Protein AF-0000000065765798 (afdb_homodimer)

Radius of gyration: 31.81 Å; Cα contacts (8 Å, |Δi|>4): 2733; chains: 2; bounding box: 118×95×83 Å

Foldseek 3Di:
DPPDDPPDPPDVVPPVVPPQDWDADPPPRDIDGPVVCLVVLVQDPPPRDRDDDFQVSLVCLQFDPPFWDWPPQPPADDQPPQFADPHTPVVLQVVLCVVNVGRAQWIWTWGHQVRAIAIEIAGGCSRVHSAAALSSLVRLLVSLVVCLVVLHAYEYEAGGPYHDCSRPVRSVCSQVSNQVSLVVCLQSQRFYEAEQAAEHEASCCVHPNQSGLAYEYEFFHQYYYDDPVVVCVVVVDDDDPSPRGPVVCLQFQRHFYHDHSNCVNVLVVLVSQLLPFDDADFFPDLLFDLAFDPVDPDFLVQLQVQLLQLLFDWPVLLCVQFFASWDWTAGLNPGGGQLQKTWTWGDGRRAIAIEIEGGQHNDPVSNVSNVVSATALGSLSNLLSSLSSCQSSQHEYEYEYRHQYHDDDPVSVVVPVPVSLVVLLVSQLQRLHFYEYEHRGEAHASRNNSNQLGLAYEYEQSHWHFNHQLQVVCCVPVVHSVCSSVSSVVRQTGRSSCSVLLVHRTYRYAPVVGNSVPVNVSSVSVSSNVSNRNSVLVVDGRVVRSVSSCVSVVLPPDPVNVPVPPPD/DPPDDPPDPPDVVPPCVPPQDWDADPPPRDIDGPVVCLVVLVQDPPPRRRDDDFQVSLCCLQFDPPFWDWDPQPPADDQPPQFADPHTPVVLQVVLCVVNVGRAQWIWTWGHQVRAIAIEIAGGCSRVHSAAALSSLVRLLVSLVVCLVVLHAYEYEAGGPYHDCSRPVRSVCSQVSNQVSLVVCLQSQRFYEAEQAAEHEASCCVHPNQSGLAYEYEFFHQYYYDDPVVVCVVVVDDDDPSPRGPVVCLQFQRHFYHDHSNCVNVLVVLVSQLLPFDDADFFPDLLFALAFDPVDPDFLVQLQVQLLQLLFDWPVLLCVQFFASWDWTAGLNPGGGQLQKTWTWGDGRRAIAIEIEGGAHNDPVSNVSNVVSATALGSLSNLLSSLSSCQSSQHEYEYEYRHQYHDDDPVSVVVPVPVSLVVLLVSQLQRLHAYEYEHRGEAHASRNNSNQLGLAYEYEQSHWHFNHQLQVVCCVPVVHSVCSSVSSVVRQTGRSSCSVLLVHRTYRYAPVVGNSVPVNVSSVSVSSNVSNRNSVLVVDGRVVRSVSSCVSVVLPPDPVNVPVPPPD

Solvent-accessible surface area (backbone atoms only — not comparable to full-atom values): 55076 Å² total; per-residue (Å²): 136,86,75,81,79,80,80,78,78,76,63,71,83,64,66,71,63,74,65,85,51,70,46,64,40,88,84,82,57,47,77,39,50,47,70,58,28,56,76,48,72,28,25,40,88,86,76,63,47,66,49,76,67,57,46,67,60,50,51,57,68,47,33,40,91,86,41,70,44,77,51,72,73,82,57,58,71,75,81,84,58,72,22,58,74,92,53,49,48,69,57,54,50,51,50,30,27,68,73,68,72,37,58,52,26,49,51,30,29,35,30,21,36,91,78,43,65,31,24,35,31,34,33,19,40,84,28,74,42,13,26,31,27,25,41,38,27,38,48,48,28,48,37,40,49,49,15,54,77,66,66,29,33,34,41,37,39,38,20,18,64,10,59,23,62,71,46,15,46,46,11,49,43,24,35,51,32,26,17,39,38,52,44,51,25,46,76,68,42,35,56,31,36,10,33,39,29,61,41,22,19,24,44,41,25,31,8,54,48,54,65,27,82,43,29,34,20,28,62,69,15,40,44,38,36,62,56,69,67,60,28,32,67,66,68,71,50,86,76,63,86,61,64,43,16,29,63,46,34,29,61,21,3,66,24,32,40,71,40,52,73,92,47,40,43,59,52,50,37,41,55,52,50,34,74,63,38,50,82,46,75,73,48,91,51,57,46,50,41,75,67,58,66,70,87,58,93,68,54,42,50,55,35,54,53,57,24,64,42,47,63,36,68,40,42,70,52,40,46,70,69,50,32,47,72,60,43,74,48,43,28,35,63,47,63,16,44,33,59,11,40,47,34,30,38,19,18,51,74,49,17,36,32,26,40,36,22,27,20,34,53,74,45,71,69,42,19,60,68,10,49,56,8,23,34,45,30,38,21,37,40,26,46,42,52,48,50,52,50,14,49,46,63,64,20,34,36,38,26,38,28,31,14,73,23,47,45,51,42,70,68,23,54,50,34,27,32,21,41,30,32,16,51,21,32,26,51,49,42,63,40,54,37,44,28,41,14,32,28,66,12,31,23,13,24,64,50,22,42,36,54,48,54,31,68,40,29,35,27,27,51,48,12,33,49,30,46,55,48,32,48,56,47,9,33,72,70,70,72,35,58,84,41,23,53,59,32,28,50,44,41,45,27,38,36,48,46,28,40,72,71,58,73,28,63,26,36,30,74,51,44,87,88,33,40,49,70,37,53,68,62,30,33,52,40,50,44,36,25,48,42,23,50,49,46,61,45,63,75,46,52,39,69,53,43,31,49,52,32,49,52,61,41,52,50,52,41,31,71,84,52,62,73,54,69,80,70,125,133,84,76,81,78,79,78,78,79,76,61,70,81,65,64,68,64,72,63,84,51,70,42,64,41,89,84,81,57,48,77,40,52,45,70,59,28,57,77,46,72,30,26,40,88,87,77,62,49,65,49,77,67,56,47,68,61,51,50,58,68,47,34,40,90,88,40,69,44,75,51,72,73,84,55,60,69,73,79,84,57,72,23,57,73,93,54,48,49,70,56,54,50,50,52,32,27,67,72,67,72,37,59,52,25,49,51,32,30,37,31,22,35,93,78,46,65,32,23,35,32,33,33,19,40,85,28,73,44,13,26,30,26,25,42,39,27,38,47,48,28,49,36,40,50,48,14,54,76,65,66,29,34,34,39,38,38,37,21,18,67,11,57,25,62,70,44,16,47,46,11,48,44,22,34,52,32,27,17,39,38,52,45,51,25,48,77,67,42,34,57,31,36,9,34,39,29,62,42,22,20,24,45,42,25,31,8,54,50,53,65,28,83,44,29,34,21,28,60,69,17,40,44,38,37,62,54,69,67,59,27,33,66,66,68,70,50,86,77,63,87,61,64,41,16,30,63,45,34,28,60,22,3,65,24,32,41,71,40,52,74,93,48,39,42,61,53,52,36,41,56,53,51,34,75,64,40,50,83,44,76,73,48,92,50,57,47,49,41,73,67,60,66,70,87,57,94,70,54,41,51,55,35,54,52,56,24,65,40,49,63,38,68,39,40,69,53,41,46,71,69,50,32,46,72,58,44,74,48,43,28,35,64,47,63,14,44,33,58,10,39,46,35,30,38,19,19,52,72,50,17,38,30,26,40,36,23,27,22,36,53,72,44,71,70,40,20,59,68,11,49,57,8,24,34,44,32,38,20,36,41,26,48,42,52,47,51,51,50,15,49,45,63,63,20,34,36,38,24,38,28,32,14,73,23,48,45,53,42,70,68,24,54,49,35,28,33,19,41,30,31,17,52,21,31,26,51,49,43,63,39,54,38,45,28,40,11,30,28,68,12,32,22,12,24,65,49,24,43,35,54,49,53,31,67,39,28,35,28,26,52,46,11,33,48,32,45,54,48,33,48,55,48,10,33,72,69,68,71,35,57,84,42,23,53,60,33,28,49,46,40,45,27,36,35,50,46,28,40,71,72,58,74,26,65,28,35,30,73,52,46,85,89,32,38,48,69,38,53,67,62,30,32,52,38,50,42,35,24,49,42,22,51,49,47,60,44,62,76,45,54,40,70,52,43,30,51,52,31,48,51,62,40,52,50,51,40,31,72,84,50,63,74,54,68,79,72,126

InterPro domains:
  IPR000438 Acetyl-CoA carboxylase carboxyl transferase, beta subunit [MF_01395] (6-277)
  IPR000438 Acetyl-CoA carboxylase carboxyl transferase, beta subunit [TIGR00515] (10-276)
  IPR001095 Acetyl-CoA carboxylase, alpha subunit [MF_00823] (254-559)
  IPR001095 Acetyl-CoA carboxylase, alpha subunit [NF041504] (303-556)
  IPR001095 Acetyl-CoA carboxylase, alpha subunit [PF03255] (302-557)
  IPR001095 Acetyl-CoA carboxylase, alpha subunit [PR01069] (331-342)
  IPR001095 Acetyl-CoA carboxylase, alpha subunit [PR01069] (356-374)
  IPR001095 Acetyl-CoA carboxylase, alpha subunit [PR01069] (377-393)
  IPR001095 Acetyl-CoA carboxylase, alpha subunit [PR01069] (396-409)
  IPR001095 Acetyl-CoA carboxylase, alpha subunit [PR01069] (412-425)
  IPR001095 Acetyl-CoA carboxylase, alpha subunit [PR01069] (440-449)
  IPR001095 Acetyl-CoA carboxylase, alpha subunit [PTHR42853] (302-560)
  IPR001095 Acetyl-CoA carboxylase, alpha subunit [TIGR00513] (297-558)
  IPR011762 Acetyl-coenzyme A carboxyltransferase, N-terminal [PS50980] (21-290)
  IPR011763 Acetyl-coenzyme A carboxyltransferase, C-terminal [PS50989] (286-536)
  IPR029045 ClpP/crotonase-like domain superfamily [SSF52096] (22-276)
  IPR029045 ClpP/crotonase-like domain superfamily [SSF52096] (295-557)
  IPR041010 Acetyl-coA carboxylase zinc finger domain [PF17848] (22-47)

Nearest PDB structures (foldseek):
  2f9y-assembly1_A-2  TM=9.896E-01  e=1.405E-31  Escherichia coli
  2f9i-assembly1_C  TM=9.879E-01  e=2.441E-30  Staphylococcus aureus
  2f9i-assembly1_A  TM=9.883E-01  e=4.273E-30  Staphylococcus aureus
  5kdr-assembly1_A-2  TM=9.870E-01  e=4.519E-30  Staphylococcus aureus subsp. aureus USA300
  8uz2-assembly1_E  TM=8.682E-01  e=2.064E-30  Escherichia coli

Organism: Saccharopolyspora erythraea (strain ATCC 11635 / DSM 40517 / JCM 4748 / NBRC 13426 / NCIMB 8594 / NRRL 2338) (NCBI:txid405948)

Structure (mmCIF, N/CA/C/O backbone):
data_AF-0000000065765798-model_v1
#
loop_
_entity.id
_entity.type
_entity.pdbx_description
1 polymer 'Acetyl-coenzyme A carboxylase carboxyl transferase subunits beta/alpha'
#
loop_
_atom_site.group_PDB
_atom_site.id
_atom_site.type_symbol
_atom_site.label_atom_id
_atom_site.label_alt_id
_atom_site.label_comp_id
_atom_site.label_asym_id
_atom_site.label_entity_id
_atom_site.label_seq_id
_atom_site.pdbx_PDB_ins_code
_atom_site.Cartn_x
_atom_site.Cartn_y
_atom_site.Cartn_z
_atom_site.occupancy
_atom_site.B_iso_or_equiv
_atom_site.auth_seq_id
_atom_site.auth_comp_id
_atom_site.auth_asym_id
_atom_site.auth_atom_id
_atom_site.pdbx_PDB_model_num
ATOM 1 N N . MET A 1 1 ? -55.875 36.188 50.938 1 22.56 1 MET A N 1
ATOM 2 C CA . MET A 1 1 ? -55.812 36.688 49.562 1 22.56 1 MET A CA 1
ATOM 3 C C . MET A 1 1 ? -54.719 36 48.781 1 22.56 1 MET A C 1
ATOM 5 O O . MET A 1 1 ? -53.562 35.938 49.25 1 22.56 1 MET A O 1
ATOM 9 N N . ALA A 1 2 ? -55.188 35.031 47.812 1 28.73 2 ALA A N 1
ATOM 10 C CA . ALA A 1 2 ? -54.594 34 46.969 1 28.73 2 ALA A CA 1
ATOM 11 C C . ALA A 1 2 ? -53.562 34.625 46.031 1 28.73 2 ALA A C 1
ATOM 13 O O . ALA A 1 2 ? -53.844 35.594 45.312 1 28.73 2 ALA A O 1
ATOM 14 N N . GLU A 1 3 ? -52.25 34.656 46.375 1 27.28 3 GLU A N 1
ATOM 15 C CA . GLU A 1 3 ? -51.188 35.281 45.625 1 27.28 3 GLU A CA 1
ATOM 16 C C . GLU A 1 3 ? -51.219 34.906 44.156 1 27.28 3 GLU A C 1
ATOM 18 O O . GLU A 1 3 ? -51.406 33.719 43.844 1 27.28 3 GLU A O 1
ATOM 23 N N . PRO A 1 4 ? -51.469 35.844 43.188 1 30.03 4 PRO A N 1
ATOM 24 C CA . PRO A 1 4 ? -51.688 35.562 41.75 1 30.03 4 PRO A CA 1
ATOM 25 C C . PRO A 1 4 ? -50.531 34.781 41.125 1 30.03 4 PRO A C 1
ATOM 27 O O . PRO A 1 4 ? -49.406 34.844 41.594 1 30.03 4 PRO A O 1
ATOM 30 N N . ALA A 1 5 ? -50.906 33.625 40.406 1 29.11 5 ALA A N 1
ATOM 31 C CA . ALA A 1 5 ? -50.156 32.625 39.656 1 29.11 5 ALA A CA 1
ATOM 32 C C . ALA A 1 5 ? -49.25 33.25 38.594 1 29.11 5 ALA A C 1
ATOM 34 O O . ALA A 1 5 ? -49.719 33.969 37.719 1 29.11 5 ALA A O 1
ATOM 35 N N . ARG A 1 6 ? -48 33.5 38.938 1 28.91 6 ARG A N 1
ATOM 36 C CA . ARG A 1 6 ? -46.938 34.031 38.094 1 28.91 6 ARG A CA 1
ATOM 37 C C . ARG A 1 6 ? -46.969 33.375 36.688 1 28.91 6 ARG A C 1
ATOM 39 O O . ARG A 1 6 ? -47 32.156 36.594 1 28.91 6 ARG A O 1
ATOM 46 N N . THR A 1 7 ? -47.469 34.062 35.625 1 29.02 7 THR A N 1
ATOM 47 C CA . THR A 1 7 ? -47.531 33.75 34.188 1 29.02 7 THR A CA 1
ATOM 48 C C . THR A 1 7 ? -46.188 33.281 33.656 1 29.02 7 THR A C 1
ATOM 50 O O . THR A 1 7 ? -45.188 33.969 33.812 1 29.02 7 THR A O 1
ATOM 53 N N . LEU A 1 8 ? -46.031 31.969 33.5 1 30.67 8 LEU A N 1
ATOM 54 C CA . LEU A 1 8 ? -44.875 31.25 32.938 1 30.67 8 LEU A CA 1
ATOM 55 C C . LEU A 1 8 ? -44.531 31.812 31.562 1 30.67 8 LEU A C 1
ATOM 57 O O . LEU A 1 8 ? -45.375 31.906 30.688 1 30.67 8 LEU A O 1
ATOM 61 N N . ALA A 1 9 ? -43.562 32.719 31.438 1 34.97 9 ALA A N 1
ATOM 62 C CA . ALA A 1 9 ? -42.938 33.312 30.25 1 34.97 9 ALA A CA 1
ATOM 63 C C . ALA A 1 9 ? -42.781 32.281 29.141 1 34.97 9 ALA A C 1
ATOM 65 O O . ALA A 1 9 ? -42.281 31.172 29.359 1 34.97 9 ALA A O 1
ATOM 66 N N . GLN A 1 10 ? -43.562 32.344 28.062 1 32.31 10 GLN A N 1
ATOM 67 C CA . GLN A 1 10 ? -43.625 31.516 26.875 1 32.31 10 GLN A CA 1
ATOM 68 C C . GLN A 1 10 ? -42.219 31.344 26.25 1 32.31 10 GLN A C 1
ATOM 70 O O . GLN A 1 10 ? -41.438 32.281 26.219 1 32.31 10 GLN A O 1
ATOM 75 N N . ASP A 1 11 ? -41.688 30.203 26.188 1 31.34 11 ASP A N 1
ATOM 76 C CA . ASP A 1 11 ? -40.406 29.75 25.641 1 31.34 11 ASP A CA 1
ATOM 77 C C . ASP A 1 11 ? -40.219 30.281 24.219 1 31.34 11 ASP A C 1
ATOM 79 O O . ASP A 1 11 ? -41.062 30.109 23.359 1 31.34 11 ASP A O 1
ATOM 83 N N . PRO A 1 12 ? -39.375 31.375 23.844 1 32.31 12 PRO A N 1
ATOM 84 C CA . PRO A 1 12 ? -39.219 31.969 22.516 1 32.31 12 PRO A CA 1
ATOM 85 C C . PRO A 1 12 ? -39.031 30.922 21.422 1 32.31 12 PRO A C 1
ATOM 87 O O . PRO A 1 12 ? -38.969 31.266 20.234 1 32.31 12 PRO A O 1
ATOM 90 N N . ARG A 1 13 ? -38.594 29.75 21.75 1 41.41 13 ARG A N 1
ATOM 91 C CA . ARG A 1 13 ? -38.438 28.719 20.734 1 41.41 13 ARG A CA 1
ATOM 92 C C . ARG A 1 13 ? -39.75 28.406 20.047 1 41.41 13 ARG A C 1
ATOM 94 O O . ARG A 1 13 ? -39.781 27.703 19.031 1 41.41 13 ARG A O 1
ATOM 101 N N . LEU A 1 14 ? -40.812 28.531 20.656 1 36.31 14 LEU A N 1
ATOM 102 C CA . LEU A 1 14 ? -42.156 28.25 20.172 1 36.31 14 LEU A CA 1
ATOM 103 C C . LEU A 1 14 ? -42.719 29.422 19.359 1 36.31 14 LEU A C 1
ATOM 105 O O . LEU A 1 14 ? -43.781 29.312 18.766 1 36.31 14 LEU A O 1
ATOM 109 N N . ALA A 1 15 ? -42.406 30.672 19.656 1 39.75 15 ALA A N 1
ATOM 110 C CA . ALA A 1 15 ? -43.125 31.781 19.016 1 39.75 15 ALA A CA 1
ATOM 111 C C . ALA A 1 15 ? -42.75 31.875 17.531 1 39.75 15 ALA A C 1
ATOM 113 O O . ALA A 1 15 ? -43.594 32.281 16.703 1 39.75 15 ALA A O 1
ATOM 114 N N . ASP A 1 16 ? -41.5 31.859 17.109 1 37.22 16 ASP A N 1
ATOM 115 C CA . ASP A 1 16 ? -41.156 32.031 15.695 1 37.22 16 ASP A CA 1
ATOM 116 C C . ASP A 1 16 ? -41.438 30.75 14.906 1 37.22 16 ASP A C 1
ATOM 118 O O . ASP A 1 16 ? -40.875 30.531 13.828 1 37.22 16 ASP A O 1
ATOM 122 N N . ALA A 1 17 ? -42.125 29.859 15.328 1 40.84 17 ALA A N 1
ATOM 123 C CA . ALA A 1 17 ? -42.625 28.625 14.734 1 40.84 17 ALA A CA 1
ATOM 124 C C . ALA A 1 17 ? -43.469 28.906 13.5 1 40.84 17 ALA A C 1
ATOM 126 O O . ALA A 1 17 ? -43.656 28.047 12.641 1 40.84 17 ALA A O 1
ATOM 127 N N . ASP A 1 18 ? -44.281 29.906 13.438 1 41.44 18 ASP A N 1
ATOM 128 C CA . ASP A 1 18 ? -45.312 30.109 12.398 1 41.44 18 ASP A CA 1
ATOM 129 C C . ASP A 1 18 ? -44.688 30.688 11.133 1 41.44 18 ASP A C 1
ATOM 131 O O . ASP A 1 18 ? -45.375 30.922 10.148 1 41.44 18 ASP A O 1
ATOM 135 N N . GLN A 1 19 ? -43.625 31.469 11.188 1 46 19 GLN A N 1
ATOM 136 C CA . GLN A 1 19 ? -43.156 32.062 9.945 1 46 19 GLN A CA 1
ATOM 137 C C . GLN A 1 19 ? -42.531 30.984 9.039 1 46 19 GLN A C 1
ATOM 139 O O . GLN A 1 19 ? -41.594 30.297 9.438 1 46 19 GLN A O 1
ATOM 144 N N . VAL A 1 20 ? -43.312 30.562 8.055 1 54.06 20 VAL A N 1
ATOM 145 C CA . VAL A 1 20 ? -42.906 29.688 6.945 1 54.06 20 VAL A CA 1
ATOM 146 C C . VAL A 1 20 ? -41.562 30.141 6.391 1 54.06 20 VAL A C 1
ATOM 148 O O . VAL A 1 20 ? -41.438 31.219 5.805 1 54.06 20 VAL A O 1
ATOM 151 N N . ARG A 1 21 ? -40.438 29.641 6.852 1 78.31 21 ARG A N 1
ATOM 152 C CA . ARG A 1 21 ? -39.094 29.969 6.34 1 78.31 21 ARG A CA 1
ATOM 153 C C . ARG A 1 21 ? -38.719 29.062 5.172 1 78.31 21 ARG A C 1
ATOM 155 O O . ARG A 1 21 ? -38.969 27.859 5.211 1 78.31 21 ARG A O 1
ATOM 162 N N . TRP A 1 22 ? -38.594 29.688 4.004 1 89.75 22 TRP A N 1
ATOM 163 C CA . TRP A 1 22 ? -38.156 29.047 2.766 1 89.75 22 TRP A CA 1
ATOM 164 C C . TRP A 1 22 ? -36.656 29.172 2.586 1 89.75 22 TRP A C 1
ATOM 166 O O . TRP A 1 22 ? -36.031 30.078 3.158 1 89.75 22 TRP A O 1
ATOM 176 N N . THR A 1 23 ? -36.125 28.125 2.076 1 92 23 THR A N 1
ATOM 177 C CA . THR A 1 23 ? -34.75 28.203 1.605 1 92 23 THR A CA 1
ATOM 178 C C . THR A 1 23 ? -34.656 27.781 0.143 1 92 23 THR A C 1
ATOM 180 O O . THR A 1 23 ? -35.562 27.172 -0.396 1 92 23 THR A O 1
ATOM 183 N N . ARG A 1 24 ? -33.656 28.188 -0.53 1 94 24 ARG A N 1
ATOM 184 C CA . ARG A 1 24 ? -33.438 27.859 -1.933 1 94 24 ARG A CA 1
ATOM 185 C C . ARG A 1 24 ? -32.375 26.766 -2.076 1 94 24 ARG A C 1
ATOM 187 O O . ARG A 1 24 ? -31.297 26.859 -1.483 1 94 24 ARG A O 1
ATOM 194 N N . CYS A 1 25 ? -32.688 25.734 -2.811 1 94.88 25 CYS A N 1
ATOM 195 C CA . CYS A 1 25 ? -31.703 24.688 -3.09 1 94.88 25 CYS A CA 1
ATOM 196 C C . CYS A 1 25 ? -30.562 25.234 -3.939 1 94.88 25 CYS A C 1
ATOM 198 O O . CYS A 1 25 ? -30.781 25.828 -4.988 1 94.88 25 CYS A O 1
ATOM 200 N N . PRO A 1 26 ? -29.406 25.016 -3.551 1 93.12 26 PRO A N 1
ATOM 201 C CA . PRO A 1 26 ? -28.266 25.547 -4.309 1 93.12 26 PRO A CA 1
ATOM 202 C C . PRO A 1 26 ? -28.062 24.812 -5.629 1 93.12 26 PRO A C 1
ATOM 204 O O . PRO A 1 26 ? -27.344 25.297 -6.508 1 93.12 26 PRO A O 1
ATOM 207 N N . ASN A 1 27 ? -28.609 23.672 -5.785 1 93.44 27 ASN A N 1
ATOM 208 C CA . ASN A 1 27 ? -28.406 22.875 -6.984 1 93.44 27 ASN A CA 1
ATOM 209 C C . ASN A 1 27 ? -29.484 23.156 -8.031 1 93.44 27 ASN A C 1
ATOM 211 O O . ASN A 1 27 ? -29.172 23.609 -9.141 1 93.44 27 ASN A O 1
ATOM 215 N N . CYS A 1 28 ? -30.766 23.031 -7.707 1 95.31 28 CYS A N 1
ATOM 216 C CA . CYS A 1 28 ? -31.844 23.219 -8.688 1 95.31 28 CYS A CA 1
ATOM 217 C C . CYS A 1 28 ? -32.531 24.562 -8.5 1 95.31 28 CYS A C 1
ATOM 219 O O . CYS A 1 28 ? -33.375 24.938 -9.297 1 95.31 28 CYS A O 1
ATOM 221 N N . ARG A 1 29 ? -32.312 25.234 -7.414 1 94.06 29 ARG A N 1
ATOM 222 C CA . ARG A 1 29 ? -32.781 26.578 -7.129 1 94.06 29 ARG A CA 1
ATOM 223 C C . ARG A 1 29 ? -34.281 26.578 -6.758 1 94.06 29 ARG A C 1
ATOM 225 O O . ARG A 1 29 ? -34.875 27.641 -6.633 1 94.06 29 ARG A O 1
ATOM 232 N N . SER A 1 30 ? -34.75 25.516 -6.547 1 94.69 30 SER A N 1
ATOM 233 C CA . SER A 1 30 ? -36.125 25.438 -6.094 1 94.69 30 SER A CA 1
ATOM 234 C C . SER A 1 30 ? -36.25 25.953 -4.664 1 94.69 30 SER A C 1
ATOM 236 O O . SER A 1 30 ? -35.312 25.875 -3.875 1 94.69 30 SER A O 1
ATOM 238 N N . LEU A 1 31 ? -37.375 26.516 -4.367 1 94.62 31 LEU A N 1
ATOM 239 C CA . LEU A 1 31 ? -37.688 26.938 -3.008 1 94.62 31 LEU A CA 1
ATOM 240 C C . LEU A 1 31 ? -38.281 25.797 -2.203 1 94.62 31 LEU A C 1
ATOM 242 O O . LEU A 1 31 ? -39.25 25.156 -2.637 1 94.62 31 LEU A O 1
ATOM 246 N N . VAL A 1 32 ? -37.719 25.547 -1.069 1 92.94 32 VAL A N 1
ATOM 247 C CA . VAL A 1 32 ? -38.125 24.422 -0.241 1 92.94 32 VAL A CA 1
ATOM 248 C C . VAL A 1 32 ? -38.5 24.922 1.15 1 92.94 32 VAL A C 1
ATOM 250 O O . VAL A 1 32 ? -37.781 25.734 1.744 1 92.94 32 VAL A O 1
ATOM 253 N N . TYR A 1 33 ? -39.688 24.422 1.617 1 92.81 33 TYR A N 1
ATOM 254 C CA . TYR A 1 33 ? -40.062 24.719 2.988 1 92.81 33 TYR A CA 1
ATOM 255 C C . TYR A 1 33 ? -39.094 24.109 3.984 1 92.81 33 TYR A C 1
ATOM 257 O O . TYR A 1 33 ? -38.781 22.922 3.898 1 92.81 33 TYR A O 1
ATOM 265 N N . LEU A 1 34 ? -38.656 24.922 4.902 1 91.5 34 LEU A N 1
ATOM 266 C CA . LEU A 1 34 ? -37.594 24.484 5.82 1 91.5 34 LEU A CA 1
ATOM 267 C C . LEU A 1 34 ? -38.031 23.281 6.621 1 91.5 34 LEU A C 1
ATOM 269 O O . LEU A 1 34 ? -37.25 22.344 6.84 1 91.5 34 LEU A O 1
ATOM 273 N N . ARG A 1 35 ? -39.25 23.266 7.09 1 91 35 ARG A N 1
ATOM 274 C CA . ARG A 1 35 ? -39.75 22.141 7.871 1 91 35 ARG A CA 1
ATOM 275 C C . ARG A 1 35 ? -39.75 20.859 7.043 1 91 35 ARG A C 1
ATOM 277 O O . ARG A 1 35 ? -39.438 19.781 7.551 1 91 35 ARG A O 1
ATOM 284 N N . ARG A 1 36 ? -40.156 20.984 5.828 1 91.69 36 ARG A N 1
ATOM 285 C CA . ARG A 1 36 ? -40.156 19.844 4.922 1 91.69 36 ARG A CA 1
ATOM 286 C C . ARG A 1 36 ? -38.75 19.344 4.656 1 91.69 36 ARG A C 1
ATOM 288 O O . ARG A 1 36 ? -38.5 18.141 4.59 1 91.69 36 ARG A O 1
ATOM 295 N N . LEU A 1 37 ? -37.906 20.266 4.461 1 93.44 37 LEU A N 1
ATOM 296 C CA . LEU A 1 37 ? -36.5 19.922 4.238 1 93.44 37 LEU A CA 1
ATOM 297 C C . LEU A 1 37 ? -35.938 19.141 5.418 1 93.44 37 LEU A C 1
ATOM 299 O O . LEU A 1 37 ? -35.25 18.141 5.227 1 93.44 37 LEU A O 1
ATOM 303 N N . ARG A 1 38 ? -36.188 19.562 6.586 1 92.44 38 ARG A N 1
ATOM 304 C CA . ARG A 1 38 ? -35.719 18.891 7.789 1 92.44 38 ARG A CA 1
ATOM 305 C C . ARG A 1 38 ? -36.281 17.484 7.891 1 92.44 38 ARG A C 1
ATOM 307 O O . ARG A 1 38 ? -35.562 16.547 8.242 1 92.44 38 ARG A O 1
ATOM 314 N N . ARG A 1 39 ? -37.531 17.312 7.57 1 91.94 39 ARG A N 1
ATOM 315 C CA . ARG A 1 39 ? -38.188 16.016 7.621 1 91.94 39 ARG A CA 1
ATOM 316 C C . ARG A 1 39 ? -37.594 15.07 6.578 1 91.94 39 ARG A C 1
ATOM 318 O O . ARG A 1 39 ? -37.594 13.852 6.77 1 91.94 39 ARG A O 1
ATOM 325 N N . ASN A 1 40 ? -37.125 15.75 5.566 1 94.56 40 ASN A N 1
ATOM 326 C CA . ASN A 1 40 ? -36.562 14.953 4.484 1 94.56 40 ASN A CA 1
ATOM 327 C C . ASN A 1 40 ? -35.031 14.797 4.652 1 94.56 40 ASN A C 1
ATOM 329 O O . ASN A 1 40 ? -34.312 14.625 3.666 1 94.56 40 ASN A O 1
ATOM 333 N N . GLY A 1 41 ? -34.562 15.008 5.883 1 95.19 41 GLY A N 1
ATOM 334 C CA . GLY A 1 41 ? -33.156 14.805 6.18 1 95.19 41 GLY A CA 1
ATOM 335 C C . GLY A 1 41 ? -32.25 15.836 5.527 1 95.19 41 GLY A C 1
ATOM 336 O O . GLY A 1 41 ? -31.109 15.539 5.191 1 95.19 41 GLY A O 1
ATOM 337 N N . HIS A 1 42 ? -32.812 17.031 5.203 1 96.62 42 HIS A N 1
ATOM 338 C CA . HIS A 1 42 ? -32.094 18.109 4.551 1 96.62 42 HIS A CA 1
ATOM 339 C C . HIS A 1 42 ? -31.656 17.719 3.146 1 96.62 42 HIS A C 1
ATOM 341 O O . HIS A 1 42 ? -30.562 18.078 2.705 1 96.62 42 HIS A O 1
ATOM 347 N N . VAL A 1 43 ? -32.375 16.844 2.498 1 97.38 43 VAL A N 1
ATOM 348 C CA . VAL A 1 43 ? -32.219 16.469 1.095 1 97.38 43 VAL A CA 1
ATOM 349 C C . VAL A 1 43 ? -33.312 17.125 0.257 1 97.38 43 VAL A C 1
ATOM 351 O O . VAL A 1 43 ? -34.5 17.016 0.586 1 97.38 43 VAL A O 1
ATOM 354 N N . CYS A 1 44 ? -32.906 17.844 -0.755 1 96.44 44 CYS A N 1
ATOM 355 C CA . CYS A 1 44 ? -33.875 18.516 -1.596 1 96.44 44 CYS A CA 1
ATOM 356 C C . CYS A 1 44 ? -34.906 17.547 -2.17 1 96.44 44 CYS A C 1
ATOM 358 O O . CYS A 1 44 ? -34.531 16.562 -2.824 1 96.44 44 CYS A O 1
ATOM 360 N N . PRO A 1 45 ? -36.125 17.734 -1.926 1 95.06 45 PRO A N 1
ATOM 361 C CA . PRO A 1 45 ? -37.125 16.812 -2.432 1 95.06 45 PRO A CA 1
ATOM 362 C C . PRO A 1 45 ? -37.25 16.828 -3.955 1 95.06 45 PRO A C 1
ATOM 364 O O . PRO A 1 45 ? -37.75 15.883 -4.555 1 95.06 45 PRO A O 1
ATOM 367 N N . ASP A 1 46 ? -36.781 17.922 -4.566 1 95.19 46 ASP A N 1
ATOM 368 C CA . ASP A 1 46 ? -36.969 18.078 -6.004 1 95.19 46 ASP A CA 1
ATOM 369 C C . ASP A 1 46 ? -35.812 17.453 -6.781 1 95.19 46 ASP A C 1
ATOM 371 O O . ASP A 1 46 ? -36 16.875 -7.844 1 95.19 46 ASP A O 1
ATOM 375 N N . CYS A 1 47 ? -34.594 17.625 -6.27 1 96.19 47 CYS A N 1
ATOM 376 C CA . CYS A 1 47 ? -33.469 17.141 -7.07 1 96.19 47 CYS A CA 1
ATOM 377 C C . CYS A 1 47 ? -32.594 16.188 -6.27 1 96.19 47 CYS A C 1
ATOM 379 O O . CYS A 1 47 ? -31.562 15.75 -6.746 1 96.19 47 CYS A O 1
ATOM 381 N N . ALA A 1 48 ? -32.844 15.914 -5.047 1 95.69 48 ALA A N 1
ATOM 382 C CA . ALA A 1 48 ? -32.188 14.945 -4.18 1 95.69 48 ALA A CA 1
ATOM 383 C C . ALA A 1 48 ? -30.797 15.438 -3.766 1 95.69 48 ALA A C 1
ATOM 385 O O . ALA A 1 48 ? -29.969 14.656 -3.271 1 95.69 48 ALA A O 1
ATOM 386 N N . HIS A 1 49 ? -30.578 16.75 -3.947 1 96.5 49 HIS A N 1
ATOM 387 C CA . HIS A 1 49 ? -29.328 17.328 -3.494 1 96.5 49 HIS A CA 1
ATOM 388 C C . HIS A 1 49 ? -29.203 17.281 -1.975 1 96.5 49 HIS A C 1
ATOM 390 O O . HIS A 1 49 ? -30.141 17.656 -1.262 1 96.5 49 HIS A O 1
ATOM 396 N N . HIS A 1 50 ? -28.125 16.75 -1.517 1 97.25 50 HIS A N 1
ATOM 397 C CA . HIS A 1 50 ? -27.859 16.703 -0.084 1 97.25 50 HIS A CA 1
ATOM 398 C C . HIS A 1 50 ? -27.359 18.047 0.43 1 97.25 50 HIS A C 1
ATOM 400 O O . HIS A 1 50 ? -26.188 18.406 0.248 1 97.25 50 HIS A O 1
ATOM 406 N N . MET A 1 51 ? -28.172 18.734 1.104 1 95.38 51 MET A N 1
ATOM 407 C CA . MET A 1 51 ? -27.797 20.031 1.662 1 95.38 51 MET A CA 1
ATOM 408 C C . MET A 1 51 ? -27.078 19.859 2.996 1 95.38 51 MET A C 1
ATOM 410 O O . MET A 1 51 ? -27.141 18.781 3.607 1 95.38 51 MET A O 1
ATOM 414 N N . ARG A 1 52 ? -26.453 20.938 3.395 1 93.06 52 ARG A N 1
ATOM 415 C CA . ARG A 1 52 ? -25.734 20.891 4.664 1 93.06 52 ARG A CA 1
ATOM 416 C C . ARG A 1 52 ? -26.703 20.703 5.828 1 93.06 52 ARG A C 1
ATOM 418 O O . ARG A 1 52 ? -27.812 21.219 5.816 1 93.06 52 ARG A O 1
ATOM 425 N N . MET A 1 53 ? -26.25 19.953 6.707 1 93.06 53 MET A N 1
ATOM 426 C CA . MET A 1 53 ? -27.031 19.594 7.891 1 93.06 53 MET A CA 1
ATOM 427 C C . MET A 1 53 ? -26.281 19.984 9.164 1 93.06 53 MET A C 1
ATOM 429 O O . MET A 1 53 ? -25.062 19.812 9.25 1 93.06 53 MET A O 1
ATOM 433 N N . GLY A 1 54 ? -27 20.562 10.109 1 93.75 54 GLY A N 1
ATOM 434 C CA . GLY A 1 54 ? -26.391 20.844 11.391 1 93.75 54 GLY A CA 1
ATOM 435 C C . GLY A 1 54 ? -26 19.609 12.156 1 93.75 54 GLY A C 1
ATOM 436 O O . GLY A 1 54 ? -26.547 18.516 11.93 1 93.75 54 GLY A O 1
ATOM 437 N N . VAL A 1 55 ? -25.141 19.766 13.094 1 96.69 55 VAL A N 1
ATOM 438 C CA . VAL A 1 55 ? -24.531 18.641 13.781 1 96.69 55 VAL A CA 1
ATOM 439 C C . VAL A 1 55 ? -25.562 17.922 14.648 1 96.69 55 VAL A C 1
ATOM 441 O O . VAL A 1 55 ? -25.531 16.703 14.789 1 96.69 55 VAL A O 1
ATOM 444 N N . HIS A 1 56 ? -26.469 18.656 15.289 1 95.38 56 HIS A N 1
ATOM 445 C CA . HIS A 1 56 ? -27.484 18.031 16.125 1 95.38 56 HIS A CA 1
ATOM 446 C C . HIS A 1 56 ? -28.438 17.172 15.297 1 95.38 56 HIS A C 1
ATOM 448 O O . HIS A 1 56 ? -28.766 16.047 15.672 1 95.38 56 HIS A O 1
ATOM 454 N N . ASP A 1 57 ? -28.859 17.766 14.125 1 95.88 57 ASP A N 1
ATOM 455 C CA . ASP A 1 57 ? -29.703 17 13.211 1 95.88 57 ASP A CA 1
ATOM 456 C C . ASP A 1 57 ? -28.984 15.742 12.719 1 95.88 57 ASP A C 1
ATOM 458 O O . ASP A 1 57 ? -29.609 14.688 12.547 1 95.88 57 ASP A O 1
ATOM 462 N N . ARG A 1 58 ? -27.688 15.891 12.461 1 97.38 58 ARG A N 1
ATOM 463 C CA . ARG A 1 58 ? -26.875 14.773 12.008 1 97.38 58 ARG A CA 1
ATOM 464 C C . ARG A 1 58 ? -26.875 13.641 13.031 1 97.38 58 ARG A C 1
ATOM 466 O O . ARG A 1 58 ? -27.125 12.484 12.688 1 97.38 58 ARG A O 1
ATOM 473 N N . ILE A 1 59 ? -26.609 13.891 14.258 1 97.56 59 ILE A N 1
ATOM 474 C CA . ILE A 1 59 ? -26.531 12.898 15.328 1 97.56 59 ILE A CA 1
ATOM 475 C C . ILE A 1 59 ? -27.906 12.25 15.531 1 97.56 59 ILE A C 1
ATOM 477 O O . ILE A 1 59 ? -28.016 11.023 15.633 1 97.56 59 ILE A O 1
ATOM 481 N N . GLU A 1 60 ? -28.922 13.086 15.492 1 96.19 60 GLU A N 1
ATOM 482 C CA . GLU A 1 60 ? -30.281 12.578 15.68 1 96.19 60 GLU A CA 1
ATOM 483 C C . GLU A 1 60 ? -30.688 11.656 14.531 1 96.19 60 GLU A C 1
ATOM 485 O O . GLU A 1 60 ? -31.422 10.695 14.742 1 96.19 60 GLU A O 1
ATOM 490 N N . SER A 1 61 ? -30.281 11.992 13.383 1 96.56 61 SER A N 1
ATOM 491 C CA . SER A 1 61 ? -30.641 11.203 12.211 1 96.56 61 SER A CA 1
ATOM 492 C C . SER A 1 61 ? -29.969 9.828 12.242 1 96.56 61 SER A C 1
ATOM 494 O O . SER A 1 61 ? -30.469 8.883 11.625 1 96.56 61 SER A O 1
ATOM 496 N N . LEU A 1 62 ? -28.875 9.641 12.953 1 97.75 62 LEU A N 1
ATOM 497 C CA . LEU A 1 62 ? -28.094 8.414 12.914 1 97.75 62 LEU A CA 1
ATOM 498 C C . LEU A 1 62 ? -28.422 7.527 14.117 1 97.75 62 LEU A C 1
ATOM 500 O O . LEU A 1 62 ? -28.578 6.312 13.969 1 97.75 62 LEU A O 1
ATOM 504 N N . LEU A 1 63 ? -28.594 8.141 15.297 1 98.38 63 LEU A N 1
ATOM 505 C CA . LEU A 1 63 ? -28.641 7.371 16.531 1 98.38 63 LEU A CA 1
ATOM 506 C C . LEU A 1 63 ? -30.094 7.074 16.922 1 98.38 63 LEU A C 1
ATOM 508 O O . LEU A 1 63 ? -31.016 7.762 16.484 1 98.38 63 LEU A O 1
ATOM 512 N N . ASP A 1 64 ? -30.234 6.055 17.734 1 98.5 64 ASP A N 1
ATOM 513 C CA . ASP A 1 64 ? -31.531 5.789 18.344 1 98.5 64 ASP A CA 1
ATOM 514 C C . ASP A 1 64 ? -31.984 6.969 19.188 1 98.5 64 ASP A C 1
ATOM 516 O O . ASP A 1 64 ? -31.188 7.59 19.891 1 98.5 64 ASP A O 1
ATOM 520 N N . ALA A 1 65 ? -33.344 7.227 19.125 1 97.62 65 ALA A N 1
ATOM 521 C CA . ALA A 1 65 ? -33.906 8.352 19.859 1 97.62 65 ALA A CA 1
ATOM 522 C C . ALA A 1 65 ? -33.562 8.273 21.344 1 97.62 65 ALA A C 1
ATOM 524 O O . ALA A 1 65 ? -33.75 7.227 21.984 1 97.62 65 ALA A O 1
ATOM 525 N N . GLY A 1 66 ? -32.875 9.359 21.844 1 97.12 66 GLY A N 1
ATOM 526 C CA . GLY A 1 66 ? -32.625 9.484 23.266 1 97.12 66 GLY A CA 1
ATOM 527 C C . GLY A 1 66 ? -31.359 8.766 23.703 1 97.12 66 GLY A C 1
ATOM 528 O O . GLY A 1 66 ? -31.031 8.742 24.891 1 97.12 66 GLY A O 1
ATOM 529 N N . SER A 1 67 ? -30.609 8.18 22.828 1 98.31 67 SER A N 1
ATOM 530 C CA . SER A 1 67 ? -29.484 7.344 23.219 1 98.31 67 SER A CA 1
ATOM 531 C C . SER A 1 67 ? -28.203 8.156 23.312 1 98.31 67 SER A C 1
ATOM 533 O O . SER A 1 67 ? -27.219 7.707 23.906 1 98.31 67 SER A O 1
ATOM 535 N N . PHE A 1 68 ? -28.203 9.305 22.812 1 98.31 68 PHE A N 1
ATOM 536 C CA . PHE A 1 68 ? -26.984 10.086 22.734 1 98.31 68 PHE A CA 1
ATOM 537 C C . PHE A 1 68 ? -26.594 10.633 24.109 1 98.31 68 PHE A C 1
ATOM 539 O O . PHE A 1 68 ? -27.391 11.336 24.75 1 98.31 68 PHE A O 1
ATOM 546 N N . GLU A 1 69 ? -25.375 10.305 24.5 1 98.5 69 GLU A N 1
ATOM 547 C CA . GLU A 1 69 ? -24.766 10.852 25.719 1 98.5 69 GLU A CA 1
ATOM 548 C C . GLU A 1 69 ? -23.484 11.625 25.391 1 98.5 69 GLU A C 1
ATOM 550 O O . GLU A 1 69 ? -22.438 11.023 25.188 1 98.5 69 GLU A O 1
ATOM 555 N N . ARG A 1 70 ? -23.672 12.906 25.516 1 97.56 70 ARG A N 1
ATOM 556 C CA . ARG A 1 70 ? -22.578 13.789 25.109 1 97.56 70 ARG A CA 1
ATOM 557 C C . ARG A 1 70 ? -21.469 13.812 26.172 1 97.56 70 ARG A C 1
ATOM 559 O O . ARG A 1 70 ? -21.75 13.789 27.359 1 97.56 70 ARG A O 1
ATOM 566 N N . PHE A 1 71 ? -20.203 13.82 25.75 1 96.5 71 PHE A N 1
ATOM 567 C CA . PHE A 1 71 ? -19.078 14.094 26.641 1 96.5 71 PHE A CA 1
ATOM 568 C C . PHE A 1 71 ? -18.172 15.156 26.047 1 96.5 71 PHE A C 1
ATOM 570 O O . PHE A 1 71 ? -18.25 15.469 24.859 1 96.5 71 PHE A O 1
ATOM 577 N N . GLY A 1 72 ? -17.375 15.859 26.859 1 94.19 72 GLY A N 1
ATOM 578 C CA . GLY A 1 72 ? -16.422 16.875 26.438 1 94.19 72 GLY A CA 1
ATOM 579 C C . GLY A 1 72 ? -17.047 18.219 26.172 1 94.19 72 GLY A C 1
ATOM 580 O O . GLY A 1 72 ? -16.438 19.078 25.531 1 94.19 72 GLY A O 1
ATOM 581 N N . ALA A 1 73 ? -18.281 18.438 26.594 1 92.44 73 ALA A N 1
ATOM 582 C CA . ALA A 1 73 ? -19.031 19.656 26.297 1 92.44 73 ALA A CA 1
ATOM 583 C C . ALA A 1 73 ? -18.391 20.859 26.984 1 92.44 73 ALA A C 1
ATOM 585 O O . ALA A 1 73 ? -18.531 22 26.516 1 92.44 73 ALA A O 1
ATOM 586 N N . ASP A 1 74 ? -17.641 20.641 28 1 92.25 74 ASP A N 1
ATOM 587 C CA . ASP A 1 74 ? -17.109 21.734 28.812 1 92.25 74 ASP A CA 1
ATOM 588 C C . ASP A 1 74 ? -15.711 22.125 28.344 1 92.25 74 ASP A C 1
ATOM 590 O O . ASP A 1 74 ? -15.156 23.125 28.812 1 92.25 74 ASP A O 1
ATOM 594 N N . VAL A 1 75 ? -15.148 21.406 27.453 1 93.19 75 VAL A N 1
ATOM 595 C CA . VAL A 1 75 ? -13.812 21.719 26.969 1 93.19 75 VAL A CA 1
ATOM 596 C C . VAL A 1 75 ? -13.875 22.906 26 1 93.19 75 VAL A C 1
ATOM 598 O O . VAL A 1 75 ? -14.664 22.891 25.047 1 93.19 75 VAL A O 1
ATOM 601 N N . ALA A 1 76 ? -13.125 23.875 26.234 1 91.19 76 ALA A N 1
ATOM 602 C CA . ALA A 1 76 ? -13.164 25.094 25.438 1 91.19 76 ALA A CA 1
ATOM 603 C C . ALA A 1 76 ? -11.781 25.422 24.859 1 91.19 76 ALA A C 1
ATOM 605 O O . ALA A 1 76 ? -10.758 25.141 25.484 1 91.19 76 ALA A O 1
ATOM 606 N N . PRO A 1 77 ? -11.859 26 23.656 1 91.25 77 PRO A N 1
ATOM 607 C CA . PRO A 1 77 ? -10.578 26.344 23.031 1 91.25 77 PRO A CA 1
ATOM 608 C C . PRO A 1 77 ? -9.883 27.516 23.703 1 91.25 77 PRO A C 1
ATOM 610 O O . PRO A 1 77 ? -10.539 28.344 24.344 1 91.25 77 PRO A O 1
ATOM 613 N N . VAL A 1 78 ? -8.555 27.484 23.562 1 86.12 78 VAL A N 1
ATOM 614 C CA . VAL A 1 78 ? -7.73 28.578 24.062 1 86.12 78 VAL A CA 1
ATOM 615 C C . VAL A 1 78 ? -6.996 29.234 22.891 1 86.12 78 VAL A C 1
ATOM 617 O O . VAL A 1 78 ? -6.59 28.562 21.938 1 86.12 78 VAL A O 1
ATOM 620 N N . ASP A 1 79 ? -6.906 30.547 22.953 1 92.44 79 ASP A N 1
ATOM 621 C CA . ASP A 1 79 ? -6.141 31.281 21.953 1 92.44 79 ASP A CA 1
ATOM 622 C C . ASP A 1 79 ? -4.645 31.234 22.25 1 92.44 79 ASP A C 1
ATOM 624 O O . ASP A 1 79 ? -4.086 32.156 22.844 1 92.44 79 ASP A O 1
ATOM 628 N N . VAL A 1 80 ? -4.02 30.312 21.703 1 89.94 80 VAL A N 1
ATOM 629 C CA . VAL A 1 80 ? -2.639 30.016 22.062 1 89.94 80 VAL A CA 1
ATOM 630 C C . VAL A 1 80 ? -1.691 30.969 21.359 1 89.94 80 VAL A C 1
ATOM 632 O O . VAL A 1 80 ? -0.587 31.234 21.844 1 89.94 80 VAL A O 1
ATOM 635 N N . LEU A 1 81 ? -2.141 31.609 20.25 1 94.81 81 LEU A N 1
ATOM 636 C CA . LEU A 1 81 ? -1.214 32.406 19.438 1 94.81 81 LEU A CA 1
ATOM 637 C C . LEU A 1 81 ? -1.478 33.875 19.594 1 94.81 81 LEU A C 1
ATOM 639 O O . LEU A 1 81 ? -0.663 34.719 19.172 1 94.81 81 LEU A O 1
ATOM 643 N N . GLY A 1 82 ? -2.615 34.25 20.219 1 95.25 82 GLY A N 1
ATOM 644 C CA . GLY A 1 82 ? -3.029 35.656 20.156 1 95.25 82 GLY A CA 1
ATOM 645 C C . GLY A 1 82 ? -3.279 36.125 18.734 1 95.25 82 GLY A C 1
ATOM 646 O O . GLY A 1 82 ? -2.896 37.25 18.375 1 95.25 82 GLY A O 1
ATOM 647 N N . PHE A 1 83 ? -3.902 35.312 17.938 1 96.44 83 PHE A N 1
ATOM 648 C CA . PHE A 1 83 ? -4.051 35.531 16.516 1 96.44 83 PHE A CA 1
ATOM 649 C C . PHE A 1 83 ? -5.086 36.625 16.234 1 96.44 83 PHE A C 1
ATOM 651 O O . PHE A 1 83 ? -6.164 36.625 16.844 1 96.44 83 PHE A O 1
ATOM 658 N N . THR A 1 84 ? -4.754 37.562 15.391 1 95.56 84 THR A N 1
ATOM 659 C CA . THR A 1 84 ? -5.676 38.594 14.961 1 95.56 84 THR A CA 1
ATOM 660 C C . THR A 1 84 ? -5.555 38.844 13.453 1 95.56 84 THR A C 1
ATOM 662 O O . THR A 1 84 ? -4.465 39.125 12.953 1 95.56 84 THR A O 1
ATOM 665 N N . ASP A 1 85 ? -6.574 38.594 12.797 1 92.62 85 ASP A N 1
ATOM 666 C CA . ASP A 1 85 ? -6.656 39.094 11.422 1 92.62 85 ASP A CA 1
ATOM 667 C C . ASP A 1 85 ? -7.414 40.406 11.352 1 92.62 85 ASP A C 1
ATOM 669 O O . ASP A 1 85 ? -6.996 41.406 11.961 1 92.62 85 ASP A O 1
ATOM 673 N N . SER A 1 86 ? -8.633 40.406 10.75 1 90.44 86 SER A N 1
ATOM 674 C CA . SER A 1 86 ? -9.445 41.625 10.797 1 90.44 86 SER A CA 1
ATOM 675 C C . SER A 1 86 ? -10.102 41.812 12.156 1 90.44 86 SER A C 1
ATOM 677 O O . SER A 1 86 ? -10.453 42.906 12.539 1 90.44 86 SER A O 1
ATOM 679 N N . ARG A 1 87 ? -10.227 40.719 12.859 1 94.19 87 ARG A N 1
ATOM 680 C CA . ARG A 1 87 ? -10.727 40.688 14.234 1 94.19 87 ARG A CA 1
ATOM 681 C C . ARG A 1 87 ? -9.953 39.656 15.062 1 94.19 87 ARG A C 1
ATOM 683 O O . ARG A 1 87 ? -9.398 38.719 14.523 1 94.19 87 ARG A O 1
ATOM 690 N N . PRO A 1 88 ? -9.977 39.906 16.406 1 96.38 88 PRO A N 1
ATOM 691 C CA . PRO A 1 88 ? -9.297 38.906 17.266 1 96.38 88 PRO A CA 1
ATOM 692 C C . PRO A 1 88 ? -9.938 37.531 17.188 1 96.38 88 PRO A C 1
ATOM 694 O O . PRO A 1 88 ? -11.164 37.406 17.094 1 96.38 88 PRO A O 1
ATOM 697 N N . TYR A 1 89 ? -9.078 36.562 17.234 1 96.69 89 TYR A N 1
ATOM 698 C CA . TYR A 1 89 ? -9.531 35.156 17.203 1 96.69 89 TYR A CA 1
ATOM 699 C C . TYR A 1 89 ? -10.547 34.906 18.312 1 96.69 89 TYR A C 1
ATOM 701 O O . TYR A 1 89 ? -11.531 34.188 18.094 1 96.69 89 TYR A O 1
ATOM 709 N N . THR A 1 90 ? -10.422 35.438 19.484 1 96.56 90 THR A N 1
ATOM 710 C CA . THR A 1 90 ? -11.312 35.219 20.609 1 96.56 90 THR A CA 1
ATOM 711 C C . THR A 1 90 ? -12.719 35.719 20.297 1 96.56 90 THR A C 1
ATOM 713 O O . THR A 1 90 ? -13.711 35.156 20.75 1 96.56 90 THR A O 1
ATOM 716 N N . GLU A 1 91 ? -12.773 36.781 19.5 1 96.88 91 GLU A N 1
ATOM 717 C CA . GLU A 1 91 ? -14.078 37.312 19.109 1 96.88 91 GLU A CA 1
ATOM 718 C C . GLU A 1 91 ? -14.766 36.375 18.125 1 96.88 91 GLU A C 1
ATOM 720 O O . GLU A 1 91 ? -15.977 36.125 18.203 1 96.88 91 GLU A O 1
ATOM 725 N N . ARG A 1 92 ? -14.008 35.844 17.219 1 95 92 ARG A N 1
ATOM 726 C CA . ARG A 1 92 ? -14.555 34.906 16.266 1 95 92 ARG A CA 1
ATOM 727 C C . ARG A 1 92 ? -15.062 33.656 16.984 1 95 92 ARG A C 1
ATOM 729 O O . ARG A 1 92 ? -16.125 33.125 16.641 1 95 92 ARG A O 1
ATOM 736 N N . LEU A 1 93 ? -14.266 33.219 17.906 1 96.12 93 LEU A N 1
ATOM 737 C CA . LEU A 1 93 ? -14.656 32.062 18.688 1 96.12 93 LEU A CA 1
ATOM 738 C C . LEU A 1 93 ? -15.953 32.312 19.453 1 96.12 93 LEU A C 1
ATOM 740 O O . LEU A 1 93 ? -16.859 31.484 19.438 1 96.12 93 LEU A O 1
ATOM 744 N N . ALA A 1 94 ? -16.031 33.438 20.078 1 96.44 94 ALA A N 1
ATOM 745 C CA . ALA A 1 94 ? -17.219 33.781 20.859 1 96.44 94 ALA A CA 1
ATOM 746 C C . ALA A 1 94 ? -18.453 33.812 19.969 1 96.44 94 ALA A C 1
ATOM 748 O O . ALA A 1 94 ? -19.531 33.375 20.375 1 96.44 94 ALA A O 1
ATOM 749 N N . GLN A 1 95 ? -18.312 34.375 18.844 1 96.38 95 GLN A N 1
ATOM 750 C CA . GLN A 1 95 ? -19.422 34.438 17.906 1 96.38 95 GLN A CA 1
ATOM 751 C C . GLN A 1 95 ? -19.875 33.062 17.453 1 96.38 95 GLN A C 1
ATOM 753 O O . GLN A 1 95 ? -21.078 32.781 17.391 1 96.38 95 GLN A O 1
ATOM 758 N N . ALA A 1 96 ? -18.938 32.25 17.125 1 95.75 96 ALA A N 1
ATOM 759 C CA . ALA A 1 96 ? -19.25 30.875 16.703 1 95.75 96 ALA A CA 1
ATOM 760 C C . ALA A 1 96 ? -19.953 30.109 17.828 1 95.75 96 ALA A C 1
ATOM 762 O O . ALA A 1 96 ? -20.891 29.359 17.594 1 95.75 96 ALA A O 1
ATOM 763 N N . GLN A 1 97 ? -19.484 30.266 19.047 1 96.06 97 GLN A N 1
ATOM 764 C CA . GLN A 1 97 ? -20.062 29.609 20.219 1 96.06 97 GLN A CA 1
ATOM 765 C C . GLN A 1 97 ? -21.484 30.062 20.453 1 96.06 97 GLN A C 1
ATOM 767 O O . GLN A 1 97 ? -22.375 29.25 20.734 1 96.06 97 GLN A O 1
ATOM 772 N N . ARG A 1 98 ? -21.734 31.344 20.281 1 95.19 98 ARG A N 1
ATOM 773 C CA . ARG A 1 98 ? -23.078 31.891 20.469 1 95.19 98 ARG A CA 1
ATOM 774 C C . ARG A 1 98 ? -24.031 31.344 19.422 1 95.19 98 ARG A C 1
ATOM 776 O O . ARG A 1 98 ? -25.172 30.969 19.734 1 95.19 98 ARG A O 1
ATOM 783 N N . ARG A 1 99 ? -23.562 31.25 18.312 1 93.25 99 ARG A N 1
ATOM 784 C CA . ARG A 1 99 ? -24.406 30.844 17.188 1 93.25 99 ARG A CA 1
ATOM 785 C C . ARG A 1 99 ? -24.703 29.344 17.25 1 93.25 99 ARG A C 1
ATOM 787 O O . ARG A 1 99 ? -25.828 28.922 16.969 1 93.25 99 ARG A O 1
ATOM 794 N N . SER A 1 100 ? -23.734 28.562 17.594 1 92.12 100 SER A N 1
ATOM 795 C CA . SER A 1 100 ? -23.859 27.109 17.531 1 92.12 100 SER A CA 1
ATOM 796 C C . SER A 1 100 ? -24.359 26.531 18.859 1 92.12 100 SER A C 1
ATOM 798 O O . SER A 1 100 ? -24.906 25.438 18.891 1 92.12 100 SER A O 1
ATOM 800 N N . GLY A 1 101 ? -24.094 27.203 19.891 1 91.44 101 GLY A N 1
ATOM 801 C CA . GLY A 1 101 ? -24.391 26.688 21.219 1 91.44 101 GLY A CA 1
ATOM 802 C C . GLY A 1 101 ? -23.375 25.688 21.719 1 91.44 101 GLY A C 1
ATOM 803 O O . GLY A 1 101 ? -23.594 25.016 22.734 1 91.44 101 GLY A O 1
ATOM 804 N N . SER A 1 102 ? -22.344 25.5 21 1 94 102 SER A N 1
ATOM 805 C CA . SER A 1 102 ? -21.266 24.594 21.359 1 94 102 SER A CA 1
ATOM 806 C C . SER A 1 102 ? -19.953 25.328 21.562 1 94 102 SER A C 1
ATOM 808 O O . SER A 1 102 ? -19.766 26.422 21.031 1 94 102 SER A O 1
ATOM 810 N N . ASN A 1 103 ? -19.109 24.75 22.312 1 94.75 103 ASN A N 1
ATOM 811 C CA . ASN A 1 103 ? -17.812 25.375 22.578 1 94.75 103 ASN A CA 1
ATOM 812 C C . ASN A 1 103 ? -16.844 25.172 21.422 1 94.75 103 ASN A C 1
ATOM 814 O O . ASN A 1 103 ? -15.844 25.891 21.297 1 94.75 103 ASN A O 1
ATOM 818 N N . GLU A 1 104 ? -17.109 24.234 20.672 1 95.25 104 GLU A N 1
ATOM 819 C CA . GLU A 1 104 ? -16.156 23.844 19.625 1 95.25 104 GLU A CA 1
ATOM 820 C C . GLU A 1 104 ? -16.875 23.219 18.422 1 95.25 104 GLU A C 1
ATOM 822 O O . GLU A 1 104 ? -18.078 22.953 18.484 1 95.25 104 GLU A O 1
ATOM 827 N N . ALA A 1 105 ? -16.078 22.969 17.375 1 97.38 105 ALA A N 1
ATOM 828 C CA . ALA A 1 105 ? -16.609 22.562 16.078 1 97.38 105 ALA A CA 1
ATOM 829 C C . ALA A 1 105 ? -16.844 21.062 16.031 1 97.38 105 ALA A C 1
ATOM 831 O O . ALA A 1 105 ? -16.734 20.438 14.969 1 97.38 105 ALA A O 1
ATOM 832 N N . VAL A 1 106 ? -17.109 20.391 17.172 1 98.06 106 VAL A N 1
ATOM 833 C CA . VAL A 1 106 ? -17.328 18.938 17.172 1 98.06 106 VAL A CA 1
ATOM 834 C C . VAL A 1 106 ? -18.203 18.562 18.359 1 98.06 106 VAL A C 1
ATOM 836 O O . VAL A 1 106 ? -18.125 19.172 19.422 1 98.06 106 VAL A O 1
ATOM 839 N N . LEU A 1 107 ? -19.078 17.656 18.172 1 98 107 LEU A N 1
ATOM 840 C CA . LEU A 1 107 ? -19.812 17 19.25 1 98 107 LEU A CA 1
ATOM 841 C C . LEU A 1 107 ? -19.422 15.539 19.359 1 98 107 LEU A C 1
ATOM 843 O O . LEU A 1 107 ? -19.359 14.828 18.359 1 98 107 LEU A O 1
ATOM 847 N N . CYS A 1 108 ? -19.094 15.109 20.531 1 98.38 108 CYS A N 1
ATOM 848 C CA . CYS A 1 108 ? -18.719 13.727 20.797 1 98.38 108 CYS A CA 1
ATOM 849 C C . CYS A 1 108 ? -19.625 13.102 21.844 1 98.38 108 CYS A C 1
ATOM 851 O O . CYS A 1 108 ? -20.141 13.797 22.734 1 98.38 108 CYS A O 1
ATOM 853 N N . GLY A 1 109 ? -19.812 11.852 21.703 1 98.69 109 GLY A N 1
ATOM 854 C CA . GLY A 1 109 ? -20.625 11.141 22.672 1 98.69 109 GLY A CA 1
ATOM 855 C C . GLY A 1 109 ? -20.797 9.672 22.359 1 98.69 109 GLY A C 1
ATOM 856 O O . GLY A 1 109 ? -20.188 9.164 21.422 1 98.69 109 GLY A O 1
ATOM 857 N N . THR A 1 110 ? -21.531 8.992 23.188 1 98.69 110 THR A N 1
ATOM 858 C CA . THR A 1 110 ? -21.922 7.602 22.969 1 98.69 110 THR A CA 1
ATOM 859 C C . THR A 1 110 ? -23.391 7.5 22.562 1 98.69 110 THR A C 1
ATOM 861 O O . THR A 1 110 ? -24.172 8.43 22.797 1 98.69 110 THR A O 1
ATOM 864 N N . GLY A 1 111 ? -23.688 6.496 21.906 1 98.56 111 GLY A N 1
ATOM 865 C CA . GLY A 1 111 ? -25.047 6.207 21.516 1 98.56 111 GLY A CA 1
ATOM 866 C C . GLY A 1 111 ? -25.219 4.809 20.953 1 98.56 111 GLY A C 1
ATOM 867 O O . GLY A 1 111 ? -24.359 3.955 21.109 1 98.56 111 GLY A O 1
ATOM 868 N N . THR A 1 112 ? -26.438 4.582 20.391 1 98.69 112 THR A N 1
ATOM 869 C CA . THR A 1 112 ? -26.719 3.283 19.781 1 98.69 112 THR A CA 1
ATOM 870 C C . THR A 1 112 ? -27.359 3.453 18.422 1 98.69 112 THR A C 1
ATOM 872 O O . THR A 1 112 ? -28 4.477 18.156 1 98.69 112 THR A O 1
ATOM 875 N N . ILE A 1 113 ? -27.141 2.588 17.562 1 98.44 113 ILE A N 1
ATOM 876 C CA . ILE A 1 113 ? -27.875 2.391 16.312 1 98.44 113 ILE A CA 1
ATOM 877 C C . ILE A 1 113 ? -28.5 1 16.312 1 98.44 113 ILE A C 1
ATOM 879 O O . ILE A 1 113 ? -27.797 -0.009 16.359 1 98.44 113 ILE A O 1
ATOM 883 N N . ASP A 1 114 ? -29.797 0.894 16.234 1 97.06 114 ASP A N 1
ATOM 884 C CA . ASP A 1 114 ? -30.516 -0.369 16.344 1 97.06 114 ASP A CA 1
ATOM 885 C C . ASP A 1 114 ? -30.062 -1.156 17.578 1 97.06 114 ASP A C 1
ATOM 887 O O . ASP A 1 114 ? -29.797 -2.357 17.484 1 97.06 114 ASP A O 1
ATOM 891 N N . GLY A 1 115 ? -29.828 -0.48 18.562 1 97.62 115 GLY A N 1
ATOM 892 C CA . GLY A 1 115 ? -29.469 -1.096 19.828 1 97.62 115 GLY A CA 1
ATOM 893 C C . GLY A 1 115 ? -27.969 -1.357 19.969 1 97.62 115 GLY A C 1
ATOM 894 O O . GLY A 1 115 ? -27.484 -1.616 21.062 1 97.62 115 GLY A O 1
ATOM 895 N N . ALA A 1 116 ? -27.219 -1.34 18.969 1 97.62 116 ALA A N 1
ATOM 896 C CA . ALA A 1 116 ? -25.781 -1.592 19.016 1 97.62 116 ALA A CA 1
ATOM 897 C C . ALA A 1 116 ? -25.016 -0.354 19.484 1 97.62 116 ALA A C 1
ATOM 899 O O . ALA A 1 116 ? -25.188 0.733 18.922 1 97.62 116 ALA A O 1
ATOM 900 N N . PRO A 1 117 ? -24.203 -0.43 20.438 1 98.19 117 PRO A N 1
ATOM 901 C CA . PRO A 1 117 ? -23.484 0.723 20.984 1 98.19 117 PRO A CA 1
ATOM 902 C C . PRO A 1 117 ? -22.391 1.226 20.062 1 98.19 117 PRO A C 1
ATOM 904 O O . PRO A 1 117 ? -21.781 0.435 19.328 1 98.19 117 PRO A O 1
ATOM 907 N N . LEU A 1 118 ? -22.125 2.508 20.094 1 98.62 118 LEU A N 1
ATOM 908 C CA . LEU A 1 118 ? -21.016 3.119 19.375 1 98.62 118 LEU A CA 1
ATOM 909 C C . LEU A 1 118 ? -20.625 4.449 20.016 1 98.62 118 LEU A C 1
ATOM 911 O O . LEU A 1 118 ? -21.344 4.973 20.875 1 98.62 118 LEU A O 1
ATOM 915 N N . VAL A 1 119 ? -19.438 4.887 19.719 1 98.88 119 VAL A N 1
ATOM 916 C CA . VAL A 1 119 ? -18.969 6.238 19.984 1 98.88 119 VAL A CA 1
ATOM 917 C C . VAL A 1 119 ? -19.031 7.078 18.719 1 98.88 119 VAL A C 1
ATOM 919 O O . VAL A 1 119 ? -18.766 6.578 17.625 1 98.88 119 VAL A O 1
ATOM 922 N N . VAL A 1 120 ? -19.438 8.336 18.859 1 98.88 120 VAL A N 1
ATOM 923 C CA . VAL A 1 120 ? -19.547 9.188 17.672 1 98.88 120 VAL A CA 1
ATOM 924 C C . VAL A 1 120 ? -18.781 10.492 17.906 1 98.88 120 VAL A C 1
ATOM 926 O O . VAL A 1 120 ? -18.812 11.031 19.016 1 98.88 120 VAL A O 1
ATOM 929 N N . ALA A 1 121 ? -18.078 10.961 16.984 1 98.88 121 ALA A N 1
ATOM 930 C CA . ALA A 1 121 ? -17.562 12.32 16.844 1 98.88 121 ALA A CA 1
ATOM 931 C C . ALA A 1 121 ? -18.031 12.961 15.547 1 98.88 121 ALA A C 1
ATOM 933 O O . ALA A 1 121 ? -17.688 12.492 14.461 1 98.88 121 ALA A O 1
ATOM 934 N N . ALA A 1 122 ? -18.797 13.984 15.641 1 98.75 122 ALA A N 1
ATOM 935 C CA . ALA A 1 122 ? -19.375 14.648 14.469 1 98.75 122 ALA A CA 1
ATOM 936 C C . ALA A 1 122 ? -18.938 16.109 14.398 1 98.75 122 ALA A C 1
ATOM 938 O O . ALA A 1 122 ? -19.188 16.891 15.32 1 98.75 122 ALA A O 1
ATOM 939 N N . LEU A 1 123 ? -18.297 16.453 13.336 1 98.69 123 LEU A N 1
ATOM 940 C CA . LEU A 1 123 ? -17.844 17.828 13.148 1 98.69 123 LEU A CA 1
ATOM 941 C C . LEU A 1 123 ? -19.016 18.719 12.742 1 98.69 123 LEU A C 1
ATOM 943 O O . LEU A 1 123 ? -19.969 18.266 12.109 1 98.69 123 LEU A O 1
ATOM 947 N N . ASP A 1 124 ? -18.922 19.984 13.117 1 97.75 124 ASP A N 1
ATOM 948 C CA . ASP A 1 124 ? -19.953 20.984 12.82 1 97.75 124 ASP A CA 1
ATOM 949 C C . ASP A 1 124 ? -19.406 22.062 11.883 1 97.75 124 ASP A C 1
ATOM 951 O O . ASP A 1 124 ? -18.781 23.031 12.336 1 97.75 124 ASP A O 1
ATOM 955 N N . PHE A 1 125 ? -19.797 21.984 10.664 1 97.31 125 PHE A N 1
ATOM 956 C CA . PHE A 1 125 ? -19.312 22.938 9.68 1 97.31 125 PHE A CA 1
ATOM 957 C C . PHE A 1 125 ? -19.766 24.359 10.039 1 97.31 125 PHE A C 1
ATOM 959 O O . PHE A 1 125 ? -19.109 25.328 9.695 1 97.31 125 PHE A O 1
ATOM 966 N N . GLY A 1 126 ? -20.844 24.516 10.75 1 95.75 126 GLY A N 1
ATOM 967 C CA . GLY A 1 126 ? -21.375 25.812 11.133 1 95.75 126 GLY A CA 1
ATOM 968 C C . GLY A 1 126 ? -20.5 26.547 12.125 1 95.75 126 GLY A C 1
ATOM 969 O O . GLY A 1 126 ? -20.656 27.766 12.32 1 95.75 126 GLY A O 1
ATOM 970 N N . PHE A 1 127 ? -19.672 25.828 12.75 1 97.06 127 PHE A N 1
ATOM 971 C CA . PHE A 1 127 ? -18.719 26.422 13.688 1 97.06 127 PHE A CA 1
ATOM 972 C C . PHE A 1 127 ? -17.391 26.703 13 1 97.06 127 PHE A C 1
ATOM 974 O O . PHE A 1 127 ? -16.516 25.828 12.945 1 97.06 127 PHE A O 1
ATOM 981 N N . LEU A 1 128 ? -17.156 27.922 12.531 1 96.06 128 LEU A N 1
ATOM 982 C CA . LEU A 1 128 ? -15.945 28.375 11.875 1 96.06 128 LEU A CA 1
ATOM 983 C C . LEU A 1 128 ? -15.555 27.438 10.734 1 96.06 128 LEU A C 1
ATOM 985 O O . LEU A 1 128 ? -14.398 27 10.656 1 96.06 128 LEU A O 1
ATOM 989 N N . GLY A 1 129 ? -16.531 26.969 10.008 1 95.88 129 GLY A N 1
ATOM 990 C CA . GLY A 1 129 ? -16.281 26.109 8.859 1 95.88 129 GLY A CA 1
ATOM 991 C C . GLY A 1 129 ? -15.898 24.688 9.242 1 95.88 129 GLY A C 1
ATOM 992 O O . GLY A 1 129 ? -15.258 23.984 8.469 1 95.88 129 GLY A O 1
ATOM 993 N N . GLY A 1 130 ? -16.172 24.281 10.438 1 97.69 130 GLY A N 1
ATOM 994 C CA . GLY A 1 130 ? -15.789 22.953 10.898 1 97.69 130 GLY A CA 1
ATOM 995 C C . GLY A 1 130 ? -14.289 22.766 11.008 1 97.69 130 GLY A C 1
ATOM 996 O O . GLY A 1 130 ? -13.797 21.641 10.961 1 97.69 130 GLY A O 1
ATOM 997 N N . SER A 1 131 ? -13.539 23.906 11.039 1 97.31 131 SER A N 1
ATOM 998 C CA . SER A 1 131 ? -12.086 23.828 11.078 1 97.31 131 SER A CA 1
ATOM 999 C C . SER A 1 131 ? -11.594 23.094 12.328 1 97.31 131 SER A C 1
ATOM 1001 O O . SER A 1 131 ? -12.211 23.203 13.391 1 97.31 131 SER A O 1
ATOM 1003 N N . VAL A 1 132 ? -10.531 22.391 12.203 1 97.94 132 VAL A N 1
ATOM 1004 C CA . VAL A 1 132 ? -10.016 21.562 13.289 1 97.94 132 VAL A CA 1
ATOM 1005 C C . VAL A 1 132 ? -8.938 22.328 14.055 1 97.94 132 VAL A C 1
ATOM 1007 O O . VAL A 1 132 ? -7.859 22.594 13.516 1 97.94 132 VAL A O 1
ATOM 1010 N N . GLY A 1 133 ? -9.25 22.734 15.258 1 97 133 GLY A N 1
ATOM 1011 C CA . GLY A 1 133 ? -8.297 23.312 16.203 1 97 133 GLY A CA 1
ATOM 1012 C C . GLY A 1 133 ? -7.875 22.344 17.281 1 97 133 GLY A C 1
ATOM 1013 O O . GLY A 1 133 ? -8.109 21.141 17.188 1 97 133 GLY A O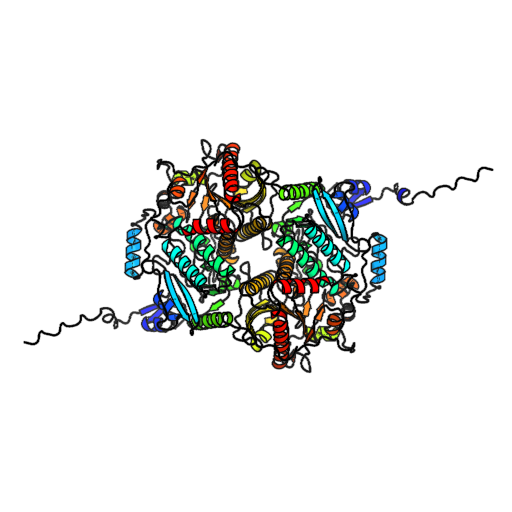 1
ATOM 1014 N N . GLY A 1 134 ? -7.195 22.844 18.266 1 96.81 134 GLY A N 1
ATOM 1015 C CA . GLY A 1 134 ? -6.68 22.016 19.359 1 96.81 134 GLY A CA 1
ATOM 1016 C C . GLY A 1 134 ? -7.762 21.234 20.078 1 96.81 134 GLY A C 1
ATOM 1017 O O . GLY A 1 134 ? -7.633 20.016 20.266 1 96.81 134 GLY A O 1
ATOM 1018 N N . VAL A 1 135 ? -8.836 21.875 20.422 1 96.62 135 VAL A N 1
ATOM 1019 C CA . VAL A 1 135 ? -9.891 21.234 21.188 1 96.62 135 VAL A CA 1
ATOM 1020 C C . VAL A 1 135 ? -10.672 20.266 20.312 1 96.62 135 VAL A C 1
ATOM 1022 O O . VAL A 1 135 ? -11.094 19.203 20.766 1 96.62 135 VAL A O 1
ATOM 1025 N N . THR A 1 136 ? -10.914 20.641 19 1 97.5 136 THR A N 1
ATOM 1026 C CA . THR A 1 136 ? -11.547 19.688 18.078 1 97.5 136 THR A CA 1
ATOM 1027 C C . THR A 1 136 ? -10.766 18.375 18.047 1 97.5 136 THR A C 1
ATOM 1029 O O . THR A 1 136 ? -11.344 17.297 18.203 1 97.5 136 THR A O 1
ATOM 1032 N N . GLY A 1 137 ? -9.414 18.516 17.812 1 97.75 137 GLY A N 1
ATOM 1033 C CA . GLY A 1 137 ? -8.57 17.328 17.781 1 97.75 137 GLY A CA 1
ATOM 1034 C C . GLY A 1 137 ? -8.602 16.547 19.078 1 97.75 137 GLY A C 1
ATOM 1035 O O . GLY A 1 137 ? -8.648 15.312 19.047 1 97.75 137 GLY A O 1
ATOM 1036 N N . GLU A 1 138 ? -8.586 17.219 20.188 1 97.38 138 GLU A N 1
ATOM 1037 C CA . GLU A 1 138 ? -8.625 16.562 21.484 1 97.38 138 GLU A CA 1
ATOM 1038 C C . GLU A 1 138 ? -9.906 15.773 21.672 1 97.38 138 GLU A C 1
ATOM 1040 O O . GLU A 1 138 ? -9.883 14.641 22.172 1 97.38 138 GLU A O 1
ATOM 1045 N N . LEU A 1 139 ? -10.984 16.375 21.312 1 97.81 139 LEU A N 1
ATOM 1046 C CA . LEU A 1 139 ? -12.266 15.711 21.5 1 97.81 139 LEU A CA 1
ATOM 1047 C C . LEU A 1 139 ? -12.398 14.508 20.562 1 97.81 139 LEU A C 1
ATOM 1049 O O . LEU A 1 139 ? -12.93 13.469 20.969 1 97.81 139 LEU A O 1
ATOM 1053 N N . VAL A 1 140 ? -11.969 14.594 19.312 1 98.62 140 VAL A N 1
ATOM 1054 C CA . VAL A 1 140 ? -11.938 13.438 18.422 1 98.62 140 VAL A CA 1
ATOM 1055 C C . VAL A 1 140 ? -11.055 12.352 19.016 1 98.62 140 VAL A C 1
ATOM 1057 O O . VAL A 1 140 ? -11.422 11.172 19 1 98.62 140 VAL A O 1
ATOM 1060 N N . ALA A 1 141 ? -9.867 12.742 19.562 1 98.5 141 ALA A N 1
ATOM 1061 C CA . ALA A 1 141 ? -8.969 11.789 20.203 1 98.5 141 ALA A CA 1
ATOM 1062 C C . ALA A 1 141 ? -9.641 11.133 21.406 1 98.5 141 ALA A C 1
ATOM 1064 O O . ALA A 1 141 ? -9.516 9.922 21.609 1 98.5 141 ALA A O 1
ATOM 1065 N N . ARG A 1 142 ? -10.367 11.93 22.188 1 97.88 142 ARG A N 1
ATOM 1066 C CA . ARG A 1 142 ? -11.094 11.391 23.344 1 97.88 142 ARG A CA 1
ATOM 1067 C C . ARG A 1 142 ? -12.148 10.383 22.891 1 97.88 142 ARG A C 1
ATOM 1069 O O . ARG A 1 142 ? -12.359 9.367 23.562 1 97.88 142 ARG A O 1
ATOM 1076 N N . ALA A 1 143 ? -12.82 10.742 21.844 1 98.81 143 ALA A N 1
ATOM 1077 C CA . ALA A 1 143 ? -13.797 9.805 21.297 1 98.81 143 ALA A CA 1
ATOM 1078 C C . ALA A 1 143 ? -13.141 8.477 20.922 1 98.81 143 ALA A C 1
ATOM 1080 O O . ALA A 1 143 ? -13.664 7.406 21.25 1 98.81 143 ALA A O 1
ATOM 1081 N N . ALA A 1 144 ? -12.039 8.539 20.281 1 98.88 144 ALA A N 1
ATOM 1082 C CA . ALA A 1 144 ? -11.312 7.332 19.891 1 98.88 144 ALA A CA 1
ATOM 1083 C C . ALA A 1 144 ? -10.867 6.551 21.125 1 98.88 144 ALA A C 1
ATOM 1085 O O . ALA A 1 144 ? -10.984 5.324 21.172 1 98.88 144 ALA A O 1
ATOM 1086 N N . ARG A 1 145 ? -10.305 7.27 22.141 1 98.44 145 ARG A N 1
ATOM 1087 C CA . ARG A 1 145 ? -9.883 6.609 23.375 1 98.44 145 ARG A CA 1
ATOM 1088 C C . ARG A 1 145 ? -11.055 5.934 24.078 1 98.44 145 ARG A C 1
ATOM 1090 O O . ARG A 1 145 ? -10.914 4.832 24.609 1 98.44 145 ARG A O 1
ATOM 1097 N N . THR A 1 146 ? -12.164 6.613 24.047 1 98.81 146 THR A N 1
ATOM 1098 C CA . THR A 1 146 ? -13.367 6.039 24.641 1 98.81 146 THR A CA 1
ATOM 1099 C C . THR A 1 146 ? -13.773 4.762 23.906 1 98.81 146 THR A C 1
ATOM 1101 O O . THR A 1 146 ? -14.086 3.752 24.547 1 98.81 146 THR A O 1
ATOM 1104 N N . ALA A 1 147 ? -13.766 4.809 22.609 1 98.94 147 ALA A N 1
ATOM 1105 C CA . ALA A 1 147 ? -14.078 3.635 21.797 1 98.94 147 ALA A CA 1
ATOM 1106 C C . ALA A 1 147 ? -13.125 2.482 22.109 1 98.94 147 ALA A C 1
ATOM 1108 O O . ALA A 1 147 ? -13.547 1.329 22.203 1 98.94 147 ALA A O 1
ATOM 1109 N N . LEU A 1 148 ? -11.852 2.801 22.203 1 98.81 148 LEU A N 1
ATOM 1110 C CA . LEU A 1 148 ? -10.844 1.788 22.5 1 98.81 148 LEU A CA 1
ATOM 1111 C C . LEU A 1 148 ? -11.094 1.158 23.859 1 98.81 148 LEU A C 1
ATOM 1113 O O . LEU A 1 148 ? -11.086 -0.067 24 1 98.81 148 LEU A O 1
ATOM 1117 N N . ASP A 1 149 ? -11.305 2.02 24.891 1 98.56 149 ASP A N 1
ATOM 1118 C CA . ASP A 1 149 ? -11.5 1.563 26.266 1 98.56 149 ASP A CA 1
ATOM 1119 C C . ASP A 1 149 ? -12.727 0.655 26.375 1 98.56 149 ASP A C 1
ATOM 1121 O O . ASP A 1 149 ? -12.695 -0.348 27.094 1 98.56 149 ASP A O 1
ATOM 1125 N N . ARG A 1 150 ? -13.711 1.015 25.609 1 97.94 150 ARG A N 1
ATOM 1126 C CA . ARG A 1 150 ? -14.969 0.278 25.703 1 97.94 150 ARG A CA 1
ATOM 1127 C C . ARG A 1 150 ? -15.031 -0.833 24.656 1 97.94 150 ARG A C 1
ATOM 1129 O O . ARG A 1 150 ? -15.977 -1.624 24.641 1 97.94 150 ARG A O 1
ATOM 1136 N N . ARG A 1 151 ? -14.078 -0.847 23.734 1 97.75 151 ARG A N 1
ATOM 1137 C CA . ARG A 1 151 ? -14.055 -1.784 22.625 1 97.75 151 ARG A CA 1
ATOM 1138 C C . ARG A 1 151 ? -15.344 -1.695 21.812 1 97.75 151 ARG A C 1
ATOM 1140 O O . ARG A 1 151 ? -16 -2.711 21.562 1 97.75 151 ARG A O 1
ATOM 1147 N N . THR A 1 152 ? -15.758 -0.47 21.578 1 97.94 152 THR A N 1
ATOM 1148 C CA . THR A 1 152 ? -16.953 -0.152 20.812 1 97.94 152 THR A CA 1
ATOM 1149 C C . THR A 1 152 ? -16.594 0.633 19.547 1 97.94 152 THR A C 1
ATOM 1151 O O . THR A 1 152 ? -15.695 1.47 19.578 1 97.94 152 THR A O 1
ATOM 1154 N N . PRO A 1 153 ? -17.359 0.366 18.453 1 98.75 153 PRO A N 1
ATOM 1155 C CA . PRO A 1 153 ? -17.031 1.037 17.188 1 98.75 153 PRO A CA 1
ATOM 1156 C C . PRO A 1 153 ? -17.047 2.559 17.312 1 98.75 153 PRO A C 1
ATOM 1158 O O . PRO A 1 153 ? -17.781 3.109 18.141 1 98.75 153 PRO A O 1
ATOM 1161 N N . LEU A 1 154 ? -16.234 3.229 16.5 1 98.94 154 LEU A N 1
ATOM 1162 C CA . LEU A 1 154 ? -16.188 4.684 16.391 1 98.94 154 LEU A CA 1
ATOM 1163 C C . LEU A 1 154 ? -16.703 5.148 15.039 1 98.94 154 LEU A C 1
ATOM 1165 O O . LEU A 1 154 ? -16.281 4.645 14 1 98.94 154 LEU A O 1
ATOM 1169 N N . VAL A 1 155 ? -17.641 6.023 15.062 1 98.94 155 VAL A N 1
ATOM 1170 C CA . VAL A 1 155 ? -18.141 6.664 13.844 1 98.94 155 VAL A CA 1
ATOM 1171 C C . VAL A 1 155 ? -17.672 8.125 13.812 1 98.94 155 VAL A C 1
ATOM 1173 O O . VAL A 1 155 ? -17.953 8.891 14.734 1 98.94 155 VAL A O 1
ATOM 1176 N N . LEU A 1 156 ? -16.969 8.492 12.812 1 98.94 156 LEU A N 1
ATOM 1177 C CA . LEU A 1 156 ? -16.5 9.852 12.586 1 98.94 156 LEU A CA 1
ATOM 1178 C C . LEU A 1 156 ? -17.281 10.523 11.461 1 98.94 156 LEU A C 1
ATOM 1180 O O . LEU A 1 156 ? -17.203 10.094 10.305 1 98.94 156 LEU A O 1
ATOM 1184 N N . VAL A 1 157 ? -18.047 11.516 11.75 1 98.88 157 VAL A N 1
ATOM 1185 C CA . VAL A 1 157 ? -18.75 12.289 10.727 1 98.88 157 VAL A CA 1
ATOM 1186 C C . VAL A 1 157 ? -17.953 13.555 10.406 1 98.88 157 VAL A C 1
ATOM 1188 O O . VAL A 1 157 ? -17.844 14.453 11.242 1 98.88 157 VAL A O 1
ATOM 1191 N N . CYS A 1 158 ? -17.516 13.656 9.18 1 98.75 158 CYS A N 1
ATOM 1192 C CA . CYS A 1 158 ? -16.594 14.727 8.805 1 98.75 158 CYS A CA 1
ATOM 1193 C C . CYS A 1 158 ? -17.312 15.82 8.031 1 98.75 158 CYS A C 1
ATOM 1195 O O . CYS A 1 158 ? -18 15.539 7.043 1 98.75 158 CYS A O 1
ATOM 1197 N N . ALA A 1 159 ? -17.203 16.984 8.43 1 98.38 159 ALA A N 1
ATOM 1198 C CA . ALA A 1 159 ? -17.641 18.219 7.805 1 98.38 159 ALA A CA 1
ATOM 1199 C C . ALA A 1 159 ? -16.703 19.375 8.133 1 98.38 159 ALA A C 1
ATOM 1201 O O . ALA A 1 159 ? -16.797 19.984 9.203 1 98.38 159 ALA A O 1
ATOM 1202 N N . SER A 1 160 ? -15.828 19.625 7.207 1 98.25 160 SER A N 1
ATOM 1203 C CA . SER A 1 160 ? -14.75 20.531 7.59 1 98.25 160 SER A CA 1
ATOM 1204 C C . SER A 1 160 ? -14.094 21.172 6.367 1 98.25 160 SER A C 1
ATOM 1206 O O . SER A 1 160 ? -13.961 20.516 5.324 1 98.25 160 SER A O 1
ATOM 1208 N N . GLY A 1 161 ? -13.727 22.375 6.637 1 96.25 161 GLY A N 1
ATOM 1209 C CA . GLY A 1 161 ? -12.922 23.062 5.633 1 96.25 161 GLY A CA 1
ATOM 1210 C C . GLY A 1 161 ? -11.43 22.828 5.812 1 96.25 161 GLY A C 1
ATOM 1211 O O . GLY A 1 161 ? -10.633 23.266 4.984 1 96.25 161 GLY A O 1
ATOM 1212 N N . GLY A 1 162 ? -11.102 22.234 6.898 1 95.94 162 GLY A N 1
ATOM 1213 C CA . GLY A 1 162 ? -9.695 21.953 7.109 1 95.94 162 GLY A CA 1
ATOM 1214 C C . GLY A 1 162 ? -9.195 22.391 8.469 1 95.94 162 GLY A C 1
ATOM 1215 O O . GLY A 1 162 ? -9.914 22.297 9.469 1 95.94 162 GLY A O 1
ATOM 1216 N N . ALA A 1 163 ? -7.914 22.828 8.523 1 95.44 163 ALA A N 1
ATOM 1217 C CA . ALA A 1 163 ? -7.266 23.203 9.773 1 95.44 163 ALA A CA 1
ATOM 1218 C C . ALA A 1 163 ? -7.676 24.594 10.211 1 95.44 163 ALA A C 1
ATOM 1220 O O . ALA A 1 163 ? -7.977 25.453 9.375 1 95.44 163 ALA A O 1
ATOM 1221 N N . ARG A 1 164 ? -7.734 24.812 11.469 1 96.56 164 ARG A N 1
ATOM 1222 C CA . ARG A 1 164 ? -7.98 26.141 12.039 1 96.56 164 ARG A CA 1
ATOM 1223 C C . ARG A 1 164 ? -6.711 26.984 12.031 1 96.56 164 ARG A C 1
ATOM 1225 O O . ARG A 1 164 ? -5.973 27 13.023 1 96.56 164 ARG A O 1
ATOM 1232 N N . MET A 1 165 ? -6.555 27.781 11.047 1 95.25 165 MET A N 1
ATOM 1233 C CA . MET A 1 165 ? -5.309 28.5 10.82 1 95.25 165 MET A CA 1
ATOM 1234 C C . MET A 1 165 ? -5.008 29.438 11.992 1 95.25 165 MET A C 1
ATOM 1236 O O . MET A 1 165 ? -3.842 29.688 12.312 1 95.25 165 MET A O 1
ATOM 1240 N N . GLN A 1 166 ? -6.059 29.953 12.688 1 96.19 166 GLN A N 1
ATOM 1241 C CA . GLN A 1 166 ? -5.891 30.891 13.797 1 96.19 166 GLN A CA 1
ATOM 1242 C C . GLN A 1 166 ? -5.145 30.234 14.961 1 96.19 166 GLN A C 1
ATOM 1244 O O . GLN A 1 166 ? -4.695 30.922 15.875 1 96.19 166 GLN A O 1
ATOM 1249 N N . GLU A 1 167 ? -5.059 28.891 14.898 1 96.62 167 GLU A N 1
ATOM 1250 C CA . GLU A 1 167 ? -4.336 28.188 15.953 1 96.62 167 GLU A CA 1
ATOM 1251 C C . GLU A 1 167 ? -3.014 27.625 15.438 1 96.62 167 GLU A C 1
ATOM 1253 O O . GLU A 1 167 ? -2.338 26.875 16.125 1 96.62 167 GLU A O 1
ATOM 1258 N N . GLY A 1 168 ? -2.672 27.922 14.211 1 97 168 GLY A N 1
ATOM 1259 C CA . GLY A 1 168 ? -1.367 27.672 13.625 1 97 168 GLY A CA 1
ATOM 1260 C C . GLY A 1 168 ? -0.959 26.219 13.672 1 97 168 GLY A C 1
ATOM 1261 O O . GLY A 1 168 ? -1.752 25.328 13.336 1 97 168 GLY A O 1
ATOM 1262 N N . THR A 1 169 ? 0.26 25.984 14.094 1 97.88 169 THR A N 1
ATOM 1263 C CA . THR A 1 169 ? 0.852 24.656 14.062 1 97.88 169 THR A CA 1
ATOM 1264 C C . THR A 1 169 ? 0.193 23.75 15.102 1 97.88 169 THR A C 1
ATOM 1266 O O . THR A 1 169 ? 0.234 22.531 14.977 1 97.88 169 THR A O 1
ATOM 1269 N N . ILE A 1 170 ? -0.384 24.312 16.125 1 97.44 170 ILE A N 1
ATOM 1270 C CA . ILE A 1 170 ? -1.118 23.5 17.094 1 97.44 170 ILE A CA 1
ATOM 1271 C C . ILE A 1 170 ? -2.277 22.797 16.406 1 97.44 170 ILE A C 1
ATOM 1273 O O . ILE A 1 170 ? -2.543 21.625 16.672 1 97.44 170 ILE A O 1
ATOM 1277 N N . SER A 1 171 ? -2.928 23.562 15.508 1 97.75 171 SER A N 1
ATOM 1278 C CA . SER A 1 171 ? -3.963 22.953 14.68 1 97.75 171 SER A CA 1
ATOM 1279 C C . SER A 1 171 ? -3.395 21.844 13.812 1 97.75 171 SER A C 1
ATOM 1281 O O . SER A 1 171 ? -3.984 20.766 13.719 1 97.75 171 SER A O 1
ATOM 1283 N N . LEU A 1 172 ? -2.281 22.047 13.219 1 98.38 172 LEU A N 1
ATOM 1284 C CA . LEU A 1 172 ? -1.636 21.062 12.352 1 98.38 172 LEU A CA 1
ATOM 1285 C C . LEU A 1 172 ? -1.345 19.781 13.109 1 98.38 172 LEU A C 1
ATOM 1287 O O . LEU A 1 172 ? -1.55 18.672 12.578 1 98.38 172 LEU A O 1
ATOM 1291 N N . MET A 1 173 ? -0.912 19.844 14.359 1 98.56 173 MET A N 1
ATOM 1292 C CA . MET A 1 173 ? -0.524 18.703 15.172 1 98.56 173 MET A CA 1
ATOM 1293 C C . MET A 1 173 ? -1.729 17.812 15.469 1 98.56 173 MET A C 1
ATOM 1295 O O . MET A 1 173 ? -1.57 16.641 15.836 1 98.56 173 MET A O 1
ATOM 1299 N N . GLN A 1 174 ? -2.934 18.344 15.32 1 98.38 174 GLN A N 1
ATOM 1300 C CA . GLN A 1 174 ? -4.117 17.531 15.594 1 98.38 174 GLN A CA 1
ATOM 1301 C C . GLN A 1 174 ? -4.238 16.391 14.586 1 98.38 174 GLN A C 1
ATOM 1303 O O . GLN A 1 174 ? -4.82 15.344 14.891 1 98.38 174 GLN A O 1
ATOM 1308 N N . MET A 1 175 ? -3.725 16.609 13.375 1 98.69 175 MET A N 1
ATOM 1309 C CA . MET A 1 175 ? -3.703 15.523 12.398 1 98.69 175 MET A CA 1
ATOM 1310 C C . MET A 1 175 ? -2.941 14.312 12.938 1 98.69 175 MET A C 1
ATOM 1312 O O . MET A 1 175 ? -3.406 13.18 12.82 1 98.69 175 MET A O 1
ATOM 1316 N N . ALA A 1 176 ? -1.774 14.539 13.539 1 98.75 176 ALA A N 1
ATOM 1317 C CA . ALA A 1 176 ? -0.982 13.469 14.125 1 98.75 176 ALA A CA 1
ATOM 1318 C C . ALA A 1 176 ? -1.703 12.852 15.32 1 98.75 176 ALA A C 1
ATOM 1320 O O . ALA A 1 176 ? -1.782 11.625 15.438 1 98.75 176 ALA A O 1
ATOM 1321 N N . LYS A 1 177 ? -2.246 13.719 16.219 1 98.44 177 LYS A N 1
ATOM 1322 C CA . LYS A 1 177 ? -2.926 13.281 17.438 1 98.44 177 LYS A CA 1
ATOM 1323 C C . LYS A 1 177 ? -4.094 12.352 17.109 1 98.44 177 LYS A C 1
ATOM 1325 O O . LYS A 1 177 ? -4.223 11.273 17.688 1 98.44 177 LYS A O 1
ATOM 1330 N N . THR A 1 178 ? -4.895 12.734 16.188 1 98.75 178 THR A N 1
ATOM 1331 C CA . THR A 1 178 ? -6.09 11.953 15.867 1 98.75 178 THR A CA 1
ATOM 1332 C C . THR A 1 178 ? -5.723 10.695 15.078 1 98.75 178 THR A C 1
ATOM 1334 O O . THR A 1 178 ? -6.309 9.633 15.289 1 98.75 178 THR A O 1
ATOM 1337 N N . SER A 1 179 ? -4.746 10.781 14.195 1 98.88 179 SER A N 1
ATOM 1338 C CA . SER A 1 179 ? -4.328 9.633 13.398 1 98.88 179 SER A CA 1
ATOM 1339 C C . SER A 1 179 ? -3.766 8.523 14.281 1 98.88 179 SER A C 1
ATOM 1341 O O . SER A 1 179 ? -4.031 7.34 14.055 1 98.88 179 SER A O 1
ATOM 1343 N N . GLN A 1 180 ? -2.916 8.891 15.312 1 98.75 180 GLN A N 1
ATOM 1344 C CA . GLN A 1 180 ? -2.354 7.871 16.188 1 98.75 180 GLN A CA 1
ATOM 1345 C C . GLN A 1 180 ? -3.451 7.152 16.969 1 98.75 180 GLN A C 1
ATOM 1347 O O . GLN A 1 180 ? -3.355 5.949 17.219 1 98.75 180 GLN A O 1
ATOM 1352 N N . GLU A 1 181 ? -4.484 7.863 17.344 1 98.81 181 GLU A N 1
ATOM 1353 C CA . GLU A 1 181 ? -5.574 7.242 18.094 1 98.81 181 GLU A CA 1
ATOM 1354 C C . GLU A 1 181 ? -6.395 6.312 17.203 1 98.81 181 GLU A C 1
ATOM 1356 O O . GLU A 1 181 ? -6.809 5.238 17.641 1 98.81 181 GLU A O 1
ATOM 1361 N N . VAL A 1 182 ? -6.656 6.738 15.977 1 98.88 182 VAL A N 1
ATOM 1362 C CA . VAL A 1 182 ? -7.34 5.852 15.039 1 98.88 182 VAL A CA 1
ATOM 1363 C C . VAL A 1 182 ? -6.488 4.609 14.789 1 98.88 182 VAL A C 1
ATOM 1365 O O . VAL A 1 182 ? -7.012 3.492 14.727 1 98.88 182 VAL A O 1
ATOM 1368 N N . ALA A 1 183 ? -5.211 4.781 14.641 1 98.81 183 ALA A N 1
ATOM 1369 C CA . ALA A 1 183 ? -4.305 3.654 14.43 1 98.81 183 ALA A CA 1
ATOM 1370 C C . ALA A 1 183 ? -4.395 2.66 15.586 1 98.81 183 ALA A C 1
ATOM 1372 O O . ALA A 1 183 ? -4.352 1.446 15.375 1 98.81 183 ALA A O 1
ATOM 1373 N N . ARG A 1 184 ? -4.473 3.15 16.797 1 98.69 184 ARG A N 1
ATOM 1374 C CA . ARG A 1 184 ? -4.594 2.283 17.969 1 98.69 184 ARG A CA 1
ATOM 1375 C C . ARG A 1 184 ? -5.883 1.47 17.922 1 98.69 184 ARG A C 1
ATOM 1377 O O . ARG A 1 184 ? -5.91 0.315 18.344 1 98.69 184 ARG A O 1
ATOM 1384 N N . LEU A 1 185 ? -6.906 2.09 17.438 1 98.88 185 LEU A N 1
ATOM 1385 C CA . LEU A 1 185 ? -8.148 1.347 17.266 1 98.88 185 LEU A CA 1
ATOM 1386 C C . LEU A 1 185 ? -7.977 0.238 16.234 1 98.88 185 LEU A C 1
ATOM 1388 O O . LEU A 1 185 ? -8.461 -0.878 16.422 1 98.88 185 LEU A O 1
ATOM 1392 N N . HIS A 1 186 ? -7.312 0.516 15.148 1 98.69 186 HIS A N 1
ATOM 1393 C CA . HIS A 1 186 ? -7.012 -0.506 14.148 1 98.69 186 HIS A CA 1
ATOM 1394 C C . HIS A 1 186 ? -6.266 -1.682 14.773 1 98.69 186 HIS A C 1
ATOM 1396 O O . HIS A 1 186 ? -6.621 -2.84 14.547 1 98.69 186 HIS A O 1
ATOM 1402 N N . GLU A 1 187 ? -5.23 -1.365 15.547 1 98 187 GLU A N 1
ATOM 1403 C CA . GLU A 1 187 ? -4.406 -2.393 16.172 1 98 187 GLU A CA 1
ATOM 1404 C C . GLU A 1 187 ? -5.223 -3.244 17.141 1 98 187 GLU A C 1
ATOM 1406 O O . GLU A 1 187 ? -4.949 -4.434 17.312 1 98 187 GLU A O 1
ATOM 1411 N N . ALA A 1 188 ? -6.25 -2.611 17.703 1 98.31 188 ALA A N 1
ATOM 1412 C CA . ALA A 1 188 ? -7.07 -3.293 18.703 1 98.31 188 ALA A CA 1
ATOM 1413 C C . ALA A 1 188 ? -8.227 -4.035 18.047 1 98.31 188 ALA A C 1
ATOM 1415 O O . ALA A 1 188 ? -8.977 -4.746 18.719 1 98.31 188 ALA A O 1
ATOM 1416 N N . GLY A 1 189 ? -8.422 -3.893 16.766 1 98.12 189 GLY A N 1
ATOM 1417 C CA . GLY A 1 189 ? -9.531 -4.523 16.078 1 98.12 189 GLY A CA 1
ATOM 1418 C C . GLY A 1 189 ? -10.875 -3.9 16.406 1 98.12 189 GLY A C 1
ATOM 1419 O O . GLY A 1 189 ? -11.883 -4.605 16.5 1 98.12 189 GLY A O 1
ATOM 1420 N N . VAL A 1 190 ? -10.875 -2.594 16.656 1 98.69 190 VAL A N 1
ATOM 1421 C CA . VAL A 1 190 ? -12.102 -1.85 16.906 1 98.69 190 VAL A CA 1
ATOM 1422 C C . VAL A 1 190 ? -12.516 -1.104 15.633 1 98.69 190 VAL A C 1
ATOM 1424 O O . VAL A 1 190 ? -11.734 -0.343 15.062 1 98.69 190 VAL A O 1
ATOM 1427 N N . LEU A 1 191 ? -13.727 -1.288 15.18 1 98.81 191 LEU A N 1
ATOM 1428 C CA . LEU A 1 191 ? -14.211 -0.767 13.906 1 98.81 191 LEU A CA 1
ATOM 1429 C C . LEU A 1 191 ? -14.258 0.757 13.922 1 98.81 191 LEU A C 1
ATOM 1431 O O . LEU A 1 191 ? -14.773 1.358 14.867 1 98.81 191 LEU A O 1
ATOM 1435 N N . VAL A 1 192 ? -13.734 1.379 12.953 1 98.94 192 VAL A N 1
ATOM 1436 C CA . VAL A 1 192 ? -13.828 2.816 12.727 1 98.94 192 VAL A CA 1
ATOM 1437 C C . VAL A 1 192 ? -14.5 3.084 11.383 1 98.94 192 VAL A C 1
ATOM 1439 O O . VAL A 1 192 ? -14.055 2.584 10.344 1 98.94 192 VAL A O 1
ATOM 1442 N N . VAL A 1 193 ? -15.539 3.83 11.375 1 98.94 193 VAL A N 1
ATOM 1443 C CA . VAL A 1 193 ? -16.219 4.246 10.156 1 98.94 193 VAL A CA 1
ATOM 1444 C C . VAL A 1 193 ? -16.109 5.758 9.992 1 98.94 193 VAL A C 1
ATOM 1446 O O . VAL A 1 193 ? -16.484 6.516 10.891 1 98.94 193 VAL A O 1
ATOM 1449 N N . SER A 1 194 ? -15.57 6.23 8.93 1 98.81 194 SER A N 1
ATOM 1450 C CA . SER A 1 194 ? -15.516 7.648 8.602 1 98.81 194 SER A CA 1
ATOM 1451 C C . SER A 1 194 ? -16.578 8.008 7.562 1 98.81 194 SER A C 1
ATOM 1453 O O . SER A 1 194 ? -16.719 7.324 6.547 1 98.81 194 SER A O 1
ATOM 1455 N N . ILE A 1 195 ? -17.281 9.055 7.773 1 98.81 195 ILE A N 1
ATOM 1456 C CA . ILE A 1 195 ? -18.328 9.523 6.867 1 98.81 195 ILE A CA 1
ATOM 1457 C C . ILE A 1 195 ? -17.969 10.914 6.355 1 98.81 195 ILE A C 1
ATOM 1459 O O . ILE A 1 195 ? -17.938 11.875 7.133 1 98.81 195 ILE A O 1
ATOM 1463 N N . GLY A 1 196 ? -17.719 10.992 5.07 1 98.69 196 GLY A N 1
ATOM 1464 C CA . GLY A 1 196 ? -17.5 12.289 4.449 1 98.69 196 GLY A CA 1
ATOM 1465 C C . GLY A 1 196 ? -18.781 12.977 4.02 1 98.69 196 GLY A C 1
ATOM 1466 O O . GLY A 1 196 ? -19.578 12.406 3.279 1 98.69 196 GLY A O 1
ATOM 1467 N N . THR A 1 197 ? -18.953 14.195 4.477 1 98.31 197 THR A N 1
ATOM 1468 C CA . THR A 1 197 ? -20.094 15 4.086 1 98.31 197 THR A CA 1
ATOM 1469 C C . THR A 1 197 ? -19.641 16.281 3.395 1 98.31 197 THR A C 1
ATOM 1471 O O . THR A 1 197 ? -18.438 16.516 3.225 1 98.31 197 THR A O 1
ATOM 1474 N N . ASP A 1 198 ? -20.594 17.094 2.936 1 96.94 198 ASP A N 1
ATOM 1475 C CA . ASP A 1 198 ? -20.266 18.25 2.121 1 96.94 198 ASP A CA 1
ATOM 1476 C C . ASP A 1 198 ? -20.078 19.5 2.988 1 96.94 198 ASP A C 1
ATOM 1478 O O . ASP A 1 198 ? -21.031 19.984 3.596 1 96.94 198 ASP A O 1
ATOM 1482 N N . PRO A 1 199 ? -18.922 20.016 3.023 1 97.12 199 PRO A N 1
ATOM 1483 C CA . PRO A 1 199 ? -17.656 19.562 2.434 1 97.12 199 PRO A CA 1
ATOM 1484 C C . PRO A 1 199 ? -16.734 18.922 3.457 1 97.12 199 PRO A C 1
ATOM 1486 O O . PRO A 1 199 ? -16.938 19.078 4.664 1 97.12 199 PRO A O 1
ATOM 1489 N N . THR A 1 200 ? -15.789 18.172 3.08 1 98.19 200 THR A N 1
ATOM 1490 C CA . THR A 1 200 ? -14.695 17.656 3.891 1 98.19 200 THR A CA 1
ATOM 1491 C C . THR A 1 200 ? -13.352 17.875 3.201 1 98.19 200 THR A C 1
ATOM 1493 O O . THR A 1 200 ? -13.047 17.234 2.195 1 98.19 200 THR A O 1
ATOM 1496 N N . TYR A 1 201 ? -12.5 18.766 3.717 1 97.62 201 TYR A N 1
ATOM 1497 C CA . TYR A 1 201 ? -11.273 19.141 3.025 1 97.62 201 TYR A CA 1
ATOM 1498 C C . TYR A 1 201 ? -10.094 19.188 3.99 1 97.62 201 TYR A C 1
ATOM 1500 O O . TYR A 1 201 ? -10.273 19.094 5.207 1 97.62 201 TYR A O 1
ATOM 1508 N N . GLY A 1 202 ? -8.914 19.234 3.449 1 96.75 202 GLY A N 1
ATOM 1509 C CA . GLY A 1 202 ? -7.695 19.625 4.141 1 96.75 202 GLY A CA 1
ATOM 1510 C C . GLY A 1 202 ? -7.203 18.562 5.117 1 96.75 202 GLY A C 1
ATOM 1511 O O . GLY A 1 202 ? -7.094 17.391 4.762 1 96.75 202 GLY A O 1
ATOM 1512 N N . GLY A 1 203 ? -6.934 19.094 6.277 1 97.06 203 GLY A N 1
ATOM 1513 C CA . GLY A 1 203 ? -6.336 18.266 7.312 1 97.06 203 GLY A CA 1
ATOM 1514 C C . GLY A 1 203 ? -7.219 17.109 7.734 1 97.06 203 GLY A C 1
ATOM 1515 O O . GLY A 1 203 ? -6.723 16.078 8.203 1 97.06 203 GLY A O 1
ATOM 1516 N N . VAL A 1 204 ? -8.469 17.234 7.59 1 98.56 204 VAL A N 1
ATOM 1517 C CA . VAL A 1 204 ? -9.375 16.172 7.98 1 98.56 204 VAL A CA 1
ATOM 1518 C C . VAL A 1 204 ? -9.219 14.984 7.027 1 98.56 204 VAL A C 1
ATOM 1520 O O . VAL A 1 204 ? -9.133 13.836 7.465 1 98.56 204 VAL A O 1
ATOM 1523 N N . THR A 1 205 ? -9.141 15.273 5.719 1 98.44 205 THR A N 1
ATOM 1524 C CA . THR A 1 205 ? -8.938 14.203 4.75 1 98.44 205 THR A CA 1
ATOM 1525 C C . THR A 1 205 ? -7.531 13.617 4.871 1 98.44 205 THR A C 1
ATOM 1527 O O . THR A 1 205 ? -7.316 12.445 4.582 1 98.44 205 THR A O 1
ATOM 1530 N N . ALA A 1 206 ? -6.574 14.398 5.297 1 98.62 206 ALA A N 1
ATOM 1531 C CA . ALA A 1 206 ? -5.188 13.953 5.441 1 98.62 206 ALA A CA 1
ATOM 1532 C C . ALA A 1 206 ? -4.941 13.367 6.832 1 98.62 206 ALA A C 1
ATOM 1534 O O . ALA A 1 206 ? -3.82 13.414 7.34 1 98.62 206 ALA A O 1
ATOM 1535 N N . SER A 1 207 ? -5.945 12.969 7.504 1 98.69 207 SER A N 1
ATOM 1536 C CA . SER A 1 207 ? -5.871 12.32 8.812 1 98.69 207 SER A CA 1
ATOM 1537 C C . SER A 1 207 ? -7.074 11.414 9.047 1 98.69 207 SER A C 1
ATOM 1539 O O . SER A 1 207 ? -7.316 10.484 8.273 1 98.69 207 SER A O 1
ATOM 1541 N N . PHE A 1 208 ? -7.852 11.648 10.148 1 98.69 208 PHE A N 1
ATOM 1542 C CA . PHE A 1 208 ? -8.852 10.695 10.625 1 98.69 208 PHE A CA 1
ATOM 1543 C C . PHE A 1 208 ? -9.992 10.562 9.625 1 98.69 208 PHE A C 1
ATOM 1545 O O . PHE A 1 208 ? -10.68 9.547 9.594 1 98.69 208 PHE A O 1
ATOM 1552 N N . GLY A 1 209 ? -10.195 11.492 8.742 1 98.69 209 GLY A N 1
ATOM 1553 C CA . GLY A 1 209 ? -11.305 11.445 7.805 1 98.69 209 GLY A CA 1
ATOM 1554 C C . GLY A 1 209 ? -11.18 10.344 6.777 1 98.69 209 GLY A C 1
ATOM 1555 O O . GLY A 1 209 ? -12.172 9.906 6.199 1 98.69 209 GLY A O 1
ATOM 1556 N N . MET A 1 210 ? -9.945 9.93 6.523 1 98.62 210 MET A N 1
ATOM 1557 C CA . MET A 1 210 ? -9.742 8.922 5.488 1 98.62 210 MET A CA 1
ATOM 1558 C C . MET A 1 210 ? -9.094 7.668 6.074 1 98.62 210 MET A C 1
ATOM 1560 O O . MET A 1 210 ? -8.633 6.801 5.332 1 98.62 210 MET A O 1
ATOM 1564 N N . LEU A 1 211 ? -9.047 7.543 7.355 1 98.75 211 LEU A N 1
ATOM 1565 C CA . LEU A 1 211 ? -8.367 6.422 7.996 1 98.75 211 LEU A CA 1
ATOM 1566 C C . LEU A 1 211 ? -9.375 5.402 8.516 1 98.75 211 LEU A C 1
ATOM 1568 O O . LEU A 1 211 ? -9 4.453 9.211 1 98.75 211 LEU A O 1
ATOM 1572 N N . GLY A 1 212 ? -10.641 5.555 8.219 1 98.75 212 GLY A N 1
ATOM 1573 C CA . GLY A 1 212 ? -11.617 4.566 8.641 1 98.75 212 GLY A CA 1
ATOM 1574 C C . GLY A 1 212 ? -11.383 3.197 8.031 1 98.75 212 GLY A C 1
ATOM 1575 O O . GLY A 1 212 ? -10.867 3.09 6.914 1 98.75 212 GLY A O 1
ATOM 1576 N N . ASP A 1 213 ? -11.789 2.156 8.789 1 98.75 213 ASP A N 1
ATOM 1577 C CA . ASP A 1 213 ? -11.828 0.826 8.188 1 98.75 213 ASP A CA 1
ATOM 1578 C C . ASP A 1 213 ? -12.789 0.786 7 1 98.75 213 ASP A C 1
ATOM 1580 O O . ASP A 1 213 ? -12.547 0.073 6.023 1 98.75 213 ASP A O 1
ATOM 1584 N N . VAL A 1 214 ? -13.844 1.483 7.199 1 98.88 214 VAL A N 1
ATOM 1585 C CA . VAL A 1 214 ? -14.82 1.733 6.141 1 98.88 214 VAL A CA 1
ATOM 1586 C C . VAL A 1 214 ? -15 3.238 5.953 1 98.88 214 VAL A C 1
ATOM 1588 O O . VAL A 1 214 ? -15.266 3.963 6.914 1 98.88 214 VAL A O 1
ATOM 1591 N N . VAL A 1 215 ? -14.812 3.703 4.781 1 98.88 215 VAL A N 1
ATOM 1592 C CA . VAL A 1 215 ? -14.977 5.113 4.445 1 98.88 215 VAL A CA 1
ATOM 1593 C C . VAL A 1 215 ? -16.25 5.305 3.629 1 98.88 215 VAL A C 1
ATOM 1595 O O . VAL A 1 215 ? -16.375 4.77 2.525 1 98.88 215 VAL A O 1
ATOM 1598 N N . VAL A 1 216 ? -17.172 6.027 4.148 1 98.88 216 VAL A N 1
ATOM 1599 C CA . VAL A 1 216 ? -18.469 6.289 3.543 1 98.88 216 VAL A CA 1
ATOM 1600 C C . VAL A 1 216 ? -18.578 7.762 3.156 1 98.88 216 VAL A C 1
ATOM 1602 O O . VAL A 1 216 ? -17.922 8.617 3.756 1 98.88 216 VAL A O 1
ATOM 1605 N N . ALA A 1 217 ? -19.297 8.07 2.123 1 98.81 217 ALA A N 1
ATOM 1606 C CA . ALA A 1 217 ? -19.578 9.453 1.747 1 98.81 217 ALA A CA 1
ATOM 1607 C C . ALA A 1 217 ? -21.031 9.617 1.325 1 98.81 217 ALA A C 1
ATOM 1609 O O . ALA A 1 217 ? -21.656 8.664 0.854 1 98.81 217 ALA A O 1
ATOM 1610 N N . GLU A 1 218 ? -21.562 10.773 1.521 1 98.56 218 GLU A N 1
ATOM 1611 C CA . GLU A 1 218 ? -22.875 11.102 0.976 1 98.56 218 GLU A CA 1
ATOM 1612 C C . GLU A 1 218 ? -22.797 11.461 -0.504 1 98.56 218 GLU A C 1
ATOM 1614 O O . GLU A 1 218 ? -21.781 12 -0.957 1 98.56 218 GLU A O 1
ATOM 1619 N N . PRO A 1 219 ? -23.891 11.234 -1.22 1 98.06 219 PRO A N 1
ATOM 1620 C CA . PRO A 1 219 ? -23.875 11.547 -2.65 1 98.06 219 PRO A CA 1
ATOM 1621 C C . PRO A 1 219 ? -23.547 13.016 -2.926 1 98.06 219 PRO A C 1
ATOM 1623 O O . PRO A 1 219 ? -24.094 13.906 -2.273 1 98.06 219 PRO A O 1
ATOM 1626 N N . GLY A 1 220 ? -22.594 13.188 -3.83 1 97.31 220 GLY A N 1
ATOM 1627 C CA . GLY A 1 220 ? -22.266 14.523 -4.301 1 97.31 220 GLY A CA 1
ATOM 1628 C C . GLY A 1 220 ? -21.391 15.305 -3.336 1 97.31 220 GLY A C 1
ATOM 1629 O O . GLY A 1 220 ? -20.953 16.406 -3.643 1 97.31 220 GLY A O 1
ATOM 1630 N N . ALA A 1 221 ? -21.141 14.758 -2.174 1 98.12 221 ALA A N 1
ATOM 1631 C CA . ALA A 1 221 ? -20.312 15.469 -1.194 1 98.12 221 ALA A CA 1
ATOM 1632 C C . ALA A 1 221 ? -18.953 15.828 -1.776 1 98.12 221 ALA A C 1
ATOM 1634 O O . ALA A 1 221 ? -18.312 15.008 -2.439 1 98.12 221 ALA A O 1
ATOM 1635 N N . ARG A 1 222 ? -18.562 17.141 -1.595 1 97.06 222 ARG A N 1
ATOM 1636 C CA . ARG A 1 222 ? -17.234 17.594 -2.004 1 97.06 222 ARG A CA 1
ATOM 1637 C C . ARG A 1 222 ? -16.188 17.234 -0.954 1 97.06 222 ARG A C 1
ATOM 1639 O O . ARG A 1 222 ? -16.25 17.703 0.184 1 97.06 222 ARG A O 1
ATOM 1646 N N . ILE A 1 223 ? -15.211 16.359 -1.283 1 98.44 223 ILE A N 1
ATOM 1647 C CA . ILE A 1 223 ? -14.188 15.82 -0.396 1 98.44 223 ILE A CA 1
ATOM 1648 C C . ILE A 1 223 ? -12.828 15.867 -1.093 1 98.44 223 ILE A C 1
ATOM 1650 O O . ILE A 1 223 ? -12.688 15.398 -2.227 1 98.44 223 ILE A O 1
ATOM 1654 N N . GLY A 1 224 ? -11.844 16.484 -0.445 1 97.81 224 GLY A N 1
ATOM 1655 C CA . GLY A 1 224 ? -10.523 16.562 -1.048 1 97.81 224 GLY A CA 1
ATOM 1656 C C . GLY A 1 224 ? -9.477 17.141 -0.112 1 97.81 224 GLY A C 1
ATOM 1657 O O . GLY A 1 224 ? -9.805 17.641 0.967 1 97.81 224 GLY A O 1
ATOM 1658 N N . PHE A 1 225 ? -8.305 17.047 -0.537 1 97.44 225 PHE A N 1
ATOM 1659 C CA . PHE A 1 225 ? -7.207 17.562 0.273 1 97.44 225 PHE A CA 1
ATOM 1660 C C . PHE A 1 225 ? -7.051 19.062 0.083 1 97.44 225 PHE A C 1
ATOM 1662 O O . PHE A 1 225 ? -7.184 19.828 1.038 1 97.44 225 PHE A O 1
ATOM 1669 N N . ALA A 1 226 ? -6.754 19.438 -1.145 1 94.19 226 ALA A N 1
ATOM 1670 C CA . ALA A 1 226 ? -6.707 20.859 -1.465 1 94.19 226 ALA A CA 1
ATOM 1671 C C . ALA A 1 226 ? -8.047 21.344 -2.01 1 94.19 226 ALA A C 1
ATOM 1673 O O . ALA A 1 226 ? -8.727 20.609 -2.74 1 94.19 226 ALA A O 1
ATOM 1674 N N . GLY A 1 227 ? -8.375 22.562 -1.721 1 93.06 227 GLY A N 1
ATOM 1675 C CA . GLY A 1 227 ? -9.594 23.141 -2.281 1 93.06 227 GLY A CA 1
ATOM 1676 C C . GLY A 1 227 ? -9.523 23.328 -3.785 1 93.06 227 GLY A C 1
ATOM 1677 O O . GLY A 1 227 ? -8.453 23.562 -4.34 1 93.06 227 GLY A O 1
ATOM 1678 N N . PRO A 1 228 ? -10.672 23.234 -4.434 1 91.44 228 PRO A N 1
ATOM 1679 C CA . PRO A 1 228 ? -10.688 23.359 -5.891 1 91.44 228 PRO A CA 1
ATOM 1680 C C . PRO A 1 228 ? -10.078 24.672 -6.375 1 91.44 228 PRO A C 1
ATOM 1682 O O . PRO A 1 228 ? -9.422 24.719 -7.418 1 91.44 228 PRO A O 1
ATOM 1685 N N . GLN A 1 229 ? -10.297 25.734 -5.637 1 86.19 229 GLN A N 1
ATOM 1686 C CA . GLN A 1 229 ? -9.766 27.031 -6.035 1 86.19 229 GLN A CA 1
ATOM 1687 C C . GLN A 1 229 ? -8.242 27.031 -6.016 1 86.19 229 GLN A C 1
ATOM 1689 O O . GLN A 1 229 ? -7.605 27.562 -6.926 1 86.19 229 GLN A O 1
ATOM 1694 N N . VAL A 1 230 ? -7.734 26.5 -5.012 1 86.12 230 VAL A N 1
ATOM 1695 C CA . VAL A 1 230 ? -6.281 26.406 -4.902 1 86.12 230 VAL A CA 1
ATOM 1696 C C . VAL A 1 230 ? -5.727 25.594 -6.066 1 86.12 230 VAL A C 1
ATOM 1698 O O . VAL A 1 230 ? -4.715 25.969 -6.664 1 86.12 230 VAL A O 1
ATOM 1701 N N . ILE A 1 231 ? -6.344 24.5 -6.387 1 92.25 231 ILE A N 1
ATOM 1702 C CA . ILE A 1 231 ? -5.891 23.609 -7.449 1 92.25 231 ILE A CA 1
ATOM 1703 C C . ILE A 1 231 ? -5.973 24.344 -8.797 1 92.25 231 ILE A C 1
ATOM 1705 O O . ILE A 1 231 ? -5.031 24.297 -9.586 1 92.25 231 ILE A O 1
ATOM 1709 N N . ARG A 1 232 ? -7.062 25.031 -9.031 1 89.88 232 ARG A N 1
ATOM 1710 C CA . ARG A 1 232 ? -7.215 25.781 -10.266 1 89.88 232 ARG A CA 1
ATOM 1711 C C . ARG A 1 232 ? -6.078 26.781 -10.445 1 89.88 232 ARG A C 1
ATOM 1713 O O . ARG A 1 232 ? -5.551 26.938 -11.547 1 89.88 232 ARG A O 1
ATOM 1720 N N . GLN A 1 233 ? -5.777 27.391 -9.398 1 82.31 233 GLN A N 1
ATOM 1721 C CA . GLN A 1 233 ? -4.719 28.406 -9.445 1 82.31 233 GLN A CA 1
ATOM 1722 C C . GLN A 1 233 ? -3.359 27.75 -9.695 1 82.31 233 GLN A C 1
ATOM 1724 O O . GLN A 1 233 ? -2.512 28.328 -10.383 1 82.31 233 GLN A O 1
ATOM 1729 N N . THR A 1 234 ? -3.16 26.656 -9.172 1 81.44 234 THR A N 1
ATOM 1730 C CA . THR A 1 234 ? -1.881 25.953 -9.289 1 81.44 234 THR A CA 1
ATOM 1731 C C . THR A 1 234 ? -1.686 25.422 -10.703 1 81.44 234 THR A C 1
ATOM 1733 O O . THR A 1 234 ? -0.623 25.594 -11.297 1 81.44 234 THR A O 1
ATOM 1736 N N . ILE A 1 235 ? -2.686 24.734 -11.195 1 83.94 235 ILE A N 1
ATOM 1737 C CA . ILE A 1 235 ? -2.508 24.031 -12.461 1 83.94 235 ILE A CA 1
ATOM 1738 C C . ILE A 1 235 ? -2.928 24.938 -13.617 1 83.94 235 ILE A C 1
ATOM 1740 O O . ILE A 1 235 ? -2.631 24.641 -14.781 1 83.94 235 ILE A O 1
ATOM 1744 N N . ARG A 1 236 ? -3.709 25.984 -13.383 1 86.75 236 ARG A N 1
ATOM 1745 C CA . ARG A 1 236 ? -4.176 26.953 -14.367 1 86.75 236 ARG A CA 1
ATOM 1746 C C . ARG A 1 236 ? -5.008 26.281 -15.445 1 86.75 236 ARG A C 1
ATOM 1748 O O . ARG A 1 236 ? -4.816 26.531 -16.641 1 86.75 236 ARG A O 1
ATOM 1755 N N . GLN A 1 237 ? -5.777 25.234 -15.086 1 85.75 237 GLN A N 1
ATOM 1756 C CA . GLN A 1 237 ? -6.695 24.531 -15.969 1 85.75 237 GLN A CA 1
ATOM 1757 C C . GLN A 1 237 ? -8.047 24.297 -15.289 1 85.75 237 GLN A C 1
ATOM 1759 O O . GLN A 1 237 ? -8.164 24.422 -14.07 1 85.75 237 GLN A O 1
ATOM 1764 N N . GLU A 1 238 ? -8.938 24.031 -16.203 1 90.12 238 GLU A N 1
ATOM 1765 C CA . GLU A 1 238 ? -10.25 23.688 -15.672 1 90.12 238 GLU A CA 1
ATOM 1766 C C . GLU A 1 238 ? -10.234 22.312 -15 1 90.12 238 GLU A C 1
ATOM 1768 O O . GLU A 1 238 ? -9.492 21.422 -15.422 1 90.12 238 GLU A O 1
ATOM 1773 N N . LEU A 1 239 ? -11.031 22.203 -13.984 1 93.06 239 LEU A N 1
ATOM 1774 C CA . LEU A 1 239 ? -11.117 20.953 -13.258 1 93.06 239 LEU A CA 1
ATOM 1775 C C . LEU A 1 239 ? -12.086 19.984 -13.938 1 93.06 239 LEU A C 1
ATOM 1777 O O . LEU A 1 239 ? -13.055 20.422 -14.555 1 93.06 239 LEU A O 1
ATOM 1781 N N . PRO A 1 240 ? -11.875 18.719 -13.93 1 91.19 240 PRO A N 1
ATOM 1782 C CA . PRO A 1 240 ? -12.789 17.75 -14.539 1 91.19 240 PRO A CA 1
ATOM 1783 C C . PRO A 1 240 ? -14.18 17.766 -13.906 1 91.19 240 PRO A C 1
ATOM 1785 O O . PRO A 1 240 ? -14.336 18.219 -12.766 1 91.19 240 PRO A O 1
ATOM 1788 N N . ALA A 1 241 ? -15.141 17.25 -14.656 1 90.25 241 ALA A N 1
ATOM 1789 C CA . ALA A 1 241 ? -16.516 17.125 -14.148 1 90.25 241 ALA A CA 1
ATOM 1790 C C . ALA A 1 241 ? -16.562 16.219 -12.93 1 90.25 241 ALA A C 1
ATOM 1792 O O . ALA A 1 241 ? -15.961 15.141 -12.922 1 90.25 241 ALA A O 1
ATOM 1793 N N . GLY A 1 242 ? -17.328 16.656 -11.922 1 93.12 242 GLY A N 1
ATOM 1794 C CA . GLY A 1 242 ? -17.5 15.836 -10.727 1 93.12 242 GLY A CA 1
ATOM 1795 C C . GLY A 1 242 ? -16.234 15.75 -9.883 1 93.12 242 GLY A C 1
ATOM 1796 O O . GLY A 1 242 ? -16.125 14.891 -9.016 1 93.12 242 GLY A O 1
ATOM 1797 N N . PHE A 1 243 ? -15.336 16.625 -10.188 1 94.69 243 PHE A N 1
ATOM 1798 C CA . PHE A 1 243 ? -14.055 16.625 -9.484 1 94.69 243 PHE A CA 1
ATOM 1799 C C . PHE A 1 243 ? -14.258 16.734 -7.98 1 94.69 243 PHE A C 1
ATOM 1801 O O . PHE A 1 243 ? -15.078 17.531 -7.516 1 94.69 243 PHE A O 1
ATOM 1808 N N . GLN A 1 244 ? -13.633 15.805 -7.223 1 96.69 244 GLN A N 1
ATOM 1809 C CA . GLN A 1 244 ? -13.578 15.75 -5.766 1 96.69 244 GLN A CA 1
ATOM 1810 C C . GLN A 1 244 ? -14.961 15.469 -5.18 1 96.69 244 GLN A C 1
ATOM 1812 O O . GLN A 1 244 ? -15.242 15.828 -4.035 1 96.69 244 GLN A O 1
ATOM 1817 N N . THR A 1 245 ? -15.891 14.945 -5.957 1 97.75 245 THR A N 1
ATOM 1818 C CA . THR A 1 245 ? -17.156 14.469 -5.395 1 97.75 245 THR A CA 1
ATOM 1819 C C . THR A 1 245 ? -16.969 13.078 -4.789 1 97.75 245 THR A C 1
ATOM 1821 O O . THR A 1 245 ? -15.977 12.398 -5.059 1 97.75 245 THR A O 1
ATOM 1824 N N . ALA A 1 246 ? -18 12.68 -3.99 1 98.31 246 ALA A N 1
ATOM 1825 C CA . ALA A 1 246 ? -18.016 11.344 -3.4 1 98.31 246 ALA A CA 1
ATOM 1826 C C . ALA A 1 246 ? -17.875 10.266 -4.477 1 98.31 246 ALA A C 1
ATOM 1828 O O . ALA A 1 246 ? -17.094 9.328 -4.32 1 98.31 246 ALA A O 1
ATOM 1829 N N . GLU A 1 247 ? -18.594 10.414 -5.559 1 98 247 GLU A N 1
ATOM 1830 C CA . GLU A 1 247 ? -18.562 9.453 -6.656 1 98 247 GLU A CA 1
ATOM 1831 C C . GLU A 1 247 ? -17.188 9.414 -7.328 1 98 247 GLU A C 1
ATOM 1833 O O . GLU A 1 247 ? -16.703 8.336 -7.672 1 98 247 GLU A O 1
ATOM 1838 N N . TYR A 1 248 ? -16.625 10.602 -7.492 1 97.06 248 TYR A N 1
ATOM 1839 C CA . TYR A 1 248 ? -15.281 10.719 -8.047 1 97.06 248 TYR A CA 1
ATOM 1840 C C . TYR A 1 248 ? -14.273 9.961 -7.195 1 97.06 248 TYR A C 1
ATOM 1842 O O . TYR A 1 248 ? -13.453 9.203 -7.719 1 97.06 248 TYR A O 1
ATOM 1850 N N . LEU A 1 249 ? -14.359 10.141 -5.914 1 98 249 LEU A N 1
ATOM 1851 C CA . LEU A 1 249 ? -13.43 9.5 -4.988 1 98 249 LEU A CA 1
ATOM 1852 C C . LEU A 1 249 ? -13.648 7.996 -4.945 1 98 249 LEU A C 1
ATOM 1854 O O . LEU A 1 249 ? -12.695 7.227 -4.812 1 98 249 LEU A O 1
ATOM 1858 N N . ARG A 1 250 ? -14.875 7.539 -4.965 1 97.94 250 ARG A N 1
ATOM 1859 C CA . ARG A 1 250 ? -15.164 6.109 -5.008 1 97.94 250 ARG A CA 1
ATOM 1860 C C . ARG A 1 250 ? -14.531 5.461 -6.23 1 97.94 250 ARG A C 1
ATOM 1862 O O . ARG A 1 250 ? -13.898 4.41 -6.125 1 97.94 250 ARG A O 1
ATOM 1869 N N . ASP A 1 251 ? -14.688 6.113 -7.383 1 96.75 251 ASP A N 1
ATOM 1870 C CA . ASP A 1 251 ? -14.125 5.586 -8.625 1 96.75 251 ASP A CA 1
ATOM 1871 C C . ASP A 1 251 ? -12.594 5.59 -8.578 1 96.75 251 ASP A C 1
ATOM 1873 O O . ASP A 1 251 ? -11.953 4.727 -9.18 1 96.75 251 ASP A O 1
ATOM 1877 N N . ALA A 1 252 ? -12.07 6.531 -7.812 1 97.25 252 ALA A N 1
ATOM 1878 C CA . ALA A 1 252 ? -10.625 6.629 -7.656 1 97.25 252 ALA A CA 1
ATOM 1879 C C . ALA A 1 252 ? -10.117 5.668 -6.586 1 97.25 252 ALA A C 1
ATOM 1881 O O . ALA A 1 252 ? -8.914 5.559 -6.359 1 97.25 252 ALA A O 1
ATOM 1882 N N . GLY A 1 253 ? -11.031 4.949 -5.934 1 98.25 253 GLY A N 1
ATOM 1883 C CA . GLY A 1 253 ? -10.664 3.898 -4.996 1 98.25 253 GLY A CA 1
ATOM 1884 C C . GLY A 1 253 ? -10.469 4.402 -3.58 1 98.25 253 GLY A C 1
ATOM 1885 O O . GLY A 1 253 ? -9.891 3.709 -2.742 1 98.25 253 GLY A O 1
ATOM 1886 N N . MET A 1 254 ? -10.953 5.645 -3.199 1 98.44 254 MET A N 1
ATOM 1887 C CA . MET A 1 254 ? -10.656 6.254 -1.908 1 98.44 254 MET A CA 1
ATOM 1888 C C . MET A 1 254 ? -11.828 6.094 -0.944 1 98.44 254 MET A C 1
ATOM 1890 O O . MET A 1 254 ? -11.672 6.285 0.263 1 98.44 254 MET A O 1
ATOM 1894 N N . VAL A 1 255 ? -12.969 5.738 -1.516 1 98.56 255 VAL A N 1
ATOM 1895 C CA . VAL A 1 255 ? -14.195 5.641 -0.727 1 98.56 255 VAL A CA 1
ATOM 1896 C C . VAL A 1 255 ? -14.836 4.273 -0.94 1 98.56 255 VAL A C 1
ATOM 1898 O O . VAL A 1 255 ? -14.906 3.781 -2.07 1 98.56 255 VAL A O 1
ATOM 1901 N N . ASP A 1 256 ? -15.312 3.684 0.13 1 98.75 256 ASP A N 1
ATOM 1902 C CA . ASP A 1 256 ? -15.93 2.363 0.041 1 98.75 256 ASP A CA 1
ATOM 1903 C C . ASP A 1 256 ? -17.359 2.457 -0.498 1 98.75 256 ASP A C 1
ATOM 1905 O O . ASP A 1 25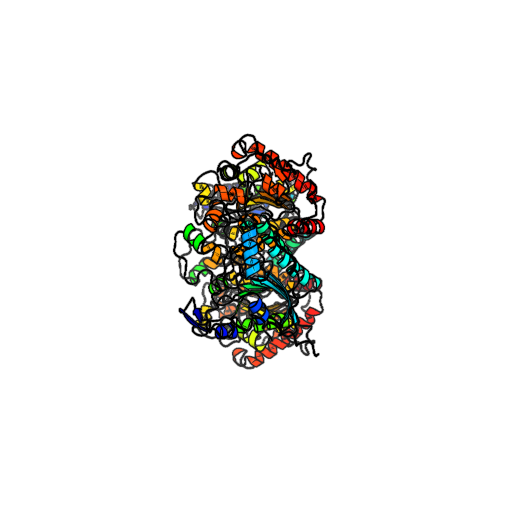6 ? -17.75 1.685 -1.376 1 98.75 256 ASP A O 1
ATOM 1909 N N . LEU A 1 257 ? -18.094 3.436 0.115 1 98.62 257 LEU A N 1
ATOM 1910 C CA . LEU A 1 257 ? -19.531 3.5 -0.138 1 98.62 257 LEU A CA 1
ATOM 1911 C C . LEU A 1 257 ? -19.984 4.945 -0.313 1 98.62 257 LEU A C 1
ATOM 1913 O O . LEU A 1 257 ? -19.531 5.836 0.41 1 98.62 257 LEU A O 1
ATOM 1917 N N . VAL A 1 258 ? -20.766 5.164 -1.292 1 98.75 258 VAL A N 1
ATOM 1918 C CA . VAL A 1 258 ? -21.562 6.383 -1.394 1 98.75 258 VAL A CA 1
ATOM 1919 C C . VAL A 1 258 ? -23.016 6.074 -1.062 1 98.75 258 VAL A C 1
ATOM 1921 O O . VAL A 1 258 ? -23.688 5.367 -1.811 1 98.75 258 VAL A O 1
ATOM 1924 N N . VAL A 1 259 ? -23.484 6.602 0.065 1 98.62 259 VAL A N 1
ATOM 1925 C CA . VAL A 1 259 ? -24.781 6.18 0.612 1 98.62 259 VAL A CA 1
ATOM 1926 C C . VAL A 1 259 ? -25.688 7.395 0.801 1 98.62 259 VAL A C 1
ATOM 1928 O O . VAL A 1 259 ? -25.312 8.344 1.495 1 98.62 259 VAL A O 1
ATOM 1931 N N . PRO A 1 260 ? -26.891 7.344 0.201 1 98.12 260 PRO A N 1
ATOM 1932 C CA . PRO A 1 260 ? -27.844 8.414 0.495 1 98.12 260 PRO A CA 1
ATOM 1933 C C . PRO A 1 260 ? -28.156 8.539 1.985 1 98.12 260 PRO A C 1
ATOM 1935 O O . PRO A 1 260 ? -28.25 7.523 2.684 1 98.12 260 PRO A O 1
ATOM 1938 N N . ARG A 1 261 ? -28.344 9.75 2.373 1 97.25 261 ARG A N 1
ATOM 1939 C CA . ARG A 1 261 ? -28.5 10.078 3.787 1 97.25 261 ARG A CA 1
ATOM 1940 C C . ARG A 1 261 ? -29.609 9.25 4.426 1 97.25 261 ARG A C 1
ATOM 1942 O O . ARG A 1 261 ? -29.453 8.758 5.547 1 97.25 261 ARG A O 1
ATOM 1949 N N . HIS A 1 262 ? -30.75 9.016 3.729 1 95.81 262 HIS A N 1
ATOM 1950 C CA . HIS A 1 262 ? -31.891 8.297 4.285 1 95.81 262 HIS A CA 1
ATOM 1951 C C . HIS A 1 262 ? -31.562 6.824 4.512 1 95.81 262 HIS A C 1
ATOM 1953 O O . HIS A 1 262 ? -32.25 6.137 5.266 1 95.81 262 HIS A O 1
ATOM 1959 N N . GLU A 1 263 ? -30.484 6.34 3.881 1 97.81 263 GLU A N 1
ATOM 1960 C CA . GLU A 1 263 ? -30.094 4.941 4 1 97.81 263 GLU A CA 1
ATOM 1961 C C . GLU A 1 263 ? -28.891 4.781 4.922 1 97.81 263 GLU A C 1
ATOM 1963 O O . GLU A 1 263 ? -28.5 3.658 5.254 1 97.81 263 GLU A O 1
ATOM 1968 N N . LEU A 1 264 ? -28.312 5.84 5.328 1 98.06 264 LEU A N 1
ATOM 1969 C CA . LEU A 1 264 ? -27.031 5.82 6.035 1 98.06 264 LEU A CA 1
ATOM 1970 C C . LEU A 1 264 ? -27.156 5.055 7.348 1 98.06 264 LEU A C 1
ATOM 1972 O O . LEU A 1 264 ? -26.297 4.223 7.668 1 98.06 264 LEU A O 1
ATOM 1976 N N . ARG A 1 265 ? -28.219 5.348 8.117 1 97.94 265 ARG A N 1
ATOM 1977 C CA . ARG A 1 265 ? -28.422 4.676 9.391 1 97.94 265 ARG A CA 1
ATOM 1978 C C . ARG A 1 265 ? -28.5 3.164 9.211 1 97.94 265 ARG A C 1
ATOM 1980 O O . ARG A 1 265 ? -27.875 2.412 9.969 1 97.94 265 ARG A O 1
ATOM 1987 N N . ALA A 1 266 ? -29.219 2.734 8.219 1 97.94 266 ALA A N 1
ATOM 1988 C CA . ALA A 1 266 ? -29.391 1.308 7.965 1 97.94 266 ALA A CA 1
ATOM 1989 C C . ALA A 1 266 ? -28.062 0.657 7.57 1 97.94 266 ALA A C 1
ATOM 1991 O O . ALA A 1 266 ? -27.781 -0.478 7.961 1 97.94 266 ALA A O 1
ATOM 1992 N N . HIS A 1 267 ? -27.328 1.334 6.758 1 98.06 267 HIS A N 1
ATOM 1993 C CA . HIS A 1 267 ? -26.031 0.818 6.344 1 98.06 267 HIS A CA 1
ATOM 1994 C C . HIS A 1 267 ? -25.094 0.687 7.531 1 98.06 267 HIS A C 1
ATOM 1996 O O . HIS A 1 267 ? -24.375 -0.316 7.66 1 98.06 267 HIS A O 1
ATOM 2002 N N . LEU A 1 268 ? -25.031 1.685 8.375 1 98.56 268 LEU A N 1
ATOM 2003 C CA . LEU A 1 268 ? -24.203 1.628 9.57 1 98.56 268 LEU A CA 1
ATOM 2004 C C . LEU A 1 268 ? -24.641 0.485 10.477 1 98.56 268 LEU A C 1
ATOM 2006 O O . LEU A 1 268 ? -23.797 -0.232 11.031 1 98.56 268 LEU A O 1
ATOM 2010 N N . ALA A 1 269 ? -25.953 0.328 10.625 1 98.25 269 ALA A N 1
ATOM 2011 C CA . ALA A 1 269 ? -26.484 -0.764 11.438 1 98.25 269 ALA A CA 1
ATOM 2012 C C . ALA A 1 269 ? -26 -2.117 10.922 1 98.25 269 ALA A C 1
ATOM 2014 O O . ALA A 1 269 ? -25.656 -3.006 11.703 1 98.25 269 ALA A O 1
ATOM 2015 N N . ARG A 1 270 ? -26.031 -2.244 9.664 1 97.62 270 ARG A N 1
ATOM 2016 C CA . ARG A 1 270 ? -25.594 -3.488 9.039 1 97.62 270 ARG A CA 1
ATOM 2017 C C . ARG A 1 270 ? -24.109 -3.758 9.328 1 97.62 270 ARG A C 1
ATOM 2019 O O . ARG A 1 270 ? -23.734 -4.887 9.648 1 97.62 270 ARG A O 1
ATOM 2026 N N . LEU A 1 271 ? -23.234 -2.729 9.18 1 98.25 271 LEU A N 1
ATOM 2027 C CA . LEU A 1 271 ? -21.812 -2.861 9.5 1 98.25 271 LEU A CA 1
ATOM 2028 C C . LEU A 1 271 ? -21.625 -3.289 10.945 1 98.25 271 LEU A C 1
ATOM 2030 O O . LEU A 1 271 ? -20.828 -4.184 11.234 1 98.25 271 LEU A O 1
ATOM 2034 N N . LEU A 1 272 ? -22.391 -2.65 11.844 1 97.88 272 LEU A N 1
ATOM 2035 C CA . LEU A 1 272 ? -22.281 -2.961 13.266 1 97.88 272 LEU A CA 1
ATOM 2036 C C . LEU A 1 272 ? -22.75 -4.387 13.539 1 97.88 272 LEU A C 1
ATOM 2038 O O . LEU A 1 272 ? -22.141 -5.094 14.344 1 97.88 272 LEU A O 1
ATOM 2042 N N . ARG A 1 273 ? -23.797 -4.82 12.852 1 96.19 273 ARG A N 1
ATOM 2043 C CA . ARG A 1 273 ? -24.312 -6.172 13.031 1 96.19 273 ARG A CA 1
ATOM 2044 C C . ARG A 1 273 ? -23.297 -7.219 12.602 1 96.19 273 ARG A C 1
ATOM 2046 O O . ARG A 1 273 ? -23.078 -8.211 13.305 1 96.19 273 ARG A O 1
ATOM 2053 N N . VAL A 1 274 ? -22.672 -7.004 11.461 1 97.5 274 VAL A N 1
ATOM 2054 C CA . VAL A 1 274 ? -21.672 -7.949 10.977 1 97.5 274 VAL A CA 1
ATOM 2055 C C . VAL A 1 274 ? -20.516 -8.055 11.977 1 97.5 274 VAL A C 1
ATOM 2057 O O . VAL A 1 274 ? -20.062 -9.156 12.289 1 97.5 274 VAL A O 1
ATOM 2060 N N . HIS A 1 275 ? -20.047 -6.918 12.547 1 97.12 275 HIS A N 1
ATOM 2061 C CA . HIS A 1 275 ? -18.891 -6.895 13.43 1 97.12 275 HIS A CA 1
ATOM 2062 C C . HIS A 1 275 ? -19.25 -7.445 14.805 1 97.12 275 HIS A C 1
ATOM 2064 O O . HIS A 1 275 ? -18.359 -7.734 15.609 1 97.12 275 HIS A O 1
ATOM 2070 N N . SER A 1 276 ? -20.531 -7.566 15.07 1 91.81 276 SER A N 1
ATOM 2071 C CA . SER A 1 276 ? -20.969 -8.125 16.344 1 91.81 276 SER A CA 1
ATOM 2072 C C . SER A 1 276 ? -21.266 -9.609 16.234 1 91.81 276 SER A C 1
ATOM 2074 O O . SER A 1 276 ? -21.75 -10.227 17.188 1 91.81 276 SER A O 1
ATOM 2076 N N . GLY A 1 277 ? -21.016 -10.117 15.062 1 83.12 277 GLY A N 1
ATOM 2077 C CA . GLY A 1 277 ? -21.312 -11.523 14.859 1 83.12 277 GLY A CA 1
ATOM 2078 C C . GLY A 1 277 ? -20.516 -12.445 15.758 1 83.12 277 GLY A C 1
ATOM 2079 O O . GLY A 1 277 ? -19.547 -12.008 16.406 1 83.12 277 GLY A O 1
ATOM 2080 N N . GLY A 1 278 ? -21.047 -13.688 15.883 1 80.19 278 GLY A N 1
ATOM 2081 C CA . GLY A 1 278 ? -20.453 -14.641 16.797 1 80.19 278 GLY A CA 1
ATOM 2082 C C . GLY A 1 278 ? -19.953 -15.898 16.109 1 80.19 278 GLY A C 1
ATOM 2083 O O . GLY A 1 278 ? -19.578 -15.859 14.93 1 80.19 278 GLY A O 1
ATOM 2084 N N . THR A 1 279 ? -19.781 -16.844 16.891 1 75.44 279 THR A N 1
ATOM 2085 C CA . THR A 1 279 ? -19.312 -18.125 16.391 1 75.44 279 THR A CA 1
ATOM 2086 C C . THR A 1 279 ? -20.469 -18.938 15.797 1 75.44 279 THR A C 1
ATOM 2088 O O . THR A 1 279 ? -21.609 -18.828 16.266 1 75.44 279 THR A O 1
ATOM 2091 N N . ALA A 1 280 ? -20.141 -19.406 14.625 1 74.06 280 ALA A N 1
ATOM 2092 C CA . ALA A 1 280 ? -21.156 -20.219 13.953 1 74.06 280 ALA A CA 1
ATOM 2093 C C . ALA A 1 280 ? -21.125 -21.656 14.469 1 74.06 280 ALA A C 1
ATOM 2095 O O . ALA A 1 280 ? -20.109 -22.141 14.961 1 74.06 280 ALA A O 1
ATOM 2096 N N . ALA A 1 281 ? -22.266 -22.266 14.344 1 72.31 281 ALA A N 1
ATOM 2097 C CA . ALA A 1 281 ? -22.375 -23.688 14.688 1 72.31 281 ALA A CA 1
ATOM 2098 C C . ALA A 1 281 ? -21.562 -24.547 13.719 1 72.31 281 ALA A C 1
ATOM 2100 O O . ALA A 1 281 ? -21.406 -24.188 12.555 1 72.31 281 ALA A O 1
ATOM 2101 N N . PRO A 1 282 ? -21 -25.578 14.273 1 71.5 282 PRO A N 1
ATOM 2102 C CA . PRO A 1 282 ? -20.25 -26.484 13.391 1 71.5 282 PRO A CA 1
ATOM 2103 C C . PRO A 1 282 ? -21.094 -27.016 12.234 1 71.5 282 PRO A C 1
ATOM 2105 O O . PRO A 1 282 ? -22.312 -27.188 12.383 1 71.5 282 PRO A O 1
ATOM 2108 N N . ALA A 1 283 ? -20.438 -27.172 11.195 1 73.31 283 ALA A N 1
ATOM 2109 C CA . ALA A 1 283 ? -21.109 -27.703 10.016 1 73.31 283 ALA A CA 1
ATOM 2110 C C . ALA A 1 283 ? -21.406 -29.188 10.172 1 73.31 283 ALA A C 1
ATOM 2112 O O . ALA A 1 283 ? -20.609 -29.922 10.75 1 73.31 283 ALA A O 1
ATOM 2113 N N . ALA A 1 284 ? -22.547 -29.625 9.719 1 71.25 284 ALA A N 1
ATOM 2114 C CA . ALA A 1 284 ? -22.984 -31 9.836 1 71.25 284 ALA A CA 1
ATOM 2115 C C . ALA A 1 284 ? -22.234 -31.906 8.867 1 71.25 284 ALA A C 1
ATOM 2117 O O . ALA A 1 284 ? -21.984 -33.062 9.164 1 71.25 284 ALA A O 1
ATOM 2118 N N . GLU A 1 285 ? -21.922 -31.438 7.676 1 82.56 285 GLU A N 1
ATOM 2119 C CA . GLU A 1 285 ? -21.25 -32.219 6.637 1 82.56 285 GLU A CA 1
ATOM 2120 C C . GLU A 1 285 ? -20.125 -31.406 5.988 1 82.56 285 GLU A C 1
ATOM 2122 O O . GLU A 1 285 ? -20.156 -30.172 6.004 1 82.56 285 GLU A O 1
ATOM 2127 N N . ARG A 1 286 ? -19.141 -32.094 5.5 1 85.19 286 ARG A N 1
ATOM 2128 C CA . ARG A 1 286 ? -17.969 -31.438 4.91 1 85.19 286 ARG A CA 1
ATOM 2129 C C . ARG A 1 286 ? -18.344 -30.656 3.65 1 85.19 286 ARG A C 1
ATOM 2131 O O . ARG A 1 286 ? -17.875 -29.547 3.436 1 85.19 286 ARG A O 1
ATOM 2138 N N . GLY A 1 287 ? -19.281 -31.188 2.904 1 90.38 287 GLY A N 1
ATOM 2139 C CA . GLY A 1 287 ? -19.797 -30.484 1.744 1 90.38 287 GLY A CA 1
ATOM 2140 C C . GLY A 1 287 ? -18.922 -30.609 0.518 1 90.38 287 GLY A C 1
ATOM 2141 O O . GLY A 1 287 ? -19.141 -29.953 -0.49 1 90.38 287 GLY A O 1
ATOM 2142 N N . TYR A 1 288 ? -17.75 -31.297 0.558 1 95.44 288 TYR A N 1
ATOM 2143 C CA . TYR A 1 288 ? -16.875 -31.516 -0.59 1 95.44 288 TYR A CA 1
ATOM 2144 C C . TYR A 1 288 ? -16.172 -32.875 -0.502 1 95.44 288 TYR A C 1
ATOM 2146 O O . TYR A 1 288 ? -16.047 -33.438 0.583 1 95.44 288 TYR A O 1
ATOM 2154 N N . ARG A 1 289 ? -15.742 -33.375 -1.638 1 95.56 289 ARG A N 1
ATOM 2155 C CA . ARG A 1 289 ? -15.055 -34.656 -1.718 1 95.56 289 ARG A CA 1
ATOM 2156 C C . ARG A 1 289 ? -13.547 -34.469 -1.562 1 95.56 289 ARG A C 1
ATOM 2158 O O . ARG A 1 289 ? -12.969 -33.531 -2.092 1 95.56 289 ARG A O 1
ATOM 2165 N N . THR A 1 290 ? -12.953 -35.438 -0.844 1 96.19 290 THR A N 1
ATOM 2166 C CA . THR A 1 290 ? -11.508 -35.406 -0.646 1 96.19 290 THR A CA 1
ATOM 2167 C C . THR A 1 290 ? -10.82 -36.531 -1.409 1 96.19 290 THR A C 1
ATOM 2169 O O . THR A 1 290 ? -9.594 -36.625 -1.376 1 96.19 290 THR A O 1
ATOM 2172 N N . ARG A 1 291 ? -11.539 -37.312 -2.107 1 94.06 291 ARG A N 1
ATOM 2173 C CA . ARG A 1 291 ? -11.008 -38.375 -2.959 1 94.06 291 ARG A CA 1
ATOM 2174 C C . ARG A 1 291 ? -11.43 -38.188 -4.41 1 94.06 291 ARG A C 1
ATOM 2176 O O . ARG A 1 291 ? -12.602 -37.906 -4.695 1 94.06 291 ARG A O 1
ATOM 2183 N N . PRO A 1 292 ? -10.461 -38.281 -5.23 1 92.81 292 PRO A N 1
ATOM 2184 C CA . PRO A 1 292 ? -10.805 -38.094 -6.637 1 92.81 292 PRO A CA 1
ATOM 2185 C C . PRO A 1 292 ? -11.672 -39.219 -7.203 1 92.81 292 PRO A C 1
ATOM 2187 O O . PRO A 1 292 ? -11.523 -40.375 -6.793 1 92.81 292 PRO A O 1
ATOM 2190 N N . ARG A 1 293 ? -12.5 -38.938 -8.07 1 89.25 293 ARG A N 1
ATOM 2191 C CA . ARG A 1 293 ? -13.234 -39.938 -8.836 1 89.25 293 ARG A CA 1
ATOM 2192 C C . ARG A 1 293 ? -12.312 -40.656 -9.82 1 89.25 293 ARG A C 1
ATOM 2194 O O . ARG A 1 293 ? -11.281 -40.094 -10.219 1 89.25 293 ARG A O 1
ATOM 2201 N N . PRO A 1 294 ? -12.633 -41.969 -9.906 1 77.56 294 PRO A N 1
ATOM 2202 C CA . PRO A 1 294 ? -11.812 -42.656 -10.898 1 77.56 294 PRO A CA 1
ATOM 2203 C C . PRO A 1 294 ? -11.758 -41.938 -12.242 1 77.56 294 PRO A C 1
ATOM 2205 O O . PRO A 1 294 ? -12.68 -41.188 -12.578 1 77.56 294 PRO A O 1
ATOM 2208 N N . ALA A 1 295 ? -10.578 -41.969 -12.688 1 60.47 295 ALA A N 1
ATOM 2209 C CA . ALA A 1 295 ? -10.305 -41.25 -13.922 1 60.47 295 ALA A CA 1
ATOM 2210 C C . ALA A 1 295 ? -11.484 -41.344 -14.891 1 60.47 295 ALA A C 1
ATOM 2212 O O . ALA A 1 295 ? -11.727 -42.406 -15.469 1 60.47 295 ALA A O 1
ATOM 2213 N N . ALA A 1 296 ? -12.523 -41.031 -14.391 1 56.03 296 ALA A N 1
ATOM 2214 C CA . ALA A 1 296 ? -13.617 -41.031 -15.359 1 56.03 296 ALA A CA 1
ATOM 2215 C C . ALA A 1 296 ? -13.289 -40.094 -16.531 1 56.03 296 ALA A C 1
ATOM 2217 O O . ALA A 1 296 ? -12.516 -39.156 -16.391 1 56.03 296 ALA A O 1
ATOM 2218 N N . ASP A 1 297 ? -13.516 -40.562 -17.812 1 59.09 297 ASP A N 1
ATOM 2219 C CA . ASP A 1 297 ? -13.25 -40.062 -19.156 1 59.09 297 ASP A CA 1
ATOM 2220 C C . ASP A 1 297 ? -13.734 -38.594 -19.297 1 59.09 297 ASP A C 1
ATOM 2222 O O . ASP A 1 297 ? -14.773 -38.344 -19.922 1 59.09 297 ASP A O 1
ATOM 2226 N N . ARG A 1 298 ? -13.57 -37.719 -18.172 1 72.19 298 ARG A N 1
ATOM 2227 C CA . ARG A 1 298 ? -13.938 -36.375 -18.625 1 72.19 298 ARG A CA 1
ATOM 2228 C C . ARG A 1 298 ? -12.781 -35.719 -19.359 1 72.19 298 ARG A C 1
ATOM 2230 O O . ARG A 1 298 ? -11.672 -35.625 -18.828 1 72.19 298 ARG A O 1
ATOM 2237 N N . ASP A 1 299 ? -13.133 -35.25 -20.5 1 86.25 299 ASP A N 1
ATOM 2238 C CA . ASP A 1 299 ? -12.211 -34.562 -21.422 1 86.25 299 ASP A CA 1
ATOM 2239 C C . ASP A 1 299 ? -11.859 -33.188 -20.891 1 86.25 299 ASP A C 1
ATOM 2241 O O . ASP A 1 299 ? -12.742 -32.406 -20.547 1 86.25 299 ASP A O 1
ATOM 2245 N N . ALA A 1 300 ? -10.586 -32.969 -20.656 1 92.38 300 ALA A N 1
ATOM 2246 C CA . ALA A 1 300 ? -10.109 -31.656 -20.203 1 92.38 300 ALA A CA 1
ATOM 2247 C C . ALA A 1 300 ? -10.719 -30.531 -21.031 1 92.38 300 ALA A C 1
ATOM 2249 O O . ALA A 1 300 ? -10.984 -29.438 -20.516 1 92.38 300 ALA A O 1
ATOM 2250 N N . SER A 1 301 ? -10.969 -30.734 -22.25 1 92.12 301 SER A N 1
ATOM 2251 C CA . SER A 1 301 ? -11.555 -29.734 -23.141 1 92.12 301 SER A CA 1
ATOM 2252 C C . SER A 1 301 ? -12.984 -29.406 -22.734 1 92.12 301 SER A C 1
ATOM 2254 O O . SER A 1 301 ? -13.414 -28.266 -22.844 1 92.12 301 SER A O 1
ATOM 2256 N N . GLU A 1 302 ? -13.672 -30.391 -22.328 1 93.06 302 GLU A N 1
ATOM 2257 C CA . GLU A 1 302 ? -15.039 -30.172 -21.859 1 93.06 302 GLU A CA 1
ATOM 2258 C C . GLU A 1 302 ? -15.055 -29.328 -20.594 1 93.06 302 GLU A C 1
ATOM 2260 O O . GLU A 1 302 ? -15.914 -28.453 -20.438 1 93.06 302 GLU A O 1
ATOM 2265 N N . VAL A 1 303 ? -14.148 -29.656 -19.734 1 94.38 303 VAL A N 1
ATOM 2266 C CA . VAL A 1 303 ? -14.031 -28.891 -18.484 1 94.38 303 VAL A CA 1
ATOM 2267 C C . VAL A 1 303 ? -13.68 -27.438 -18.812 1 94.38 303 VAL A C 1
ATOM 2269 O O . VAL A 1 303 ? -14.227 -26.516 -18.203 1 94.38 303 VAL A O 1
ATOM 2272 N N . LEU A 1 304 ? -12.773 -27.266 -19.75 1 95 304 LEU A N 1
ATOM 2273 C CA . LEU A 1 304 ? -12.375 -25.938 -20.172 1 95 304 LEU A CA 1
ATOM 2274 C C . LEU A 1 304 ? -13.578 -25.125 -20.656 1 95 304 LEU A C 1
ATOM 2276 O O . LEU A 1 304 ? -13.766 -23.984 -20.25 1 95 304 LEU A O 1
ATOM 2280 N N . HIS A 1 305 ? -14.398 -25.734 -21.422 1 94.81 305 HIS A N 1
ATOM 2281 C CA . HIS A 1 305 ? -15.586 -25.062 -21.938 1 94.81 305 HIS A CA 1
ATOM 2282 C C . HIS A 1 305 ? -16.609 -24.812 -20.828 1 94.81 305 HIS A C 1
ATOM 2284 O O . HIS A 1 305 ? -17.219 -23.734 -20.781 1 94.81 305 HIS A O 1
ATOM 2290 N N . ALA A 1 306 ? -16.828 -25.781 -20 1 96 306 ALA A N 1
ATOM 2291 C CA . ALA A 1 306 ? -17.797 -25.656 -18.906 1 96 306 ALA A CA 1
ATOM 2292 C C . ALA A 1 306 ? -17.391 -24.547 -17.938 1 96 306 ALA A C 1
ATOM 2294 O O . ALA A 1 306 ? -18.25 -23.781 -17.484 1 96 306 ALA A O 1
ATOM 2295 N N . ALA A 1 307 ? -16.125 -24.469 -17.625 1 97.69 307 ALA A N 1
ATOM 2296 C CA . ALA A 1 307 ? -15.617 -23.469 -16.688 1 97.69 307 ALA A CA 1
ATOM 2297 C C . ALA A 1 307 ? -15.812 -22.062 -17.219 1 97.69 307 ALA A C 1
ATOM 2299 O O . ALA A 1 307 ? -15.898 -21.109 -16.453 1 97.69 307 ALA A O 1
ATOM 2300 N N . ARG A 1 308 ? -15.883 -21.922 -18.547 1 96.88 308 ARG A N 1
ATOM 2301 C CA . ARG A 1 308 ? -15.938 -20.625 -19.203 1 96.88 308 ARG A CA 1
ATOM 2302 C C . ARG A 1 308 ? -17.375 -20.219 -19.516 1 96.88 308 ARG A C 1
ATOM 2304 O O . ARG A 1 308 ? -17.625 -19.172 -20.109 1 96.88 308 ARG A O 1
ATOM 2311 N N . ASP A 1 309 ? -18.312 -21.062 -19.109 1 97.19 309 ASP A N 1
ATOM 2312 C CA . ASP A 1 309 ? -19.719 -20.75 -19.344 1 97.19 309 ASP A CA 1
ATOM 2313 C C . ASP A 1 309 ? -20.125 -19.484 -18.594 1 97.19 309 ASP A C 1
ATOM 2315 O O . ASP A 1 309 ? -20.016 -19.406 -17.375 1 97.19 309 ASP A O 1
ATOM 2319 N N . ILE A 1 310 ? -20.656 -18.516 -19.266 1 95.69 310 ILE A N 1
ATOM 2320 C CA . ILE A 1 310 ? -20.969 -17.203 -18.703 1 95.69 310 ILE A CA 1
ATOM 2321 C C . ILE A 1 310 ? -22.172 -17.312 -17.766 1 95.69 310 ILE A C 1
ATOM 2323 O O . ILE A 1 310 ? -22.453 -16.391 -17 1 95.69 310 ILE A O 1
ATOM 2327 N N . GLY A 1 311 ? -22.922 -18.406 -17.906 1 97.06 311 GLY A N 1
ATOM 2328 C CA . GLY A 1 311 ? -24.078 -18.625 -17.031 1 97.06 311 GLY A CA 1
ATOM 2329 C C . GLY A 1 311 ? -23.703 -19.094 -15.641 1 97.06 311 GLY A C 1
ATOM 2330 O O . GLY A 1 311 ? -24.531 -19.109 -14.742 1 97.06 311 GLY A O 1
ATOM 2331 N N . ARG A 1 312 ? -22.469 -19.531 -15.422 1 97.94 312 ARG A N 1
ATOM 2332 C CA . ARG A 1 312 ? -22.047 -19.953 -14.094 1 97.94 312 ARG A CA 1
ATOM 2333 C C . ARG A 1 312 ? -22.219 -18.828 -13.086 1 97.94 312 ARG A C 1
ATOM 2335 O O . ARG A 1 312 ? -22.062 -17.656 -13.422 1 97.94 312 ARG A O 1
ATOM 2342 N N . PRO A 1 313 ? -22.547 -19.156 -11.797 1 98.25 313 PRO A N 1
ATOM 2343 C CA . PRO A 1 313 ? -22.656 -18.094 -10.805 1 98.25 313 PRO A CA 1
ATOM 2344 C C . PRO A 1 313 ? -21.359 -17.312 -10.617 1 98.25 313 PRO A C 1
ATOM 2346 O O . PRO A 1 313 ? -20.281 -17.922 -10.586 1 98.25 313 PRO A O 1
ATOM 2349 N N . SER A 1 314 ? -21.484 -16.016 -10.633 1 97.81 314 SER A N 1
ATOM 2350 C CA . SER A 1 314 ? -20.344 -15.141 -10.367 1 97.81 314 SER A CA 1
ATOM 2351 C C . SER A 1 314 ? -20.172 -14.906 -8.867 1 97.81 314 SER A C 1
ATOM 2353 O O . SER A 1 314 ? -20.984 -15.359 -8.062 1 97.81 314 SER A O 1
ATOM 2355 N N . THR A 1 315 ? -19.062 -14.227 -8.508 1 98.62 315 THR A N 1
ATOM 2356 C CA . THR A 1 315 ? -18.828 -13.867 -7.117 1 98.62 315 THR A CA 1
ATOM 2357 C C . THR A 1 315 ? -20.016 -13.117 -6.531 1 98.62 315 THR A C 1
ATOM 2359 O O . THR A 1 315 ? -20.453 -13.406 -5.418 1 98.62 315 THR A O 1
ATOM 2362 N N . SER A 1 316 ? -20.516 -12.133 -7.27 1 98.31 316 SER A N 1
ATOM 2363 C CA . SER A 1 316 ? -21.656 -11.367 -6.785 1 98.31 316 SER A CA 1
ATOM 2364 C C . SER A 1 316 ? -22.875 -12.258 -6.551 1 98.31 316 SER A C 1
ATOM 2366 O O . SER A 1 316 ? -23.641 -12.039 -5.617 1 98.31 316 SER A O 1
ATOM 2368 N N . ASP A 1 317 ? -23.078 -13.273 -7.43 1 98.56 317 ASP A N 1
ATOM 2369 C CA . ASP A 1 317 ? -24.156 -14.234 -7.246 1 98.56 317 ASP A CA 1
ATOM 2370 C C . ASP A 1 317 ? -23.984 -15.016 -5.949 1 98.56 317 ASP A C 1
ATOM 2372 O O . ASP A 1 317 ? -24.938 -15.195 -5.188 1 98.56 317 ASP A O 1
ATOM 2376 N N . TYR A 1 318 ? -22.797 -15.508 -5.734 1 98.75 318 TYR A N 1
ATOM 2377 C CA . TYR A 1 318 ? -22.531 -16.25 -4.516 1 98.75 318 TYR A CA 1
ATOM 2378 C C . TYR A 1 318 ? -22.703 -15.375 -3.283 1 98.75 318 TYR A C 1
ATOM 2380 O O . TYR A 1 318 ? -23.266 -15.812 -2.275 1 98.75 318 TYR A O 1
ATOM 2388 N N . CYS A 1 319 ? -22.188 -14.125 -3.326 1 98.62 319 CYS A N 1
ATOM 2389 C CA . CYS A 1 319 ? -22.328 -13.227 -2.189 1 98.62 319 CYS A CA 1
ATOM 2390 C C . CYS A 1 319 ? -23.781 -13.031 -1.821 1 98.62 319 CYS A C 1
ATOM 2392 O O . CYS A 1 319 ? -24.141 -13.023 -0.641 1 98.62 319 CYS A O 1
ATOM 2394 N N . ALA A 1 320 ? -24.656 -12.891 -2.795 1 98.06 320 ALA A N 1
ATOM 2395 C CA . ALA A 1 320 ? -26.078 -12.641 -2.584 1 98.06 320 ALA A CA 1
ATOM 2396 C C . ALA A 1 320 ? -26.781 -13.859 -1.977 1 98.06 320 ALA A C 1
ATOM 2398 O O . ALA A 1 320 ? -27.75 -13.719 -1.236 1 98.06 320 ALA A O 1
ATOM 2399 N N . ARG A 1 321 ? -26.312 -15.062 -2.223 1 98.25 321 ARG A N 1
ATOM 2400 C CA . ARG A 1 321 ? -27.047 -16.266 -1.875 1 98.25 321 ARG A CA 1
ATOM 2401 C C . ARG A 1 321 ? -26.453 -16.938 -0.634 1 98.25 321 ARG A C 1
ATOM 2403 O O . ARG A 1 321 ? -27.156 -17.625 0.105 1 98.25 321 ARG A O 1
ATOM 2410 N N . ILE A 1 322 ? -25.172 -16.703 -0.37 1 98.19 322 ILE A N 1
ATOM 2411 C CA . ILE A 1 322 ? -24.484 -17.469 0.663 1 98.19 322 ILE A CA 1
ATOM 2412 C C . ILE A 1 322 ? -24.375 -16.625 1.938 1 98.19 322 ILE A C 1
ATOM 2414 O O . ILE A 1 322 ? -24.562 -17.156 3.043 1 98.19 322 ILE A O 1
ATOM 2418 N N . PHE A 1 323 ? -24.078 -15.359 1.814 1 98 323 PHE A N 1
ATOM 2419 C CA . PHE A 1 323 ? -23.734 -14.555 2.98 1 98 323 PHE A CA 1
ATOM 2420 C C . PHE A 1 323 ? -24.891 -13.641 3.373 1 98 323 PHE A C 1
ATOM 2422 O O . PHE A 1 323 ? -25.578 -13.086 2.508 1 98 323 PHE A O 1
ATOM 2429 N N . GLU A 1 324 ? -25.078 -13.539 4.621 1 96.25 324 GLU A N 1
ATOM 2430 C CA . GLU A 1 324 ? -26.078 -12.625 5.164 1 96.25 324 GLU A CA 1
ATOM 2431 C C . GLU A 1 324 ? -25.453 -11.266 5.488 1 96.25 324 GLU A C 1
ATOM 2433 O O . GLU A 1 324 ? -24.281 -11.18 5.82 1 96.25 324 GLU A O 1
ATOM 2438 N N . ASP A 1 325 ? -26.219 -10.172 5.309 1 96.44 325 ASP A N 1
ATOM 2439 C CA . ASP A 1 325 ? -25.828 -8.805 5.633 1 96.44 325 ASP A CA 1
ATOM 2440 C C . ASP A 1 325 ? -24.578 -8.398 4.859 1 96.44 325 ASP A C 1
ATOM 2442 O O . ASP A 1 325 ? -23.703 -7.719 5.398 1 96.44 325 ASP A O 1
ATOM 2446 N N . PHE A 1 326 ? -24.453 -8.906 3.656 1 98 326 PHE A N 1
ATOM 2447 C CA . PHE A 1 326 ? -23.234 -8.633 2.879 1 98 326 PHE A CA 1
ATOM 2448 C C . PHE A 1 326 ? -23.141 -7.148 2.539 1 98 326 PHE A C 1
ATOM 2450 O O . PHE A 1 326 ? -24.109 -6.547 2.062 1 98 326 PHE A O 1
ATOM 2457 N N . VAL A 1 327 ? -22.031 -6.535 2.801 1 98.44 327 VAL A N 1
ATOM 2458 C CA . VAL A 1 327 ? -21.703 -5.164 2.439 1 98.44 327 VAL A CA 1
ATOM 2459 C C . VAL A 1 327 ? -20.484 -5.148 1.513 1 98.44 327 VAL A C 1
ATOM 2461 O O . VAL A 1 327 ? -19.375 -5.48 1.933 1 98.44 327 VAL A O 1
ATOM 2464 N N . GLU A 1 328 ? -20.734 -4.773 0.263 1 98.62 328 GLU A N 1
ATOM 2465 C CA . GLU A 1 328 ? -19.609 -4.648 -0.665 1 98.62 328 GLU A CA 1
ATOM 2466 C C . GLU A 1 328 ? -18.766 -3.418 -0.351 1 98.62 328 GLU A C 1
ATOM 2468 O O . GLU A 1 328 ? -19.297 -2.332 -0.122 1 98.62 328 GLU A O 1
ATOM 2473 N N . LEU A 1 329 ? -17.516 -3.57 -0.245 1 98.88 329 LEU A N 1
ATOM 2474 C CA . LEU A 1 329 ? -16.578 -2.482 0.012 1 98.88 329 LEU A CA 1
ATOM 2475 C C . LEU A 1 329 ? -15.672 -2.256 -1.189 1 98.88 329 LEU A C 1
ATOM 2477 O O . LEU A 1 329 ? -15.18 -3.213 -1.791 1 98.88 329 LEU A O 1
ATOM 2481 N N . HIS A 1 330 ? -15.461 -0.984 -1.567 1 98.69 330 HIS A N 1
ATOM 2482 C CA . HIS A 1 330 ? -14.773 -0.636 -2.805 1 98.69 330 HIS A CA 1
ATOM 2483 C C . HIS A 1 330 ? -13.414 0.001 -2.521 1 98.69 330 HIS A C 1
ATOM 2485 O O . HIS A 1 330 ? -13.156 0.448 -1.401 1 98.69 330 HIS A O 1
ATOM 2491 N N . GLY A 1 331 ? -12.578 -0.073 -3.576 1 98.5 331 GLY A N 1
ATOM 2492 C CA . GLY A 1 331 ? -11.383 0.757 -3.602 1 98.5 331 GLY A CA 1
ATOM 2493 C C . GLY A 1 331 ? -10.156 0.049 -3.062 1 98.5 331 GLY A C 1
ATOM 2494 O O . GLY A 1 331 ? -10.258 -0.815 -2.189 1 98.5 331 GLY A O 1
ATOM 2495 N N . ASP A 1 332 ? -8.984 0.473 -3.531 1 98.19 332 ASP A N 1
ATOM 2496 C CA . ASP A 1 332 ? -7.707 -0.08 -3.092 1 98.19 332 ASP A CA 1
ATOM 2497 C C . ASP A 1 332 ? -6.938 0.922 -2.232 1 98.19 332 ASP A C 1
ATOM 2499 O O . ASP A 1 332 ? -5.891 0.594 -1.676 1 98.19 332 ASP A O 1
ATOM 2503 N N . ARG A 1 333 ? -7.441 2.256 -2.08 1 97.81 333 ARG A N 1
ATOM 2504 C CA . ARG A 1 333 ? -6.863 3.357 -1.319 1 97.81 333 ARG A CA 1
ATOM 2505 C C . ARG A 1 333 ? -5.582 3.863 -1.975 1 97.81 333 ARG A C 1
ATOM 2507 O O . ARG A 1 333 ? -4.75 4.492 -1.319 1 97.81 333 ARG A O 1
ATOM 2514 N N . VAL A 1 334 ? -5.402 3.543 -3.262 1 95.38 334 VAL A N 1
ATOM 2515 C CA . VAL A 1 334 ? -4.176 3.949 -3.936 1 95.38 334 VAL A CA 1
ATOM 2516 C C . VAL A 1 334 ? -4.512 4.598 -5.277 1 95.38 334 VAL A C 1
ATOM 2518 O O . VAL A 1 334 ? -4.086 5.719 -5.559 1 95.38 334 VAL A O 1
ATOM 2521 N N . SER A 1 335 ? -5.34 3.775 -6.055 1 90.5 335 SER A N 1
ATOM 2522 C CA . SER A 1 335 ? -5.426 4.266 -7.426 1 90.5 335 SER A CA 1
ATOM 2523 C C . SER A 1 335 ? -6.789 3.969 -8.039 1 90.5 335 SER A C 1
ATOM 2525 O O . SER A 1 335 ? -7.141 4.516 -9.086 1 90.5 335 SER A O 1
ATOM 2527 N N . GLY A 1 336 ? -7.488 3.037 -7.43 1 96.56 336 GLY A N 1
ATOM 2528 C CA . GLY A 1 336 ? -8.75 2.76 -8.102 1 96.56 336 GLY A CA 1
ATOM 2529 C C . GLY A 1 336 ? -9.562 1.669 -7.422 1 96.56 336 GLY A C 1
ATOM 2530 O O . GLY A 1 336 ? -9.156 1.15 -6.379 1 96.56 336 GLY A O 1
ATOM 2531 N N . ASP A 1 337 ? -10.742 1.411 -8.008 1 98.19 337 ASP A N 1
ATOM 2532 C CA . ASP A 1 337 ? -11.586 0.262 -7.695 1 98.19 337 ASP A CA 1
ATOM 2533 C C . ASP A 1 337 ? -11.719 -0.662 -8.906 1 98.19 337 ASP A C 1
ATOM 2535 O O . ASP A 1 337 ? -12.578 -0.447 -9.766 1 98.19 337 ASP A O 1
ATOM 2539 N N . ASP A 1 338 ? -10.891 -1.686 -8.945 1 98.5 338 ASP A N 1
ATOM 2540 C CA . ASP A 1 338 ? -10.883 -2.6 -10.086 1 98.5 338 ASP A CA 1
ATOM 2541 C C . ASP A 1 338 ? -12.211 -3.34 -10.203 1 98.5 338 ASP A C 1
ATOM 2543 O O . ASP A 1 338 ? -12.609 -4.066 -9.289 1 98.5 338 ASP A O 1
ATOM 2547 N N . PRO A 1 339 ? -12.859 -3.191 -11.297 1 98.31 339 PRO A N 1
ATOM 2548 C CA . PRO A 1 339 ? -14.172 -3.814 -11.422 1 98.31 339 PRO A CA 1
ATOM 2549 C C . PRO A 1 339 ? -14.102 -5.336 -11.531 1 98.31 339 PRO A C 1
ATOM 2551 O O . PRO A 1 339 ? -15.109 -6.023 -11.367 1 98.31 339 PRO A O 1
ATOM 2554 N N . ALA A 1 340 ? -12.953 -5.879 -11.773 1 98.75 340 ALA A N 1
ATOM 2555 C CA . ALA A 1 340 ? -12.797 -7.324 -11.93 1 98.75 340 ALA A CA 1
ATOM 2556 C C . ALA A 1 340 ? -12.719 -8.016 -10.578 1 98.75 340 ALA A C 1
ATOM 2558 O O . ALA A 1 340 ? -12.734 -9.25 -10.5 1 98.75 340 ALA A O 1
ATOM 2559 N N . VAL A 1 341 ? -12.641 -7.246 -9.508 1 98.88 341 VAL A N 1
ATOM 2560 C CA . VAL A 1 341 ? -12.562 -7.824 -8.172 1 98.88 341 VAL A CA 1
ATOM 2561 C C . VAL A 1 341 ? -13.664 -7.238 -7.285 1 98.88 341 VAL A C 1
ATOM 2563 O O . VAL A 1 341 ? -13.766 -6.02 -7.145 1 98.88 341 VAL A O 1
ATOM 2566 N N . VAL A 1 342 ? -14.43 -8.094 -6.734 1 98.69 342 VAL A N 1
ATOM 2567 C CA . VAL A 1 342 ? -15.445 -7.742 -5.754 1 98.69 342 VAL A CA 1
ATOM 2568 C C . VAL A 1 342 ? -14.977 -8.125 -4.352 1 98.69 342 VAL A C 1
ATOM 2570 O O . VAL A 1 342 ? -14.367 -9.18 -4.164 1 98.69 342 VAL A O 1
ATOM 2573 N N . ALA A 1 343 ? -15.211 -7.281 -3.377 1 98.81 343 ALA A N 1
ATOM 2574 C CA . ALA A 1 343 ? -14.82 -7.547 -1.997 1 98.81 343 ALA A CA 1
ATOM 2575 C C . ALA A 1 343 ? -15.836 -6.98 -1.015 1 98.81 343 ALA A C 1
ATOM 2577 O O . ALA A 1 343 ? -16.578 -6.059 -1.349 1 98.81 343 ALA A O 1
ATOM 2578 N N . GLY A 1 344 ? -15.898 -7.559 0.162 1 98.81 344 GLY A N 1
ATOM 2579 C CA . GLY A 1 344 ? -16.812 -7.07 1.186 1 98.81 344 GLY A CA 1
ATOM 2580 C C . GLY A 1 344 ? -16.812 -7.926 2.439 1 98.81 344 GLY A C 1
ATOM 2581 O O . GLY A 1 344 ? -15.93 -8.773 2.623 1 98.81 344 GLY A O 1
ATOM 2582 N N . ILE A 1 345 ? -17.719 -7.641 3.326 1 98.81 345 ILE A N 1
ATOM 2583 C CA . ILE A 1 345 ? -17.891 -8.375 4.574 1 98.81 345 ILE A CA 1
ATOM 2584 C C . ILE A 1 345 ? -19.344 -8.852 4.703 1 98.81 345 ILE A C 1
ATOM 2586 O O . ILE A 1 345 ? -20.25 -8.258 4.113 1 98.81 345 ILE A O 1
ATOM 2590 N N . GLY A 1 346 ? -19.547 -9.875 5.363 1 98.31 346 GLY A N 1
ATOM 2591 C CA . GLY A 1 346 ? -20.844 -10.453 5.68 1 98.31 346 GLY A CA 1
ATOM 2592 C C . GLY A 1 346 ? -20.781 -11.5 6.773 1 98.31 346 GLY A C 1
ATOM 2593 O O . GLY A 1 346 ? -19.828 -11.547 7.543 1 98.31 346 GLY A O 1
ATOM 2594 N N . THR A 1 347 ? -21.859 -12.258 6.91 1 97.5 347 THR A N 1
ATOM 2595 C CA . THR A 1 347 ? -21.859 -13.352 7.875 1 97.5 347 THR A CA 1
ATOM 2596 C C . THR A 1 347 ? -22.203 -14.672 7.188 1 97.5 347 THR A C 1
ATOM 2598 O O . THR A 1 347 ? -22.953 -14.688 6.207 1 97.5 347 THR A O 1
ATOM 2601 N N . LEU A 1 348 ? -21.562 -15.633 7.539 1 96.56 348 LEU A N 1
ATOM 2602 C CA . LEU A 1 348 ? -21.859 -17.016 7.16 1 96.56 348 LEU A CA 1
ATOM 2603 C C . LEU A 1 348 ? -22.266 -17.844 8.375 1 96.56 348 LEU A C 1
ATOM 2605 O O . LEU A 1 348 ? -21.438 -18.203 9.195 1 96.56 348 LEU A O 1
ATOM 2609 N N . GLY A 1 349 ? -23.562 -18.156 8.484 1 91.69 349 GLY A N 1
ATOM 2610 C CA . GLY A 1 349 ? -24.078 -18.812 9.664 1 91.69 349 GLY A CA 1
ATOM 2611 C C . GLY A 1 349 ? -23.875 -18.016 10.938 1 91.69 349 GLY A C 1
ATOM 2612 O O . GLY A 1 349 ? -23.531 -18.578 11.984 1 91.69 349 GLY A O 1
ATOM 2613 N N . GLY A 1 350 ? -23.859 -16.766 10.836 1 93.19 350 GLY A N 1
ATOM 2614 C CA . GLY A 1 350 ? -23.719 -15.898 11.992 1 93.19 350 GLY A CA 1
ATOM 2615 C C . GLY A 1 350 ? -22.281 -15.469 12.242 1 93.19 350 GLY A C 1
ATOM 2616 O O . GLY A 1 350 ? -22.031 -14.523 12.992 1 93.19 350 GLY A O 1
ATOM 2617 N N . ARG A 1 351 ? -21.391 -16.125 11.594 1 95.56 351 ARG A N 1
ATOM 2618 C CA . ARG A 1 351 ? -19.984 -15.789 11.75 1 95.56 351 ARG A CA 1
ATOM 2619 C C . ARG A 1 351 ? -19.578 -14.711 10.75 1 95.56 351 ARG A C 1
ATOM 2621 O O . ARG A 1 351 ? -19.828 -14.836 9.547 1 95.56 351 ARG A O 1
ATOM 2628 N N . PRO A 1 352 ? -18.953 -13.648 11.242 1 97.88 352 PRO A N 1
ATOM 2629 C CA . PRO A 1 352 ? -18.469 -12.656 10.289 1 97.88 352 PRO A CA 1
ATOM 2630 C C . PRO A 1 352 ? -17.375 -13.211 9.383 1 97.88 352 PRO A C 1
ATOM 2632 O O . PRO A 1 352 ? -16.531 -14 9.828 1 97.88 352 PRO A O 1
ATOM 2635 N N . VAL A 1 353 ? -17.375 -12.828 8.125 1 98.5 353 VAL A N 1
ATOM 2636 C CA . VAL A 1 353 ? -16.391 -13.258 7.152 1 98.5 353 VAL A CA 1
ATOM 2637 C C . VAL A 1 353 ? -16.031 -12.102 6.219 1 98.5 353 VAL A C 1
ATOM 2639 O O . VAL A 1 353 ? -16.844 -11.188 6.027 1 98.5 353 VAL A O 1
ATOM 2642 N N . VAL A 1 354 ? -14.828 -12.086 5.746 1 98.88 354 VAL A N 1
ATOM 2643 C CA . VAL A 1 354 ? -14.422 -11.234 4.633 1 98.88 354 VAL A CA 1
ATOM 2644 C C . VAL A 1 354 ? -14.445 -12.039 3.336 1 98.88 354 VAL A C 1
ATOM 2646 O O . VAL A 1 354 ? -14.016 -13.188 3.305 1 98.88 354 VAL A O 1
ATOM 2649 N N . VAL A 1 355 ? -14.977 -11.445 2.254 1 98.94 355 VAL A N 1
ATOM 2650 C CA . VAL A 1 355 ? -15.086 -12.125 0.966 1 98.94 355 VAL A CA 1
ATOM 2651 C C . VAL A 1 355 ? -14.359 -11.312 -0.107 1 98.94 355 VAL A C 1
ATOM 2653 O O . VAL A 1 355 ? -14.523 -10.094 -0.184 1 98.94 355 VAL A O 1
ATOM 2656 N N . VAL A 1 356 ? -13.531 -11.938 -0.874 1 98.94 356 VAL A N 1
ATOM 2657 C CA . VAL A 1 356 ? -12.891 -11.367 -2.051 1 98.94 356 VAL A CA 1
ATOM 2658 C C . VAL A 1 356 ? -13.016 -12.328 -3.23 1 98.94 356 VAL A C 1
ATOM 2660 O O . VAL A 1 356 ? -12.836 -13.539 -3.074 1 98.94 356 VAL A O 1
ATOM 2663 N N . GLY A 1 357 ? -13.336 -11.836 -4.41 1 98.94 357 GLY A N 1
ATOM 2664 C CA . GLY A 1 357 ? -13.406 -12.75 -5.539 1 98.94 357 GLY A CA 1
ATOM 2665 C C . GLY A 1 357 ? -13.336 -12.039 -6.879 1 98.94 357 GLY A C 1
ATOM 2666 O O . GLY A 1 357 ? -13.602 -10.844 -6.973 1 98.94 357 GLY A O 1
ATOM 2667 N N . HIS A 1 358 ? -12.984 -12.766 -7.879 1 98.88 358 HIS A N 1
ATOM 2668 C CA . HIS A 1 358 ? -13.047 -12.266 -9.25 1 98.88 358 HIS A CA 1
ATOM 2669 C C . HIS A 1 358 ? -14.492 -12.125 -9.719 1 98.88 358 HIS A C 1
ATOM 2671 O O . HIS A 1 358 ? -15.352 -12.914 -9.328 1 98.88 358 HIS A O 1
ATOM 2677 N N . GLN A 1 359 ? -14.695 -11.109 -10.492 1 98.75 359 GLN A N 1
ATOM 2678 C 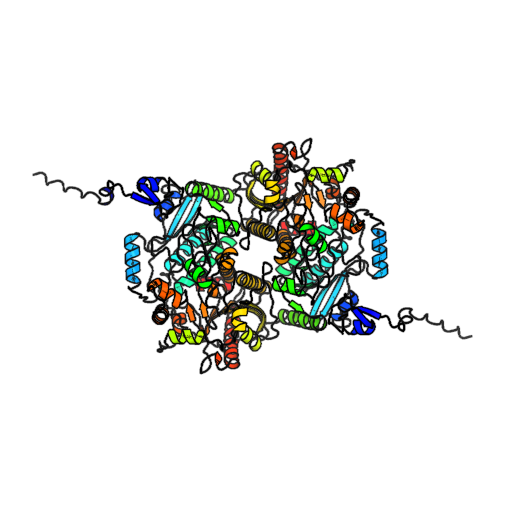CA . GLN A 1 359 ? -16.031 -10.852 -11.016 1 98.75 359 GLN A CA 1
ATOM 2679 C C . GLN A 1 359 ? -16.016 -10.727 -12.531 1 98.75 359 GLN A C 1
ATOM 2681 O O . GLN A 1 359 ? -15.266 -9.922 -13.094 1 98.75 359 GLN A O 1
ATOM 2686 N N . LYS A 1 360 ? -16.75 -11.477 -13.289 1 96.75 360 LYS A N 1
ATOM 2687 C CA . LYS A 1 360 ? -16.859 -11.422 -14.75 1 96.75 360 LYS A CA 1
ATOM 2688 C C . LYS A 1 360 ? -18.203 -10.828 -15.172 1 96.75 360 LYS A C 1
ATOM 2690 O O . LYS A 1 360 ? -18.297 -9.633 -15.469 1 96.75 360 LYS A O 1
ATOM 2695 N N . GLY A 1 361 ? -19.344 -11.531 -14.992 1 93.88 361 GLY A N 1
ATOM 2696 C CA . GLY A 1 361 ? -20.688 -11.141 -15.406 1 93.88 361 GLY A CA 1
ATOM 2697 C C . GLY A 1 361 ? -21.359 -12.164 -16.297 1 93.88 361 GLY A C 1
ATOM 2698 O O . GLY A 1 361 ? -20.781 -13.219 -16.578 1 93.88 361 GLY A O 1
ATOM 2699 N N . HIS A 1 362 ? -22.594 -11.836 -16.828 1 96.19 362 HIS A N 1
ATOM 2700 C CA . HIS A 1 362 ? -23.406 -12.82 -17.531 1 96.19 362 HIS A CA 1
ATOM 2701 C C . HIS A 1 362 ? -23.75 -12.336 -18.938 1 96.19 362 HIS A C 1
ATOM 2703 O O . HIS A 1 362 ? -24.438 -13.039 -19.688 1 96.19 362 HIS A O 1
ATOM 2709 N N . GLU A 1 363 ? -23.344 -11.109 -19.234 1 96.25 363 GLU A N 1
ATOM 2710 C CA . GLU A 1 363 ? -23.578 -10.516 -20.547 1 96.25 363 GLU A CA 1
ATOM 2711 C C . GLU A 1 363 ? -22.344 -9.797 -21.062 1 96.25 363 GLU A C 1
ATOM 2713 O O . GLU A 1 363 ? -21.453 -9.43 -20.281 1 96.25 363 GLU A O 1
ATOM 2718 N N . THR A 1 364 ? -22.375 -9.609 -22.344 1 94.5 364 THR A N 1
ATOM 2719 C CA . THR A 1 364 ? -21.219 -9.031 -23 1 94.5 364 THR A CA 1
ATOM 2720 C C . THR A 1 364 ? -20.859 -7.68 -22.375 1 94.5 364 THR A C 1
ATOM 2722 O O . THR A 1 364 ? -19.688 -7.406 -22.094 1 94.5 364 THR A O 1
ATOM 2725 N N . ALA A 1 365 ? -21.828 -6.906 -22.156 1 96.06 365 ALA A N 1
ATOM 2726 C CA . ALA A 1 365 ? -21.594 -5.578 -21.594 1 96.06 365 ALA A CA 1
ATOM 2727 C C . ALA A 1 365 ? -20.969 -5.668 -20.219 1 96.06 365 ALA A C 1
ATOM 2729 O O . ALA A 1 365 ? -20.047 -4.902 -19.891 1 96.06 365 ALA A O 1
ATOM 2730 N N . GLU A 1 366 ? -21.391 -6.539 -19.406 1 96 366 GLU A N 1
ATOM 2731 C CA . GLU A 1 366 ? -20.859 -6.734 -18.062 1 96 366 GLU A CA 1
ATOM 2732 C C . GLU A 1 366 ? -19.438 -7.309 -18.109 1 96 366 GLU A C 1
ATOM 2734 O O . GLU A 1 366 ? -18.578 -6.918 -17.328 1 96 366 GLU A O 1
ATOM 2739 N N . LEU A 1 367 ? -19.281 -8.25 -19.016 1 96.94 367 LEU A N 1
ATOM 2740 C CA . LEU A 1 367 ? -17.953 -8.852 -19.172 1 96.94 367 LEU A CA 1
ATOM 2741 C C . LEU A 1 367 ? -16.906 -7.793 -19.516 1 96.94 367 LEU A C 1
ATOM 2743 O O . LEU A 1 367 ? -15.812 -7.801 -18.953 1 96.94 367 LEU A O 1
ATOM 2747 N N . VAL A 1 368 ? -17.266 -6.914 -20.375 1 96.5 368 VAL A N 1
ATOM 2748 C CA . VAL A 1 368 ? -16.375 -5.836 -20.766 1 96.5 368 VAL A CA 1
ATOM 2749 C C . VAL A 1 368 ? -16.125 -4.902 -19.578 1 96.5 368 VAL A C 1
ATOM 2751 O O . VAL A 1 368 ? -14.984 -4.535 -19.297 1 96.5 368 VAL A O 1
ATOM 2754 N N . GLN A 1 369 ? -17.203 -4.551 -18.891 1 96.81 369 GLN A N 1
ATOM 2755 C CA . GLN A 1 369 ? -17.109 -3.656 -17.734 1 96.81 369 GLN A CA 1
ATOM 2756 C C . GLN A 1 369 ? -16.219 -4.246 -16.656 1 96.81 369 GLN A C 1
ATOM 2758 O O . GLN A 1 369 ? -15.484 -3.518 -15.969 1 96.81 369 GLN A O 1
ATOM 2763 N N . ARG A 1 370 ? -16.266 -5.523 -16.484 1 98.12 370 ARG A N 1
ATOM 2764 C CA . ARG A 1 370 ? -15.508 -6.227 -15.461 1 98.12 370 ARG A CA 1
ATOM 2765 C C . ARG A 1 370 ? -14.18 -6.73 -16 1 98.12 370 ARG A C 1
ATOM 2767 O O . ARG A 1 370 ? -13.508 -7.543 -15.359 1 98.12 370 ARG A O 1
ATOM 2774 N N . ASN A 1 371 ? -13.82 -6.32 -17.172 1 97.38 371 ASN A N 1
ATOM 2775 C CA . ASN A 1 371 ? -12.57 -6.684 -17.828 1 97.38 371 ASN A CA 1
ATOM 2776 C C . ASN A 1 371 ? -12.422 -8.203 -17.938 1 97.38 371 ASN A C 1
ATOM 2778 O O . ASN A 1 371 ? -11.336 -8.742 -17.719 1 97.38 371 ASN A O 1
ATOM 2782 N N . PHE A 1 372 ? -13.586 -8.828 -18.156 1 97 372 PHE A N 1
ATOM 2783 C CA . PHE A 1 372 ? -13.648 -10.273 -18.359 1 97 372 PHE A CA 1
ATOM 2784 C C . PHE A 1 372 ? -13.031 -11.008 -17.172 1 97 372 PHE A C 1
ATOM 2786 O O . PHE A 1 372 ? -12.445 -12.078 -17.344 1 97 372 PHE A O 1
ATOM 2793 N N . GLY A 1 373 ? -13.008 -10.398 -15.977 1 98.31 373 GLY A N 1
ATOM 2794 C CA . GLY A 1 373 ? -12.492 -11.016 -14.773 1 98.31 373 GLY A CA 1
ATOM 2795 C C . GLY A 1 373 ? -10.977 -11 -14.688 1 98.31 373 GLY A C 1
ATOM 2796 O O . GLY A 1 373 ? -10.383 -11.789 -13.953 1 98.31 373 GLY A O 1
ATOM 2797 N N . MET A 1 374 ? -10.305 -10.156 -15.453 1 98.44 374 MET A N 1
ATOM 2798 C CA . MET A 1 374 ? -8.852 -10.023 -15.43 1 98.44 374 MET A CA 1
ATOM 2799 C C . MET A 1 374 ? -8.43 -8.789 -14.641 1 98.44 374 MET A C 1
ATOM 2801 O O . MET A 1 374 ? -8.445 -7.676 -15.172 1 98.44 374 MET A O 1
ATOM 2805 N N . PRO A 1 375 ? -8 -8.992 -13.461 1 98.56 375 PRO A N 1
ATOM 2806 C CA . PRO A 1 375 ? -7.695 -7.844 -12.602 1 98.56 375 PRO A CA 1
ATOM 2807 C C . PRO A 1 375 ? -6.449 -7.086 -13.055 1 98.56 375 PRO A C 1
ATOM 2809 O O . PRO A 1 375 ? -5.508 -7.691 -13.578 1 98.56 375 PRO A O 1
ATOM 2812 N N . GLN A 1 376 ? -6.496 -5.836 -12.922 1 97.94 376 GLN A N 1
ATOM 2813 C CA . GLN A 1 376 ? -5.336 -4.957 -12.93 1 97.94 376 GLN A CA 1
ATOM 2814 C C . GLN A 1 376 ? -4.719 -4.844 -11.539 1 97.94 376 GLN A C 1
ATOM 2816 O O . GLN A 1 376 ? -5.273 -5.355 -10.57 1 97.94 376 GLN A O 1
ATOM 2821 N N . PRO A 1 377 ? -3.557 -4.16 -11.414 1 98.25 377 PRO A N 1
ATOM 2822 C CA . PRO A 1 377 ? -2.914 -4.082 -10.102 1 98.25 377 PRO A CA 1
ATOM 2823 C C . PRO A 1 377 ? -3.855 -3.574 -9.008 1 98.25 377 PRO A C 1
ATOM 2825 O O . PRO A 1 377 ? -3.805 -4.051 -7.875 1 98.25 377 PRO A O 1
ATOM 2828 N N . ALA A 1 378 ? -4.762 -2.701 -9.305 1 98.38 378 ALA A N 1
ATOM 2829 C CA . ALA A 1 378 ? -5.691 -2.145 -8.328 1 98.38 378 ALA A CA 1
ATOM 2830 C C . ALA A 1 378 ? -6.551 -3.24 -7.703 1 98.38 378 ALA A C 1
ATOM 2832 O O . ALA A 1 378 ? -6.918 -3.156 -6.531 1 98.38 378 ALA A O 1
ATOM 2833 N N . GLY A 1 379 ? -6.898 -4.219 -8.484 1 98.75 379 GLY A N 1
ATOM 2834 C CA . GLY A 1 379 ? -7.66 -5.34 -7.953 1 98.75 379 GLY A CA 1
ATOM 2835 C C . GLY A 1 379 ? -6.91 -6.117 -6.887 1 98.75 379 GLY A C 1
ATOM 2836 O O . GLY A 1 379 ? -7.5 -6.535 -5.887 1 98.75 379 GLY A O 1
ATOM 2837 N N . TYR A 1 380 ? -5.66 -6.324 -7.113 1 98.81 380 TYR A N 1
ATOM 2838 C CA . TYR A 1 380 ? -4.84 -7.062 -6.156 1 98.81 380 TYR A CA 1
ATOM 2839 C C . TYR A 1 380 ? -4.559 -6.219 -4.918 1 98.81 380 TYR A C 1
ATOM 2841 O O . TYR A 1 380 ? -4.5 -6.742 -3.801 1 98.81 380 TYR A O 1
ATOM 2849 N N . HIS A 1 381 ? -4.391 -4.883 -5.078 1 98.5 381 HIS A N 1
ATOM 2850 C CA . HIS A 1 381 ? -4.297 -3.996 -3.922 1 98.5 381 HIS A CA 1
ATOM 2851 C C . HIS A 1 381 ? -5.559 -4.062 -3.07 1 98.5 381 HIS A C 1
ATOM 2853 O O . HIS A 1 381 ? -5.484 -4.082 -1.841 1 98.5 381 HIS A O 1
ATOM 2859 N N . LYS A 1 382 ? -6.695 -4.039 -3.756 1 98.75 382 LYS A N 1
ATOM 2860 C CA . LYS A 1 382 ? -7.977 -4.141 -3.068 1 98.75 382 LYS A CA 1
ATOM 2861 C C . LYS A 1 382 ? -8.086 -5.449 -2.293 1 98.75 382 LYS A C 1
ATOM 2863 O O . LYS A 1 382 ? -8.531 -5.465 -1.146 1 98.75 382 LYS A O 1
ATOM 2868 N N . ALA A 1 383 ? -7.648 -6.523 -2.898 1 98.94 383 ALA A N 1
ATOM 2869 C CA . ALA A 1 383 ? -7.656 -7.824 -2.236 1 98.94 383 ALA A CA 1
ATOM 2870 C C . ALA A 1 383 ? -6.766 -7.812 -0.997 1 98.94 383 ALA A C 1
ATOM 2872 O O . ALA A 1 383 ? -7.168 -8.289 0.069 1 98.94 383 ALA A O 1
ATOM 2873 N N . ARG A 1 384 ? -5.59 -7.293 -1.137 1 98.56 384 ARG A N 1
ATOM 2874 C CA . ARG A 1 384 ? -4.652 -7.23 -0.021 1 98.56 384 ARG A CA 1
ATOM 2875 C C . ARG A 1 384 ? -5.219 -6.398 1.124 1 98.56 384 ARG A C 1
ATOM 2877 O O . ARG A 1 384 ? -5.082 -6.766 2.293 1 98.56 384 ARG A O 1
ATOM 2884 N N . ARG A 1 385 ? -5.832 -5.277 0.789 1 98.5 385 ARG A N 1
ATOM 2885 C CA . ARG A 1 385 ? -6.48 -4.445 1.797 1 98.5 385 ARG A CA 1
ATOM 2886 C C . ARG A 1 385 ? -7.52 -5.242 2.582 1 98.5 385 ARG A C 1
ATOM 2888 O O . ARG A 1 385 ? -7.602 -5.125 3.805 1 98.5 385 ARG A O 1
ATOM 2895 N N . MET A 1 386 ? -8.266 -6.043 1.923 1 98.88 386 MET A N 1
ATOM 2896 C CA . MET A 1 386 ? -9.32 -6.816 2.566 1 98.88 386 MET A CA 1
ATOM 2897 C C . MET A 1 386 ? -8.742 -7.977 3.365 1 98.88 386 MET A C 1
ATOM 2899 O O . MET A 1 386 ? -9.312 -8.391 4.375 1 98.88 386 MET A O 1
ATOM 2903 N N . MET A 1 387 ? -7.605 -8.5 2.92 1 98.94 387 MET A N 1
ATOM 2904 C CA . MET A 1 387 ? -6.883 -9.469 3.742 1 98.94 387 MET A CA 1
ATOM 2905 C C . MET A 1 387 ? -6.473 -8.852 5.074 1 98.94 387 MET A C 1
ATOM 2907 O O . MET A 1 387 ? -6.629 -9.469 6.125 1 98.94 387 MET A O 1
ATOM 2911 N N . ASP A 1 388 ? -5.996 -7.629 5.027 1 98.69 388 ASP A N 1
ATOM 2912 C CA . ASP A 1 388 ? -5.645 -6.906 6.246 1 98.69 388 ASP A CA 1
ATOM 2913 C C . ASP A 1 388 ? -6.871 -6.695 7.129 1 98.69 388 ASP A C 1
ATOM 2915 O O . ASP A 1 388 ? -6.781 -6.773 8.359 1 98.69 388 ASP A O 1
ATOM 2919 N N . TYR A 1 389 ? -7.988 -6.402 6.469 1 98.81 389 TYR A N 1
ATOM 2920 C CA . TYR A 1 389 ? -9.25 -6.25 7.184 1 98.81 389 TYR A CA 1
ATOM 2921 C C . TYR A 1 389 ? -9.602 -7.523 7.941 1 98.81 389 TYR A C 1
ATOM 2923 O O . TYR A 1 389 ? -9.961 -7.477 9.117 1 98.81 389 TYR A O 1
ATOM 2931 N N . ALA A 1 390 ? -9.5 -8.664 7.262 1 98.88 390 ALA A N 1
ATOM 2932 C CA . ALA A 1 390 ? -9.797 -9.961 7.852 1 98.88 390 ALA A CA 1
ATOM 2933 C C . ALA A 1 390 ? -8.938 -10.211 9.086 1 98.88 390 ALA A C 1
ATOM 2935 O O . ALA A 1 390 ? -9.453 -10.594 10.141 1 98.88 390 ALA A O 1
ATOM 2936 N N . GLU A 1 391 ? -7.691 -10.008 8.961 1 98.62 391 GLU A N 1
ATOM 2937 C CA . GLU A 1 391 ? -6.785 -10.266 10.078 1 98.62 391 GLU A CA 1
ATOM 2938 C C . GLU A 1 391 ? -7.059 -9.328 11.242 1 98.62 391 GLU A C 1
ATOM 2940 O O . GLU A 1 391 ? -7.055 -9.742 12.406 1 98.62 391 GLU A O 1
ATOM 2945 N N . ARG A 1 392 ? -7.262 -8.023 10.953 1 98.19 392 ARG A N 1
ATOM 2946 C CA . ARG A 1 392 ? -7.488 -7.012 11.984 1 98.19 392 ARG A CA 1
ATOM 2947 C C . ARG A 1 392 ? -8.672 -7.387 12.867 1 98.19 392 ARG A C 1
ATOM 2949 O O . ARG A 1 392 ? -8.609 -7.238 14.086 1 98.19 392 ARG A O 1
ATOM 2956 N N . PHE A 1 393 ? -9.695 -7.887 12.25 1 98.25 393 PHE A N 1
ATOM 2957 C CA . PHE A 1 393 ? -10.922 -8.133 13 1 98.25 393 PHE A CA 1
ATOM 2958 C C . PHE A 1 393 ? -11.055 -9.609 13.352 1 98.25 393 PHE A C 1
ATOM 2960 O O . PHE A 1 393 ? -12.039 -10.016 13.969 1 98.25 393 PHE A O 1
ATOM 2967 N N . GLY A 1 394 ? -10.094 -10.438 12.914 1 97.62 394 GLY A N 1
ATOM 2968 C CA . GLY A 1 394 ? -10.141 -11.867 13.188 1 97.62 394 GLY A CA 1
ATOM 2969 C C . GLY A 1 394 ? -11.227 -12.586 12.406 1 97.62 394 GLY A C 1
ATOM 2970 O O . GLY A 1 394 ? -11.781 -13.578 12.883 1 97.62 394 GLY A O 1
ATOM 2971 N N . PHE A 1 395 ? -11.609 -12.031 11.227 1 98.38 395 PHE A N 1
ATOM 2972 C CA . PHE A 1 395 ? -12.625 -12.633 10.367 1 98.38 395 PHE A CA 1
ATOM 2973 C C . PHE A 1 395 ? -11.992 -13.648 9.422 1 98.38 395 PHE A C 1
ATOM 2975 O O . PHE A 1 395 ? -10.969 -13.367 8.797 1 98.38 395 PHE A O 1
ATOM 2982 N N . PRO A 1 396 ? -12.602 -14.859 9.289 1 98.5 396 PRO A N 1
ATOM 2983 C CA . PRO A 1 396 ? -12.133 -15.734 8.211 1 98.5 396 PRO A CA 1
ATOM 2984 C C . PRO A 1 396 ? -12.211 -15.07 6.836 1 98.5 396 PRO A C 1
ATOM 2986 O O . PRO A 1 396 ? -13.094 -14.234 6.598 1 98.5 396 PRO A O 1
ATOM 2989 N N . LEU A 1 397 ? -11.266 -15.43 5.984 1 98.94 397 LEU A N 1
ATOM 2990 C CA . LEU A 1 397 ? -11.242 -14.945 4.609 1 98.94 397 LEU A CA 1
ATOM 2991 C C . LEU A 1 397 ? -11.758 -16 3.648 1 98.94 397 LEU A C 1
ATOM 2993 O O . LEU A 1 397 ? -11.32 -17.156 3.695 1 98.94 397 LEU A O 1
ATOM 2997 N N . VAL A 1 398 ? -12.695 -15.656 2.824 1 98.94 398 VAL A N 1
ATOM 2998 C CA . VAL A 1 398 ? -13.172 -16.484 1.726 1 98.94 398 VAL A CA 1
ATOM 2999 C C . VAL A 1 398 ? -12.828 -15.828 0.391 1 98.94 398 VAL A C 1
ATOM 3001 O O . VAL A 1 398 ? -13.148 -14.664 0.164 1 98.94 398 VAL A O 1
ATOM 3004 N N . THR A 1 399 ? -12.172 -16.531 -0.449 1 98.94 399 THR A N 1
ATOM 3005 C CA . THR A 1 399 ? -11.891 -15.992 -1.773 1 98.94 399 THR A CA 1
ATOM 3006 C C . THR A 1 399 ? -12.516 -16.859 -2.857 1 98.94 399 THR A C 1
ATOM 3008 O O . THR A 1 399 ? -12.531 -18.094 -2.744 1 98.94 399 THR A O 1
ATOM 3011 N N . PHE A 1 400 ? -13.086 -16.266 -3.881 1 98.94 400 PHE A N 1
ATOM 3012 C CA . PHE A 1 400 ? -13.617 -16.938 -5.062 1 98.94 400 PHE A CA 1
ATOM 3013 C C . PHE A 1 400 ? -12.75 -16.641 -6.285 1 98.94 400 PHE A C 1
ATOM 3015 O O . PHE A 1 400 ? -12.641 -15.484 -6.707 1 98.94 400 PHE A O 1
ATOM 3022 N N . VAL A 1 401 ? -12.219 -17.656 -6.844 1 98.94 401 VAL A N 1
ATOM 3023 C CA . VAL A 1 401 ? -11.297 -17.516 -7.965 1 98.94 401 VAL A CA 1
ATOM 3024 C C . VAL A 1 401 ? -12.008 -17.859 -9.273 1 98.94 401 VAL A C 1
ATOM 3026 O O . VAL A 1 401 ? -12.477 -18.984 -9.453 1 98.94 401 VAL A O 1
ATOM 3029 N N . ASP A 1 402 ? -12.117 -16.969 -10.141 1 98.81 402 ASP A N 1
ATOM 3030 C CA . ASP A 1 402 ? -12.656 -17.109 -11.484 1 98.81 402 ASP A CA 1
ATOM 3031 C C . ASP A 1 402 ? -12.047 -16.094 -12.438 1 98.81 402 ASP A C 1
ATOM 3033 O O . ASP A 1 402 ? -12.68 -15.078 -12.758 1 98.81 402 ASP A O 1
ATOM 3037 N N . THR A 1 403 ? -10.875 -16.391 -12.93 1 98.75 403 THR A N 1
ATOM 3038 C CA . THR A 1 403 ? -10.133 -15.477 -13.797 1 98.75 403 THR A CA 1
ATOM 3039 C C . THR A 1 403 ? -9.328 -16.266 -14.828 1 98.75 403 THR A C 1
ATOM 3041 O O . THR A 1 403 ? -8.75 -17.297 -14.516 1 98.75 403 THR A O 1
ATOM 3044 N N . PRO A 1 404 ? -9.367 -15.781 -16.078 1 97.44 404 PRO A N 1
ATOM 3045 C CA . PRO A 1 404 ? -8.445 -16.391 -17.047 1 97.44 404 PRO A CA 1
ATOM 3046 C C . PRO A 1 404 ? -6.984 -16.062 -16.75 1 97.44 404 PRO A C 1
ATOM 3048 O O . PRO A 1 404 ? -6.082 -16.672 -17.328 1 97.44 404 PRO A O 1
ATOM 3051 N N . GLY A 1 405 ? -6.75 -15.125 -15.867 1 97.44 405 GLY A N 1
ATOM 3052 C CA . GLY A 1 405 ? -5.438 -14.602 -15.516 1 97.44 405 GLY A CA 1
ATOM 3053 C C . GLY A 1 405 ? -5.43 -13.094 -15.32 1 97.44 405 GLY A C 1
ATOM 3054 O O . GLY A 1 405 ? -6.422 -12.422 -15.602 1 97.44 405 GLY A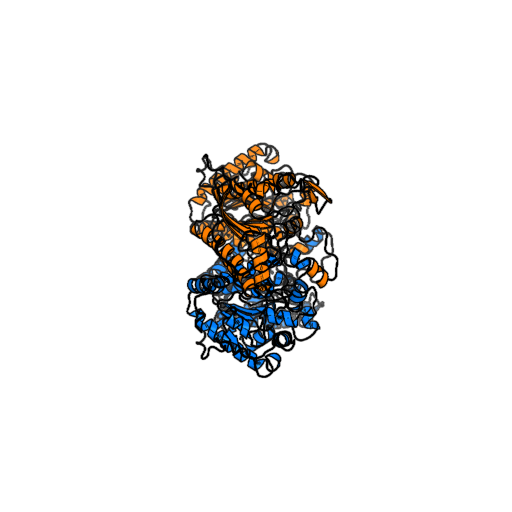 O 1
ATOM 3055 N N . ALA A 1 406 ? -4.336 -12.594 -14.812 1 98.19 406 ALA A N 1
ATOM 3056 C CA . ALA A 1 406 ? -4.184 -11.148 -14.641 1 98.19 406 ALA A CA 1
ATOM 3057 C C . ALA A 1 406 ? -4.121 -10.445 -16 1 98.19 406 ALA A C 1
ATOM 3059 O O . ALA A 1 406 ? -3.631 -11.008 -16.969 1 98.19 406 ALA A O 1
ATOM 3060 N N . HIS A 1 407 ? -4.602 -9.227 -16.016 1 97.31 407 HIS A N 1
ATOM 3061 C CA . HIS A 1 407 ? -4.66 -8.461 -17.266 1 97.31 407 HIS A CA 1
ATOM 3062 C C . HIS A 1 407 ? -3.262 -8.203 -17.812 1 97.31 407 HIS A C 1
ATOM 3064 O O . HIS A 1 407 ? -2.432 -7.578 -17.156 1 97.31 407 HIS A O 1
ATOM 3070 N N . PRO A 1 408 ? -2.992 -8.711 -19 1 95.38 408 PRO A N 1
ATOM 3071 C CA . PRO A 1 408 ? -1.689 -8.477 -19.625 1 95.38 408 PRO A CA 1
ATOM 3072 C C . PRO A 1 408 ? -1.655 -7.195 -20.453 1 95.38 408 PRO A C 1
ATOM 3074 O O . PRO A 1 408 ? -1.638 -7.254 -21.688 1 95.38 408 PRO A O 1
ATOM 3077 N N . GLY A 1 409 ? -1.515 -6.059 -19.828 1 94.94 409 GLY A N 1
ATOM 3078 C CA . GLY A 1 409 ? -1.526 -4.785 -20.531 1 94.94 409 GLY A CA 1
ATOM 3079 C C . GLY A 1 409 ? -0.355 -3.895 -20.172 1 94.94 409 GLY A C 1
ATOM 3080 O O . GLY A 1 409 ? 0.368 -4.168 -19.219 1 94.94 409 GLY A O 1
ATOM 3081 N N . VAL A 1 410 ? -0.187 -2.871 -21 1 95.38 410 VAL A N 1
ATOM 3082 C CA . VAL A 1 410 ? 0.907 -1.927 -20.797 1 95.38 410 VAL A CA 1
ATOM 3083 C C . VAL A 1 410 ? 0.74 -1.212 -19.453 1 95.38 410 VAL A C 1
ATOM 3085 O O . VAL A 1 410 ? 1.682 -1.138 -18.672 1 95.38 410 VAL A O 1
ATOM 3088 N N . ASP A 1 411 ? -0.459 -0.738 -19.219 1 94.12 411 ASP A N 1
ATOM 3089 C CA . ASP A 1 411 ? -0.723 -0.016 -17.969 1 94.12 411 ASP A CA 1
ATOM 3090 C C . ASP A 1 411 ? -0.511 -0.917 -16.75 1 94.12 411 ASP A C 1
ATOM 3092 O O . ASP A 1 411 ? -0.005 -0.469 -15.727 1 94.12 411 ASP A O 1
ATOM 3096 N N . ALA A 1 412 ? -0.969 -2.123 -16.875 1 96.44 412 ALA A N 1
ATOM 3097 C CA . ALA A 1 412 ? -0.792 -3.078 -15.781 1 96.44 412 ALA A CA 1
ATOM 3098 C C . ALA A 1 412 ? 0.686 -3.268 -15.453 1 96.44 412 ALA A C 1
ATOM 3100 O O . ALA A 1 412 ? 1.071 -3.283 -14.281 1 96.44 412 ALA A O 1
ATOM 3101 N N . GLU A 1 413 ? 1.5 -3.396 -16.469 1 96.44 413 GLU A N 1
ATOM 3102 C CA . GLU A 1 413 ? 2.938 -3.557 -16.266 1 96.44 413 GLU A CA 1
ATOM 3103 C C . GLU A 1 413 ? 3.547 -2.312 -15.633 1 96.44 413 GLU A C 1
ATOM 3105 O O . GLU A 1 413 ? 4.387 -2.416 -14.742 1 96.44 413 GLU A O 1
ATOM 3110 N N . GLN A 1 414 ? 3.143 -1.2 -16.141 1 94.88 414 GLN A N 1
ATOM 3111 C CA . GLN A 1 414 ? 3.656 0.064 -15.617 1 94.88 414 GLN A CA 1
ATOM 3112 C C . GLN A 1 414 ? 3.305 0.237 -14.141 1 94.88 414 GLN A C 1
ATOM 3114 O O . GLN A 1 414 ? 4.086 0.805 -13.375 1 94.88 414 GLN A O 1
ATOM 3119 N N . ARG A 1 415 ? 2.178 -0.242 -13.766 1 96.62 415 ARG A N 1
ATOM 3120 C CA . ARG A 1 415 ? 1.704 -0.083 -12.398 1 96.62 415 ARG A CA 1
ATOM 3121 C C . ARG A 1 415 ? 2.068 -1.295 -11.547 1 96.62 415 ARG A C 1
ATOM 3123 O O . ARG A 1 415 ? 1.501 -1.501 -10.469 1 96.62 415 ARG A O 1
ATOM 3130 N N . GLY A 1 416 ? 2.922 -2.088 -12.031 1 97.31 416 GLY A N 1
ATOM 3131 C CA . GLY A 1 416 ? 3.545 -3.127 -11.227 1 97.31 416 GLY A CA 1
ATOM 3132 C C . GLY A 1 416 ? 2.672 -4.355 -11.062 1 97.31 416 GLY A C 1
ATOM 3133 O O . GLY A 1 416 ? 2.461 -4.828 -9.945 1 97.31 416 GLY A O 1
ATOM 3134 N N . GLN A 1 417 ? 2.178 -4.922 -12.141 1 97.94 417 GLN A N 1
ATOM 3135 C CA . GLN A 1 417 ? 1.305 -6.09 -12.102 1 97.94 417 GLN A CA 1
ATOM 3136 C C . GLN A 1 417 ? 1.966 -7.242 -11.352 1 97.94 417 GLN A C 1
ATOM 3138 O O . GLN A 1 417 ? 1.364 -7.824 -10.445 1 97.94 417 GLN A O 1
ATOM 3143 N N . GLY A 1 418 ? 3.203 -7.531 -11.758 1 98.12 418 GLY A N 1
ATOM 3144 C CA . GLY A 1 418 ? 3.928 -8.602 -11.094 1 98.12 418 GLY A CA 1
ATOM 3145 C C . GLY A 1 418 ? 4.113 -8.359 -9.609 1 98.12 418 GLY A C 1
ATOM 3146 O O . GLY A 1 418 ? 3.863 -9.242 -8.789 1 98.12 418 GLY A O 1
ATOM 3147 N N . THR A 1 419 ? 4.523 -7.148 -9.211 1 98.56 419 THR A N 1
ATOM 3148 C CA . THR A 1 419 ? 4.73 -6.785 -7.816 1 98.56 419 THR A CA 1
ATOM 3149 C C . THR A 1 419 ? 3.43 -6.891 -7.027 1 98.56 419 THR A C 1
ATOM 3151 O O . THR A 1 419 ? 3.418 -7.406 -5.906 1 98.56 419 THR A O 1
ATOM 3154 N N . ALA A 1 420 ? 2.311 -6.414 -7.609 1 98.56 420 ALA A N 1
ATOM 3155 C CA . ALA A 1 420 ? 1.013 -6.461 -6.941 1 98.56 420 ALA A CA 1
ATOM 3156 C C . ALA A 1 420 ? 0.607 -7.902 -6.633 1 98.56 420 ALA A C 1
ATOM 3158 O O . ALA A 1 420 ? 0.13 -8.195 -5.535 1 98.56 420 ALA A O 1
ATOM 3159 N N . ILE A 1 421 ? 0.828 -8.781 -7.57 1 98.81 421 ILE A N 1
ATOM 3160 C CA . ILE A 1 421 ? 0.492 -10.195 -7.395 1 98.81 421 ILE A CA 1
ATOM 3161 C C . ILE A 1 421 ? 1.403 -10.812 -6.336 1 98.81 421 ILE A C 1
ATOM 3163 O O . ILE A 1 421 ? 0.935 -11.516 -5.438 1 98.81 421 ILE A O 1
ATOM 3167 N N . ALA A 1 422 ? 2.719 -10.555 -6.453 1 98.81 422 ALA A N 1
ATOM 3168 C CA . ALA A 1 422 ? 3.688 -11.086 -5.5 1 98.81 422 ALA A CA 1
ATOM 3169 C C . ALA A 1 422 ? 3.326 -10.695 -4.07 1 98.81 422 ALA A C 1
ATOM 3171 O O . ALA A 1 422 ? 3.354 -11.539 -3.166 1 98.81 422 ALA A O 1
ATOM 3172 N N . GLU A 1 423 ? 2.984 -9.445 -3.877 1 98.5 423 GLU A N 1
ATOM 3173 C CA . GLU A 1 423 ? 2.65 -8.945 -2.545 1 98.5 423 GLU A CA 1
ATOM 3174 C C . GLU A 1 423 ? 1.347 -9.555 -2.039 1 98.5 423 GLU A C 1
ATOM 3176 O O . GLU A 1 423 ? 1.193 -9.797 -0.84 1 98.5 423 GLU A O 1
ATOM 3181 N N . CYS A 1 424 ? 0.426 -9.727 -2.938 1 98.56 424 CYS A N 1
ATOM 3182 C CA . CYS A 1 424 ? -0.833 -10.359 -2.559 1 98.56 424 CYS A CA 1
ATOM 3183 C C . CYS A 1 424 ? -0.606 -11.789 -2.082 1 98.56 424 CYS A C 1
ATOM 3185 O O . CYS A 1 424 ? -1.133 -12.188 -1.044 1 98.56 424 CYS A O 1
ATOM 3187 N N . ILE A 1 425 ? 0.198 -12.531 -2.842 1 98.88 425 ILE A N 1
ATOM 3188 C CA . ILE A 1 425 ? 0.532 -13.906 -2.49 1 98.88 425 ILE A CA 1
ATOM 3189 C C . ILE A 1 425 ? 1.23 -13.938 -1.132 1 98.88 425 ILE A C 1
ATOM 3191 O O . ILE A 1 425 ? 0.87 -14.727 -0.258 1 98.88 425 ILE A O 1
ATOM 3195 N N . SER A 1 426 ? 2.193 -13.078 -0.977 1 98.81 426 SER A N 1
ATOM 3196 C CA . SER A 1 426 ? 2.967 -13 0.258 1 98.81 426 SER A CA 1
ATOM 3197 C C . SER A 1 426 ? 2.07 -12.688 1.452 1 98.81 426 SER A C 1
ATOM 3199 O O . SER A 1 426 ? 2.191 -13.32 2.506 1 98.81 426 SER A O 1
ATOM 3201 N N . ARG A 1 427 ? 1.155 -11.734 1.261 1 98.62 427 ARG A N 1
ATOM 3202 C CA . ARG A 1 427 ? 0.291 -11.328 2.365 1 98.62 427 ARG A CA 1
ATOM 3203 C C . ARG A 1 427 ? -0.659 -12.461 2.758 1 98.62 427 ARG A C 1
ATOM 3205 O O . ARG A 1 427 ? -0.847 -12.734 3.943 1 98.62 427 ARG A O 1
ATOM 3212 N N . MET A 1 428 ? -1.263 -13.07 1.789 1 98.81 428 MET A N 1
ATOM 3213 C CA . MET A 1 428 ? -2.201 -14.148 2.082 1 98.81 428 MET A CA 1
ATOM 3214 C C . MET A 1 428 ? -1.499 -15.297 2.793 1 98.81 428 MET A C 1
ATOM 3216 O O . MET A 1 428 ? -2.055 -15.891 3.719 1 98.81 428 MET A O 1
ATOM 3220 N N . ALA A 1 429 ? -0.288 -15.562 2.432 1 98.75 429 ALA A N 1
ATOM 3221 C CA . ALA A 1 429 ? 0.485 -16.672 2.99 1 98.75 429 ALA A CA 1
ATOM 3222 C C . ALA A 1 429 ? 0.72 -16.469 4.484 1 98.75 429 ALA A C 1
ATOM 3224 O O . ALA A 1 429 ? 0.938 -17.438 5.219 1 98.75 429 ALA A O 1
ATOM 3225 N N . ARG A 1 430 ? 0.604 -15.242 4.949 1 98.69 430 ARG A N 1
ATOM 3226 C CA . ARG A 1 430 ? 1.016 -14.961 6.32 1 98.69 430 ARG A CA 1
ATOM 3227 C C . ARG A 1 430 ? -0.182 -14.57 7.184 1 98.69 430 ARG A C 1
ATOM 3229 O O . ARG A 1 430 ? -0.015 -14.07 8.297 1 98.69 430 ARG A O 1
ATOM 3236 N N . LEU A 1 431 ? -1.389 -14.758 6.727 1 98.75 431 LEU A N 1
ATOM 3237 C CA . LEU A 1 431 ? -2.582 -14.406 7.492 1 98.75 431 LEU A CA 1
ATOM 3238 C C . LEU A 1 431 ? -2.727 -15.312 8.711 1 98.75 431 LEU A C 1
ATOM 3240 O O . LEU A 1 431 ? -2.498 -16.531 8.617 1 98.75 431 LEU A O 1
ATOM 3244 N N . LYS A 1 432 ? -3.141 -14.805 9.797 1 98.62 432 LYS A N 1
ATOM 3245 C CA . LYS A 1 432 ? -3.33 -15.562 11.031 1 98.62 432 LYS A CA 1
ATOM 3246 C C . LYS A 1 432 ? -4.812 -15.82 11.297 1 98.62 432 LYS A C 1
ATOM 3248 O O . LYS A 1 432 ? -5.227 -15.961 12.445 1 98.62 432 LYS A O 1
ATOM 3253 N N . VAL A 1 433 ? -5.621 -15.75 10.25 1 98.69 433 VAL A N 1
ATOM 3254 C CA . VAL A 1 433 ? -7.035 -16.109 10.289 1 98.69 433 VAL A CA 1
ATOM 3255 C C . VAL A 1 433 ? -7.312 -17.219 9.273 1 98.69 433 VAL A C 1
ATOM 3257 O O . VAL A 1 433 ? -6.551 -17.406 8.32 1 98.69 433 VAL A O 1
ATOM 3260 N N . PRO A 1 434 ? -8.398 -17.984 9.492 1 98.5 434 PRO A N 1
ATOM 3261 C CA . PRO A 1 434 ? -8.742 -19 8.484 1 98.5 434 PRO A CA 1
ATOM 3262 C C . PRO A 1 434 ? -8.961 -18.406 7.098 1 98.5 434 PRO A C 1
ATOM 3264 O O . PRO A 1 434 ? -9.625 -17.375 6.961 1 98.5 434 PRO A O 1
ATOM 3267 N N . ALA A 1 435 ? -8.383 -18.984 6.148 1 98.94 435 ALA A N 1
ATOM 3268 C CA . ALA A 1 435 ? -8.562 -18.578 4.758 1 98.94 435 ALA A CA 1
ATOM 3269 C C . ALA A 1 435 ? -8.945 -19.766 3.881 1 98.94 435 ALA A C 1
ATOM 3271 O O . ALA A 1 435 ? -8.227 -20.766 3.828 1 98.94 435 ALA A O 1
ATOM 3272 N N . VAL A 1 436 ? -10.07 -19.672 3.215 1 98.88 436 VAL A N 1
ATOM 3273 C CA . VAL A 1 436 ? -10.555 -20.719 2.314 1 98.88 436 VAL A CA 1
ATOM 3274 C C . VAL A 1 436 ? -10.703 -20.141 0.904 1 98.88 436 VAL A C 1
ATOM 3276 O O . VAL A 1 436 ? -11.438 -19.172 0.693 1 98.88 436 VAL A O 1
ATOM 3279 N N . SER A 1 437 ? -10.008 -20.703 -0.02 1 98.94 437 SER A N 1
ATOM 3280 C CA . SER A 1 437 ? -10.094 -20.297 -1.422 1 98.94 437 SER A CA 1
ATOM 3281 C C . SER A 1 437 ? -10.875 -21.328 -2.236 1 98.94 437 SER A C 1
ATOM 3283 O O . SER A 1 437 ? -10.664 -22.531 -2.092 1 98.94 437 SER A O 1
ATOM 3285 N N . VAL A 1 438 ? -11.75 -20.859 -3.088 1 98.94 438 VAL A N 1
ATOM 3286 C CA . VAL A 1 438 ? -12.516 -21.766 -3.938 1 98.94 438 VAL A CA 1
ATOM 3287 C C . VAL A 1 438 ? -12.383 -21.344 -5.398 1 98.94 438 VAL A C 1
ATOM 3289 O O . VAL A 1 438 ? -12.727 -20.219 -5.762 1 98.94 438 VAL A O 1
ATOM 3292 N N . VAL A 1 439 ? -11.844 -22.219 -6.199 1 98.94 439 VAL A N 1
ATOM 3293 C CA . VAL A 1 439 ? -11.883 -21.984 -7.641 1 98.94 439 VAL A CA 1
ATOM 3294 C C . VAL A 1 439 ? -13.281 -22.297 -8.172 1 98.94 439 VAL A C 1
ATOM 3296 O O . VAL A 1 439 ? -13.695 -23.453 -8.18 1 98.94 439 VAL A O 1
ATOM 3299 N N . THR A 1 440 ? -13.938 -21.266 -8.68 1 98.88 440 THR A N 1
ATOM 3300 C CA . THR A 1 440 ? -15.344 -21.453 -9.023 1 98.88 440 THR A CA 1
ATOM 3301 C C . THR A 1 440 ? -15.523 -21.531 -10.539 1 98.88 440 THR A C 1
ATOM 3303 O O . THR A 1 440 ? -16.578 -21.938 -11.016 1 98.88 440 THR A O 1
ATOM 3306 N N . GLY A 1 441 ? -14.578 -21.156 -11.273 1 98.56 441 GLY A N 1
ATOM 3307 C CA . GLY A 1 441 ? -14.562 -21.219 -12.727 1 98.56 441 GLY A CA 1
ATOM 3308 C C . GLY A 1 441 ? -13.172 -21.422 -13.297 1 98.56 441 GLY A C 1
ATOM 3309 O O . GLY A 1 441 ? -12.633 -22.531 -13.227 1 98.56 441 GLY A O 1
ATOM 3310 N N . GLU A 1 442 ? -12.625 -20.328 -13.797 1 98.44 442 GLU A N 1
ATOM 3311 C CA . GLU A 1 442 ? -11.266 -20.391 -14.328 1 98.44 442 GLU A CA 1
ATOM 3312 C C . GLU A 1 442 ? -10.234 -20.016 -13.266 1 98.44 442 GLU A C 1
ATOM 3314 O O . GLU A 1 442 ? -10.375 -18.984 -12.609 1 98.44 442 GLU A O 1
ATOM 3319 N N . GLY A 1 443 ? -9.289 -20.828 -13.016 1 98.69 443 GLY A N 1
ATOM 3320 C CA . GLY A 1 443 ? -8.133 -20.5 -12.195 1 98.69 443 GLY A CA 1
ATOM 3321 C C . GLY A 1 443 ? -6.879 -20.25 -13.016 1 98.69 443 GLY A C 1
ATOM 3322 O O . GLY A 1 443 ? -6.012 -21.109 -13.109 1 98.69 443 GLY A O 1
ATOM 3323 N N . GLY A 1 444 ? -6.785 -19.078 -13.5 1 98.12 444 GLY A N 1
ATOM 3324 C CA . GLY A 1 444 ? -5.738 -18.766 -14.453 1 98.12 444 GLY A CA 1
ATOM 3325 C C . GLY A 1 444 ? -4.469 -18.25 -13.805 1 98.12 444 GLY A C 1
ATOM 3326 O O . GLY A 1 444 ? -4.359 -17.062 -13.5 1 98.12 444 GLY A O 1
ATOM 3327 N N . SER A 1 445 ? -3.49 -19.016 -13.68 1 97.44 445 SER A N 1
ATOM 3328 C CA . SER A 1 445 ? -2.092 -18.688 -13.43 1 97.44 445 SER A CA 1
ATOM 3329 C C . SER A 1 445 ? -1.941 -17.828 -12.172 1 97.44 445 SER A C 1
ATOM 3331 O O . SER A 1 445 ? -2.621 -18.078 -11.172 1 97.44 445 SER A O 1
ATOM 3333 N N . GLY A 1 446 ? -0.917 -16.922 -12.188 1 98.06 446 GLY A N 1
ATOM 3334 C CA . GLY A 1 446 ? -0.58 -16.109 -11.039 1 98.06 446 GLY A CA 1
ATOM 3335 C C . GLY A 1 446 ? -1.716 -15.211 -10.594 1 98.06 446 GLY A C 1
ATOM 3336 O O . GLY A 1 446 ? -1.848 -14.906 -9.406 1 98.06 446 GLY A O 1
ATOM 3337 N N . GLY A 1 447 ? -2.488 -14.773 -11.578 1 98.38 447 GLY A N 1
ATOM 3338 C CA . GLY A 1 447 ? -3.645 -13.969 -11.227 1 98.38 447 GLY A CA 1
ATOM 3339 C C . GLY A 1 447 ? -4.629 -14.695 -10.328 1 98.38 447 GLY A C 1
ATOM 3340 O O . GLY A 1 447 ? -5.199 -14.094 -9.414 1 98.38 447 GLY A O 1
ATOM 3341 N N . ALA A 1 448 ? -4.828 -15.93 -10.578 1 98.88 448 ALA A N 1
ATOM 3342 C CA . ALA A 1 448 ? -5.676 -16.766 -9.734 1 98.88 448 ALA A CA 1
ATOM 3343 C C . ALA A 1 448 ? -5.008 -17.047 -8.391 1 98.88 448 ALA A C 1
ATOM 3345 O O . ALA A 1 448 ? -5.648 -16.953 -7.34 1 98.88 448 ALA A O 1
ATOM 3346 N N . LEU A 1 449 ? -3.725 -17.344 -8.445 1 98.88 449 LEU A N 1
ATOM 3347 C CA . LEU A 1 449 ? -2.984 -17.75 -7.25 1 98.88 449 LEU A CA 1
ATOM 3348 C C . LEU A 1 449 ? -2.967 -16.625 -6.223 1 98.88 449 LEU A C 1
ATOM 3350 O O . LEU A 1 449 ? -2.971 -16.875 -5.016 1 98.88 449 LEU A O 1
ATOM 3354 N N . ALA A 1 450 ? -3.008 -15.383 -6.648 1 98.88 450 ALA A N 1
ATOM 3355 C CA . ALA A 1 450 ? -3.012 -14.242 -5.742 1 98.88 450 ALA A CA 1
ATOM 3356 C C . ALA A 1 450 ? -4.156 -14.344 -4.734 1 98.88 450 ALA A C 1
ATOM 3358 O O . ALA A 1 450 ? -4.07 -13.797 -3.633 1 98.88 450 ALA A O 1
ATOM 3359 N N . LEU A 1 451 ? -5.223 -15.023 -5.102 1 98.88 451 LEU A N 1
ATOM 3360 C CA . LEU A 1 451 ? -6.363 -15.242 -4.215 1 98.88 451 LEU A CA 1
ATOM 3361 C C . LEU A 1 451 ? -6.469 -16.703 -3.82 1 98.88 451 LEU A C 1
ATOM 3363 O O . LEU A 1 451 ? -7.504 -17.141 -3.318 1 98.88 451 LEU A O 1
ATOM 3367 N N . GLY A 1 452 ? -5.422 -17.516 -4.09 1 98.75 452 GLY A N 1
ATOM 3368 C CA . GLY A 1 452 ? -5.559 -18.953 -3.969 1 98.75 452 GLY A CA 1
ATOM 3369 C C . GLY A 1 452 ? -4.609 -19.562 -2.947 1 98.75 452 GLY A C 1
ATOM 3370 O O . GLY A 1 452 ? -4.312 -20.75 -3 1 98.75 452 GLY A O 1
ATOM 3371 N N . VAL A 1 453 ? -4.105 -18.766 -2.045 1 98.75 453 VAL A N 1
ATOM 3372 C CA . VAL A 1 453 ? -3.139 -19.25 -1.067 1 98.75 453 VAL A CA 1
ATOM 3373 C C . VAL A 1 453 ? -3.828 -19.453 0.28 1 98.75 453 VAL A C 1
ATOM 3375 O O . VAL A 1 453 ? -3.379 -18.938 1.302 1 98.75 453 VAL A O 1
ATOM 3378 N N . GLY A 1 454 ? -4.926 -20.172 0.305 1 98.56 454 GLY A N 1
ATOM 3379 C CA . GLY A 1 454 ? -5.699 -20.406 1.515 1 98.56 454 GLY A CA 1
ATOM 3380 C C . GLY A 1 454 ? -5.199 -21.594 2.324 1 98.56 454 GLY A C 1
ATOM 3381 O O . GLY A 1 454 ? -4.387 -22.375 1.844 1 98.56 454 GLY A O 1
ATOM 3382 N N . ASN A 1 455 ? -5.629 -21.656 3.611 1 98.81 455 ASN A N 1
ATOM 3383 C CA . ASN A 1 455 ? -5.434 -22.859 4.402 1 98.81 455 ASN A CA 1
ATOM 3384 C C . ASN A 1 455 ? -6.098 -24.062 3.752 1 98.81 455 ASN A C 1
ATOM 3386 O O . ASN A 1 455 ? -5.613 -25.188 3.883 1 98.81 455 ASN A O 1
ATOM 3390 N N . ARG A 1 456 ? -7.203 -23.766 3.213 1 98.5 456 ARG A N 1
ATOM 3391 C CA . ARG A 1 456 ? -7.973 -24.734 2.439 1 98.5 456 ARG A CA 1
ATOM 3392 C C . ARG A 1 456 ? -8.273 -24.203 1.043 1 98.5 456 ARG A C 1
ATOM 3394 O O . ARG A 1 456 ? -8.719 -23.062 0.889 1 98.5 456 ARG A O 1
ATOM 3401 N N . VAL A 1 457 ? -7.953 -25.016 0.052 1 98.88 457 VAL A N 1
ATOM 3402 C CA . VAL A 1 457 ? -8.25 -24.672 -1.333 1 98.88 457 VAL A CA 1
ATOM 3403 C C . VAL A 1 457 ? -9.203 -25.688 -1.934 1 98.88 457 VAL A C 1
ATOM 3405 O O . VAL A 1 457 ? -8.883 -26.891 -2.014 1 98.88 457 VAL A O 1
ATOM 3408 N N . LEU A 1 458 ? -10.383 -25.219 -2.314 1 98.88 458 LEU A N 1
ATOM 3409 C CA . LEU A 1 458 ? -11.398 -26.062 -2.93 1 98.88 458 LEU A CA 1
ATOM 3410 C C . LEU A 1 458 ? -11.594 -25.688 -4.398 1 98.88 458 LEU A C 1
ATOM 3412 O O . LEU A 1 458 ? -11.164 -24.625 -4.836 1 98.88 458 LEU A O 1
ATOM 3416 N N . VAL A 1 459 ? -12.164 -26.609 -5.156 1 98.81 459 VAL A N 1
ATOM 3417 C CA . VAL A 1 459 ? -12.461 -26.359 -6.566 1 98.81 459 VAL A CA 1
ATOM 3418 C C . VAL A 1 459 ? -13.82 -26.969 -6.914 1 98.81 459 VAL A C 1
ATOM 3420 O O . VAL A 1 459 ? -14.195 -28.016 -6.398 1 98.81 459 VAL A O 1
ATOM 3423 N N . LEU A 1 460 ? -14.586 -26.25 -7.707 1 98.75 460 LEU A N 1
ATOM 3424 C CA . LEU A 1 460 ? -15.836 -26.828 -8.18 1 98.75 460 LEU A CA 1
ATOM 3425 C C . LEU A 1 460 ? -15.578 -27.906 -9.219 1 98.75 460 LEU A C 1
ATOM 3427 O O . LEU A 1 460 ? -14.57 -27.875 -9.93 1 98.75 460 LEU A O 1
ATOM 3431 N N . GLU A 1 461 ? -16.5 -28.734 -9.406 1 96.81 461 GLU A N 1
ATOM 3432 C CA . GLU A 1 461 ? -16.375 -29.938 -10.211 1 96.81 461 GLU A CA 1
ATOM 3433 C C . GLU A 1 461 ? -15.977 -29.609 -11.648 1 96.81 461 GLU A C 1
ATOM 3435 O O . GLU A 1 461 ? -15.172 -30.312 -12.258 1 96.81 461 GLU A O 1
ATOM 3440 N N . ASN A 1 462 ? -16.531 -28.594 -12.195 1 97.19 462 ASN A N 1
ATOM 3441 C CA . ASN A 1 462 ? -16.312 -28.266 -13.602 1 97.19 462 ASN A CA 1
ATOM 3442 C C . ASN A 1 462 ? -15.414 -27.031 -13.75 1 97.19 462 ASN A C 1
ATOM 3444 O O . ASN A 1 462 ? -15.406 -26.391 -14.797 1 97.19 462 ASN A O 1
ATOM 3448 N N . ALA A 1 463 ? -14.742 -26.656 -12.672 1 98.25 463 ALA A N 1
ATOM 3449 C CA . ALA A 1 463 ? -13.734 -25.594 -12.727 1 98.25 463 ALA A CA 1
ATOM 3450 C C . ALA A 1 463 ? -12.359 -26.172 -13.047 1 98.25 463 ALA A C 1
ATOM 3452 O O . ALA A 1 463 ? -12.172 -27.391 -13.039 1 98.25 463 ALA A O 1
ATOM 3453 N N . TYR A 1 464 ? -11.438 -25.281 -13.414 1 98.19 464 TYR A N 1
ATOM 3454 C CA . TYR A 1 464 ? -10.078 -25.734 -13.641 1 98.19 464 TYR A CA 1
ATOM 3455 C C . TYR A 1 464 ? -9.062 -24.781 -13.039 1 98.19 464 TYR A C 1
ATOM 3457 O O . TYR A 1 464 ? -9.398 -23.641 -12.695 1 98.19 464 TYR A O 1
ATOM 3465 N N . TYR A 1 465 ? -7.941 -25.188 -12.734 1 98.44 465 TYR A N 1
ATOM 3466 C CA . TYR A 1 465 ? -6.781 -24.438 -12.273 1 98.44 465 TYR A CA 1
ATOM 3467 C C . TYR A 1 465 ? -5.547 -24.766 -13.109 1 98.44 465 TYR A C 1
ATOM 3469 O O . TYR A 1 465 ? -5.211 -25.938 -13.297 1 98.44 465 TYR A O 1
ATOM 3477 N N . SER A 1 466 ? -4.906 -23.688 -13.672 1 98.38 466 SER A N 1
ATOM 3478 C CA . SER A 1 466 ? -3.832 -23.953 -14.625 1 98.38 466 SER A CA 1
ATOM 3479 C C . SER A 1 466 ? -2.715 -22.922 -14.5 1 98.38 466 SER A C 1
ATOM 3481 O O . SER A 1 466 ? -2.963 -21.766 -14.148 1 98.38 466 SER A O 1
ATOM 3483 N N . VAL A 1 467 ? -1.511 -23.328 -14.812 1 97.94 467 VAL A N 1
ATOM 3484 C CA . VAL A 1 467 ? -0.325 -22.484 -14.727 1 97.94 467 VAL A CA 1
ATOM 3485 C C . VAL A 1 467 ? -0.333 -21.453 -15.867 1 97.94 467 VAL A C 1
ATOM 3487 O O . VAL A 1 467 ? 0.248 -20.375 -15.742 1 97.94 467 VAL A O 1
ATOM 3490 N N . ILE A 1 468 ? -0.922 -21.75 -16.938 1 96 468 ILE A N 1
ATOM 3491 C CA . ILE A 1 468 ? -1.079 -20.953 -18.141 1 96 468 ILE A CA 1
ATOM 3492 C C . ILE A 1 468 ? -2.352 -21.375 -18.875 1 96 468 ILE A C 1
ATOM 3494 O O . ILE A 1 468 ? -2.873 -22.469 -18.656 1 96 468 ILE A O 1
ATOM 3498 N N . SER A 1 469 ? -2.83 -20.484 -19.672 1 94.44 469 SER A N 1
ATOM 3499 C CA . SER A 1 469 ? -3.963 -20.906 -20.484 1 94.44 469 SER A CA 1
ATOM 3500 C C . SER A 1 469 ? -3.57 -22.016 -21.453 1 94.44 469 SER A C 1
ATOM 3502 O O . SER A 1 469 ? -2.461 -22.016 -21.984 1 94.44 469 SER A O 1
ATOM 3504 N N . PRO A 1 470 ? -4.469 -22.969 -21.625 1 95.69 470 PRO A N 1
ATOM 3505 C CA . PRO A 1 470 ? -4.164 -24.016 -22.594 1 95.69 470 PRO A CA 1
ATOM 3506 C C . PRO A 1 470 ? -3.824 -23.469 -23.984 1 95.69 470 PRO A C 1
ATOM 3508 O O . PRO A 1 470 ? -2.963 -24.016 -24.672 1 95.69 470 PRO A O 1
ATOM 3511 N N . GLU A 1 471 ? -4.5 -22.422 -24.391 1 93.44 471 GLU A N 1
ATOM 3512 C CA . GLU A 1 471 ? -4.168 -21.766 -25.656 1 93.44 471 GLU A CA 1
ATOM 3513 C C . GLU A 1 471 ? -2.727 -21.266 -25.641 1 93.44 471 GLU A C 1
ATOM 3515 O O . GLU A 1 471 ? -1.998 -21.438 -26.625 1 93.44 471 GLU A O 1
ATOM 3520 N N . GLY A 1 472 ? -2.398 -20.609 -24.562 1 91.88 472 GLY A N 1
ATOM 3521 C CA . GLY A 1 472 ? -1.032 -20.125 -24.422 1 91.88 472 GLY A CA 1
ATOM 3522 C C . GLY A 1 472 ? -0.001 -21.234 -24.453 1 91.88 472 GLY A C 1
ATOM 3523 O O . GLY A 1 472 ? 1.038 -21.109 -25.109 1 91.88 472 GLY A O 1
ATOM 3524 N N . CYS A 1 473 ? -0.268 -22.281 -23.75 1 94.56 473 CYS A N 1
ATOM 3525 C CA . CYS A 1 473 ? 0.613 -23.453 -23.734 1 94.56 473 CYS A CA 1
ATOM 3526 C C . CYS A 1 473 ? 0.789 -24 -25.141 1 94.56 473 CYS A C 1
ATOM 3528 O O . CYS A 1 473 ? 1.912 -24.281 -25.578 1 94.56 473 CYS A O 1
ATOM 3530 N N . SER A 1 474 ? -0.308 -24.172 -25.812 1 94.25 474 SER A N 1
ATOM 3531 C CA . SER A 1 474 ? -0.292 -24.703 -27.188 1 94.25 474 SER A CA 1
ATOM 3532 C C . SER A 1 474 ? 0.592 -23.844 -28.094 1 94.25 474 SER A C 1
ATOM 3534 O O . SER A 1 474 ? 1.425 -24.375 -28.828 1 94.25 474 SER A O 1
ATOM 3536 N N . THR A 1 475 ? 0.421 -22.594 -27.969 1 90.88 475 THR A N 1
ATOM 3537 C CA . THR A 1 475 ? 1.158 -21.656 -28.812 1 90.88 475 THR A CA 1
ATOM 3538 C C . THR A 1 475 ? 2.65 -21.703 -28.5 1 90.88 475 THR A C 1
ATOM 3540 O O . THR A 1 475 ? 3.48 -21.703 -29.406 1 90.88 475 THR A O 1
ATOM 3543 N N . ILE A 1 476 ? 2.992 -21.75 -27.25 1 88.62 476 ILE A N 1
ATOM 3544 C CA . ILE A 1 476 ? 4.391 -21.688 -26.844 1 88.62 476 ILE A CA 1
ATOM 3545 C C . ILE A 1 476 ? 5.09 -23 -27.172 1 88.62 476 ILE A C 1
ATOM 3547 O O . ILE A 1 476 ? 6.199 -23 -27.703 1 88.62 476 ILE A O 1
ATOM 3551 N N . LEU A 1 477 ? 4.48 -24.141 -26.938 1 90.56 477 LEU A N 1
ATOM 3552 C CA . LEU A 1 477 ? 5.188 -25.422 -27 1 90.56 477 LEU A CA 1
ATOM 3553 C C . LEU A 1 477 ? 5.027 -26.078 -28.359 1 90.56 477 LEU A C 1
ATOM 3555 O O . LEU A 1 477 ? 5.898 -26.828 -28.797 1 90.56 477 LEU A O 1
ATOM 3559 N N . TRP A 1 478 ? 3.904 -25.781 -29.031 1 91.75 478 TRP A N 1
ATOM 3560 C CA . TRP A 1 478 ? 3.664 -26.391 -30.328 1 91.75 478 TRP A CA 1
ATOM 3561 C C . TRP A 1 478 ? 3.723 -25.359 -31.438 1 91.75 478 TRP A C 1
ATOM 3563 O O . TRP A 1 478 ? 3.648 -25.703 -32.625 1 91.75 478 TRP A O 1
ATOM 3573 N N . GLY A 1 479 ? 3.807 -24.078 -31.156 1 89.88 479 GLY A N 1
ATOM 3574 C CA . GLY A 1 479 ? 3.904 -23.031 -32.156 1 89.88 479 GLY A CA 1
ATOM 3575 C C . GLY A 1 479 ? 2.588 -22.734 -32.844 1 89.88 479 GLY A C 1
ATOM 3576 O O . GLY A 1 479 ? 2.564 -22.125 -33.906 1 89.88 479 GLY A O 1
ATOM 3577 N N . THR A 1 480 ? 1.505 -23.344 -32.25 1 91.44 480 THR A N 1
ATOM 3578 C CA . THR A 1 480 ? 0.169 -23.141 -32.812 1 91.44 480 THR A CA 1
ATOM 3579 C C . THR A 1 480 ? -0.88 -23.172 -31.703 1 91.44 480 THR A C 1
ATOM 3581 O O . THR A 1 480 ? -0.654 -23.766 -30.641 1 91.44 480 THR A O 1
ATOM 3584 N N . ALA A 1 481 ? -1.967 -22.547 -31.938 1 87.44 481 ALA A N 1
ATOM 3585 C CA . ALA A 1 481 ? -3.061 -22.562 -30.969 1 87.44 481 ALA A CA 1
ATOM 3586 C C . ALA A 1 481 ? -3.967 -23.781 -31.188 1 87.44 481 ALA A C 1
ATOM 3588 O O . ALA A 1 481 ? -4.867 -24.031 -30.391 1 87.44 481 ALA A O 1
ATOM 3589 N N . GLU A 1 482 ? -3.711 -24.594 -32.156 1 91.38 482 GLU A N 1
ATOM 3590 C CA . GLU A 1 482 ? -4.605 -25.656 -32.594 1 91.38 482 GLU A CA 1
ATOM 3591 C C . GLU A 1 482 ? -4.531 -26.844 -31.625 1 91.38 482 GLU A C 1
ATOM 3593 O O . GLU A 1 482 ? -5.383 -27.734 -31.656 1 91.38 482 GLU A O 1
ATOM 3598 N N . ARG A 1 483 ? -3.588 -26.875 -30.797 1 94.56 483 ARG A N 1
ATOM 3599 C CA . ARG A 1 483 ? -3.396 -28 -29.906 1 94.56 483 ARG A CA 1
ATOM 3600 C C . ARG A 1 483 ? -3.855 -27.672 -28.484 1 94.56 483 ARG A C 1
ATOM 3602 O O . ARG A 1 483 ? -3.299 -28.188 -27.516 1 94.56 483 ARG A O 1
ATOM 3609 N N . THR A 1 484 ? -4.844 -26.812 -28.344 1 95.06 484 THR A N 1
ATOM 3610 C CA . THR A 1 484 ? -5.352 -26.359 -27.047 1 95.06 484 THR A CA 1
ATOM 3611 C C . THR A 1 484 ? -5.902 -27.531 -26.234 1 95.06 484 THR A C 1
ATOM 3613 O O . THR A 1 484 ? -5.648 -27.641 -25.047 1 95.06 484 THR A O 1
ATOM 3616 N N . SER A 1 485 ? -6.637 -28.422 -26.891 1 94.69 485 SER A N 1
ATOM 3617 C CA . SER A 1 485 ? -7.211 -29.578 -26.203 1 94.69 485 SER A CA 1
ATOM 3618 C C . SER A 1 485 ? -6.117 -30.5 -25.672 1 94.69 485 SER A C 1
ATOM 3620 O O . SER A 1 485 ? -6.207 -30.984 -24.531 1 94.69 485 SER A O 1
ATOM 3622 N N . GLN A 1 486 ? -5.18 -30.766 -26.484 1 94.62 486 GLN A N 1
ATOM 3623 C CA . GLN A 1 486 ? -4.051 -31.594 -26.062 1 94.62 486 GLN A CA 1
ATOM 3624 C C . GLN A 1 486 ? -3.293 -30.953 -24.906 1 94.62 486 GLN A C 1
ATOM 3626 O O . GLN A 1 486 ? -2.908 -31.625 -23.953 1 94.62 486 GLN A O 1
ATOM 3631 N N . ALA A 1 487 ? -3.088 -29.656 -25.047 1 96.19 487 ALA A N 1
ATOM 3632 C CA . ALA A 1 487 ? -2.406 -28.922 -23.984 1 96.19 487 ALA A CA 1
ATOM 3633 C C . ALA A 1 487 ? -3.164 -29.031 -22.656 1 96.19 487 ALA A C 1
ATOM 3635 O O . ALA A 1 487 ? -2.562 -29.266 -21.609 1 96.19 487 ALA A O 1
ATOM 3636 N N . ALA A 1 488 ? -4.473 -28.859 -22.719 1 96.44 488 ALA A N 1
ATOM 3637 C CA . ALA A 1 488 ? -5.301 -28.953 -21.516 1 96.44 488 ALA A CA 1
ATOM 3638 C C . ALA A 1 488 ? -5.156 -30.312 -20.859 1 96.44 488 ALA A C 1
ATOM 3640 O O . ALA A 1 488 ? -5.078 -30.406 -19.625 1 96.44 488 ALA A O 1
ATOM 3641 N N . GLU A 1 489 ? -5.129 -31.328 -21.672 1 95.06 489 GLU A N 1
ATOM 3642 C CA . GLU A 1 489 ? -4.973 -32.688 -21.172 1 95.06 489 GLU A CA 1
ATOM 3643 C C . GLU A 1 489 ? -3.607 -32.875 -20.516 1 95.06 489 GLU A C 1
ATOM 3645 O O . GLU A 1 489 ? -3.508 -33.469 -19.438 1 95.06 489 GLU A O 1
ATOM 3650 N N . GLN A 1 490 ? -2.629 -32.406 -21.188 1 95.81 490 GLN A N 1
ATOM 3651 C CA . GLN A 1 490 ? -1.264 -32.562 -20.703 1 95.81 490 GLN A CA 1
ATOM 3652 C C . GLN A 1 490 ? -1.027 -31.766 -19.422 1 95.81 490 GLN A C 1
ATOM 3654 O O . GLN A 1 490 ? -0.256 -32.188 -18.547 1 95.81 490 GLN A O 1
ATOM 3659 N N . LEU A 1 491 ? -1.692 -30.656 -19.234 1 96.81 491 LEU A N 1
ATOM 3660 C CA . LEU A 1 491 ? -1.511 -29.781 -18.094 1 96.81 491 LEU A CA 1
ATOM 3661 C C . LEU A 1 491 ? -2.262 -30.312 -16.875 1 96.81 491 LEU A C 1
ATOM 3663 O O . LEU A 1 491 ? -2.043 -29.844 -15.758 1 96.81 491 LEU A O 1
ATOM 3667 N N . ARG A 1 492 ? -3.168 -31.297 -17.078 1 95.44 492 ARG A N 1
ATOM 3668 C CA . ARG A 1 492 ? -3.934 -31.906 -15.992 1 95.44 492 ARG A CA 1
ATOM 3669 C C . ARG A 1 492 ? -4.645 -30.844 -15.164 1 95.44 492 ARG A C 1
ATOM 3671 O O . ARG A 1 492 ? -4.492 -30.797 -13.938 1 95.44 492 ARG A O 1
ATOM 3678 N N . ILE A 1 493 ? -5.559 -30.109 -15.797 1 96.88 493 ILE A N 1
ATOM 3679 C CA . ILE A 1 493 ? -6.102 -28.875 -15.211 1 96.88 493 ILE A CA 1
ATOM 3680 C C . ILE A 1 493 ? -7.426 -29.188 -14.516 1 96.88 493 ILE A C 1
ATOM 3682 O O . ILE A 1 493 ? -7.977 -28.328 -13.82 1 96.88 493 ILE A O 1
ATOM 3686 N N . THR A 1 494 ? -8 -30.422 -14.586 1 96.69 494 THR A N 1
ATOM 3687 C CA . THR A 1 494 ? -9.352 -30.719 -14.125 1 96.69 494 THR A CA 1
ATOM 3688 C C . THR A 1 494 ? -9.383 -30.828 -12.602 1 96.69 494 THR A C 1
ATOM 3690 O O . THR A 1 494 ? -8.352 -31.062 -11.969 1 96.69 494 THR A O 1
ATOM 3693 N N . ALA A 1 495 ? -10.602 -30.734 -12.023 1 97.06 495 ALA A N 1
ATOM 3694 C CA . ALA A 1 495 ? -10.781 -30.844 -10.578 1 97.06 495 ALA A CA 1
ATOM 3695 C C . ALA A 1 495 ? -10.219 -32.156 -10.047 1 97.06 495 ALA A C 1
ATOM 3697 O O . ALA A 1 495 ? -9.547 -32.188 -9.016 1 97.06 495 ALA A O 1
ATOM 3698 N N . GLU A 1 496 ? -10.469 -33.219 -10.781 1 95.75 496 GLU A N 1
ATOM 3699 C CA . GLU A 1 496 ? -9.992 -34.531 -10.359 1 95.75 496 GLU A CA 1
ATOM 3700 C C . GLU A 1 496 ? -8.469 -34.625 -10.406 1 95.75 496 GLU A C 1
ATOM 3702 O O . GLU A 1 496 ? -7.844 -35.188 -9.508 1 95.75 496 GLU A O 1
ATOM 3707 N N . ASP A 1 497 ? -7.918 -34.125 -11.492 1 95.62 497 ASP A N 1
ATOM 3708 C CA . ASP A 1 497 ? -6.461 -34.094 -11.609 1 95.62 497 ASP A CA 1
ATOM 3709 C C . ASP A 1 497 ? -5.836 -33.281 -10.477 1 95.62 497 ASP A C 1
ATOM 3711 O O . ASP A 1 497 ? -4.84 -33.688 -9.883 1 95.62 497 ASP A O 1
ATOM 3715 N N . LEU A 1 498 ? -6.395 -32.125 -10.188 1 97.12 498 LEU A N 1
ATOM 3716 C CA . LEU A 1 498 ? -5.879 -31.234 -9.164 1 97.12 498 LEU A CA 1
ATOM 3717 C C . LEU A 1 498 ? -5.941 -31.875 -7.789 1 97.12 498 LEU A C 1
ATOM 3719 O O . LEU A 1 498 ? -5.039 -31.688 -6.969 1 97.12 498 LEU A O 1
ATOM 3723 N N . LEU A 1 499 ? -7.031 -32.531 -7.531 1 97 499 LEU A N 1
ATOM 3724 C CA . LEU A 1 499 ? -7.16 -33.25 -6.27 1 97 499 LEU A CA 1
ATOM 3725 C C . LEU A 1 499 ? -6.105 -34.344 -6.156 1 97 499 LEU A C 1
ATOM 3727 O O . LEU A 1 499 ? -5.508 -34.531 -5.094 1 97 499 LEU A O 1
ATOM 3731 N N . ARG A 1 500 ? -5.809 -35.094 -7.277 1 95 500 ARG A N 1
ATOM 3732 C CA . ARG A 1 500 ? -4.793 -36.156 -7.297 1 95 500 ARG A CA 1
ATOM 3733 C C . ARG A 1 500 ? -3.404 -35.562 -7.043 1 95 500 ARG A C 1
ATOM 3735 O O . ARG A 1 500 ? -2.576 -36.188 -6.379 1 95 500 ARG A O 1
ATOM 3742 N N . LEU A 1 501 ? -3.213 -34.375 -7.578 1 94.81 501 LEU A N 1
ATOM 3743 C CA . LEU A 1 501 ? -1.915 -33.719 -7.449 1 94.81 501 LEU A CA 1
ATOM 3744 C C . LEU A 1 501 ? -1.765 -33.094 -6.074 1 94.81 501 LEU A C 1
ATOM 3746 O O . LEU A 1 501 ? -0.677 -32.625 -5.711 1 94.81 501 LEU A O 1
ATOM 3750 N N . GLY A 1 502 ? -2.889 -32.969 -5.297 1 96 502 GLY A N 1
ATOM 3751 C CA . GLY A 1 502 ? -2.865 -32.344 -3.975 1 96 502 GLY A CA 1
ATOM 3752 C C . GLY A 1 502 ? -2.912 -30.828 -4.016 1 96 502 GLY A C 1
ATOM 3753 O O . GLY A 1 502 ? -2.686 -30.172 -3 1 96 502 GLY A O 1
ATOM 3754 N N . VAL A 1 503 ? -3.133 -30.297 -5.203 1 97.94 503 VAL A N 1
ATOM 3755 C CA . VAL A 1 503 ? -3.17 -28.859 -5.367 1 97.94 503 VAL A CA 1
ATOM 3756 C C . VAL A 1 503 ? -4.41 -28.281 -4.676 1 97.94 503 VAL A C 1
ATOM 3758 O O . VAL A 1 503 ? -4.363 -27.203 -4.102 1 97.94 503 VAL A O 1
ATOM 3761 N N . VAL A 1 504 ? -5.473 -29.031 -4.762 1 98.5 504 VAL A N 1
ATOM 3762 C CA . VAL A 1 504 ? -6.684 -28.656 -4.039 1 98.5 504 VAL A CA 1
ATOM 3763 C C . VAL A 1 504 ? -6.98 -29.688 -2.955 1 98.5 504 VAL A C 1
ATOM 3765 O O . VAL A 1 504 ? -6.531 -30.828 -3.037 1 98.5 504 VAL A O 1
ATOM 3768 N N . ASP A 1 505 ? -7.711 -29.219 -1.999 1 98.12 505 ASP A N 1
ATOM 3769 C CA . ASP A 1 505 ? -7.992 -30.062 -0.837 1 98.12 505 ASP A CA 1
ATOM 3770 C C . ASP A 1 505 ? -9.32 -30.781 -0.994 1 98.12 505 ASP A C 1
ATOM 3772 O O . ASP A 1 505 ? -9.594 -31.766 -0.288 1 98.12 505 ASP A O 1
ATOM 3776 N N . GLY A 1 506 ? -10.125 -30.281 -1.88 1 98.25 506 GLY A N 1
ATOM 3777 C CA . GLY A 1 506 ? -11.43 -30.906 -2.07 1 98.25 506 GLY A CA 1
ATOM 3778 C C . GLY A 1 506 ? -12.156 -30.391 -3.301 1 98.25 506 GLY A C 1
ATOM 3779 O O . GLY A 1 506 ? -11.82 -29.344 -3.836 1 98.25 506 GLY A O 1
ATOM 3780 N N . VAL A 1 507 ? -13.109 -31.219 -3.777 1 98.19 507 VAL A N 1
ATOM 3781 C CA . VAL A 1 507 ? -13.938 -30.875 -4.926 1 98.19 507 VAL A CA 1
ATOM 3782 C C . VAL A 1 507 ? -15.398 -30.734 -4.48 1 98.19 507 VAL A C 1
ATOM 3784 O O . VAL A 1 507 ? -15.953 -31.625 -3.846 1 98.19 507 VAL A O 1
ATOM 3787 N N . VAL A 1 508 ? -15.961 -29.594 -4.707 1 98.5 508 VAL A N 1
ATOM 3788 C CA . VAL A 1 508 ? -17.391 -29.391 -4.469 1 98.5 508 VAL A CA 1
ATOM 3789 C C . VAL A 1 508 ? -18.188 -29.828 -5.699 1 98.5 508 VAL A C 1
ATOM 3791 O O . VAL A 1 508 ? -18.031 -29.25 -6.777 1 98.5 508 VAL A O 1
ATOM 3794 N N . ASP A 1 509 ? -19.062 -30.766 -5.562 1 96.88 509 ASP A N 1
ATOM 3795 C CA . ASP A 1 509 ? -19.844 -31.281 -6.684 1 96.88 509 ASP A CA 1
ATOM 3796 C C . ASP A 1 509 ? -20.828 -30.234 -7.188 1 96.88 509 ASP A C 1
ATOM 3798 O O . ASP A 1 509 ? -21.406 -29.484 -6.395 1 96.88 509 ASP A O 1
ATOM 3802 N N . GLU A 1 510 ? -20.969 -30.188 -8.469 1 97.56 510 GLU A N 1
ATOM 3803 C CA . GLU A 1 510 ? -21.938 -29.266 -9.062 1 97.56 510 GLU A CA 1
ATOM 3804 C C . GLU A 1 510 ? -23.281 -29.953 -9.312 1 97.56 510 GLU A C 1
ATOM 3806 O O . GLU A 1 510 ? -23.344 -31.188 -9.375 1 97.56 510 GLU A O 1
ATOM 3811 N N . PRO A 1 511 ? -24.375 -29.141 -9.344 1 96.75 511 PRO A N 1
ATOM 3812 C CA . PRO A 1 511 ? -25.656 -29.734 -9.695 1 96.75 511 PRO A CA 1
ATOM 3813 C C . PRO A 1 511 ? -25.641 -30.406 -11.07 1 96.75 511 PRO A C 1
ATOM 3815 O O . PRO A 1 511 ? -24.734 -30.156 -11.867 1 96.75 511 PRO A O 1
ATOM 3818 N N . ALA A 1 512 ? -26.672 -31.281 -11.281 1 94.5 512 ALA A N 1
ATOM 3819 C CA . ALA A 1 512 ? -26.781 -31.906 -12.594 1 94.5 512 ALA A CA 1
ATOM 3820 C C . ALA A 1 512 ? -26.797 -30.875 -13.711 1 94.5 512 ALA A C 1
ATOM 3822 O O . ALA A 1 512 ? -27.562 -29.906 -13.648 1 94.5 512 ALA A O 1
ATOM 3823 N N . GLY A 1 513 ? -25.984 -31.016 -14.633 1 93.38 513 GLY A N 1
ATOM 3824 C CA . GLY A 1 513 ? -25.891 -30.078 -15.75 1 93.38 513 GLY A CA 1
ATOM 3825 C C . GLY A 1 513 ? -24.906 -28.953 -15.523 1 93.38 513 GLY A C 1
ATOM 3826 O O . GLY A 1 513 ? -24.641 -28.156 -16.422 1 93.38 513 GLY A O 1
ATOM 3827 N N . GLY A 1 514 ? -24.391 -28.859 -14.312 1 96.06 514 GLY A N 1
ATOM 3828 C CA . GLY A 1 514 ? -23.375 -27.844 -14.031 1 96.06 514 GLY A CA 1
ATOM 3829 C C . GLY A 1 514 ? -23.891 -26.734 -13.133 1 96.06 514 GLY A C 1
ATOM 3830 O O . GLY A 1 514 ? -25.078 -26.641 -12.875 1 96.06 514 GLY A O 1
ATOM 3831 N N . ALA A 1 515 ? -23.031 -25.875 -12.664 1 97.69 515 ALA A N 1
ATOM 3832 C CA . ALA A 1 515 ? -23.344 -24.797 -11.734 1 97.69 515 ALA A CA 1
ATOM 3833 C C . ALA A 1 515 ? -24.297 -23.781 -12.375 1 97.69 515 ALA A C 1
ATOM 3835 O O . ALA A 1 515 ? -25.125 -23.172 -11.68 1 97.69 515 ALA A O 1
ATOM 3836 N N . GLN A 1 516 ? -24.188 -23.578 -13.719 1 97.31 516 GLN A N 1
ATOM 3837 C CA . GLN A 1 516 ? -24.984 -22.594 -14.438 1 97.31 516 GLN A CA 1
ATOM 3838 C C . GLN A 1 516 ? -26.469 -22.984 -14.453 1 97.31 516 GLN A C 1
ATOM 3840 O O . GLN A 1 516 ? -27.328 -22.141 -14.664 1 97.31 516 GLN A O 1
ATOM 3845 N N . GLN A 1 517 ? -26.75 -24.203 -14.227 1 96.75 517 GLN A N 1
ATOM 3846 C CA . GLN A 1 517 ? -28.109 -24.719 -14.367 1 96.75 517 GLN A CA 1
ATOM 3847 C C . GLN A 1 517 ? -28.938 -24.422 -13.125 1 96.75 517 GLN A C 1
ATOM 3849 O O . GLN A 1 517 ? -30.156 -24.297 -13.195 1 96.75 517 GLN A O 1
ATOM 3854 N N . ASP A 1 518 ? -28.297 -24.359 -11.992 1 98 518 ASP A N 1
ATOM 3855 C CA . ASP A 1 518 ? -29 -24.156 -10.727 1 98 518 ASP A CA 1
ATOM 3856 C C . ASP A 1 518 ? -28.125 -23.375 -9.734 1 98 518 ASP A C 1
ATOM 3858 O O . ASP A 1 518 ? -27.484 -23.984 -8.875 1 98 518 ASP A O 1
ATOM 3862 N N . HIS A 1 519 ? -28.281 -22.109 -9.758 1 98.06 519 HIS A N 1
ATOM 3863 C CA . HIS A 1 519 ? -27.469 -21.219 -8.922 1 98.06 519 HIS A CA 1
ATOM 3864 C C . HIS A 1 519 ? -27.734 -21.469 -7.441 1 98.06 519 HIS A C 1
ATOM 3866 O O . HIS A 1 519 ? -26.797 -21.469 -6.633 1 98.06 519 HIS A O 1
ATOM 3872 N N . ALA A 1 520 ? -28.953 -21.656 -7.062 1 98.06 520 ALA A N 1
ATOM 3873 C CA . ALA A 1 520 ? -29.328 -21.828 -5.664 1 98.06 520 ALA A CA 1
ATOM 3874 C C . ALA A 1 520 ? -28.734 -23.109 -5.09 1 98.06 520 ALA A C 1
ATOM 3876 O O . ALA A 1 520 ? -28.188 -23.109 -3.984 1 98.06 520 ALA A O 1
ATOM 3877 N N . ALA A 1 521 ? -28.828 -24.172 -5.852 1 97.81 521 ALA A N 1
ATOM 3878 C CA . ALA A 1 521 ? -28.266 -25.453 -5.398 1 97.81 521 ALA A CA 1
ATOM 3879 C C . ALA A 1 521 ? -26.75 -25.375 -5.27 1 97.81 521 ALA A C 1
ATOM 3881 O O . ALA A 1 521 ? -26.172 -25.891 -4.316 1 97.81 521 ALA A O 1
ATOM 3882 N N . MET A 1 522 ? -26.172 -24.797 -6.27 1 98.19 522 MET A N 1
ATOM 3883 C CA . MET A 1 522 ? -24.719 -24.656 -6.219 1 98.19 522 MET A CA 1
ATOM 3884 C C . MET A 1 522 ? -24.297 -23.828 -5.008 1 98.19 522 MET A C 1
ATOM 3886 O O . MET A 1 522 ? -23.328 -24.188 -4.316 1 98.19 522 MET A O 1
ATOM 3890 N N . ALA A 1 523 ? -24.984 -22.703 -4.77 1 98.38 523 ALA A N 1
ATOM 3891 C CA . ALA A 1 523 ? -24.672 -21.828 -3.637 1 98.38 523 ALA A CA 1
ATOM 3892 C C . ALA A 1 523 ? -24.828 -22.578 -2.316 1 98.38 523 ALA A C 1
ATOM 3894 O O . ALA A 1 523 ? -24.031 -22.406 -1.393 1 98.38 523 ALA A O 1
ATOM 3895 N N . SER A 1 524 ? -25.844 -23.359 -2.207 1 96.81 524 SER A N 1
ATOM 3896 C CA . SER A 1 524 ? -26.078 -24.141 -0.993 1 96.81 524 SER A CA 1
ATOM 3897 C C . SER A 1 524 ? -24.938 -25.109 -0.729 1 96.81 524 SER A C 1
ATOM 3899 O O . SER A 1 524 ? -24.469 -25.25 0.407 1 96.81 524 SER A O 1
ATOM 3901 N N . ARG A 1 525 ? -24.516 -25.797 -1.768 1 97.31 525 ARG A N 1
ATOM 3902 C CA . ARG A 1 525 ? -23.406 -26.734 -1.635 1 97.31 525 ARG A CA 1
ATOM 3903 C C . ARG A 1 525 ? -22.125 -26.031 -1.241 1 97.31 525 ARG A C 1
ATOM 3905 O O . ARG A 1 525 ? -21.375 -26.5 -0.388 1 97.31 525 ARG A O 1
ATOM 3912 N N . LEU A 1 526 ? -21.906 -24.953 -1.913 1 98.06 526 LEU A N 1
ATOM 3913 C CA . LEU A 1 526 ? -20.703 -24.172 -1.616 1 98.06 526 LEU A CA 1
ATOM 3914 C C . LEU A 1 526 ? -20.75 -23.641 -0.188 1 98.06 526 LEU A C 1
ATOM 3916 O O . LEU A 1 526 ? -19.734 -23.656 0.511 1 98.06 526 LEU A O 1
ATOM 3920 N N . ALA A 1 527 ? -21.906 -23.125 0.273 1 97.12 527 ALA A N 1
ATOM 3921 C CA . ALA A 1 527 ? -22.062 -22.641 1.642 1 97.12 527 ALA A CA 1
ATOM 3922 C C . ALA A 1 527 ? -21.719 -23.734 2.654 1 97.12 527 ALA A C 1
ATOM 3924 O O . ALA A 1 527 ? -21.078 -23.469 3.67 1 97.12 527 ALA A O 1
ATOM 3925 N N . ALA A 1 528 ? -22.188 -24.922 2.379 1 96.5 528 ALA A N 1
ATOM 3926 C CA . ALA A 1 528 ? -21.906 -26.047 3.27 1 96.5 528 ALA A CA 1
ATOM 3927 C C . ALA A 1 528 ? -20.406 -26.344 3.344 1 96.5 528 ALA A C 1
ATOM 3929 O O . ALA A 1 528 ? -19.875 -26.578 4.426 1 96.5 528 ALA A O 1
ATOM 3930 N N . ALA A 1 529 ? -19.766 -26.344 2.203 1 98 529 ALA A N 1
ATOM 3931 C CA . ALA A 1 529 ? -18.328 -26.578 2.143 1 98 529 ALA A CA 1
ATOM 3932 C C . ALA A 1 529 ? -17.547 -25.516 2.908 1 98 529 ALA A C 1
ATOM 3934 O O . ALA A 1 529 ? -16.594 -25.812 3.625 1 98 529 ALA A O 1
ATOM 3935 N N . LEU A 1 530 ? -17.953 -24.266 2.748 1 97.94 530 LEU A N 1
ATOM 3936 C CA . LEU A 1 530 ? -17.312 -23.141 3.428 1 97.94 530 LEU A CA 1
ATOM 3937 C C . LEU A 1 530 ? -17.5 -23.25 4.938 1 97.94 530 LEU A C 1
ATOM 3939 O O . LEU A 1 530 ? -16.547 -23.078 5.695 1 97.94 530 LEU A O 1
ATOM 3943 N N . ARG A 1 531 ? -18.703 -23.531 5.387 1 96.44 531 ARG A N 1
ATOM 3944 C CA . ARG A 1 531 ? -18.984 -23.656 6.816 1 96.44 531 ARG A CA 1
ATOM 3945 C C . ARG A 1 531 ? -18.141 -24.75 7.449 1 96.44 531 ARG A C 1
ATOM 3947 O O . ARG A 1 531 ? -17.562 -24.562 8.523 1 96.44 531 ARG A O 1
ATOM 3954 N N . ALA A 1 532 ? -18.062 -25.844 6.727 1 96.25 532 ALA A N 1
ATOM 3955 C CA . ALA A 1 532 ? -17.266 -26.969 7.234 1 96.25 532 ALA A CA 1
ATOM 3956 C C . ALA A 1 532 ? -15.789 -26.609 7.312 1 96.25 532 ALA A C 1
ATOM 3958 O O . ALA A 1 532 ? -15.133 -26.875 8.32 1 96.25 532 ALA A O 1
ATOM 3959 N N . SER A 1 533 ? -15.289 -26.031 6.273 1 97.38 533 SER A N 1
ATOM 3960 C CA . SER A 1 533 ? -13.875 -25.672 6.199 1 97.38 533 SER A CA 1
ATOM 3961 C C . SER A 1 533 ? -13.508 -24.641 7.258 1 97.38 533 SER A C 1
ATOM 3963 O O . SER A 1 533 ? -12.523 -24.812 7.984 1 97.38 533 SER A O 1
ATOM 3965 N N . ILE A 1 534 ? -14.266 -23.578 7.352 1 97.12 534 ILE A N 1
ATOM 3966 C CA . ILE A 1 534 ? -13.992 -22.516 8.305 1 97.12 534 ILE A CA 1
ATOM 3967 C C . ILE A 1 534 ? -14.133 -23.031 9.734 1 97.12 534 ILE A C 1
ATOM 3969 O O . ILE A 1 534 ? -13.336 -22.703 10.609 1 97.12 534 ILE A O 1
ATOM 3973 N N . GLY A 1 535 ? -15.164 -23.859 9.953 1 95.12 535 GLY A N 1
ATOM 3974 C CA . GLY A 1 535 ? -15.336 -24.469 11.266 1 95.12 535 GLY A CA 1
ATOM 3975 C C . GLY A 1 535 ? -14.117 -25.25 11.727 1 95.12 535 GLY A C 1
ATOM 3976 O O . GLY A 1 535 ? -13.664 -25.078 12.859 1 95.12 535 GLY A O 1
ATOM 3977 N N . GLU A 1 536 ? -13.57 -26.078 10.852 1 95.44 536 GLU A N 1
ATOM 3978 C CA . GLU A 1 536 ? -12.398 -26.891 11.172 1 95.44 536 GLU A CA 1
ATOM 3979 C C . GLU A 1 536 ? -11.172 -26.016 11.406 1 95.44 536 GLU A C 1
ATOM 3981 O O . GLU A 1 536 ? -10.43 -26.219 12.375 1 95.44 536 GLU A O 1
ATOM 3986 N N . LEU A 1 537 ? -10.961 -25.047 10.617 1 97 537 LEU A N 1
ATOM 3987 C CA . LEU A 1 537 ? -9.781 -24.188 10.695 1 97 537 LEU A CA 1
ATOM 3988 C C . LEU A 1 537 ? -9.852 -23.297 11.922 1 97 537 LEU A C 1
ATOM 3990 O O . LEU A 1 537 ? -8.82 -22.906 12.477 1 97 537 LEU A O 1
ATOM 3994 N N . SER A 1 538 ? -11.07 -22.953 12.336 1 94.94 538 SER A N 1
ATOM 3995 C CA . SER A 1 538 ? -11.258 -22.016 13.445 1 94.94 538 SER A CA 1
ATOM 3996 C C . SER A 1 538 ? -10.875 -22.672 14.773 1 94.94 538 SER A C 1
ATOM 3998 O O . SER A 1 538 ? -10.805 -21.984 15.805 1 94.94 538 SER A O 1
ATOM 4000 N N . GLU A 1 539 ? -10.625 -23.969 14.773 1 94.69 539 GLU A N 1
ATOM 4001 C CA . GLU A 1 539 ? -10.148 -24.656 15.961 1 94.69 539 GLU A CA 1
ATOM 4002 C C . GLU A 1 539 ? -8.672 -24.391 16.203 1 94.69 539 GLU A C 1
ATOM 4004 O O . GLU A 1 539 ? -8.156 -24.641 17.297 1 94.69 539 GLU A O 1
ATOM 4009 N N . LEU A 1 540 ? -8.031 -23.875 15.195 1 96.75 540 LEU A N 1
ATOM 4010 C CA . LEU A 1 540 ? -6.609 -23.562 15.281 1 96.75 540 LEU A CA 1
ATOM 4011 C C . LEU A 1 540 ? -6.387 -22.109 15.664 1 96.75 540 LEU A C 1
ATOM 4013 O O . LEU A 1 540 ? -7.152 -21.234 15.258 1 96.75 540 LEU A O 1
ATOM 4017 N N . ASP A 1 541 ? -5.305 -21.891 16.422 1 97.56 541 ASP A N 1
ATOM 4018 C CA . ASP A 1 541 ? -4.961 -20.5 16.688 1 97.56 541 ASP A CA 1
ATOM 4019 C C . ASP A 1 541 ? -4.133 -19.891 15.562 1 97.56 541 ASP A C 1
ATOM 4021 O O . ASP A 1 541 ? -3.785 -20.594 14.602 1 97.56 541 ASP A O 1
ATOM 4025 N N . GLY A 1 542 ? -3.832 -18.703 15.672 1 98.12 542 GLY A N 1
ATOM 4026 C CA . GLY A 1 542 ? -3.182 -17.969 14.602 1 98.12 542 GLY A CA 1
ATOM 4027 C C . GLY A 1 542 ? -1.865 -18.594 14.164 1 98.12 542 GLY A C 1
ATOM 4028 O O . GLY A 1 542 ? -1.6 -18.719 12.969 1 98.12 542 GLY A O 1
ATOM 4029 N N . ASP A 1 543 ? -1.013 -18.953 15.102 1 98.06 543 ASP A N 1
ATOM 4030 C CA . ASP A 1 543 ? 0.289 -19.547 14.781 1 98.06 543 ASP A CA 1
ATOM 4031 C C . ASP A 1 543 ? 0.135 -20.906 14.133 1 98.06 543 ASP A C 1
ATOM 4033 O O . ASP A 1 543 ? 0.879 -21.25 13.211 1 98.06 543 ASP A O 1
ATOM 4037 N N . ALA A 1 544 ? -0.833 -21.641 14.578 1 98.62 544 ALA A N 1
ATOM 4038 C CA . ALA A 1 544 ? -1.099 -22.953 14 1 98.62 544 ALA A CA 1
ATOM 4039 C C . ALA A 1 544 ? -1.62 -22.828 12.57 1 98.62 544 ALA A C 1
ATOM 4041 O O . ALA A 1 544 ? -1.298 -23.656 11.711 1 98.62 544 ALA A O 1
ATOM 4042 N N . LEU A 1 545 ? -2.469 -21.844 12.359 1 98.69 545 LEU A N 1
ATOM 4043 C CA . LEU A 1 545 ? -2.969 -21.594 11.008 1 98.69 545 LEU A CA 1
ATOM 4044 C C . LEU A 1 545 ? -1.824 -21.25 10.062 1 98.69 545 LEU A C 1
ATOM 4046 O O . LEU A 1 545 ? -1.793 -21.734 8.922 1 98.69 545 LEU A O 1
ATOM 4050 N N . LEU A 1 546 ? -0.875 -20.438 10.547 1 98.19 546 LEU A N 1
ATOM 4051 C CA . LEU A 1 546 ? 0.299 -20.062 9.766 1 98.19 546 LEU A CA 1
ATOM 4052 C C . LEU A 1 546 ? 1.133 -21.281 9.422 1 98.19 546 LEU A C 1
ATOM 4054 O O . LEU A 1 546 ? 1.563 -21.453 8.273 1 98.19 546 LEU A O 1
ATOM 4058 N N . ASP A 1 547 ? 1.315 -22.078 10.375 1 98.12 547 ASP A N 1
ATOM 4059 C CA . ASP A 1 547 ? 2.123 -23.281 10.18 1 98.12 547 ASP A CA 1
ATOM 4060 C C . ASP A 1 547 ? 1.436 -24.266 9.234 1 98.12 547 ASP A C 1
ATOM 4062 O O . ASP A 1 547 ? 2.082 -24.844 8.367 1 98.12 547 ASP A O 1
ATOM 4066 N N . GLN A 1 548 ? 0.181 -24.406 9.469 1 98.44 548 GLN A N 1
ATOM 4067 C CA . GLN A 1 548 ? -0.589 -25.312 8.617 1 98.44 548 GLN A CA 1
ATOM 4068 C C . GLN A 1 548 ? -0.526 -24.875 7.156 1 98.44 548 GLN A C 1
ATOM 4070 O O . GLN A 1 548 ? -0.311 -25.703 6.266 1 98.44 548 GLN A O 1
ATOM 4075 N N . ARG A 1 549 ? -0.754 -23.656 6.875 1 98.5 549 ARG A N 1
ATOM 4076 C CA . ARG A 1 549 ? -0.722 -23.125 5.516 1 98.5 549 ARG A CA 1
ATOM 4077 C C . ARG A 1 549 ? 0.67 -23.266 4.906 1 98.5 549 ARG A C 1
ATOM 4079 O O . ARG A 1 549 ? 0.811 -23.641 3.742 1 98.5 549 ARG A O 1
ATOM 4086 N N . ARG A 1 550 ? 1.688 -22.859 5.699 1 98.06 550 ARG A N 1
ATOM 4087 C CA . ARG A 1 550 ? 3.064 -22.984 5.23 1 98.06 550 ARG A CA 1
ATOM 4088 C C . ARG A 1 550 ? 3.365 -24.406 4.797 1 98.06 550 ARG A C 1
ATOM 4090 O O . ARG A 1 550 ? 3.936 -24.641 3.727 1 98.06 550 ARG A O 1
ATOM 4097 N N . ARG A 1 551 ? 2.994 -25.359 5.566 1 97.38 551 ARG A N 1
ATOM 4098 C CA . ARG A 1 551 ? 3.25 -26.766 5.266 1 97.38 551 ARG A CA 1
ATOM 4099 C C . ARG A 1 551 ? 2.502 -27.203 4.012 1 97.38 551 ARG A C 1
ATOM 4101 O O . ARG A 1 551 ? 3.021 -27.984 3.215 1 97.38 551 ARG A O 1
ATOM 4108 N N . ARG A 1 552 ? 1.324 -26.719 3.904 1 97.38 552 ARG A N 1
ATOM 4109 C CA . ARG A 1 552 ? 0.523 -27.062 2.734 1 97.38 552 ARG A CA 1
ATOM 4110 C C . ARG A 1 552 ? 1.256 -26.719 1.444 1 97.38 552 ARG A C 1
ATOM 4112 O O . ARG A 1 552 ? 1.342 -27.531 0.529 1 97.38 552 ARG A O 1
ATOM 4119 N N . PHE A 1 553 ? 1.797 -25.547 1.385 1 97.81 553 PHE A N 1
ATOM 4120 C CA . PHE A 1 553 ? 2.402 -25.109 0.136 1 97.81 553 PHE A CA 1
ATOM 4121 C C . PHE A 1 553 ? 3.854 -25.562 0.044 1 97.81 553 PHE A C 1
ATOM 4123 O O . PHE A 1 553 ? 4.41 -25.656 -1.051 1 97.81 553 PHE A O 1
ATOM 4130 N N . ASP A 1 554 ? 4.457 -25.906 1.128 1 96.94 554 ASP A N 1
ATOM 4131 C CA . ASP A 1 554 ? 5.836 -26.391 1.163 1 96.94 554 ASP A CA 1
ATOM 4132 C C . ASP A 1 554 ? 5.953 -27.766 0.509 1 96.94 554 ASP A C 1
ATOM 4134 O O . ASP A 1 554 ? 7.027 -28.141 0.037 1 96.94 554 ASP A O 1
ATOM 4138 N N . ARG A 1 555 ? 4.957 -28.469 0.441 1 94.25 555 ARG A N 1
ATOM 4139 C CA . ARG A 1 555 ? 5.012 -29.844 -0.019 1 94.25 555 ARG A CA 1
ATOM 4140 C C . ARG A 1 555 ? 5.156 -29.922 -1.535 1 94.25 555 ARG A C 1
ATOM 4142 O O . ARG A 1 555 ? 5.598 -30.938 -2.076 1 94.25 555 ARG A O 1
ATOM 4149 N N . PHE A 1 556 ? 4.758 -28.906 -2.197 1 94.25 556 PHE A N 1
ATOM 4150 C CA . PHE A 1 556 ? 4.762 -28.953 -3.656 1 94.25 556 PHE A CA 1
ATOM 4151 C C . PHE A 1 556 ? 6.188 -28.938 -4.195 1 94.25 556 PHE A C 1
ATOM 4153 O O . PHE A 1 556 ? 6.934 -27.969 -3.967 1 94.25 556 PHE A O 1
ATOM 4160 N N . GLY A 1 557 ? 6.586 -29.969 -4.863 1 83.81 557 GLY A N 1
ATOM 4161 C CA . GLY A 1 557 ? 7.879 -30.016 -5.523 1 83.81 557 GLY A CA 1
ATOM 4162 C C . GLY A 1 557 ? 8.984 -30.547 -4.629 1 83.81 557 GLY A C 1
ATOM 4163 O O . GLY A 1 557 ? 10.141 -30.641 -5.051 1 83.81 557 GLY A O 1
ATOM 4164 N N . ASP A 1 558 ? 8.688 -30.828 -3.383 1 82.12 558 ASP A N 1
ATOM 4165 C CA . ASP A 1 558 ? 9.688 -31.391 -2.477 1 82.12 558 ASP A CA 1
ATOM 4166 C C . ASP A 1 558 ? 9.891 -32.875 -2.744 1 82.12 558 ASP A C 1
ATOM 4168 O O . ASP A 1 558 ? 9.008 -33.688 -2.477 1 82.12 558 ASP A O 1
ATOM 4172 N N . PRO A 1 559 ? 11.055 -33.188 -3.301 1 75.19 559 PRO A N 1
ATOM 4173 C CA . PRO A 1 559 ? 11.25 -34.625 -3.619 1 75.19 559 PRO A CA 1
ATOM 4174 C C . PRO A 1 559 ? 11.281 -35.5 -2.375 1 75.19 559 PRO A C 1
ATOM 4176 O O . PRO A 1 559 ? 11.07 -36.719 -2.471 1 75.19 559 PRO A O 1
ATOM 4179 N N . ASP A 1 560 ? 11.703 -34.906 -1.171 1 64.88 560 ASP A N 1
ATOM 4180 C CA . ASP A 1 560 ? 11.727 -35.688 0.055 1 64.88 560 ASP A CA 1
ATOM 4181 C C . ASP A 1 560 ? 10.312 -36 0.553 1 64.88 560 ASP A C 1
ATOM 4183 O O . ASP A 1 560 ? 10.117 -36.875 1.384 1 64.88 560 ASP A O 1
ATOM 4187 N N . HIS A 1 561 ? 9.414 -35.156 0.188 1 57.41 561 HIS A N 1
ATOM 4188 C CA . HIS A 1 561 ? 8.031 -35.375 0.601 1 57.41 561 HIS A CA 1
ATOM 4189 C C . HIS A 1 561 ? 7.285 -36.25 -0.404 1 57.41 561 HIS A C 1
ATOM 4191 O O . HIS A 1 561 ? 6.133 -36.625 -0.172 1 57.41 561 HIS A O 1
ATOM 4197 N N . SER A 1 562 ? 7.809 -36.469 -1.49 1 48.38 562 SER A N 1
ATOM 4198 C CA . SER A 1 562 ? 7.082 -37.25 -2.475 1 48.38 562 SER A CA 1
ATOM 4199 C C . SER A 1 562 ? 6.785 -38.656 -1.946 1 48.38 562 SER A C 1
ATOM 4201 O O . SER A 1 562 ? 5.883 -39.344 -2.441 1 48.38 562 SER A O 1
ATOM 4203 N N . ASP A 1 563 ? 7.734 -39.156 -1.171 1 39.84 563 ASP A N 1
ATOM 4204 C CA . ASP A 1 563 ? 7.426 -40.531 -0.725 1 39.84 563 ASP A CA 1
ATOM 4205 C C . ASP A 1 563 ? 6.289 -40.531 0.294 1 39.84 563 ASP A C 1
ATOM 4207 O O . ASP A 1 563 ? 5.949 -41.562 0.854 1 39.84 563 ASP A O 1
ATOM 4211 N N . SER A 1 564 ? 6.035 -39.406 0.926 1 36.03 564 SER A N 1
ATOM 4212 C CA . SER A 1 564 ? 4.961 -39.594 1.898 1 36.03 564 SER A CA 1
ATOM 4213 C C . SER A 1 564 ? 3.619 -39.781 1.208 1 36.03 564 SER A C 1
ATOM 4215 O O . SER A 1 564 ? 3.238 -39 0.335 1 36.03 564 SER A O 1
ATOM 4217 N N . GLU A 1 565 ? 3.16 -40.906 1.107 1 32.75 565 GLU A N 1
ATOM 4218 C CA . GLU A 1 565 ? 1.849 -41.375 0.653 1 32.75 565 GLU A CA 1
ATOM 4219 C C . GLU A 1 565 ? 0.782 -40.312 0.915 1 32.75 565 GLU A C 1
ATOM 4221 O O . GLU A 1 565 ? 0.6 -39.875 2.053 1 32.75 565 GLU A O 1
ATOM 4226 N N . VAL A 1 566 ? 0.461 -39.344 0.112 1 33.81 566 VAL A N 1
ATOM 4227 C CA . VAL A 1 566 ? -0.878 -38.781 0.203 1 33.81 566 VAL A CA 1
ATOM 4228 C C . VAL A 1 566 ? -1.856 -39.844 0.716 1 33.81 566 VAL A C 1
ATOM 4230 O O . VAL A 1 566 ? -2.189 -40.781 -0 1 33.81 566 VAL A O 1
ATOM 4233 N N . GLN A 1 567 ? -1.764 -40.344 1.977 1 26.03 567 GLN A N 1
ATOM 4234 C CA . GLN A 1 567 ? -2.895 -41.125 2.465 1 26.03 567 GLN A CA 1
ATOM 4235 C C . GLN A 1 567 ? -4.219 -40.438 2.131 1 26.03 567 GLN A C 1
ATOM 4237 O O . GLN A 1 567 ? -4.406 -39.25 2.426 1 26.03 567 GLN A O 1
ATOM 4242 N N . PRO A 1 568 ? -5.07 -41.094 1.336 1 26.75 568 PRO A N 1
ATOM 4243 C CA . PRO A 1 568 ? -6.453 -40.625 1.251 1 26.75 568 PRO A CA 1
ATOM 4244 C C . PRO A 1 568 ? -7.039 -40.25 2.615 1 26.75 568 PRO A C 1
ATOM 4246 O O . PRO A 1 568 ? -6.645 -40.812 3.631 1 26.75 568 PRO A O 1
ATOM 4249 N N . MET B 1 1 ? 63.344 -54.469 -19.516 1 21.67 1 MET B N 1
ATOM 4250 C CA . MET B 1 1 ? 62.688 -53.688 -20.562 1 21.67 1 MET B CA 1
ATOM 4251 C C . MET B 1 1 ? 61.562 -52.844 -19.984 1 21.67 1 MET B C 1
ATOM 4253 O O . MET B 1 1 ? 60.719 -53.375 -19.25 1 21.67 1 MET B O 1
ATOM 4257 N N . ALA B 1 2 ? 61.875 -51.469 -19.875 1 31.55 2 ALA B N 1
ATOM 4258 C CA . ALA B 1 2 ? 61.25 -50.281 -19.344 1 31.55 2 ALA B CA 1
ATOM 4259 C C . ALA B 1 2 ? 59.844 -50.062 -19.922 1 31.55 2 ALA B C 1
ATOM 4261 O O . ALA B 1 2 ? 59.688 -50.062 -21.141 1 31.55 2 ALA B O 1
ATOM 4262 N N . GLU B 1 3 ? 58.812 -50.688 -19.297 1 28.44 3 GLU B N 1
ATOM 4263 C CA . GLU B 1 3 ? 57.406 -50.656 -19.781 1 28.44 3 GLU B CA 1
ATOM 4264 C C . GLU B 1 3 ? 57.031 -49.25 -20.234 1 28.44 3 GLU B C 1
ATOM 4266 O O . GLU B 1 3 ? 57.406 -48.25 -19.594 1 28.44 3 GLU B O 1
ATOM 4271 N N . PRO B 1 4 ? 56.625 -49.031 -21.547 1 32.16 4 PRO B N 1
ATOM 4272 C CA . PRO B 1 4 ? 56.312 -47.75 -22.172 1 32.16 4 PRO B CA 1
ATOM 4273 C C . PRO B 1 4 ? 55.25 -46.969 -21.406 1 32.16 4 PRO B C 1
ATOM 4275 O O . PRO B 1 4 ? 54.406 -47.562 -20.719 1 32.16 4 PRO B O 1
ATOM 4278 N N . ALA B 1 5 ? 55.594 -45.688 -21.031 1 32.75 5 ALA B N 1
ATOM 4279 C CA . ALA B 1 5 ? 54.906 -44.625 -20.328 1 32.75 5 ALA B CA 1
ATOM 4280 C C . ALA B 1 5 ? 53.562 -44.312 -21 1 32.75 5 ALA B C 1
ATOM 4282 O O . ALA B 1 5 ? 53.531 -43.938 -22.188 1 32.75 5 ALA B O 1
ATOM 4283 N N . ARG B 1 6 ? 52.469 -44.875 -20.594 1 31.5 6 ARG B N 1
ATOM 4284 C CA . ARG B 1 6 ? 51.125 -44.594 -21.031 1 31.5 6 ARG B CA 1
ATOM 4285 C C . ARG B 1 6 ? 50.875 -43.094 -21.094 1 31.5 6 ARG B C 1
ATOM 4287 O O . ARG B 1 6 ? 51.094 -42.375 -20.125 1 31.5 6 ARG B O 1
ATOM 4294 N N . THR B 1 7 ? 50.906 -42.438 -22.281 1 28.8 7 THR B N 1
ATOM 4295 C CA . THR B 1 7 ? 50.625 -41.062 -22.641 1 28.8 7 THR B CA 1
ATOM 4296 C C . THR B 1 7 ? 49.281 -40.594 -22.078 1 28.8 7 THR B C 1
ATOM 4298 O O . THR B 1 7 ? 48.25 -41.281 -22.281 1 28.8 7 THR B O 1
ATOM 4301 N N . LEU B 1 8 ? 49.312 -39.812 -21 1 29.02 8 LEU B N 1
ATOM 4302 C CA . LEU B 1 8 ? 48.188 -39.156 -20.328 1 29.02 8 LEU B CA 1
ATOM 4303 C C . LEU B 1 8 ? 47.344 -38.375 -21.312 1 29.02 8 LEU B C 1
ATOM 4305 O O . LEU B 1 8 ? 47.844 -37.531 -22.047 1 29.02 8 LEU B O 1
ATOM 4309 N N . ALA B 1 9 ? 46.219 -38.906 -21.812 1 34.44 9 ALA B N 1
ATOM 4310 C CA . ALA B 1 9 ? 45.188 -38.344 -22.672 1 34.44 9 ALA B CA 1
ATOM 4311 C C . ALA B 1 9 ? 44.875 -36.906 -22.281 1 34.44 9 ALA B C 1
ATOM 4313 O O . ALA B 1 9 ? 44.656 -36.625 -21.094 1 34.44 9 ALA B O 1
ATOM 4314 N N . GLN B 1 10 ? 45.281 -35.906 -23.031 1 32.31 10 GLN B N 1
ATOM 4315 C CA . GLN B 1 10 ? 45.094 -34.469 -22.906 1 32.31 10 GLN B CA 1
ATOM 4316 C C . GLN B 1 10 ? 43.625 -34.125 -22.656 1 32.31 10 GLN B C 1
ATOM 4318 O O . GLN B 1 10 ? 42.75 -34.75 -23.219 1 32.31 10 GLN B O 1
ATOM 4323 N N . ASP B 1 11 ? 43.281 -33.562 -21.594 1 30.8 11 ASP B N 1
ATOM 4324 C CA . ASP B 1 11 ? 41.969 -33.094 -21.141 1 30.8 11 ASP B CA 1
ATOM 4325 C C . ASP B 1 11 ? 41.281 -32.281 -22.219 1 30.8 11 ASP B C 1
ATOM 4327 O O . ASP B 1 11 ? 41.844 -31.312 -22.75 1 30.8 11 ASP B O 1
ATOM 4331 N N . PRO B 1 12 ? 40.219 -32.719 -23.031 1 32.31 12 PRO B N 1
ATOM 4332 C CA . PRO B 1 12 ? 39.562 -31.984 -24.125 1 32.31 12 PRO B CA 1
ATOM 4333 C C . PRO B 1 12 ? 39.219 -30.562 -23.734 1 32.31 12 PRO B C 1
ATOM 4335 O O . PRO B 1 12 ? 38.781 -29.781 -24.578 1 32.31 12 PRO B O 1
ATOM 4338 N N . ARG B 1 13 ? 39.031 -30.297 -22.484 1 40.41 13 ARG B N 1
ATOM 4339 C CA . ARG B 1 13 ? 38.719 -28.938 -22.078 1 40.41 13 ARG B CA 1
ATOM 4340 C C . ARG B 1 13 ? 39.812 -27.969 -22.484 1 40.41 13 ARG B C 1
ATOM 4342 O O . ARG B 1 13 ? 39.656 -26.75 -22.453 1 40.41 13 ARG B O 1
ATOM 4349 N N . LEU B 1 14 ? 41.031 -28.344 -22.5 1 36 14 LEU B N 1
ATOM 4350 C CA . LEU B 1 14 ? 42.219 -27.594 -22.844 1 36 14 LEU B CA 1
ATOM 4351 C C . LEU B 1 14 ? 42.406 -27.531 -24.359 1 36 14 LEU B C 1
ATOM 4353 O O . LEU B 1 14 ? 43.281 -26.797 -24.859 1 36 14 LEU B O 1
ATOM 4357 N N . ALA B 1 15 ? 42.062 -28.531 -25.156 1 39.56 15 ALA B N 1
ATOM 4358 C CA . ALA B 1 15 ? 42.406 -28.531 -26.578 1 39.56 15 ALA B CA 1
ATOM 4359 C C . ALA B 1 15 ? 41.625 -27.469 -27.328 1 39.56 15 ALA B C 1
ATOM 4361 O O . ALA B 1 15 ? 42.125 -26.906 -28.312 1 39.56 15 ALA B O 1
ATOM 4362 N N . ASP B 1 16 ? 40.312 -27.328 -27.188 1 36.84 16 ASP B N 1
ATOM 4363 C CA . ASP B 1 16 ? 39.531 -26.359 -27.938 1 36.84 16 ASP B CA 1
ATOM 4364 C C . ASP B 1 16 ? 39.719 -24.953 -27.375 1 36.84 16 ASP B C 1
ATOM 4366 O O . ASP B 1 16 ? 38.938 -24.047 -27.625 1 36.84 16 ASP B O 1
ATOM 4370 N N . ALA B 1 17 ? 40.562 -24.656 -26.547 1 40.72 17 ALA B N 1
ATOM 4371 C CA . ALA B 1 17 ? 41 -23.391 -25.969 1 40.72 17 ALA B CA 1
ATOM 4372 C C . ALA B 1 17 ? 41.5 -22.453 -27.062 1 40.72 17 ALA B C 1
ATOM 4374 O O . ALA B 1 17 ? 41.562 -21.234 -26.859 1 40.72 17 ALA B O 1
ATOM 4375 N N . ASP B 1 18 ? 42.188 -22.859 -28.078 1 41.03 18 ASP B N 1
ATOM 4376 C CA . ASP B 1 18 ? 42.844 -22.016 -29.062 1 41.03 18 ASP B CA 1
ATOM 4377 C C . ASP B 1 18 ? 41.875 -21.438 -30.078 1 41.03 18 ASP B C 1
ATOM 4379 O O . ASP B 1 18 ? 42.25 -20.703 -30.969 1 41.03 18 ASP B O 1
ATOM 4383 N N . GLN B 1 19 ? 40.781 -22.109 -30.391 1 45.28 19 GLN B N 1
ATOM 4384 C CA . GLN B 1 19 ? 39.938 -21.531 -31.422 1 45.28 19 GLN B CA 1
ATOM 4385 C C . GLN B 1 19 ? 39.219 -20.281 -30.922 1 45.28 19 GLN B C 1
ATOM 4387 O O . GLN B 1 19 ? 38.531 -20.328 -29.906 1 45.28 19 GLN B O 1
ATOM 4392 N N . VAL B 1 20 ? 39.781 -19.141 -31.297 1 53.56 20 VAL B N 1
ATOM 4393 C CA . VAL B 1 20 ? 39.219 -17.797 -31.125 1 53.56 20 VAL B CA 1
ATOM 4394 C C . VAL B 1 20 ? 37.719 -17.812 -31.422 1 53.56 20 VAL B C 1
ATOM 4396 O O . VAL B 1 20 ? 37.312 -18.031 -32.562 1 53.56 20 VAL B O 1
ATOM 4399 N N . ARG B 1 21 ? 36.844 -18.062 -30.484 1 77.62 21 ARG B N 1
ATOM 4400 C CA . ARG B 1 21 ? 35.375 -18.047 -30.672 1 77.62 21 ARG B CA 1
ATOM 4401 C C . ARG B 1 21 ? 34.844 -16.625 -30.516 1 77.62 21 ARG B C 1
ATOM 4403 O O . ARG B 1 21 ? 35.25 -15.898 -29.609 1 77.62 21 ARG B O 1
ATOM 4410 N N . TRP B 1 22 ? 34.344 -16.109 -31.594 1 89.5 22 TRP B N 1
ATOM 4411 C CA . TRP B 1 22 ? 33.656 -14.805 -31.688 1 89.5 22 TRP B CA 1
ATOM 4412 C C . TRP B 1 22 ? 32.156 -14.961 -31.484 1 89.5 22 TRP B C 1
ATOM 4414 O O . TRP B 1 22 ? 31.609 -16.031 -31.703 1 89.5 22 TRP B O 1
ATOM 4424 N N . THR B 1 23 ? 31.656 -14.008 -30.781 1 91.81 23 THR B N 1
ATOM 4425 C CA . THR B 1 23 ? 30.203 -13.883 -30.75 1 91.81 23 THR B CA 1
ATOM 4426 C C . THR B 1 23 ? 29.781 -12.492 -31.203 1 91.81 23 THR B C 1
ATOM 4428 O O . THR B 1 23 ? 30.594 -11.57 -31.281 1 91.81 23 THR B O 1
ATOM 4431 N N . ARG B 1 24 ? 28.578 -12.352 -31.625 1 93.94 24 ARG B N 1
ATOM 4432 C CA . ARG B 1 24 ? 28.047 -11.078 -32.094 1 93.94 24 ARG B CA 1
ATOM 4433 C C . ARG B 1 24 ? 27.141 -10.453 -31.031 1 93.94 24 ARG B C 1
ATOM 4435 O O . ARG B 1 24 ? 26.266 -11.117 -30.469 1 93.94 24 ARG B O 1
ATOM 4442 N N . CYS B 1 25 ? 27.375 -9.219 -30.719 1 94.81 25 CYS B N 1
ATOM 4443 C CA . CYS B 1 25 ? 26.5 -8.5 -29.797 1 94.81 25 CYS B CA 1
ATOM 4444 C C . CYS B 1 25 ? 25.109 -8.32 -30.375 1 94.81 25 CYS B C 1
ATOM 4446 O O . CYS B 1 25 ? 24.953 -7.836 -31.5 1 94.81 25 CYS B O 1
ATOM 4448 N N . PRO B 1 26 ? 24.156 -8.656 -29.703 1 92.94 26 PRO B N 1
ATOM 4449 C CA . PRO B 1 26 ? 22.797 -8.539 -30.219 1 92.94 26 PRO B CA 1
ATOM 4450 C C . PRO B 1 26 ? 22.328 -7.086 -30.328 1 92.94 26 PRO B C 1
ATOM 4452 O O . PRO B 1 26 ? 21.344 -6.801 -31.016 1 92.94 26 PRO B O 1
ATOM 4455 N N . ASN B 1 27 ? 22.969 -6.207 -29.672 1 93.44 27 ASN B N 1
ATOM 4456 C CA . ASN B 1 27 ? 22.562 -4.805 -29.672 1 93.44 27 ASN B CA 1
ATOM 4457 C C . ASN B 1 27 ? 23.266 -4.012 -30.766 1 93.44 27 ASN B C 1
ATOM 4459 O O . ASN B 1 27 ? 22.609 -3.471 -31.656 1 93.44 27 ASN B O 1
ATOM 4463 N N . CYS B 1 28 ? 24.594 -4.012 -30.828 1 95.38 28 CYS B N 1
ATOM 4464 C CA . CYS B 1 28 ? 25.328 -3.211 -31.812 1 95.38 28 CYS B CA 1
ATOM 4465 C C . CYS B 1 28 ? 25.844 -4.078 -32.938 1 95.38 28 CYS B C 1
ATOM 4467 O O . CYS B 1 28 ? 26.391 -3.568 -33.906 1 95.38 28 CYS B O 1
ATOM 4469 N N . ARG B 1 29 ? 25.844 -5.352 -32.812 1 94.12 29 ARG B N 1
ATOM 4470 C CA . ARG B 1 29 ? 26.188 -6.332 -33.812 1 94.12 29 ARG B CA 1
ATOM 4471 C C . ARG B 1 29 ? 27.703 -6.418 -34 1 94.12 29 ARG B C 1
ATOM 4473 O O . ARG B 1 29 ? 28.172 -7.082 -34.938 1 94.12 29 ARG B O 1
ATOM 4480 N N . SER B 1 30 ? 28.359 -5.875 -33.188 1 94.69 30 SER B N 1
ATOM 4481 C CA . SER B 1 30 ? 29.812 -5.992 -33.25 1 94.69 30 SER B CA 1
ATOM 4482 C C . SER B 1 30 ? 30.266 -7.402 -32.906 1 94.69 30 SER B C 1
ATOM 4484 O O . SER B 1 30 ? 29.594 -8.109 -32.125 1 94.69 30 SER B O 1
ATOM 4486 N N . LEU B 1 31 ? 31.344 -7.816 -33.469 1 94.5 31 LEU B N 1
ATOM 4487 C CA . LEU B 1 31 ? 31.953 -9.094 -33.125 1 94.5 31 LEU B CA 1
ATOM 4488 C C . LEU B 1 31 ? 32.906 -8.945 -31.938 1 94.5 31 LEU B C 1
ATOM 4490 O O . LEU B 1 31 ? 33.781 -8.078 -31.938 1 94.5 31 LEU B O 1
ATOM 4494 N N . VAL B 1 32 ? 32.688 -9.758 -30.953 1 92.88 32 VAL B N 1
ATOM 4495 C CA . VAL B 1 32 ? 33.469 -9.664 -29.719 1 92.88 32 VAL B CA 1
ATOM 4496 C C . VAL B 1 32 ? 34.125 -11.008 -29.438 1 92.88 32 VAL B C 1
ATOM 4498 O O . VAL B 1 32 ? 33.5 -12.062 -29.547 1 92.88 32 VAL B O 1
ATOM 4501 N N . TYR B 1 33 ? 35.438 -10.914 -29.078 1 92.69 33 TYR B N 1
ATOM 4502 C CA . TYR B 1 33 ? 36.125 -12.117 -28.656 1 92.69 33 TYR B CA 1
ATOM 4503 C C . TYR B 1 33 ? 35.562 -12.664 -27.359 1 92.69 33 TYR B C 1
ATOM 4505 O O . TYR B 1 33 ? 35.375 -11.922 -26.391 1 92.69 33 TYR B O 1
ATOM 4513 N N . LEU B 1 34 ? 35.25 -13.938 -27.359 1 91.38 34 LEU B N 1
ATOM 4514 C CA . LEU B 1 34 ? 34.562 -14.539 -26.234 1 91.38 34 LEU B CA 1
ATOM 4515 C C . LEU B 1 34 ? 35.375 -14.375 -24.953 1 91.38 34 LEU B C 1
ATOM 4517 O O . LEU B 1 34 ? 34.812 -14.086 -23.891 1 91.38 34 LEU B O 1
ATOM 4521 N N . ARG B 1 35 ? 36.625 -14.57 -25 1 90.88 35 ARG B N 1
ATOM 4522 C CA . ARG B 1 35 ? 37.469 -14.43 -23.812 1 90.88 35 ARG B CA 1
ATOM 4523 C C . ARG B 1 35 ? 37.438 -13 -23.281 1 90.88 35 ARG B C 1
ATOM 4525 O O . ARG B 1 35 ? 37.406 -12.789 -22.062 1 90.88 35 ARG B O 1
ATOM 4532 N N . ARG B 1 36 ? 37.469 -12.078 -24.156 1 91.56 36 ARG B N 1
ATOM 4533 C CA . ARG B 1 36 ? 37.375 -10.672 -23.766 1 91.56 36 ARG B CA 1
ATOM 4534 C C . ARG B 1 36 ? 36.031 -10.359 -23.141 1 91.56 36 ARG B C 1
ATOM 4536 O O . ARG B 1 36 ? 35.938 -9.602 -22.172 1 91.56 36 ARG B O 1
ATOM 4543 N N . LEU B 1 37 ? 35.062 -10.883 -23.75 1 93.38 37 LEU B N 1
ATOM 4544 C CA . LEU B 1 37 ? 33.719 -10.695 -23.234 1 93.38 37 LEU B CA 1
ATOM 4545 C C . LEU B 1 37 ? 33.594 -11.219 -21.812 1 93.38 37 LEU B C 1
ATOM 4547 O O . LEU 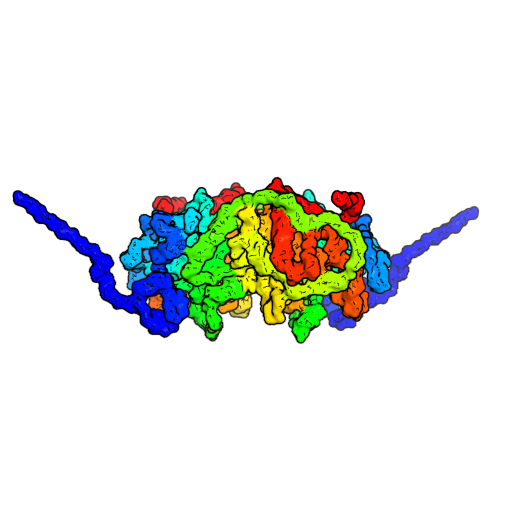B 1 37 ? 33.031 -10.555 -20.953 1 93.38 37 LEU B O 1
ATOM 4551 N N . ARG B 1 38 ? 34.094 -12.359 -21.562 1 92.38 38 ARG B N 1
ATOM 4552 C CA . ARG B 1 38 ? 34.062 -12.961 -20.234 1 92.38 38 ARG B CA 1
ATOM 4553 C C . ARG B 1 38 ? 34.812 -12.109 -19.234 1 92.38 38 ARG B C 1
ATOM 4555 O O . ARG B 1 38 ? 34.344 -11.914 -18.109 1 92.38 38 ARG B O 1
ATOM 4562 N N . ARG B 1 39 ? 35.938 -11.586 -19.609 1 91.88 39 ARG B N 1
ATOM 4563 C CA . ARG B 1 39 ? 36.75 -10.742 -18.734 1 91.88 39 ARG B CA 1
ATOM 4564 C C . ARG B 1 39 ? 36.031 -9.438 -18.422 1 91.88 39 ARG B C 1
ATOM 4566 O O . ARG B 1 39 ? 36.219 -8.852 -17.344 1 91.88 39 ARG B O 1
ATOM 4573 N N . ASN B 1 40 ? 35.219 -9.117 -19.391 1 94.56 40 ASN B N 1
ATOM 4574 C CA . ASN B 1 40 ? 34.469 -7.875 -19.219 1 94.56 40 ASN B CA 1
ATOM 4575 C C . ASN B 1 40 ? 33.094 -8.117 -18.594 1 94.56 40 ASN B C 1
ATOM 4577 O O . ASN B 1 40 ? 32.188 -7.34 -18.828 1 94.56 40 ASN B O 1
ATOM 4581 N N . GLY B 1 41 ? 32.969 -9.273 -17.953 1 95.19 41 GLY B N 1
ATOM 4582 C CA . GLY B 1 41 ? 31.719 -9.578 -17.25 1 95.19 41 GLY B CA 1
ATOM 4583 C C . GLY B 1 41 ? 30.547 -9.812 -18.172 1 95.19 41 GLY B C 1
ATOM 4584 O O . GLY B 1 41 ? 29.406 -9.523 -17.828 1 95.19 41 GLY B O 1
ATOM 4585 N N . HIS B 1 42 ? 30.844 -10.203 -19.453 1 96.5 42 HIS B N 1
ATOM 4586 C CA . HIS B 1 42 ? 29.828 -10.445 -20.469 1 96.5 42 HIS B CA 1
ATOM 4587 C C . HIS B 1 42 ? 29.078 -9.164 -20.828 1 96.5 42 HIS B C 1
ATOM 4589 O O . HIS B 1 42 ? 27.875 -9.188 -21.062 1 96.5 42 HIS B O 1
ATOM 4595 N N . VAL B 1 43 ? 29.703 -8.031 -20.688 1 97.31 43 VAL B N 1
ATOM 4596 C CA . VAL B 1 43 ? 29.219 -6.738 -21.141 1 97.31 43 VAL B CA 1
ATOM 4597 C C . VAL B 1 43 ? 29.953 -6.32 -22.422 1 97.31 43 VAL B C 1
ATOM 4599 O O . VAL B 1 43 ? 31.188 -6.352 -22.469 1 97.31 43 VAL B O 1
ATOM 4602 N N . CYS B 1 44 ? 29.188 -6.012 -23.438 1 96.38 44 CYS B N 1
ATOM 4603 C CA . CYS B 1 44 ? 29.797 -5.633 -24.703 1 96.38 44 CYS B CA 1
ATOM 4604 C C . CYS B 1 44 ? 30.75 -4.449 -24.531 1 96.38 44 CYS B C 1
ATOM 4606 O O . CYS B 1 44 ? 30.344 -3.396 -24.031 1 96.38 44 CYS B O 1
ATOM 4608 N N . PRO B 1 45 ? 31.969 -4.598 -24.875 1 95 45 PRO B N 1
ATOM 4609 C CA . PRO B 1 45 ? 32.906 -3.5 -24.703 1 95 45 PRO B CA 1
ATOM 4610 C C . PRO B 1 45 ? 32.594 -2.303 -25.594 1 95 45 PRO B C 1
ATOM 4612 O O . PRO B 1 45 ? 33.062 -1.187 -25.312 1 95 45 PRO B O 1
ATOM 4615 N N . ASP B 1 46 ? 31.844 -2.545 -26.672 1 95.12 46 ASP B N 1
ATOM 4616 C CA . ASP B 1 46 ? 31.609 -1.487 -27.656 1 95.12 46 ASP B CA 1
ATOM 4617 C C . ASP B 1 46 ? 30.391 -0.661 -27.281 1 95.12 46 ASP B C 1
ATOM 4619 O O . ASP B 1 46 ? 30.375 0.558 -27.469 1 95.12 46 ASP B O 1
ATOM 4623 N N . CYS B 1 47 ? 29.344 -1.318 -26.812 1 96.12 47 CYS B N 1
ATOM 4624 C CA . CYS B 1 47 ? 28.125 -0.562 -26.578 1 96.12 47 CYS B CA 1
ATOM 4625 C C . CYS B 1 47 ? 27.625 -0.733 -25.141 1 96.12 47 CYS B C 1
ATOM 4627 O O . CYS B 1 47 ? 26.562 -0.246 -24.781 1 96.12 47 CYS B O 1
ATOM 4629 N N . ALA B 1 48 ? 28.234 -1.483 -24.312 1 95.62 48 ALA B N 1
ATOM 4630 C CA . ALA B 1 48 ? 27.953 -1.671 -22.891 1 95.62 48 ALA B CA 1
ATOM 4631 C C . ALA B 1 48 ? 26.688 -2.486 -22.672 1 95.62 48 ALA B C 1
ATOM 4633 O O . ALA B 1 48 ? 26.141 -2.521 -21.562 1 95.62 48 ALA B O 1
ATOM 4634 N N . HIS B 1 49 ? 26.266 -3.164 -23.75 1 96.5 49 HIS B N 1
ATOM 4635 C CA . HIS B 1 49 ? 25.109 -4.047 -23.625 1 96.5 49 HIS B CA 1
ATOM 4636 C C . HIS B 1 49 ? 25.422 -5.219 -22.688 1 96.5 49 HIS B C 1
ATOM 4638 O O . HIS B 1 49 ? 26.453 -5.883 -22.844 1 96.5 49 HIS B O 1
ATOM 4644 N N . HIS B 1 50 ? 24.578 -5.402 -21.734 1 97.25 50 HIS B N 1
ATOM 4645 C CA . HIS B 1 50 ? 24.719 -6.531 -20.812 1 97.25 50 HIS B CA 1
ATOM 4646 C C . HIS B 1 50 ? 24.203 -7.82 -21.453 1 97.25 50 HIS B C 1
ATOM 4648 O O . HIS B 1 50 ? 23 -8.047 -21.5 1 97.25 50 HIS B O 1
ATOM 4654 N N . MET B 1 51 ? 25.078 -8.648 -21.828 1 95.31 51 MET B N 1
ATOM 4655 C CA . MET B 1 51 ? 24.703 -9.922 -22.422 1 95.31 51 MET B CA 1
ATOM 4656 C C . MET B 1 51 ? 24.391 -10.961 -21.359 1 95.31 51 MET B C 1
ATOM 4658 O O . MET B 1 51 ? 24.75 -10.781 -20.188 1 95.31 51 MET B O 1
ATOM 4662 N N . ARG B 1 52 ? 23.75 -12.023 -21.812 1 92.94 52 ARG B N 1
ATOM 4663 C CA . ARG B 1 52 ? 23.422 -13.086 -20.875 1 92.94 52 ARG B CA 1
ATOM 4664 C C . ARG B 1 52 ? 24.688 -13.742 -20.328 1 92.94 52 ARG B C 1
ATOM 4666 O O . ARG B 1 52 ? 25.672 -13.898 -21.047 1 92.94 52 ARG B O 1
ATOM 4673 N N . MET B 1 53 ? 24.578 -14.039 -19.125 1 92.88 53 MET B N 1
ATOM 4674 C CA . MET B 1 53 ? 25.688 -14.648 -18.391 1 92.88 53 MET B CA 1
ATOM 4675 C C . MET B 1 53 ? 25.281 -15.977 -17.781 1 92.88 53 MET B C 1
ATOM 4677 O O . MET B 1 53 ? 24.156 -16.109 -17.281 1 92.88 53 MET B O 1
ATOM 4681 N N . GLY B 1 54 ? 26.156 -16.969 -17.906 1 93.69 54 GLY B N 1
ATOM 4682 C CA . GLY B 1 54 ? 25.875 -18.234 -17.25 1 93.69 54 GLY B CA 1
ATOM 4683 C C . GLY B 1 54 ? 25.875 -18.141 -15.742 1 93.69 54 GLY B C 1
ATOM 4684 O O . GLY B 1 54 ? 26.469 -17.219 -15.172 1 93.69 54 GLY B O 1
ATOM 4685 N N . VAL B 1 55 ? 25.281 -19.078 -15.117 1 96.69 55 VAL B N 1
ATOM 4686 C CA . VAL B 1 55 ? 25.031 -19.016 -13.68 1 96.69 55 VAL B CA 1
ATOM 4687 C C . VAL B 1 55 ? 26.344 -19.125 -12.922 1 96.69 55 VAL B C 1
ATOM 4689 O O . VAL B 1 55 ? 26.531 -18.5 -11.875 1 96.69 55 VAL B O 1
ATOM 4692 N N . HIS B 1 56 ? 27.297 -19.953 -13.359 1 95.38 56 HIS B N 1
ATOM 4693 C CA . HIS B 1 56 ? 28.578 -20.094 -12.68 1 95.38 56 HIS B CA 1
ATOM 4694 C C . HIS B 1 56 ? 29.375 -18.797 -12.734 1 95.38 56 HIS B C 1
ATOM 4696 O O . HIS B 1 56 ? 29.922 -18.359 -11.719 1 95.38 56 HIS B O 1
ATOM 4702 N N . ASP B 1 57 ? 29.375 -18.172 -13.961 1 95.88 57 ASP B N 1
ATOM 4703 C CA . ASP B 1 57 ? 30.031 -16.875 -14.094 1 95.88 57 ASP B CA 1
ATOM 4704 C C . ASP B 1 57 ? 29.391 -15.828 -13.195 1 95.88 57 ASP B C 1
ATOM 4706 O O . ASP B 1 57 ? 30.062 -14.969 -12.633 1 95.88 57 ASP B O 1
ATOM 4710 N N . ARG B 1 58 ? 28.062 -15.891 -13.109 1 97.31 58 ARG B N 1
ATOM 4711 C CA . ARG B 1 58 ? 27.312 -14.977 -12.266 1 97.31 58 ARG B CA 1
ATOM 4712 C C . ARG B 1 58 ? 27.734 -15.094 -10.812 1 97.31 58 ARG B C 1
ATOM 4714 O O . ARG B 1 58 ? 28.047 -14.086 -10.164 1 97.31 58 ARG B O 1
ATOM 4721 N N . ILE B 1 59 ? 27.781 -16.234 -10.25 1 97.56 59 ILE B N 1
ATOM 4722 C CA . ILE B 1 59 ? 28.141 -16.484 -8.852 1 97.56 59 ILE B CA 1
ATOM 4723 C C . ILE B 1 59 ? 29.578 -16.062 -8.602 1 97.56 59 ILE B C 1
ATOM 4725 O O . ILE B 1 59 ? 29.875 -15.391 -7.613 1 97.56 59 ILE B O 1
ATOM 4729 N N . GLU B 1 60 ? 30.438 -16.406 -9.547 1 96.12 60 GLU B N 1
ATOM 4730 C CA . GLU B 1 60 ? 31.859 -16.062 -9.406 1 96.12 60 GLU B CA 1
ATOM 4731 C C . GLU B 1 60 ? 32.062 -14.547 -9.43 1 96.12 60 GLU B C 1
ATOM 4733 O O . GLU B 1 60 ? 32.938 -14.023 -8.758 1 96.12 60 GLU B O 1
ATOM 4738 N N . SER B 1 61 ? 31.297 -13.906 -10.227 1 96.56 61 SER B N 1
ATOM 4739 C CA . SER B 1 61 ? 31.438 -12.453 -10.359 1 96.56 61 SER B CA 1
ATOM 4740 C C . SER B 1 61 ? 30.984 -11.742 -9.094 1 96.56 61 SER B C 1
ATOM 4742 O O . SER B 1 61 ? 31.422 -10.617 -8.82 1 96.56 61 SER B O 1
ATOM 4744 N N . LEU B 1 62 ? 30.156 -12.328 -8.266 1 97.75 62 LEU B N 1
ATOM 4745 C CA . LEU B 1 62 ? 29.562 -11.664 -7.109 1 97.75 62 LEU B CA 1
ATOM 4746 C C . LEU B 1 62 ? 30.312 -12.023 -5.828 1 97.75 62 LEU B C 1
ATOM 4748 O O . LEU B 1 62 ? 30.594 -11.156 -5 1 97.75 62 LEU B O 1
ATOM 4752 N N . LEU B 1 63 ? 30.719 -13.297 -5.691 1 98.44 63 LEU B N 1
ATOM 4753 C CA . LEU B 1 63 ? 31.203 -13.797 -4.41 1 98.44 63 LEU B CA 1
ATOM 4754 C C . LEU B 1 63 ? 32.719 -13.727 -4.348 1 98.44 63 LEU B C 1
ATOM 4756 O O . LEU B 1 63 ? 33.406 -13.672 -5.383 1 98.44 63 LEU B O 1
ATOM 4760 N N . ASP B 1 64 ? 33.219 -13.727 -3.131 1 98.5 64 ASP B N 1
ATOM 4761 C CA . ASP B 1 64 ? 34.656 -13.859 -2.93 1 98.5 64 ASP B CA 1
ATOM 4762 C C . ASP B 1 64 ? 35.156 -15.18 -3.502 1 98.5 64 ASP B C 1
ATOM 4764 O O . ASP B 1 64 ? 34.5 -16.219 -3.381 1 98.5 64 ASP B O 1
ATOM 4768 N N . ALA B 1 65 ? 36.406 -15.109 -4.094 1 97.62 65 ALA B N 1
ATOM 4769 C CA . ALA B 1 65 ? 36.969 -16.297 -4.719 1 97.62 65 ALA B CA 1
ATOM 4770 C C . ALA B 1 65 ? 37.062 -17.453 -3.727 1 97.62 65 ALA B C 1
ATOM 4772 O O . ALA B 1 65 ? 37.562 -17.281 -2.607 1 97.62 65 ALA B O 1
ATOM 4773 N N . GLY B 1 66 ? 36.438 -18.578 -4.117 1 97.12 66 GLY B N 1
ATOM 4774 C CA . GLY B 1 66 ? 36.562 -19.812 -3.346 1 97.12 66 GLY B CA 1
ATOM 4775 C C . GLY B 1 66 ? 35.562 -19.891 -2.197 1 97.12 66 GLY B C 1
ATOM 4776 O O . GLY B 1 66 ? 35.562 -20.844 -1.43 1 97.12 66 GLY B O 1
ATOM 4777 N N . SER B 1 67 ? 34.688 -18.953 -2.045 1 98.31 67 SER B N 1
ATOM 4778 C CA . SER B 1 67 ? 33.812 -18.906 -0.866 1 98.31 67 SER B CA 1
ATOM 4779 C C . SER B 1 67 ? 32.5 -19.641 -1.106 1 98.31 67 SER B C 1
ATOM 4781 O O . SER B 1 67 ? 31.797 -19.969 -0.158 1 98.31 67 SER B O 1
ATOM 4783 N N . PHE B 1 68 ? 32.219 -19.953 -2.289 1 98.31 68 PHE B N 1
ATOM 4784 C CA . PHE B 1 68 ? 30.922 -20.531 -2.619 1 98.31 68 PHE B CA 1
ATOM 4785 C C . PHE B 1 68 ? 30.844 -21.984 -2.18 1 98.31 68 PHE B C 1
ATOM 4787 O O . PHE B 1 68 ? 31.672 -22.812 -2.582 1 98.31 68 PHE B O 1
ATOM 4794 N N . GLU B 1 69 ? 29.828 -22.266 -1.37 1 98.5 69 GLU B N 1
ATOM 4795 C CA . GLU B 1 69 ? 29.516 -23.625 -0.968 1 98.5 69 GLU B CA 1
ATOM 4796 C C . GLU B 1 69 ? 28.094 -24.016 -1.406 1 98.5 69 GLU B C 1
ATOM 4798 O O . GLU B 1 69 ? 27.125 -23.625 -0.766 1 98.5 69 GLU B O 1
ATOM 4803 N N . ARG B 1 70 ? 28.125 -24.859 -2.398 1 97.56 70 ARG B N 1
ATOM 4804 C CA . ARG B 1 70 ? 26.859 -25.234 -3.023 1 97.56 70 ARG B CA 1
ATOM 4805 C C . ARG B 1 70 ? 26.094 -26.219 -2.154 1 97.56 70 ARG B C 1
ATOM 4807 O O . ARG B 1 70 ? 26.688 -27.109 -1.546 1 97.56 70 ARG B O 1
ATOM 4814 N N . PHE B 1 71 ? 24.766 -26.062 -2.043 1 96.62 71 PHE B N 1
ATOM 4815 C CA . PHE B 1 71 ? 23.906 -27.078 -1.46 1 96.62 71 PHE B CA 1
ATOM 4816 C C . PHE B 1 71 ? 22.734 -27.391 -2.379 1 96.62 71 PHE B C 1
ATOM 4818 O O . PHE B 1 71 ? 22.453 -26.641 -3.312 1 96.62 71 PHE B O 1
ATOM 4825 N N . GLY B 1 72 ? 22.109 -28.547 -2.266 1 94.19 72 GLY B N 1
ATOM 4826 C CA . GLY B 1 72 ? 20.953 -28.969 -3.033 1 94.19 72 GLY B CA 1
ATOM 4827 C C . GLY B 1 72 ? 21.297 -29.484 -4.418 1 94.19 72 GLY B C 1
ATOM 4828 O O . GLY B 1 72 ? 20.438 -29.594 -5.285 1 94.19 72 GLY B O 1
ATOM 4829 N N . ALA B 1 73 ? 22.547 -29.781 -4.672 1 92.56 73 ALA B N 1
ATOM 4830 C CA . ALA B 1 73 ? 23.016 -30.188 -5.996 1 92.56 73 ALA B CA 1
ATOM 4831 C C . ALA B 1 73 ? 22.438 -31.547 -6.395 1 92.56 73 ALA B C 1
ATOM 4833 O O . ALA B 1 73 ? 22.281 -31.844 -7.582 1 92.56 73 ALA B O 1
ATOM 4834 N N . ASP B 1 74 ? 22.031 -32.312 -5.441 1 92.25 74 ASP B N 1
ATOM 4835 C CA . ASP B 1 74 ? 21.594 -33.688 -5.715 1 92.25 74 ASP B CA 1
ATOM 4836 C C . ASP B 1 74 ? 20.078 -33.75 -5.914 1 92.25 74 ASP B C 1
ATOM 4838 O O . ASP B 1 74 ? 19.547 -34.781 -6.293 1 92.25 74 ASP B O 1
ATOM 4842 N N . VAL B 1 75 ? 19.406 -32.688 -5.688 1 93.25 75 VAL B N 1
ATOM 4843 C CA . VAL B 1 75 ? 17.953 -32.656 -5.848 1 93.25 75 VAL B CA 1
ATOM 4844 C C . VAL B 1 75 ? 17.594 -32.625 -7.332 1 93.25 75 VAL B C 1
ATOM 4846 O O . VAL B 1 75 ? 18.094 -31.766 -8.07 1 93.25 75 VAL B O 1
ATOM 4849 N N . ALA B 1 76 ? 16.797 -33.5 -7.77 1 91.25 76 ALA B N 1
ATOM 4850 C CA . ALA B 1 76 ? 16.453 -33.594 -9.18 1 91.25 76 ALA B CA 1
ATOM 4851 C C . ALA B 1 76 ? 14.938 -33.531 -9.383 1 91.25 76 ALA B C 1
ATOM 4853 O O . ALA B 1 76 ? 14.172 -34 -8.539 1 91.25 76 ALA B O 1
ATOM 4854 N N . PRO B 1 77 ? 14.609 -32.938 -10.531 1 91.31 77 PRO B N 1
ATOM 4855 C CA . PRO B 1 77 ? 13.172 -32.812 -10.805 1 91.31 77 PRO B CA 1
ATOM 4856 C C . PRO B 1 77 ? 12.531 -34.156 -11.164 1 91.31 77 PRO B C 1
ATOM 4858 O O . PRO B 1 77 ? 13.227 -35.062 -11.625 1 91.31 77 PRO B O 1
ATOM 4861 N N . VAL B 1 78 ? 11.234 -34.219 -10.852 1 86.19 78 VAL B N 1
ATOM 4862 C CA . VAL B 1 78 ? 10.43 -35.375 -11.219 1 86.19 78 VAL B CA 1
ATOM 4863 C C . VAL B 1 78 ? 9.328 -34.969 -12.188 1 86.19 78 VAL B C 1
ATOM 4865 O O . VAL B 1 78 ? 8.773 -33.875 -12.07 1 86.19 78 VAL B O 1
ATOM 4868 N N . ASP B 1 79 ? 9.078 -35.812 -13.172 1 92.38 79 ASP B N 1
ATOM 4869 C CA . ASP B 1 79 ? 7.977 -35.594 -14.102 1 92.38 79 ASP B CA 1
ATOM 4870 C C . ASP B 1 79 ? 6.641 -35.969 -13.484 1 92.38 79 ASP B C 1
ATOM 4872 O O . ASP B 1 79 ? 6.145 -37.094 -13.734 1 92.38 79 ASP B O 1
ATOM 4876 N N . VAL B 1 80 ? 6.02 -35.094 -12.898 1 90 80 VAL B N 1
ATOM 4877 C CA . VAL B 1 80 ? 4.844 -35.375 -12.086 1 90 80 VAL B CA 1
ATOM 4878 C C . VAL B 1 80 ? 3.617 -35.531 -12.984 1 90 80 VAL B C 1
ATOM 4880 O O . VAL B 1 80 ? 2.66 -36.219 -12.633 1 90 80 VAL B O 1
ATOM 4883 N N . LEU B 1 81 ? 3.662 -35 -14.227 1 94.81 81 LEU B N 1
ATOM 4884 C CA . LEU B 1 81 ? 2.455 -34.938 -15.047 1 94.81 81 LEU B CA 1
ATOM 4885 C C . LEU B 1 81 ? 2.549 -35.938 -16.203 1 94.81 81 LEU B C 1
ATOM 4887 O O . LEU B 1 81 ? 1.548 -36.219 -16.859 1 94.81 81 LEU B O 1
ATOM 4891 N N . GLY B 1 82 ? 3.752 -36.5 -16.438 1 95.31 82 GLY B N 1
ATOM 4892 C CA . GLY B 1 82 ? 3.941 -37.25 -17.688 1 95.31 82 GLY B CA 1
ATOM 4893 C C . GLY B 1 82 ? 3.734 -36.375 -18.922 1 95.31 82 GLY B C 1
ATOM 4894 O O . GLY B 1 82 ? 3.119 -36.844 -19.891 1 95.31 82 GLY B O 1
ATOM 4895 N N . PHE B 1 83 ? 4.223 -35.188 -18.891 1 96.44 83 PHE B N 1
ATOM 4896 C CA . PHE B 1 83 ? 3.949 -34.188 -19.906 1 96.44 83 PHE B CA 1
ATOM 4897 C C . PHE B 1 83 ? 4.719 -34.469 -21.188 1 96.44 83 PHE B C 1
ATOM 4899 O O . PHE B 1 83 ? 5.902 -34.812 -21.141 1 96.44 83 PHE B O 1
ATOM 4906 N N . THR B 1 84 ? 4.051 -34.438 -22.297 1 95.56 84 THR B N 1
ATOM 4907 C CA . THR B 1 84 ? 4.668 -34.594 -23.609 1 95.56 84 THR B CA 1
ATOM 4908 C C . THR B 1 84 ? 4.117 -33.594 -24.609 1 95.56 84 THR B C 1
ATOM 4910 O O . THR B 1 84 ? 2.904 -33.5 -24.812 1 95.56 84 THR B O 1
ATOM 4913 N N . ASP B 1 85 ? 4.945 -32.781 -25.062 1 92.62 85 ASP B N 1
ATOM 4914 C CA . ASP B 1 85 ? 4.59 -31.984 -26.234 1 92.62 85 ASP B CA 1
ATOM 4915 C C . ASP B 1 85 ? 5.109 -32.656 -27.516 1 92.62 85 ASP B C 1
ATOM 4917 O O . ASP B 1 85 ? 4.742 -33.781 -27.828 1 92.62 85 ASP B O 1
ATOM 4921 N N . SER B 1 86 ? 6.105 -32 -28.188 1 90.38 86 SER B N 1
ATOM 4922 C CA . SER B 1 86 ? 6.723 -32.656 -29.328 1 90.38 86 SER B CA 1
ATOM 4923 C C . SER B 1 86 ? 7.695 -33.75 -28.891 1 90.38 86 SER B C 1
ATOM 4925 O O . SER B 1 86 ? 7.98 -34.688 -29.641 1 90.38 86 SER B O 1
ATOM 4927 N N . ARG B 1 87 ? 8.156 -33.625 -27.688 1 94.19 87 ARG B N 1
ATOM 4928 C CA . ARG B 1 87 ? 9 -34.625 -27.016 1 94.19 87 ARG B CA 1
ATOM 4929 C C . ARG B 1 87 ? 8.633 -34.75 -25.547 1 94.19 87 ARG B C 1
ATOM 4931 O O . ARG B 1 87 ? 8.078 -33.812 -24.953 1 94.19 87 ARG B O 1
ATOM 4938 N N . PRO B 1 88 ? 8.984 -35.938 -24.969 1 96.38 88 PRO B N 1
ATOM 4939 C CA . PRO B 1 88 ? 8.703 -36.094 -23.547 1 96.38 88 PRO B CA 1
ATOM 4940 C C . PRO B 1 88 ? 9.477 -35.125 -22.672 1 96.38 88 PRO B C 1
ATOM 4942 O O . PRO B 1 88 ? 10.641 -34.812 -22.969 1 96.38 88 PRO B O 1
ATOM 4945 N N . TYR B 1 89 ? 8.812 -34.688 -21.641 1 96.62 89 TYR B N 1
ATOM 4946 C CA . TYR B 1 89 ? 9.414 -33.75 -20.703 1 96.62 89 TYR B CA 1
ATOM 4947 C C . TYR B 1 89 ? 10.719 -34.312 -20.141 1 96.62 89 TYR B C 1
ATOM 4949 O O . TYR B 1 89 ? 11.695 -33.594 -19.984 1 96.62 89 TYR B O 1
ATOM 4957 N N . THR B 1 90 ? 10.852 -35.594 -19.891 1 96.56 90 THR B N 1
ATOM 4958 C CA . THR B 1 90 ? 12.031 -36.219 -19.328 1 96.56 90 THR B CA 1
ATOM 4959 C C . THR B 1 90 ? 13.219 -36.094 -20.266 1 96.56 90 THR B C 1
ATOM 4961 O O . THR B 1 90 ? 14.359 -35.969 -19.828 1 96.56 90 THR B O 1
ATOM 4964 N N . GLU B 1 91 ? 12.922 -36.094 -21.547 1 96.88 91 GLU B N 1
ATOM 4965 C CA . GLU B 1 91 ? 13.984 -35.938 -22.531 1 96.88 91 GLU B CA 1
ATOM 4966 C C . GLU B 1 91 ? 14.508 -34.5 -22.531 1 96.88 91 GLU B C 1
ATOM 4968 O O . GLU B 1 91 ? 15.711 -34.25 -22.641 1 96.88 91 GLU B O 1
ATOM 4973 N N . ARG B 1 92 ? 13.594 -33.594 -22.422 1 94.94 92 ARG B N 1
ATOM 4974 C CA . ARG B 1 92 ? 13.992 -32.188 -22.359 1 94.94 92 ARG B CA 1
ATOM 4975 C C . ARG B 1 92 ? 14.836 -31.922 -21.109 1 94.94 92 ARG B C 1
ATOM 4977 O O . ARG B 1 92 ? 15.828 -31.188 -21.172 1 94.94 92 ARG B O 1
ATOM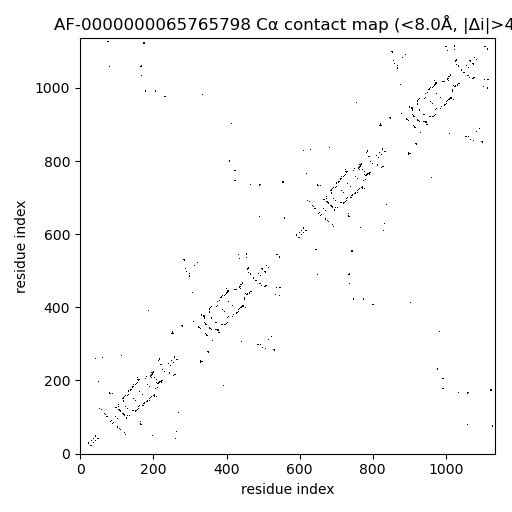 4984 N N . LEU B 1 93 ? 14.391 -32.469 -20.047 1 96.12 93 LEU B N 1
ATOM 4985 C CA . LEU B 1 93 ? 15.125 -32.344 -18.797 1 96.12 93 LEU B CA 1
ATOM 4986 C C . LEU B 1 93 ? 16.531 -32.906 -18.922 1 96.12 93 LEU B C 1
ATOM 4988 O O . LEU B 1 93 ? 17.5 -32.281 -18.516 1 96.12 93 LEU B O 1
ATOM 4992 N N . ALA B 1 94 ? 16.625 -34.062 -19.469 1 96.44 94 ALA B N 1
ATOM 4993 C CA . ALA B 1 94 ? 17.922 -34.719 -19.625 1 96.44 94 ALA B CA 1
ATOM 4994 C C . ALA B 1 94 ? 18.859 -33.875 -20.484 1 96.44 94 ALA B C 1
ATOM 4996 O O . ALA B 1 94 ? 20.062 -33.781 -20.188 1 96.44 94 ALA B O 1
ATOM 4997 N N . GLN B 1 95 ? 18.344 -33.375 -21.516 1 96.38 95 GLN B N 1
ATOM 4998 C CA . GLN B 1 95 ? 19.141 -32.531 -22.406 1 96.38 95 GLN B CA 1
ATOM 4999 C C . GLN B 1 95 ? 19.641 -31.281 -21.688 1 96.38 95 GLN B C 1
ATOM 5001 O O . GLN B 1 95 ? 20.812 -30.891 -21.828 1 96.38 95 GLN B O 1
ATOM 5006 N N . ALA B 1 96 ? 18.766 -30.641 -20.969 1 95.81 96 ALA B N 1
ATOM 5007 C CA . ALA B 1 96 ? 19.141 -29.453 -20.219 1 95.81 96 ALA B CA 1
ATOM 5008 C C . ALA B 1 96 ? 20.203 -29.766 -19.172 1 95.81 96 ALA B C 1
ATOM 5010 O O . ALA B 1 96 ? 21.141 -29 -18.984 1 95.81 96 ALA B O 1
ATOM 5011 N N . GLN B 1 97 ? 20.078 -30.891 -18.5 1 96.06 97 GLN B N 1
ATOM 5012 C CA . GLN B 1 97 ? 21.031 -31.312 -17.484 1 96.06 97 GLN B CA 1
ATOM 5013 C C . GLN B 1 97 ? 22.391 -31.594 -18.078 1 96.06 97 GLN B C 1
ATOM 5015 O O . GLN B 1 97 ? 23.422 -31.188 -17.531 1 96.06 97 GLN B O 1
ATOM 5020 N N . ARG B 1 98 ? 22.406 -32.188 -19.25 1 95.19 98 ARG B N 1
ATOM 5021 C CA . ARG B 1 98 ? 23.672 -32.469 -19.922 1 95.19 98 ARG B CA 1
ATOM 5022 C C . ARG B 1 98 ? 24.359 -31.188 -20.344 1 95.19 98 ARG B C 1
ATOM 5024 O O . ARG B 1 98 ? 25.578 -31.047 -20.188 1 95.19 98 ARG B O 1
ATOM 5031 N N . ARG B 1 99 ? 23.625 -30.344 -20.797 1 93.19 99 ARG B N 1
ATOM 5032 C CA . ARG B 1 99 ? 24.172 -29.094 -21.312 1 93.19 99 ARG B CA 1
ATOM 5033 C C . ARG B 1 99 ? 24.688 -28.203 -20.188 1 93.19 99 ARG B C 1
ATOM 5035 O O . ARG B 1 99 ? 25.734 -27.562 -20.312 1 93.19 99 ARG B O 1
ATOM 5042 N N . SER B 1 100 ? 23.953 -28.125 -19.109 1 92.06 100 SER B N 1
ATOM 5043 C CA . SER B 1 100 ? 24.266 -27.172 -18.047 1 92.06 100 SER B CA 1
ATOM 5044 C C . SER B 1 100 ? 25.156 -27.797 -17 1 92.06 100 SER B C 1
ATOM 5046 O O . SER B 1 100 ? 25.844 -27.078 -16.25 1 92.06 100 SER B O 1
ATOM 5048 N N . GLY B 1 101 ? 25.109 -29.047 -16.859 1 91.44 101 GLY B N 1
ATOM 5049 C CA . GLY B 1 101 ? 25.828 -29.734 -15.797 1 91.44 101 GLY B CA 1
ATOM 5050 C C . GLY B 1 101 ? 25.125 -29.656 -14.453 1 91.44 101 GLY B C 1
ATOM 5051 O O . GLY B 1 101 ? 25.703 -30 -13.422 1 91.44 101 GLY B O 1
ATOM 5052 N N . SER B 1 102 ? 23.953 -29.141 -14.43 1 94.06 102 SER B N 1
ATOM 5053 C CA . SER B 1 102 ? 23.156 -29.016 -13.219 1 94.06 102 SER B CA 1
ATOM 5054 C C . SER B 1 102 ? 21.859 -29.797 -13.344 1 94.06 102 SER B C 1
ATOM 5056 O O . SER B 1 102 ? 21.375 -30.062 -14.445 1 94.06 102 SER B O 1
ATOM 5058 N N . ASN B 1 103 ? 21.328 -30.156 -12.242 1 94.81 103 ASN B N 1
ATOM 5059 C CA . ASN B 1 103 ? 20.094 -30.922 -12.242 1 94.81 103 ASN B CA 1
ATOM 5060 C C . ASN B 1 103 ? 18.875 -30.016 -12.453 1 94.81 103 ASN B C 1
ATOM 5062 O O . ASN B 1 103 ? 17.797 -30.484 -12.82 1 94.81 103 ASN B O 1
ATOM 5066 N N . GLU B 1 104 ? 19.047 -28.812 -12.219 1 95.31 104 GLU B N 1
ATOM 5067 C CA . GLU B 1 104 ? 17.922 -27.906 -12.242 1 95.31 104 GLU B CA 1
ATOM 5068 C C . GLU B 1 104 ? 18.359 -26.484 -12.617 1 95.31 104 GLU B C 1
ATOM 5070 O O . GLU B 1 104 ? 19.562 -26.203 -12.695 1 95.31 104 GLU B O 1
ATOM 5075 N N . ALA B 1 105 ? 17.359 -25.609 -12.812 1 97.38 105 ALA B N 1
ATOM 5076 C CA . ALA B 1 105 ? 17.562 -24.281 -13.359 1 97.38 105 ALA B CA 1
ATOM 5077 C C . ALA B 1 105 ? 17.984 -23.297 -12.266 1 97.38 105 ALA B C 1
ATOM 5079 O O . ALA B 1 105 ? 17.672 -22.109 -12.336 1 97.38 105 ALA B O 1
ATOM 5080 N N . VAL B 1 106 ? 18.641 -23.75 -11.172 1 98.06 106 VAL B N 1
ATOM 5081 C CA . VAL B 1 106 ? 19.031 -22.844 -10.086 1 98.06 106 VAL B CA 1
ATOM 5082 C C . VAL B 1 106 ? 20.25 -23.422 -9.359 1 98.06 106 VAL B C 1
ATOM 5084 O O . VAL B 1 106 ? 20.375 -24.641 -9.219 1 98.06 106 VAL B O 1
ATOM 5087 N N . LEU B 1 107 ? 21.156 -22.609 -8.992 1 98.06 107 LEU B N 1
ATOM 5088 C CA . LEU B 1 107 ? 22.234 -22.938 -8.078 1 98.06 107 LEU B CA 1
ATOM 5089 C C . LEU B 1 107 ? 22.078 -22.203 -6.754 1 98.06 107 LEU B C 1
ATOM 5091 O O . LEU B 1 107 ? 21.859 -20.984 -6.742 1 98.06 107 LEU B O 1
ATOM 5095 N N . CYS B 1 108 ? 22.125 -22.922 -5.672 1 98.38 108 CYS B N 1
ATOM 5096 C CA . CYS B 1 108 ? 22.016 -22.344 -4.336 1 98.38 108 CYS B CA 1
ATOM 5097 C C . CYS B 1 108 ? 23.266 -22.656 -3.504 1 98.38 108 CYS B C 1
ATOM 5099 O O . CYS B 1 108 ? 23.891 -23.703 -3.688 1 98.38 108 CYS B O 1
ATOM 5101 N N . GLY B 1 109 ? 23.578 -21.75 -2.654 1 98.69 109 GLY B N 1
ATOM 5102 C CA . GLY B 1 109 ? 24.703 -21.969 -1.77 1 98.69 109 GLY B CA 1
ATOM 5103 C C . GLY B 1 109 ? 24.969 -20.812 -0.839 1 98.69 109 GLY B C 1
ATOM 5104 O O . GLY B 1 109 ? 24.203 -19.844 -0.802 1 98.69 109 GLY B O 1
ATOM 5105 N N . THR B 1 110 ? 26 -20.953 -0.042 1 98.69 110 THR B N 1
ATOM 5106 C CA . THR B 1 110 ? 26.5 -19.891 0.825 1 98.69 110 THR B CA 1
ATOM 5107 C C . THR B 1 110 ? 27.797 -19.312 0.285 1 98.69 110 THR B C 1
ATOM 5109 O O . THR B 1 110 ? 28.484 -19.953 -0.522 1 98.69 110 THR B O 1
ATOM 5112 N N . GLY B 1 111 ? 28.047 -18.156 0.619 1 98.56 111 GLY B N 1
ATOM 5113 C CA . GLY B 1 111 ? 29.281 -17.484 0.257 1 98.56 111 GLY B CA 1
ATOM 5114 C C . GLY B 1 111 ? 29.484 -16.172 0.989 1 98.56 111 GLY B C 1
ATOM 5115 O O . GLY B 1 111 ? 28.812 -15.906 1.986 1 98.56 111 GLY B O 1
ATOM 5116 N N . THR B 1 112 ? 30.516 -15.438 0.521 1 98.69 112 THR B N 1
ATOM 5117 C CA . THR B 1 112 ? 30.797 -14.141 1.128 1 98.69 112 THR B CA 1
ATOM 5118 C C . THR B 1 112 ? 31.031 -13.078 0.055 1 98.69 112 THR B C 1
ATOM 5120 O O . THR B 1 112 ? 31.422 -13.398 -1.067 1 98.69 112 THR B O 1
ATOM 5123 N N . ILE B 1 113 ? 30.703 -11.914 0.317 1 98.5 113 ILE B N 1
ATOM 5124 C CA . ILE B 1 113 ? 31.094 -10.719 -0.421 1 98.5 113 ILE B CA 1
ATOM 5125 C C . ILE B 1 113 ? 31.875 -9.781 0.497 1 98.5 113 ILE B C 1
ATOM 5127 O O . ILE B 1 113 ? 31.344 -9.312 1.505 1 98.5 113 ILE B O 1
ATOM 5131 N N . ASP B 1 114 ? 33.094 -9.477 0.194 1 97.12 114 ASP B N 1
ATOM 5132 C CA . ASP B 1 114 ? 33.969 -8.695 1.051 1 97.12 114 ASP B CA 1
ATOM 5133 C C . ASP B 1 114 ? 34 -9.242 2.477 1 97.12 114 ASP B C 1
ATOM 5135 O O . ASP B 1 114 ? 33.875 -8.484 3.439 1 97.12 114 ASP B O 1
ATOM 5139 N N . GLY B 1 115 ? 33.938 -10.469 2.568 1 97.62 115 GLY B N 1
ATOM 5140 C CA . GLY B 1 115 ? 34.031 -11.133 3.855 1 97.62 115 GLY B CA 1
ATOM 5141 C C . GLY B 1 115 ? 32.656 -11.289 4.535 1 97.62 115 GLY B C 1
ATOM 5142 O O . GLY B 1 115 ? 32.531 -12.062 5.484 1 97.62 115 GLY B O 1
ATOM 5143 N N . ALA B 1 116 ? 31.672 -10.609 4.168 1 97.62 116 ALA B N 1
ATOM 5144 C CA . ALA B 1 116 ? 30.344 -10.695 4.773 1 97.62 116 ALA B CA 1
ATOM 5145 C C . ALA B 1 116 ? 29.578 -11.914 4.27 1 97.62 116 ALA B C 1
ATOM 5147 O O . ALA B 1 116 ? 29.453 -12.117 3.059 1 97.62 116 ALA B O 1
ATOM 5148 N N . PRO B 1 117 ? 29.078 -12.734 5.09 1 98.19 117 PRO B N 1
ATOM 5149 C CA . PRO B 1 117 ? 28.375 -13.953 4.68 1 98.19 117 PRO B CA 1
ATOM 5150 C C . PRO B 1 117 ? 27.016 -13.68 4.059 1 98.19 117 PRO B C 1
ATOM 5152 O O . PRO B 1 117 ? 26.344 -12.711 4.438 1 98.19 117 PRO B O 1
ATOM 5155 N N . LEU B 1 118 ? 26.609 -14.531 3.15 1 98.62 118 LEU B N 1
ATOM 5156 C CA . LEU B 1 118 ? 25.266 -14.484 2.564 1 98.62 118 LEU B CA 1
ATOM 5157 C C . LEU B 1 118 ? 24.891 -15.844 1.985 1 98.62 118 LEU B C 1
ATOM 5159 O O . LEU B 1 118 ? 25.734 -16.734 1.863 1 98.62 118 LEU B O 1
ATOM 5163 N N . VAL B 1 119 ? 23.625 -16.031 1.786 1 98.88 119 VAL B N 1
ATOM 5164 C CA . VAL B 1 119 ? 23.062 -17.125 1.005 1 98.88 119 VAL B CA 1
ATOM 5165 C C . VAL B 1 119 ? 22.672 -16.625 -0.384 1 98.88 119 VAL B C 1
ATOM 5167 O O . VAL B 1 119 ? 22.188 -15.508 -0.533 1 98.88 119 VAL B O 1
ATOM 5170 N N . VAL B 1 120 ? 22.922 -17.453 -1.393 1 98.88 120 VAL B N 1
ATOM 5171 C CA . VAL B 1 120 ? 22.594 -17.016 -2.748 1 98.88 120 VAL B CA 1
ATOM 5172 C C . VAL B 1 120 ? 21.766 -18.109 -3.439 1 98.88 120 VAL B C 1
ATOM 5174 O O . VAL B 1 120 ? 22.016 -19.297 -3.248 1 98.88 120 VAL B O 1
ATOM 5177 N N . ALA B 1 121 ? 20.766 -17.75 -4.137 1 98.88 121 ALA B N 1
ATOM 5178 C CA . ALA B 1 121 ? 20.062 -18.547 -5.137 1 98.88 121 ALA B CA 1
ATOM 5179 C C . ALA B 1 121 ? 20.062 -17.844 -6.496 1 98.88 121 ALA B C 1
ATOM 5181 O O . ALA B 1 121 ? 19.516 -16.75 -6.645 1 98.88 121 ALA B O 1
ATOM 5182 N N . ALA B 1 122 ? 20.688 -18.438 -7.441 1 98.75 122 ALA B N 1
ATOM 5183 C CA . ALA B 1 122 ? 20.844 -17.844 -8.773 1 98.75 122 ALA B CA 1
ATOM 5184 C C . ALA B 1 122 ? 20.219 -18.734 -9.836 1 98.75 122 ALA B C 1
ATOM 5186 O O . ALA B 1 122 ? 20.594 -19.891 -10 1 98.75 122 ALA B O 1
ATOM 5187 N N . LEU B 1 123 ? 19.266 -18.203 -10.531 1 98.69 123 LEU B N 1
ATOM 5188 C CA . LEU B 1 123 ? 18.609 -18.938 -11.602 1 98.69 123 LEU B CA 1
ATOM 5189 C C . LEU B 1 123 ? 19.484 -19.016 -12.844 1 98.69 123 LEU B C 1
ATOM 5191 O O . LEU B 1 123 ? 20.297 -18.109 -13.086 1 98.69 123 LEU B O 1
ATOM 5195 N N . ASP B 1 124 ? 19.328 -20.078 -13.594 1 97.75 124 ASP B N 1
ATOM 5196 C CA . ASP B 1 124 ? 20.078 -20.312 -14.812 1 97.75 124 ASP B CA 1
ATOM 5197 C C . ASP B 1 124 ? 19.172 -20.312 -16.047 1 97.75 124 ASP B C 1
ATOM 5199 O O . ASP B 1 124 ? 18.562 -21.328 -16.375 1 97.75 124 ASP B O 1
ATOM 5203 N N . PHE B 1 125 ? 19.234 -19.25 -16.75 1 97.31 125 PHE B N 1
ATOM 5204 C CA . PHE B 1 125 ? 18.375 -19.141 -17.938 1 97.31 125 PHE B CA 1
ATOM 5205 C C . PHE B 1 125 ? 18.719 -20.203 -18.953 1 97.31 125 PHE B C 1
ATOM 5207 O O . PHE B 1 125 ? 17.859 -20.625 -19.75 1 97.31 125 PHE B O 1
ATOM 5214 N N . GLY B 1 126 ? 19.922 -20.703 -18.984 1 95.69 126 GLY B N 1
ATOM 5215 C CA . GLY B 1 126 ? 20.359 -21.703 -19.938 1 95.69 126 GLY B CA 1
ATOM 5216 C C . GLY B 1 126 ? 19.688 -23.062 -19.719 1 95.69 126 GLY B C 1
ATOM 5217 O O . GLY B 1 126 ? 19.719 -23.922 -20.609 1 95.69 126 GLY B O 1
ATOM 5218 N N . PHE B 1 127 ? 19.156 -23.234 -18.594 1 97 127 PHE B N 1
ATOM 5219 C CA . PHE B 1 127 ? 18.422 -24.438 -18.266 1 97 127 PHE B CA 1
ATOM 5220 C C . PHE B 1 127 ? 16.938 -24.266 -18.516 1 97 127 PHE B C 1
ATOM 5222 O O . PHE B 1 127 ? 16.203 -23.797 -17.641 1 97 127 PHE B O 1
ATOM 5229 N N . LEU B 1 128 ? 16.422 -24.672 -19.672 1 96.06 128 LEU B N 1
ATOM 5230 C CA . LEU B 1 128 ? 15.023 -24.594 -20.078 1 96.06 128 LEU B CA 1
ATOM 5231 C C . LEU B 1 128 ? 14.477 -23.188 -19.875 1 96.06 128 LEU B C 1
ATOM 5233 O O . LEU B 1 128 ? 13.414 -23.016 -19.281 1 96.06 128 LEU B O 1
ATOM 5237 N N . GLY B 1 129 ? 15.273 -22.203 -20.188 1 95.88 129 GLY B N 1
ATOM 5238 C CA . GLY B 1 129 ? 14.836 -20.812 -20.078 1 95.88 129 GLY B CA 1
ATOM 5239 C C . GLY B 1 129 ? 14.766 -20.312 -18.656 1 95.88 129 GLY B C 1
ATOM 5240 O O . GLY B 1 129 ? 14.039 -19.359 -18.359 1 95.88 129 GLY B O 1
ATOM 5241 N N . GLY B 1 130 ? 15.391 -20.969 -17.75 1 97.69 130 GLY B N 1
ATOM 5242 C CA . GLY B 1 130 ? 15.336 -20.578 -16.344 1 97.69 130 GLY B CA 1
ATOM 5243 C C . GLY B 1 130 ? 13.961 -20.75 -15.727 1 97.69 130 GLY B C 1
ATOM 5244 O O . GLY B 1 130 ? 13.633 -20.094 -14.734 1 97.69 130 GLY B O 1
ATOM 5245 N N . SER B 1 131 ? 13.102 -21.562 -16.406 1 97.31 131 SER B N 1
ATOM 5246 C CA . SER B 1 131 ? 11.734 -21.734 -15.93 1 97.31 131 SER B CA 1
ATOM 5247 C C . SER B 1 131 ? 11.703 -22.328 -14.531 1 97.31 131 SER B C 1
ATOM 5249 O O . SER B 1 131 ? 12.562 -23.141 -14.18 1 97.31 131 SER B O 1
ATOM 5251 N N . VAL B 1 132 ? 10.758 -21.953 -13.758 1 97.94 132 VAL B N 1
ATOM 5252 C CA . VAL B 1 132 ? 10.664 -22.375 -12.359 1 97.94 132 VAL B CA 1
ATOM 5253 C C . VAL B 1 132 ? 9.734 -23.578 -12.242 1 97.94 132 VAL B C 1
ATOM 5255 O O . VAL B 1 132 ? 8.531 -23.469 -12.477 1 97.94 132 VAL B O 1
ATOM 5258 N N . GLY B 1 133 ? 10.305 -24.734 -11.961 1 97.06 133 GLY B N 1
ATOM 5259 C CA . GLY B 1 133 ? 9.57 -25.938 -11.625 1 97.06 133 GLY B CA 1
ATOM 5260 C C . GLY B 1 133 ? 9.594 -26.266 -10.148 1 97.06 133 GLY B C 1
ATOM 5261 O O . GLY B 1 133 ? 9.953 -25.422 -9.328 1 97.06 133 GLY B O 1
ATOM 5262 N N . GLY B 1 134 ? 9.141 -27.438 -9.812 1 96.81 134 GLY B N 1
ATOM 5263 C CA . GLY B 1 134 ? 9.055 -27.859 -8.422 1 96.81 134 GLY B CA 1
ATOM 5264 C C . GLY B 1 134 ? 10.383 -27.797 -7.699 1 96.81 134 GLY B C 1
ATOM 5265 O O . GLY B 1 134 ? 10.477 -27.234 -6.605 1 96.81 134 GLY B O 1
ATOM 5266 N N . VAL B 1 135 ? 11.414 -28.312 -8.297 1 96.69 135 VAL B N 1
ATOM 5267 C CA . VAL B 1 135 ? 12.719 -28.391 -7.645 1 96.69 135 VAL B CA 1
ATOM 5268 C C . VAL B 1 135 ? 13.344 -27 -7.582 1 96.69 135 VAL B C 1
ATOM 5270 O O . VAL B 1 135 ? 14.016 -26.656 -6.605 1 96.69 135 VAL B O 1
ATOM 5273 N N . THR B 1 136 ? 13.172 -26.172 -8.68 1 97.5 136 THR B N 1
ATOM 5274 C CA . THR B 1 136 ? 13.656 -24.797 -8.617 1 97.5 136 THR B CA 1
ATOM 5275 C C . THR B 1 136 ? 13.078 -24.078 -7.398 1 97.5 136 THR B C 1
ATOM 5277 O O . THR B 1 136 ? 13.82 -23.469 -6.625 1 97.5 136 THR B O 1
ATOM 5280 N N . GLY B 1 137 ? 11.719 -24.156 -7.27 1 97.75 137 GLY B N 1
ATOM 5281 C CA . GLY B 1 137 ? 11.062 -23.531 -6.137 1 97.75 137 GLY B CA 1
ATOM 5282 C C . GLY B 1 137 ? 11.539 -24.062 -4.797 1 97.75 137 GLY B C 1
ATOM 5283 O O . GLY B 1 137 ? 11.742 -23.297 -3.857 1 97.75 137 GLY B O 1
ATOM 5284 N N . GLU B 1 138 ? 11.734 -25.344 -4.711 1 97.38 138 GLU B N 1
ATOM 5285 C CA . GLU B 1 138 ? 12.211 -25.969 -3.477 1 97.38 138 GLU B CA 1
ATOM 5286 C C . GLU B 1 138 ? 13.594 -25.453 -3.092 1 97.38 138 GLU B C 1
ATOM 5288 O O . GLU B 1 138 ? 13.852 -25.156 -1.924 1 97.38 138 GLU B O 1
ATOM 5293 N N . LEU B 1 139 ? 14.445 -25.391 -4.062 1 97.81 139 LEU B N 1
ATOM 5294 C CA . LEU B 1 139 ? 15.805 -24.953 -3.773 1 97.81 139 LEU B CA 1
ATOM 5295 C C . LEU B 1 139 ? 15.844 -23.484 -3.387 1 97.81 139 LEU B C 1
ATOM 5297 O O . LEU B 1 139 ? 16.594 -23.094 -2.494 1 97.81 139 LEU B O 1
ATOM 5301 N N . VAL B 1 140 ? 15.078 -22.609 -4.043 1 98.62 140 VAL B N 1
ATOM 5302 C CA . VAL B 1 140 ? 14.961 -21.219 -3.629 1 98.62 140 VAL B CA 1
ATOM 5303 C C . VAL B 1 140 ? 14.43 -21.141 -2.201 1 98.62 140 VAL B C 1
ATOM 5305 O O . VAL B 1 140 ? 14.93 -20.375 -1.385 1 98.62 140 VAL B O 1
ATOM 5308 N N . ALA B 1 141 ? 13.398 -21.969 -1.891 1 98.5 141 ALA B N 1
ATOM 5309 C CA . ALA B 1 141 ? 12.844 -22.016 -0.54 1 98.5 141 ALA B CA 1
ATOM 5310 C C . ALA B 1 141 ? 13.898 -22.469 0.468 1 98.5 141 ALA B C 1
ATOM 5312 O O . ALA B 1 141 ? 13.992 -21.922 1.565 1 98.5 141 ALA B O 1
ATOM 5313 N N . ARG B 1 142 ? 14.688 -23.469 0.089 1 97.94 142 ARG B N 1
ATOM 5314 C CA . ARG B 1 142 ? 15.758 -23.953 0.958 1 97.94 142 ARG B CA 1
ATOM 5315 C C . ARG B 1 142 ? 16.781 -22.844 1.211 1 97.94 142 ARG B C 1
ATOM 5317 O O . ARG B 1 142 ? 17.297 -22.719 2.324 1 97.94 142 ARG B O 1
ATOM 5324 N N . ALA B 1 143 ? 17.094 -22.141 0.162 1 98.81 143 ALA B N 1
ATOM 5325 C CA . ALA B 1 143 ? 18 -21.016 0.327 1 98.81 143 ALA B CA 1
ATOM 5326 C C . ALA B 1 143 ? 17.453 -20.016 1.336 1 98.81 143 ALA B C 1
ATOM 5328 O O . ALA B 1 143 ? 18.188 -19.547 2.215 1 98.81 143 ALA B O 1
ATOM 5329 N N . ALA B 1 144 ? 16.219 -19.688 1.226 1 98.88 144 ALA B N 1
ATOM 5330 C CA . ALA B 1 144 ? 15.586 -18.766 2.154 1 98.88 144 ALA B CA 1
ATOM 5331 C C . ALA B 1 144 ? 15.602 -19.312 3.576 1 98.88 144 ALA B C 1
ATOM 5333 O O . ALA B 1 144 ? 15.891 -18.578 4.527 1 98.88 144 ALA B O 1
ATOM 5334 N N . ARG B 1 145 ? 15.242 -20.625 3.73 1 98.44 145 ARG B N 1
ATOM 5335 C CA . ARG B 1 145 ? 15.258 -21.25 5.051 1 98.44 145 ARG B CA 1
ATOM 5336 C C . ARG B 1 145 ? 16.656 -21.219 5.656 1 98.44 145 ARG B C 1
ATOM 5338 O O . ARG B 1 145 ? 16.812 -21 6.855 1 98.44 145 ARG B O 1
ATOM 5345 N N . THR B 1 146 ? 17.625 -21.469 4.82 1 98.81 146 THR B N 1
ATOM 5346 C CA . THR B 1 146 ? 19 -21.422 5.281 1 98.81 146 THR B CA 1
ATOM 5347 C C . THR B 1 146 ? 19.359 -20.016 5.758 1 98.81 146 THR B C 1
ATOM 5349 O O . THR B 1 146 ? 19.969 -19.844 6.816 1 98.81 146 THR B O 1
ATOM 5352 N N . ALA B 1 147 ? 19 -19.016 4.988 1 98.94 147 ALA B N 1
ATOM 5353 C CA . ALA B 1 147 ? 19.234 -17.641 5.367 1 98.94 147 ALA B CA 1
ATOM 5354 C C . ALA B 1 147 ? 18.562 -17.312 6.703 1 98.94 147 ALA B C 1
ATOM 5356 O O . ALA B 1 147 ? 19.156 -16.625 7.551 1 98.94 147 ALA B O 1
ATOM 5357 N N . LEU B 1 148 ? 17.344 -17.75 6.852 1 98.81 148 LEU B N 1
ATOM 5358 C CA . LEU B 1 148 ? 16.594 -17.5 8.086 1 98.81 148 LEU B CA 1
ATOM 5359 C C . LEU B 1 148 ? 17.281 -18.156 9.273 1 98.81 148 LEU B C 1
ATOM 5361 O O . LEU B 1 148 ? 17.469 -17.531 10.312 1 98.81 148 LEU B O 1
ATOM 5365 N N . ASP B 1 149 ? 17.641 -19.469 9.117 1 98.56 149 ASP B N 1
ATOM 5366 C CA . ASP B 1 149 ? 18.25 -20.234 10.188 1 98.56 149 ASP B CA 1
ATOM 5367 C C . ASP B 1 149 ? 19.578 -19.609 10.633 1 98.56 149 ASP B C 1
ATOM 5369 O O . ASP B 1 149 ? 19.875 -19.562 11.828 1 98.56 149 ASP B O 1
ATOM 5373 N N . ARG B 1 150 ? 20.266 -19.078 9.664 1 97.94 150 ARG B N 1
ATOM 5374 C CA . ARG B 1 150 ? 21.594 -18.547 9.961 1 97.94 150 ARG B CA 1
ATOM 5375 C C . ARG B 1 150 ? 21.516 -17.047 10.227 1 97.94 150 ARG B C 1
ATOM 5377 O O . ARG B 1 150 ? 22.516 -16.422 10.586 1 97.94 150 ARG B O 1
ATOM 5384 N N . ARG B 1 151 ? 20.359 -16.438 9.984 1 97.75 151 ARG B N 1
ATOM 5385 C CA . ARG B 1 151 ? 20.156 -15 10.094 1 97.75 151 ARG B CA 1
ATOM 5386 C C . ARG B 1 151 ? 21.156 -14.242 9.227 1 97.75 151 ARG B C 1
ATOM 5388 O O . ARG B 1 151 ? 21.844 -13.344 9.703 1 97.75 151 ARG B O 1
ATOM 5395 N N . THR B 1 152 ? 21.328 -14.742 8.016 1 97.94 152 THR B N 1
ATOM 5396 C CA . THR B 1 152 ? 22.219 -14.172 7.02 1 97.94 152 THR B CA 1
ATOM 5397 C C . THR B 1 152 ? 21.438 -13.711 5.793 1 97.94 152 THR B C 1
ATOM 5399 O O . THR B 1 152 ? 20.469 -14.352 5.391 1 97.94 152 THR B O 1
ATOM 5402 N N . PRO B 1 153 ? 21.906 -12.586 5.184 1 98.75 153 PRO B N 1
ATOM 5403 C CA . PRO B 1 153 ? 21.156 -12.047 4.043 1 98.75 153 PRO B CA 1
ATOM 5404 C C . PRO B 1 153 ? 21 -13.062 2.912 1 98.75 153 PRO B C 1
ATOM 5406 O O . PRO B 1 153 ? 21.844 -13.953 2.752 1 98.75 153 PRO B O 1
ATOM 5409 N N . LEU B 1 154 ? 19.938 -12.938 2.152 1 98.94 154 LEU B N 1
ATOM 5410 C CA . LEU B 1 154 ? 19.641 -13.742 0.968 1 98.94 154 LEU B CA 1
ATOM 5411 C C . LEU B 1 154 ? 19.719 -12.891 -0.297 1 98.94 154 LEU B C 1
ATOM 5413 O O . LEU B 1 154 ? 19.109 -11.828 -0.371 1 98.94 154 LEU B O 1
ATOM 5417 N N . VAL B 1 155 ? 20.5 -13.312 -1.224 1 98.94 155 VAL B N 1
ATOM 5418 C CA . VAL B 1 155 ? 20.562 -12.688 -2.539 1 98.94 155 VAL B CA 1
ATOM 5419 C C . VAL B 1 155 ? 19.922 -13.602 -3.578 1 98.94 155 VAL B C 1
ATOM 5421 O O . VAL B 1 155 ? 20.328 -14.758 -3.734 1 98.94 155 VAL B O 1
ATOM 5424 N N . LEU B 1 156 ? 18.922 -13.141 -4.238 1 98.94 156 LEU B N 1
ATOM 5425 C CA . LEU B 1 156 ? 18.234 -13.852 -5.305 1 98.94 156 LEU B CA 1
ATOM 5426 C C . LEU B 1 156 ? 18.578 -13.266 -6.668 1 98.94 156 LEU B C 1
ATOM 5428 O O . LEU B 1 156 ? 18.266 -12.117 -6.957 1 98.94 156 LEU B O 1
ATOM 5432 N N . VAL B 1 157 ? 19.25 -14 -7.492 1 98.88 157 VAL B N 1
ATOM 5433 C CA . VAL B 1 157 ? 19.531 -13.562 -8.859 1 98.88 157 VAL B CA 1
ATOM 5434 C C . VAL B 1 157 ? 18.531 -14.188 -9.82 1 98.88 157 VAL B C 1
ATOM 5436 O O . VAL B 1 157 ? 18.516 -15.406 -10.016 1 98.88 157 VAL B O 1
ATOM 5439 N N . CYS B 1 158 ? 17.766 -13.359 -10.461 1 98.75 158 CYS B N 1
ATOM 5440 C CA . CYS B 1 158 ? 16.641 -13.836 -11.266 1 98.75 158 CYS B CA 1
ATOM 5441 C C . CYS B 1 158 ? 16.969 -13.789 -12.75 1 98.75 158 CYS B C 1
ATOM 5443 O O . CYS B 1 158 ? 17.375 -12.742 -13.266 1 98.75 158 CYS B O 1
ATOM 5445 N N . ALA B 1 159 ? 16.828 -14.812 -13.398 1 98.38 159 ALA B N 1
ATOM 5446 C CA . ALA B 1 159 ? 16.906 -15.023 -14.844 1 98.38 159 ALA B CA 1
ATOM 5447 C C . ALA B 1 159 ? 15.945 -16.109 -15.305 1 98.38 159 ALA B C 1
ATOM 5449 O O . ALA B 1 159 ? 16.234 -17.297 -15.195 1 98.38 159 ALA B O 1
ATOM 5450 N N . SER B 1 160 ? 14.836 -15.656 -15.797 1 98.25 160 SER B N 1
ATOM 5451 C CA . SER B 1 160 ? 13.789 -16.656 -16 1 98.25 160 SER B CA 1
ATOM 5452 C C . SER B 1 160 ? 12.742 -16.156 -17 1 98.25 160 SER B C 1
ATOM 5454 O O . SER B 1 160 ? 12.43 -14.969 -17.047 1 98.25 160 SER B O 1
ATOM 5456 N N . GLY B 1 161 ? 12.305 -17.156 -17.703 1 96.25 161 GLY B N 1
ATOM 5457 C CA . GLY B 1 161 ? 11.18 -16.891 -18.594 1 96.25 161 GLY B CA 1
ATOM 5458 C C . GLY B 1 161 ? 9.828 -17.094 -17.906 1 96.25 161 GLY B C 1
ATOM 5459 O O . GLY B 1 161 ? 8.789 -16.812 -18.5 1 96.25 161 GLY B O 1
ATOM 5460 N N . GLY B 1 162 ? 9.891 -17.625 -16.75 1 95.94 162 GLY B N 1
ATOM 5461 C CA . GLY B 1 162 ? 8.633 -17.812 -16.047 1 95.94 162 GLY B CA 1
ATOM 5462 C C . GLY B 1 162 ? 8.461 -19.219 -15.484 1 95.94 162 GLY B C 1
ATOM 5463 O O . GLY B 1 162 ? 9.438 -19.844 -15.047 1 95.94 162 GLY B O 1
ATOM 5464 N N . ALA B 1 163 ? 7.203 -19.688 -15.453 1 95.5 163 ALA B N 1
ATOM 5465 C CA . ALA B 1 163 ? 6.871 -20.984 -14.859 1 95.5 163 ALA B CA 1
ATOM 5466 C C . ALA B 1 163 ? 7.188 -22.125 -15.828 1 95.5 163 ALA B C 1
ATOM 5468 O O . ALA B 1 163 ? 7.125 -21.953 -17.047 1 95.5 163 ALA B O 1
ATOM 5469 N N . ARG B 1 164 ? 7.562 -23.234 -15.305 1 96.56 164 ARG B N 1
ATOM 5470 C CA . ARG B 1 164 ? 7.773 -24.438 -16.094 1 96.56 164 ARG B CA 1
ATOM 5471 C C . ARG B 1 164 ? 6.449 -25.125 -16.406 1 96.56 164 ARG B C 1
ATOM 5473 O O . ARG B 1 164 ? 6.008 -26.016 -15.68 1 96.56 164 ARG B O 1
ATOM 5480 N N . MET B 1 165 ? 5.926 -24.844 -17.547 1 95.19 165 MET B N 1
ATOM 5481 C CA . MET B 1 165 ? 4.578 -25.281 -17.906 1 95.19 165 MET B CA 1
ATOM 5482 C C . MET B 1 165 ? 4.48 -26.812 -17.906 1 95.19 165 MET B C 1
ATOM 5484 O O . MET B 1 165 ? 3.426 -27.359 -17.609 1 95.19 165 MET B O 1
ATOM 5488 N N . GLN B 1 166 ? 5.609 -27.516 -18.203 1 96.12 166 GLN B N 1
ATOM 5489 C CA . GLN B 1 166 ? 5.625 -28.969 -18.266 1 96.12 166 GLN B CA 1
ATOM 5490 C C . GLN B 1 166 ? 5.309 -29.594 -16.922 1 96.12 166 GLN B C 1
ATOM 5492 O O . GLN B 1 166 ? 5.039 -30.797 -16.828 1 96.12 166 GLN B O 1
ATOM 5497 N N . GLU B 1 167 ? 5.387 -28.75 -15.867 1 96.62 167 GLU B N 1
ATOM 5498 C CA . GLU B 1 167 ? 5.074 -29.25 -14.531 1 96.62 167 GLU B CA 1
ATOM 5499 C C . GLU B 1 167 ? 3.75 -28.688 -14.031 1 96.62 167 GLU B C 1
ATOM 5501 O O . GLU B 1 167 ? 3.396 -28.859 -12.859 1 96.62 167 GLU B O 1
ATOM 5506 N N . GLY B 1 168 ? 3.053 -27.953 -14.852 1 96.94 168 GLY B N 1
ATOM 5507 C CA . GLY B 1 168 ? 1.683 -27.531 -14.633 1 96.94 168 GLY B CA 1
ATOM 5508 C C . GLY B 1 168 ? 1.505 -26.734 -13.352 1 96.94 168 GLY B C 1
ATOM 5509 O O . GLY B 1 168 ? 2.293 -25.828 -13.062 1 96.94 168 GLY B O 1
ATOM 5510 N N . THR B 1 169 ? 0.482 -27.094 -12.617 1 97.88 169 THR B N 1
ATOM 5511 C CA . THR B 1 169 ? 0.091 -26.328 -11.43 1 97.88 169 THR B CA 1
ATOM 5512 C C . THR B 1 169 ? 1.12 -26.5 -10.32 1 97.88 169 THR B C 1
ATOM 5514 O O . THR B 1 169 ? 1.217 -25.672 -9.422 1 97.88 169 THR B O 1
ATOM 5517 N N . ILE B 1 170 ? 1.869 -27.578 -10.328 1 97.5 170 ILE B N 1
ATOM 5518 C CA . ILE B 1 170 ? 2.939 -27.75 -9.352 1 97.5 170 ILE B CA 1
ATOM 5519 C C . ILE B 1 170 ? 3.953 -26.609 -9.5 1 97.5 170 ILE B C 1
ATOM 5521 O O . ILE B 1 170 ? 4.441 -26.078 -8.5 1 97.5 170 ILE B O 1
ATOM 5525 N N . SER B 1 171 ? 4.23 -26.281 -10.773 1 97.75 171 SER B N 1
ATOM 5526 C CA . SER B 1 171 ? 5.074 -25.125 -11.047 1 97.75 171 SER B CA 1
ATOM 5527 C C . SER B 1 171 ? 4.449 -23.844 -10.5 1 97.75 171 SER B C 1
ATOM 5529 O O . SER B 1 171 ? 5.129 -23.031 -9.875 1 97.75 171 SER B O 1
ATOM 5531 N N . LEU B 1 172 ? 3.195 -23.656 -10.688 1 98.44 172 LEU B N 1
ATOM 5532 C CA . LEU B 1 172 ? 2.477 -22.484 -10.234 1 98.44 172 LEU B CA 1
ATOM 5533 C C . LEU B 1 172 ? 2.576 -22.328 -8.719 1 98.44 172 LEU B C 1
ATOM 5535 O O . LEU B 1 172 ? 2.777 -21.219 -8.211 1 98.44 172 LEU B O 1
ATOM 5539 N N . MET B 1 173 ? 2.49 -23.406 -7.965 1 98.56 173 MET B N 1
ATOM 5540 C CA . MET B 1 173 ? 2.496 -23.406 -6.504 1 98.56 173 MET B CA 1
ATOM 5541 C C . MET B 1 173 ? 3.842 -22.922 -5.969 1 98.56 173 MET B C 1
ATOM 5543 O O . MET B 1 173 ? 3.945 -22.531 -4.805 1 98.56 173 MET B O 1
ATOM 5547 N N . GLN B 1 174 ? 4.887 -22.969 -6.785 1 98.38 174 GLN B N 1
ATOM 5548 C CA . GLN B 1 174 ? 6.195 -22.531 -6.316 1 98.38 174 GLN B CA 1
ATOM 5549 C C . GLN B 1 174 ? 6.195 -21.031 -6.012 1 98.38 174 GLN B C 1
ATOM 5551 O O . GLN B 1 174 ? 6.973 -20.562 -5.18 1 98.38 174 GLN B O 1
ATOM 5556 N N . MET B 1 175 ? 5.34 -20.297 -6.723 1 98.69 175 MET B N 1
ATOM 5557 C CA . MET B 1 175 ? 5.203 -18.875 -6.418 1 98.69 175 MET B CA 1
ATOM 5558 C C . MET B 1 175 ? 4.781 -18.672 -4.969 1 98.69 175 MET B C 1
ATOM 5560 O O . MET B 1 175 ? 5.344 -17.812 -4.27 1 98.69 175 MET B O 1
ATOM 5564 N N . ALA B 1 176 ? 3.812 -19.438 -4.496 1 98.75 176 ALA B N 1
ATOM 5565 C CA . ALA B 1 176 ? 3.361 -19.344 -3.111 1 98.75 176 ALA B CA 1
ATOM 5566 C C . ALA B 1 176 ? 4.453 -19.812 -2.15 1 98.75 176 ALA B C 1
ATOM 5568 O O . ALA B 1 176 ? 4.723 -19.156 -1.146 1 98.75 176 ALA B O 1
ATOM 5569 N N . LYS B 1 177 ? 5.094 -20.969 -2.48 1 98.44 177 LYS B N 1
ATOM 5570 C CA . LYS B 1 177 ? 6.125 -21.562 -1.64 1 98.44 177 LYS B CA 1
ATOM 5571 C C . LYS B 1 177 ? 7.277 -20.594 -1.411 1 98.44 177 LYS B C 1
ATOM 5573 O O . LYS B 1 177 ? 7.703 -20.375 -0.273 1 98.44 177 LYS B O 1
ATOM 5578 N N . THR B 1 178 ? 7.742 -20 -2.43 1 98.75 178 THR B N 1
ATOM 5579 C CA . THR B 1 178 ? 8.898 -19.109 -2.322 1 98.75 178 THR B CA 1
ATOM 5580 C C . THR B 1 178 ? 8.508 -17.781 -1.678 1 98.75 178 THR B C 1
ATOM 5582 O O . THR B 1 178 ? 9.266 -17.219 -0.883 1 98.75 178 THR B O 1
ATOM 5585 N N . SER B 1 179 ? 7.324 -17.266 -1.977 1 98.88 179 SER B N 1
ATOM 5586 C CA . SER B 1 179 ? 6.867 -16 -1.409 1 98.88 179 SER B CA 1
ATOM 5587 C C . SER B 1 179 ? 6.715 -16.109 0.105 1 98.88 179 SER B C 1
ATOM 5589 O O . SER B 1 179 ? 7.062 -15.172 0.83 1 98.88 179 SER B O 1
ATOM 5591 N N . GLN B 1 180 ? 6.137 -17.25 0.613 1 98.75 180 GLN B N 1
ATOM 5592 C CA . GLN B 1 180 ? 5.973 -17.391 2.057 1 98.75 180 GLN B CA 1
ATOM 5593 C C . GLN B 1 180 ? 7.328 -17.422 2.762 1 98.75 180 GLN B C 1
ATOM 5595 O O . GLN B 1 180 ? 7.465 -16.891 3.871 1 98.75 180 GLN B O 1
ATOM 5600 N N . GLU B 1 181 ? 8.328 -18 2.139 1 98.81 181 GLU B N 1
ATOM 5601 C CA . GLU B 1 181 ? 9.648 -18.062 2.752 1 98.81 181 GLU B CA 1
ATOM 5602 C C . GLU B 1 181 ? 10.32 -16.688 2.766 1 98.81 181 GLU B C 1
ATOM 5604 O O . GLU B 1 181 ? 10.977 -16.328 3.742 1 98.81 181 GLU B O 1
ATOM 5609 N N . VAL B 1 182 ? 10.172 -15.953 1.67 1 98.88 182 VAL B N 1
ATOM 5610 C CA . VAL B 1 182 ? 10.695 -14.594 1.657 1 98.88 182 VAL B CA 1
ATOM 5611 C C . VAL B 1 182 ? 9.977 -13.758 2.715 1 98.88 182 VAL B C 1
ATOM 5613 O O . VAL B 1 182 ? 10.602 -12.953 3.412 1 98.88 182 VAL B O 1
ATOM 5616 N N . ALA B 1 183 ? 8.703 -13.922 2.844 1 98.81 183 ALA B N 1
ATOM 5617 C CA . ALA B 1 183 ? 7.926 -13.195 3.854 1 98.81 183 ALA B CA 1
ATOM 5618 C C . ALA B 1 183 ? 8.453 -13.492 5.258 1 98.81 183 ALA B C 1
ATOM 5620 O O . ALA B 1 183 ? 8.516 -12.594 6.102 1 98.81 183 ALA B O 1
ATOM 5621 N N . ARG B 1 184 ? 8.797 -14.719 5.527 1 98.69 184 ARG B N 1
ATOM 5622 C CA . ARG B 1 184 ? 9.344 -15.094 6.828 1 98.69 184 ARG B CA 1
ATOM 5623 C C . ARG B 1 184 ? 10.664 -14.383 7.094 1 98.69 184 ARG B C 1
ATOM 5625 O O . ARG B 1 184 ? 10.961 -14.016 8.227 1 98.69 184 ARG B O 1
ATOM 5632 N N . LEU B 1 185 ? 11.43 -14.25 6.074 1 98.88 185 LEU B N 1
ATOM 5633 C CA . LEU B 1 185 ? 12.664 -13.5 6.223 1 98.88 185 LEU B CA 1
ATOM 5634 C C . LEU B 1 185 ? 12.375 -12.039 6.559 1 98.88 185 LEU B C 1
ATOM 5636 O O . LEU B 1 185 ? 13.039 -11.445 7.414 1 98.88 185 LEU B O 1
ATOM 5640 N N . HIS B 1 186 ? 11.406 -11.453 5.906 1 98.69 186 HIS B N 1
ATOM 5641 C CA . HIS B 1 186 ? 10.984 -10.094 6.227 1 98.69 186 HIS B CA 1
ATOM 5642 C C . HIS B 1 186 ? 10.602 -9.969 7.699 1 98.69 186 HIS B C 1
ATOM 5644 O O . HIS B 1 186 ? 11.039 -9.039 8.383 1 98.69 186 HIS B O 1
ATOM 5650 N N . GLU B 1 187 ? 9.781 -10.891 8.164 1 98 187 GLU B N 1
ATOM 5651 C CA . GLU B 1 187 ? 9.305 -10.867 9.539 1 98 187 GLU B CA 1
ATOM 5652 C C . GLU B 1 187 ? 10.461 -11 10.523 1 98 187 GLU B C 1
ATOM 5654 O O . GLU B 1 187 ? 10.406 -10.453 11.633 1 98 187 GLU B O 1
ATOM 5659 N N . ALA B 1 188 ? 11.508 -11.695 10.086 1 98.31 188 ALA B N 1
ATOM 5660 C CA . ALA B 1 188 ? 12.648 -11.953 10.953 1 98.31 188 ALA B CA 1
ATOM 5661 C C . ALA B 1 188 ? 13.68 -10.836 10.859 1 98.31 188 ALA B C 1
ATOM 5663 O O . ALA B 1 188 ? 14.672 -10.836 11.594 1 98.31 188 ALA B O 1
ATOM 5664 N N . GLY B 1 189 ? 13.508 -9.898 9.984 1 98.12 189 GLY B N 1
ATOM 5665 C CA . GLY B 1 189 ? 14.461 -8.812 9.789 1 98.12 189 GLY B CA 1
ATOM 5666 C C . GLY B 1 189 ? 15.75 -9.266 9.125 1 98.12 189 GLY B C 1
ATOM 5667 O O . GLY B 1 189 ? 16.828 -8.789 9.469 1 98.12 189 GLY B O 1
ATOM 5668 N N . VAL B 1 190 ? 15.625 -10.258 8.242 1 98.69 190 VAL B N 1
ATOM 5669 C CA . VAL B 1 190 ? 16.766 -10.734 7.465 1 98.69 190 VAL B CA 1
ATOM 5670 C C . VAL B 1 190 ? 16.719 -10.141 6.062 1 98.69 190 VAL B C 1
ATOM 5672 O O . VAL B 1 190 ? 15.719 -10.266 5.359 1 98.69 190 VAL B O 1
ATOM 5675 N N . LEU B 1 191 ? 17.781 -9.508 5.625 1 98.81 191 LEU B N 1
ATOM 5676 C CA . LEU B 1 191 ? 17.828 -8.758 4.371 1 98.81 191 LEU B CA 1
ATOM 5677 C C . LEU B 1 191 ? 17.672 -9.688 3.176 1 98.81 191 LEU B C 1
ATOM 5679 O O . LEU B 1 191 ? 18.344 -10.727 3.096 1 98.81 191 LEU B O 1
ATOM 5683 N N . VAL B 1 192 ? 16.828 -9.383 2.281 1 98.94 192 VAL B N 1
ATOM 5684 C CA . VAL B 1 192 ? 16.672 -10.062 1.001 1 98.94 192 VAL B CA 1
ATOM 5685 C C . VAL B 1 192 ? 16.906 -9.078 -0.142 1 98.94 192 VAL B C 1
ATOM 5687 O O . VAL B 1 192 ? 16.266 -8.023 -0.211 1 98.94 192 VAL B O 1
ATOM 5690 N N . VAL B 1 193 ? 17.797 -9.391 -1.004 1 98.94 193 VAL B N 1
ATOM 5691 C CA . VAL B 1 193 ? 18.062 -8.594 -2.197 1 98.94 193 VAL B CA 1
ATOM 5692 C C . VAL B 1 193 ? 17.703 -9.398 -3.445 1 98.94 193 VAL B C 1
ATOM 5694 O O . VAL B 1 193 ? 18.219 -10.508 -3.639 1 98.94 193 VAL B O 1
ATOM 5697 N N . SER B 1 194 ? 16.844 -8.922 -4.266 1 98.81 194 SER B N 1
ATOM 5698 C CA . SER B 1 194 ? 16.516 -9.531 -5.551 1 98.81 194 SER B CA 1
ATOM 5699 C C . SER B 1 194 ? 17.188 -8.789 -6.699 1 98.81 194 SER B C 1
ATOM 5701 O O . SER B 1 194 ? 17.141 -7.562 -6.77 1 98.81 194 SER B O 1
ATOM 5703 N N . ILE B 1 195 ? 17.781 -9.492 -7.586 1 98.81 195 ILE B N 1
ATOM 5704 C CA . ILE B 1 195 ? 18.469 -8.922 -8.742 1 98.81 195 ILE B CA 1
ATOM 5705 C C . ILE B 1 195 ? 17.812 -9.414 -10.023 1 98.81 195 ILE B C 1
ATOM 5707 O O . ILE B 1 195 ? 17.859 -10.609 -10.336 1 98.81 195 ILE B O 1
ATOM 5711 N N . GLY B 1 196 ? 17.219 -8.492 -10.742 1 98.62 196 GLY B N 1
ATOM 5712 C CA . GLY B 1 196 ? 16.656 -8.82 -12.047 1 98.62 196 GLY B CA 1
ATOM 5713 C C . GLY B 1 196 ? 17.672 -8.727 -13.172 1 98.62 196 GLY B C 1
ATOM 5714 O O . GLY B 1 196 ? 18.312 -7.691 -13.344 1 98.62 196 GLY B O 1
ATOM 5715 N N . THR B 1 197 ? 17.781 -9.789 -13.914 1 98.31 197 THR B N 1
ATOM 5716 C CA . THR B 1 197 ? 18.672 -9.82 -15.078 1 98.31 197 THR B CA 1
ATOM 5717 C C . THR B 1 197 ? 17.875 -10.109 -16.344 1 98.31 197 THR B C 1
ATOM 5719 O O . THR B 1 197 ? 16.656 -10.273 -16.297 1 98.31 197 THR B O 1
ATOM 5722 N N . ASP B 1 198 ? 18.562 -10.117 -17.484 1 96.88 198 ASP B N 1
ATOM 5723 C CA . ASP B 1 198 ? 17.875 -10.227 -18.766 1 96.88 198 ASP B CA 1
ATOM 5724 C C . ASP B 1 198 ? 17.766 -11.688 -19.203 1 96.88 198 ASP B C 1
ATOM 5726 O O . ASP B 1 198 ? 18.766 -12.328 -19.5 1 96.88 198 ASP B O 1
ATOM 5730 N N . PRO B 1 199 ? 16.609 -12.18 -19.281 1 97.06 199 PRO B N 1
ATOM 5731 C CA . PRO B 1 199 ? 15.305 -11.617 -18.906 1 97.06 199 PRO B CA 1
ATOM 5732 C C . PRO B 1 199 ? 14.773 -12.156 -17.578 1 97.06 199 PRO B C 1
ATOM 5734 O O . PRO B 1 199 ? 15.273 -13.172 -17.078 1 97.06 199 PRO B O 1
ATOM 5737 N N . THR B 1 200 ? 13.867 -11.539 -16.969 1 98.19 200 THR B N 1
ATOM 5738 C CA . THR B 1 200 ? 13.117 -12 -15.805 1 98.19 200 THR B CA 1
ATOM 5739 C C . THR B 1 200 ? 11.625 -11.781 -16 1 98.19 200 THR B C 1
ATOM 5741 O O . THR B 1 200 ? 11.148 -10.641 -15.977 1 98.19 200 THR B O 1
ATOM 5744 N N . TYR B 1 201 ? 10.82 -12.852 -16.188 1 97.62 201 TYR B N 1
ATOM 5745 C CA . TYR B 1 201 ? 9.414 -12.703 -16.531 1 97.62 201 TYR B CA 1
ATOM 5746 C C . TYR B 1 201 ? 8.547 -13.648 -15.719 1 97.62 201 TYR B C 1
ATOM 5748 O O . TYR B 1 201 ? 9.055 -14.523 -15.016 1 97.62 201 TYR B O 1
ATOM 5756 N N . GLY B 1 202 ? 7.273 -13.406 -15.75 1 96.75 202 GLY B N 1
ATOM 5757 C CA . GLY B 1 202 ? 6.242 -14.344 -15.336 1 96.75 202 GLY B CA 1
ATOM 5758 C C . GLY B 1 202 ? 6.18 -14.539 -13.828 1 96.75 202 GLY B C 1
ATOM 5759 O O . GLY B 1 202 ? 6.141 -13.562 -13.078 1 96.75 202 GLY B O 1
ATOM 5760 N N . GLY B 1 203 ? 6.164 -15.82 -13.523 1 97.06 203 GLY B N 1
ATOM 5761 C CA . GLY B 1 203 ? 5.984 -16.203 -12.141 1 97.06 203 GLY B CA 1
ATOM 5762 C C . GLY B 1 203 ? 7.098 -15.719 -11.227 1 97.06 203 GLY B C 1
ATOM 5763 O O . GLY B 1 203 ? 6.887 -15.531 -10.031 1 97.06 203 GLY B O 1
ATOM 5764 N N . VAL B 1 204 ? 8.234 -15.508 -11.734 1 98.56 204 VAL B N 1
ATOM 5765 C CA . VAL B 1 204 ? 9.352 -15.039 -10.922 1 98.56 204 VAL B CA 1
ATOM 5766 C C . VAL B 1 204 ? 9.102 -13.594 -10.484 1 98.56 204 VAL B C 1
ATOM 5768 O O . VAL B 1 204 ? 9.289 -13.25 -9.312 1 98.56 204 VAL B O 1
ATOM 5771 N N . THR B 1 205 ? 8.625 -12.758 -11.43 1 98.44 205 THR B N 1
ATOM 5772 C CA . THR B 1 205 ? 8.32 -11.375 -11.07 1 98.44 205 THR B CA 1
ATOM 5773 C C . THR B 1 205 ? 7.086 -11.305 -10.172 1 98.44 205 THR B C 1
ATOM 5775 O O . THR B 1 205 ? 6.961 -10.398 -9.352 1 98.44 205 THR B O 1
ATOM 5778 N N . ALA B 1 206 ? 6.188 -12.234 -10.289 1 98.56 206 ALA B N 1
ATOM 5779 C CA . ALA B 1 206 ? 4.969 -12.266 -9.484 1 98.56 206 ALA B CA 1
ATOM 5780 C C . ALA B 1 206 ? 5.184 -13.039 -8.188 1 98.56 206 ALA B C 1
ATOM 5782 O O . ALA B 1 206 ? 4.246 -13.617 -7.637 1 98.56 206 ALA B O 1
ATOM 5783 N N . SER B 1 207 ? 6.379 -13.18 -7.766 1 98.62 207 SER B N 1
ATOM 5784 C CA . SER B 1 207 ? 6.746 -13.828 -6.508 1 98.62 207 SER B CA 1
ATOM 5785 C C . SER B 1 207 ? 8.078 -13.297 -5.988 1 98.62 207 SER B C 1
ATOM 5787 O O . SER B 1 207 ? 8.227 -12.094 -5.758 1 98.62 207 SER B O 1
ATOM 5789 N N . PHE B 1 208 ? 9.078 -14.195 -5.762 1 98.62 208 PHE B N 1
ATOM 5790 C CA . PHE B 1 208 ? 10.289 -13.859 -5.02 1 98.62 208 PHE B CA 1
ATOM 5791 C C . PHE B 1 208 ? 11.133 -12.844 -5.785 1 98.62 208 PHE B C 1
ATOM 5793 O O . PHE B 1 208 ? 11.914 -12.102 -5.191 1 98.62 208 PHE B O 1
ATOM 5800 N N . GLY B 1 209 ? 10.961 -12.688 -7.062 1 98.62 209 GLY B N 1
ATOM 5801 C CA . GLY B 1 209 ? 11.773 -11.781 -7.855 1 98.62 209 GLY B CA 1
ATOM 5802 C C . GLY B 1 209 ? 11.523 -10.32 -7.535 1 98.62 209 GLY B C 1
ATOM 5803 O O . GLY B 1 209 ? 12.367 -9.461 -7.793 1 98.62 209 GLY B O 1
ATOM 5804 N N . MET B 1 210 ? 10.336 -10.039 -7.004 1 98.62 210 MET B N 1
ATOM 5805 C CA . MET B 1 210 ? 10 -8.648 -6.738 1 98.62 210 MET B CA 1
ATOM 5806 C C . MET B 1 210 ? 9.711 -8.422 -5.258 1 98.62 210 MET B C 1
ATOM 5808 O O . MET B 1 210 ? 9.195 -7.375 -4.871 1 98.62 210 MET B O 1
ATOM 5812 N N . LEU B 1 211 ? 10.023 -9.359 -4.422 1 98.75 211 LEU B N 1
ATOM 5813 C CA . LEU B 1 211 ? 9.695 -9.273 -3.002 1 98.75 211 LEU B CA 1
ATOM 5814 C C . LEU B 1 211 ? 10.938 -8.93 -2.184 1 98.75 211 LEU B C 1
ATOM 5816 O O . LEU B 1 211 ? 10.898 -8.945 -0.951 1 98.75 211 LEU B O 1
ATOM 5820 N N . GLY B 1 212 ? 12.047 -8.617 -2.811 1 98.75 212 GLY B N 1
ATOM 5821 C CA . GLY B 1 212 ? 13.227 -8.211 -2.062 1 98.75 212 GLY B CA 1
ATOM 5822 C C . GLY B 1 212 ? 13.023 -6.934 -1.272 1 98.75 212 GLY B C 1
ATOM 5823 O O . GLY B 1 212 ? 12.25 -6.062 -1.677 1 98.75 212 GLY B O 1
ATOM 5824 N N . ASP B 1 213 ? 13.75 -6.844 -0.14 1 98.75 213 ASP B N 1
ATOM 5825 C CA . ASP B 1 213 ? 13.812 -5.562 0.556 1 98.75 213 ASP B CA 1
ATOM 5826 C C . ASP B 1 213 ? 14.414 -4.48 -0.337 1 98.75 213 ASP B C 1
ATOM 5828 O O . ASP B 1 213 ? 14.016 -3.312 -0.262 1 98.75 213 ASP B O 1
ATOM 5832 N N . VAL B 1 214 ? 15.375 -4.918 -1.051 1 98.88 214 VAL B N 1
ATOM 5833 C CA . VAL B 1 214 ? 15.984 -4.109 -2.102 1 98.88 214 VAL B CA 1
ATOM 5834 C C . VAL B 1 214 ? 15.906 -4.848 -3.434 1 98.88 214 VAL B C 1
ATOM 5836 O O . VAL B 1 214 ? 16.312 -6.008 -3.535 1 98.88 214 VAL B O 1
ATOM 5839 N N . VAL B 1 215 ? 15.352 -4.242 -4.41 1 98.88 215 VAL B N 1
ATOM 5840 C CA . VAL B 1 215 ? 15.227 -4.809 -5.746 1 98.88 215 VAL B CA 1
ATOM 5841 C C . VAL B 1 215 ? 16.203 -4.117 -6.695 1 98.88 215 VAL B C 1
ATOM 5843 O O . VAL B 1 215 ? 16.094 -2.908 -6.926 1 98.88 215 VAL B O 1
ATOM 5846 N N . VAL B 1 216 ? 17.109 -4.832 -7.215 1 98.88 216 VAL B N 1
ATOM 5847 C CA . VAL B 1 216 ? 18.156 -4.34 -8.109 1 98.88 216 VAL B CA 1
ATOM 5848 C C . VAL B 1 216 ? 17.953 -4.914 -9.508 1 98.88 216 VAL B C 1
ATOM 5850 O O . VAL B 1 216 ? 17.375 -5.992 -9.664 1 98.88 216 VAL B O 1
ATOM 5853 N N . ALA B 1 217 ? 18.312 -4.203 -10.523 1 98.81 217 ALA B N 1
ATOM 5854 C CA . ALA B 1 217 ? 18.312 -4.707 -11.898 1 98.81 217 ALA B CA 1
ATOM 5855 C C . ALA B 1 217 ? 19.562 -4.273 -12.648 1 98.81 217 ALA B C 1
ATOM 5857 O O . ALA B 1 217 ? 20.156 -3.246 -12.328 1 98.81 217 ALA B O 1
ATOM 5858 N N . GLU B 1 218 ? 19.969 -5.047 -13.586 1 98.56 218 GLU B N 1
ATOM 5859 C CA . GLU B 1 218 ? 21.031 -4.641 -14.5 1 98.56 218 GLU B CA 1
ATOM 5860 C C . GLU B 1 218 ? 20.5 -3.711 -15.594 1 98.56 218 GLU B C 1
ATOM 5862 O O . GLU B 1 218 ? 19.328 -3.82 -15.992 1 98.56 218 GLU B O 1
ATOM 5867 N N . PRO B 1 219 ? 21.375 -2.865 -16.094 1 98.06 219 PRO B N 1
ATOM 5868 C CA . PRO B 1 219 ? 20.938 -1.938 -17.141 1 98.06 219 PRO B CA 1
ATOM 5869 C C . PRO B 1 219 ? 20.359 -2.654 -18.359 1 98.06 219 PRO B C 1
ATOM 5871 O O . PRO B 1 219 ? 20.938 -3.629 -18.844 1 98.06 219 PRO B O 1
ATOM 5874 N N . GLY B 1 220 ? 19.172 -2.18 -18.75 1 97.31 220 GLY B N 1
ATOM 5875 C CA . GLY B 1 220 ? 18.562 -2.664 -19.969 1 97.31 220 GLY B CA 1
ATOM 5876 C C . GLY B 1 220 ? 17.891 -4.012 -19.812 1 97.31 220 GLY B C 1
ATOM 5877 O O . GLY B 1 220 ? 17.234 -4.504 -20.734 1 97.31 220 GLY B O 1
ATOM 5878 N N . ALA B 1 221 ? 18.016 -4.625 -18.672 1 98.06 221 ALA B N 1
ATOM 5879 C CA . ALA B 1 221 ? 17.406 -5.934 -18.453 1 98.06 221 ALA B CA 1
ATOM 5880 C C . ALA B 1 221 ? 15.906 -5.883 -18.703 1 98.06 221 ALA B C 1
ATOM 5882 O O . ALA B 1 221 ? 15.234 -4.949 -18.266 1 98.06 221 ALA B O 1
ATOM 5883 N N . ARG B 1 222 ? 15.398 -6.879 -19.516 1 97 222 ARG B N 1
ATOM 5884 C CA . ARG B 1 222 ? 13.969 -7.012 -19.734 1 97 222 ARG B CA 1
ATOM 5885 C C . ARG B 1 222 ? 13.297 -7.758 -18.594 1 97 222 ARG B C 1
ATOM 5887 O O . ARG B 1 222 ? 13.609 -8.922 -18.344 1 97 222 ARG B O 1
ATOM 5894 N N . ILE B 1 223 ? 12.398 -7.098 -17.828 1 98.44 223 ILE B N 1
ATOM 5895 C CA . ILE B 1 223 ? 11.727 -7.609 -16.625 1 98.44 223 ILE B CA 1
ATOM 5896 C C . ILE B 1 223 ? 10.242 -7.277 -16.688 1 98.44 223 ILE B C 1
ATOM 5898 O O . ILE B 1 223 ? 9.859 -6.125 -16.922 1 98.44 223 ILE B O 1
ATOM 5902 N N . GLY B 1 224 ? 9.391 -8.289 -16.547 1 97.81 224 GLY B N 1
ATOM 5903 C CA . GLY B 1 224 ? 7.957 -8.055 -16.594 1 97.81 224 GLY B CA 1
ATOM 5904 C C . GLY B 1 224 ? 7.133 -9.273 -16.234 1 97.81 224 GLY B C 1
ATOM 5905 O O . GLY B 1 224 ? 7.668 -10.375 -16.125 1 97.81 224 GLY B O 1
ATOM 5906 N N . PHE B 1 225 ? 5.91 -9.031 -16.094 1 97.44 225 PHE B N 1
ATOM 5907 C CA . PHE B 1 225 ? 5.012 -10.125 -15.742 1 97.44 225 PHE B CA 1
ATOM 5908 C C . PHE B 1 225 ? 4.613 -10.906 -16.984 1 97.44 225 PHE B C 1
ATOM 5910 O O . PHE B 1 225 ? 4.883 -12.109 -17.094 1 97.44 225 PHE B O 1
ATOM 5917 N N . ALA B 1 226 ? 3.961 -10.219 -17.891 1 94.25 226 ALA B N 1
ATOM 5918 C CA . ALA B 1 226 ? 3.637 -10.836 -19.172 1 94.25 226 ALA B CA 1
ATOM 5919 C C . ALA B 1 226 ? 4.703 -10.523 -20.219 1 94.25 226 ALA B C 1
ATOM 5921 O O . ALA B 1 226 ? 5.258 -9.422 -20.234 1 94.25 226 ALA B O 1
ATOM 5922 N N . GLY B 1 227 ? 4.922 -11.445 -21.094 1 93.12 227 GLY B N 1
ATOM 5923 C CA . GLY B 1 227 ? 5.852 -11.195 -22.188 1 93.12 227 GLY B CA 1
ATOM 5924 C C . GLY B 1 227 ? 5.359 -10.133 -23.156 1 93.12 227 GLY B C 1
ATOM 5925 O O . GLY B 1 227 ? 4.152 -9.992 -23.375 1 93.12 227 GLY B O 1
ATOM 5926 N N . PRO B 1 228 ? 6.285 -9.414 -23.766 1 91.44 228 PRO B N 1
ATOM 5927 C CA . PRO B 1 228 ? 5.895 -8.352 -24.688 1 91.44 228 PRO B CA 1
ATOM 5928 C C . PRO B 1 228 ? 5.004 -8.852 -25.812 1 91.44 228 PRO B C 1
ATOM 5930 O O . PRO B 1 228 ? 4.09 -8.141 -26.25 1 91.44 228 PRO B O 1
ATOM 5933 N N . GLN B 1 229 ? 5.273 -10.023 -26.297 1 86.06 229 GLN B N 1
ATOM 5934 C CA . GLN B 1 229 ? 4.484 -10.57 -27.391 1 86.06 229 GLN B CA 1
ATOM 5935 C C . GLN B 1 229 ? 3.037 -10.797 -26.969 1 86.06 229 GLN B C 1
ATOM 5937 O O . GLN B 1 229 ? 2.109 -10.5 -27.719 1 86.06 229 GLN B O 1
ATOM 5942 N N . VAL B 1 230 ? 2.895 -11.336 -25.859 1 86.19 230 VAL B N 1
ATOM 5943 C CA . VAL B 1 230 ? 1.554 -11.562 -25.328 1 86.19 230 VAL B CA 1
ATOM 5944 C C . VAL B 1 230 ? 0.817 -10.234 -25.188 1 86.19 230 VAL B C 1
ATOM 5946 O O . VAL B 1 230 ? -0.36 -10.125 -25.531 1 86.19 230 VAL B O 1
ATOM 5949 N N . ILE B 1 231 ? 1.465 -9.242 -24.672 1 92.31 231 ILE B N 1
ATOM 5950 C CA . ILE B 1 231 ? 0.863 -7.93 -24.453 1 92.31 231 ILE B CA 1
ATOM 5951 C C . ILE B 1 231 ? 0.478 -7.305 -25.797 1 92.31 231 ILE B C 1
ATOM 5953 O O . ILE B 1 231 ? -0.629 -6.781 -25.953 1 92.31 231 ILE B O 1
ATOM 5957 N N . ARG B 1 232 ? 1.354 -7.383 -26.766 1 89.81 232 ARG B N 1
ATOM 5958 C CA . ARG B 1 232 ? 1.062 -6.852 -28.094 1 89.81 232 ARG B CA 1
ATOM 5959 C C . ARG B 1 232 ? -0.203 -7.48 -28.672 1 89.81 232 ARG B C 1
ATOM 5961 O O . ARG B 1 232 ? -1.031 -6.789 -29.266 1 89.81 232 ARG B O 1
ATOM 5968 N N . GLN B 1 233 ? -0.286 -8.711 -28.469 1 82.25 233 GLN B N 1
ATOM 5969 C CA . GLN B 1 233 ? -1.44 -9.43 -29 1 82.25 233 GLN B CA 1
ATOM 5970 C C . GLN B 1 233 ? -2.719 -9.031 -28.266 1 82.25 233 GLN B C 1
ATOM 5972 O O . GLN B 1 233 ? -3.789 -8.953 -28.875 1 82.25 233 GLN B O 1
ATOM 5977 N N . THR B 1 234 ? -2.615 -8.797 -27.062 1 81.38 234 THR B N 1
ATOM 5978 C CA . THR B 1 234 ? -3.773 -8.469 -26.234 1 81.38 234 THR B CA 1
ATOM 5979 C C . THR B 1 234 ? -4.273 -7.059 -26.547 1 81.38 234 THR B C 1
ATOM 5981 O O . THR B 1 234 ? -5.473 -6.848 -26.734 1 81.38 234 THR B O 1
ATOM 5984 N N . ILE B 1 235 ? -3.361 -6.121 -26.562 1 83.69 235 ILE B N 1
ATOM 5985 C CA . ILE B 1 235 ? -3.781 -4.73 -26.672 1 83.69 235 ILE B CA 1
ATOM 5986 C C . ILE B 1 235 ? -3.814 -4.309 -28.141 1 83.69 235 ILE B C 1
ATOM 5988 O O . ILE B 1 235 ? -4.379 -3.268 -28.469 1 83.69 235 ILE B O 1
ATOM 5992 N N . ARG B 1 236 ? -3.141 -5.027 -29.031 1 86.69 236 ARG B N 1
ATOM 5993 C CA . ARG B 1 236 ? -3.088 -4.773 -30.469 1 86.69 236 ARG B CA 1
ATOM 5994 C C . ARG B 1 236 ? -2.502 -3.398 -30.766 1 86.69 236 ARG B C 1
ATOM 5996 O O . ARG B 1 236 ? -3.043 -2.646 -31.578 1 86.69 236 ARG B O 1
ATOM 6003 N N . GLN B 1 237 ? -1.544 -2.941 -29.953 1 85.75 237 GLN B N 1
ATOM 6004 C CA . GLN B 1 237 ? -0.814 -1.692 -30.141 1 85.75 237 GLN B CA 1
ATOM 6005 C C . GLN B 1 237 ? 0.686 -1.897 -29.953 1 85.75 237 GLN B C 1
ATOM 6007 O O . GLN B 1 237 ? 1.113 -2.912 -29.391 1 85.75 237 GLN B O 1
ATOM 6012 N N . GLU B 1 238 ? 1.336 -0.895 -30.484 1 90.19 238 GLU B N 1
ATOM 6013 C CA . GLU B 1 238 ? 2.779 -0.921 -30.281 1 90.19 238 GLU B CA 1
ATOM 6014 C C . GLU B 1 238 ? 3.129 -0.621 -28.828 1 90.19 238 GLU B C 1
ATOM 6016 O O . GLU B 1 238 ? 2.43 0.146 -28.156 1 90.19 238 GLU B O 1
ATOM 6021 N N . LEU B 1 239 ? 4.18 -1.246 -28.391 1 93.06 239 LEU B N 1
ATOM 6022 C CA . LEU B 1 239 ? 4.629 -1.046 -27.016 1 93.06 239 LEU B CA 1
ATOM 6023 C C . LEU B 1 239 ? 5.504 0.2 -26.906 1 93.06 239 LEU B C 1
ATOM 6025 O O . LEU B 1 239 ? 6.207 0.555 -27.859 1 93.06 239 LEU B O 1
ATOM 6029 N N . PRO B 1 240 ? 5.48 0.936 -25.844 1 91.19 240 PRO B N 1
ATOM 6030 C CA . PRO B 1 240 ? 6.32 2.125 -25.672 1 91.19 240 PRO B CA 1
ATOM 6031 C C . PRO B 1 240 ? 7.812 1.804 -25.719 1 91.19 240 PRO B C 1
ATOM 6033 O O . PRO B 1 240 ? 8.203 0.663 -25.453 1 91.19 240 PRO B O 1
ATOM 6036 N N . ALA B 1 241 ? 8.602 2.832 -25.984 1 90.31 241 ALA B N 1
ATOM 6037 C CA . ALA B 1 241 ? 10.055 2.691 -25.984 1 90.31 241 ALA B CA 1
ATOM 6038 C C . ALA B 1 241 ? 10.562 2.303 -24.609 1 90.31 241 ALA B C 1
ATOM 6040 O O . ALA B 1 241 ? 10.141 2.875 -23.594 1 90.31 241 ALA B O 1
ATOM 6041 N N . GLY B 1 242 ? 11.5 1.341 -24.578 1 93.19 242 GLY B N 1
ATOM 6042 C CA . GLY B 1 242 ? 12.086 0.925 -23.328 1 93.19 242 GLY B CA 1
ATOM 6043 C C . GLY B 1 242 ? 11.125 0.152 -22.438 1 93.19 242 GLY B C 1
ATOM 6044 O O . GLY B 1 242 ? 11.375 -0.021 -21.25 1 93.19 242 GLY B O 1
ATOM 6045 N N . PHE B 1 243 ? 10.055 -0.262 -23.047 1 94.62 243 PHE B N 1
ATOM 6046 C CA . PHE B 1 243 ? 9.023 -0.983 -22.312 1 94.62 243 PHE B CA 1
ATOM 6047 C C . PHE B 1 243 ? 9.609 -2.199 -21.609 1 94.62 243 PHE B C 1
ATOM 6049 O O . PHE B 1 243 ? 10.398 -2.945 -22.188 1 94.62 243 PHE B O 1
ATOM 6056 N N . GLN B 1 244 ? 9.359 -2.318 -20.281 1 96.69 244 GLN B N 1
ATOM 6057 C CA . GLN B 1 244 ? 9.711 -3.436 -19.422 1 96.69 244 GLN B CA 1
ATOM 6058 C C . GLN B 1 244 ? 11.227 -3.535 -19.234 1 96.69 244 GLN B C 1
ATOM 6060 O O . GLN B 1 244 ? 11.75 -4.609 -18.938 1 96.69 244 GLN B O 1
ATOM 6065 N N . THR B 1 245 ? 11.977 -2.477 -19.531 1 97.75 245 THR B N 1
ATOM 6066 C CA . THR B 1 245 ? 13.391 -2.457 -19.172 1 97.75 245 THR B CA 1
ATOM 6067 C C . THR B 1 245 ? 13.57 -2.113 -17.703 1 97.75 245 THR B C 1
ATOM 6069 O O . THR B 1 245 ? 12.641 -1.633 -17.047 1 97.75 245 THR B O 1
ATOM 6072 N N . ALA B 1 246 ? 14.82 -2.369 -17.219 1 98.31 246 ALA B N 1
ATOM 6073 C CA . ALA B 1 246 ? 15.164 -2.021 -15.836 1 98.31 246 ALA B CA 1
ATOM 6074 C C . ALA B 1 246 ? 14.891 -0.549 -15.555 1 98.31 246 ALA B C 1
ATOM 6076 O O . ALA B 1 246 ? 14.312 -0.208 -14.516 1 98.31 246 ALA B O 1
ATOM 6077 N N . GLU B 1 247 ? 15.266 0.311 -16.469 1 98 247 GLU B N 1
ATOM 6078 C CA . GLU B 1 247 ? 15.078 1.751 -16.312 1 98 247 GLU B CA 1
ATOM 6079 C C . GLU B 1 247 ? 13.594 2.113 -16.297 1 98 247 GLU B C 1
ATOM 6081 O O . GLU B 1 247 ? 13.172 2.967 -15.508 1 98 247 GLU B O 1
ATOM 6086 N N . TYR B 1 248 ? 12.844 1.447 -17.172 1 97.06 248 TYR B N 1
ATOM 6087 C CA . TYR B 1 248 ? 11.398 1.625 -17.219 1 97.06 248 TYR B CA 1
ATOM 6088 C C . TYR B 1 248 ? 10.766 1.277 -15.875 1 97.06 248 TYR B C 1
ATOM 6090 O O . TYR B 1 248 ? 9.938 2.035 -15.352 1 97.06 248 TYR B O 1
ATOM 6098 N N . LEU B 1 249 ? 11.172 0.177 -15.32 1 98 249 LEU B N 1
ATOM 6099 C CA . LEU B 1 249 ? 10.617 -0.291 -14.047 1 98 249 LEU B CA 1
ATOM 6100 C C . LEU B 1 249 ? 11.039 0.618 -12.906 1 98 249 LEU B C 1
ATOM 6102 O O . LEU B 1 249 ? 10.266 0.852 -11.969 1 98 249 LEU B O 1
ATOM 6106 N N . ARG B 1 250 ? 12.273 1.075 -12.883 1 98 250 ARG B N 1
ATOM 6107 C CA . ARG B 1 250 ? 12.719 2.016 -11.859 1 98 250 ARG B CA 1
ATOM 6108 C C . ARG B 1 250 ? 11.875 3.281 -11.867 1 98 250 ARG B C 1
ATOM 6110 O O . ARG B 1 250 ? 11.438 3.748 -10.812 1 98 250 ARG B O 1
ATOM 6117 N N . ASP B 1 251 ? 11.625 3.809 -13.062 1 96.81 251 ASP B N 1
ATOM 6118 C CA . ASP B 1 251 ? 10.82 5.023 -13.195 1 96.81 251 ASP B CA 1
ATOM 6119 C C . ASP B 1 251 ? 9.375 4.777 -12.758 1 96.81 251 ASP B C 1
ATOM 6121 O O . ASP B 1 251 ? 8.719 5.684 -12.25 1 96.81 251 ASP B O 1
ATOM 6125 N N . ALA B 1 252 ? 8.953 3.537 -12.93 1 97.25 252 ALA B N 1
ATOM 6126 C CA . ALA B 1 252 ? 7.602 3.16 -12.531 1 97.25 252 ALA B CA 1
ATOM 6127 C C . ALA B 1 252 ? 7.539 2.832 -11.047 1 97.25 252 ALA B C 1
ATOM 6129 O O . ALA B 1 252 ? 6.465 2.562 -10.508 1 97.25 252 ALA B O 1
ATOM 6130 N N . GLY B 1 253 ? 8.68 2.889 -10.359 1 98.25 253 GLY B N 1
ATOM 6131 C CA . GLY B 1 253 ? 8.727 2.738 -8.914 1 98.25 253 GLY B CA 1
ATOM 6132 C C . GLY B 1 253 ? 8.859 1.295 -8.469 1 98.25 253 GLY B C 1
ATOM 6133 O O . GLY B 1 253 ? 8.625 0.979 -7.301 1 98.25 253 GLY B O 1
ATOM 6134 N N . MET B 1 254 ? 9.266 0.307 -9.359 1 98.44 254 MET B N 1
ATOM 6135 C CA . MET B 1 254 ? 9.242 -1.117 -9.039 1 98.44 254 MET B CA 1
ATOM 6136 C C . MET B 1 254 ? 10.641 -1.616 -8.688 1 98.44 254 MET B C 1
ATOM 6138 O O . MET B 1 254 ? 10.789 -2.701 -8.125 1 98.44 254 MET B O 1
ATOM 6142 N N . VAL B 1 255 ? 11.625 -0.797 -9.031 1 98.56 255 VAL B N 1
ATOM 6143 C CA . VAL B 1 255 ? 13.023 -1.189 -8.844 1 98.56 255 VAL B CA 1
ATOM 6144 C C . VAL B 1 255 ? 13.758 -0.106 -8.062 1 98.56 255 VAL B C 1
ATOM 6146 O O . VAL B 1 255 ? 13.586 1.086 -8.32 1 98.56 255 VAL B O 1
ATOM 6149 N N . ASP B 1 256 ? 14.57 -0.526 -7.125 1 98.75 256 ASP B N 1
ATOM 6150 C CA . ASP B 1 256 ? 15.312 0.428 -6.305 1 98.75 256 ASP B CA 1
ATOM 6151 C C . ASP B 1 256 ? 16.516 0.987 -7.062 1 98.75 256 ASP B C 1
ATOM 6153 O O . ASP B 1 256 ? 16.75 2.195 -7.047 1 98.75 256 ASP B O 1
ATOM 6157 N N . LEU B 1 257 ? 17.266 0.014 -7.68 1 98.62 257 LEU B N 1
ATOM 6158 C CA . LEU B 1 257 ? 18.547 0.368 -8.258 1 98.62 257 LEU B CA 1
ATOM 6159 C C . LEU B 1 257 ? 18.75 -0.306 -9.617 1 98.62 257 LEU B C 1
ATOM 6161 O O . LEU B 1 257 ? 18.391 -1.473 -9.789 1 98.62 257 LEU B O 1
ATOM 6165 N N . VAL B 1 258 ? 19.188 0.436 -10.547 1 98.75 258 VAL B N 1
ATOM 6166 C CA . VAL B 1 258 ? 19.766 -0.113 -11.773 1 98.75 258 VAL B CA 1
ATOM 6167 C C . VAL B 1 258 ? 21.281 0.011 -11.734 1 98.75 258 VAL B C 1
ATOM 6169 O O . VAL B 1 258 ? 21.812 1.118 -11.781 1 98.75 258 VAL B O 1
ATOM 6172 N N . VAL B 1 259 ? 21.953 -1.123 -11.641 1 98.69 259 VAL B N 1
ATOM 6173 C CA . VAL B 1 259 ? 23.391 -1.122 -11.344 1 98.69 259 VAL B CA 1
ATOM 6174 C C . VAL B 1 259 ? 24.141 -1.879 -12.438 1 98.69 259 VAL B C 1
ATOM 6176 O O . VAL B 1 259 ? 23.859 -3.051 -12.703 1 98.69 259 VAL B O 1
ATOM 6179 N N . PRO B 1 260 ? 25.141 -1.208 -13.055 1 98.12 260 PRO B N 1
ATOM 6180 C CA . PRO B 1 260 ? 25.984 -1.955 -13.984 1 98.12 260 PRO B CA 1
ATOM 6181 C C . PRO B 1 260 ? 26.672 -3.158 -13.336 1 98.12 260 PRO B C 1
ATOM 6183 O O . PRO B 1 260 ? 27.078 -3.08 -12.172 1 98.12 260 PRO B O 1
ATOM 6186 N N . ARG B 1 261 ? 26.797 -4.176 -14.133 1 97.25 261 ARG B N 1
ATOM 6187 C CA . ARG B 1 261 ? 27.281 -5.461 -13.641 1 97.25 261 ARG B CA 1
ATOM 6188 C C . ARG B 1 261 ? 28.625 -5.312 -12.922 1 97.25 261 ARG B C 1
ATOM 6190 O O . ARG B 1 261 ? 28.844 -5.914 -11.875 1 97.25 261 ARG B O 1
ATOM 6197 N N . HIS B 1 262 ? 29.562 -4.477 -13.438 1 95.75 262 HIS B N 1
ATOM 6198 C CA . HIS B 1 262 ? 30.891 -4.324 -12.867 1 95.75 262 HIS B CA 1
ATOM 6199 C C . HIS B 1 262 ? 30.828 -3.652 -11.5 1 95.75 262 HIS B C 1
ATOM 6201 O O . HIS B 1 262 ? 31.781 -3.73 -10.719 1 95.75 262 HIS B O 1
ATOM 6207 N N . GLU B 1 263 ? 29.703 -3.012 -11.18 1 97.81 263 GLU B N 1
ATOM 6208 C CA . GLU B 1 263 ? 29.547 -2.307 -9.914 1 97.81 263 GLU B CA 1
ATOM 6209 C C . GLU B 1 263 ? 28.672 -3.098 -8.945 1 97.81 263 GLU B C 1
ATOM 6211 O O . GLU B 1 263 ? 28.547 -2.732 -7.777 1 97.81 263 GLU B O 1
ATOM 6216 N N . LEU B 1 264 ? 28.078 -4.137 -9.398 1 98.06 264 LEU B N 1
ATOM 6217 C CA . LEU B 1 264 ? 27.047 -4.852 -8.648 1 98.06 264 LEU B CA 1
ATOM 6218 C C . LEU B 1 264 ? 27.625 -5.402 -7.344 1 98.06 264 LEU B C 1
ATOM 6220 O O . LEU B 1 264 ? 27.016 -5.262 -6.285 1 98.06 264 LEU B O 1
ATOM 6224 N N . ARG B 1 265 ? 28.812 -6.035 -7.422 1 98 265 ARG B N 1
ATOM 6225 C CA . ARG B 1 265 ? 29.438 -6.602 -6.234 1 98 265 ARG B CA 1
ATOM 6226 C C . ARG B 1 265 ? 29.656 -5.531 -5.172 1 98 265 ARG B C 1
ATOM 6228 O O . ARG B 1 265 ? 29.375 -5.75 -3.992 1 98 265 ARG B O 1
ATOM 6235 N N . ALA B 1 266 ? 30.125 -4.398 -5.582 1 97.94 266 ALA B N 1
ATOM 6236 C CA . ALA B 1 266 ? 30.422 -3.309 -4.656 1 97.94 266 ALA B CA 1
ATOM 6237 C C . ALA B 1 266 ? 29.141 -2.785 -4.012 1 97.94 266 ALA B C 1
ATOM 6239 O O . ALA B 1 266 ? 29.125 -2.443 -2.824 1 97.94 266 ALA B O 1
ATOM 6240 N N . HIS B 1 267 ? 28.125 -2.654 -4.797 1 98.12 267 HIS B N 1
ATOM 6241 C CA . HIS B 1 267 ? 26.844 -2.195 -4.277 1 98.12 267 HIS B CA 1
ATOM 6242 C C . HIS B 1 267 ? 26.281 -3.178 -3.252 1 98.12 267 HIS B C 1
ATOM 6244 O O . HIS B 1 267 ? 25.781 -2.768 -2.203 1 98.12 267 HIS B O 1
ATOM 6250 N N . LEU B 1 268 ? 26.328 -4.453 -3.557 1 98.56 268 LEU B N 1
ATOM 6251 C CA . LEU B 1 268 ? 25.859 -5.469 -2.621 1 98.56 268 LEU B CA 1
ATOM 6252 C C . LEU B 1 268 ? 26.672 -5.434 -1.331 1 98.56 268 LEU B C 1
ATOM 6254 O O . LEU B 1 268 ? 26.125 -5.543 -0.237 1 98.56 268 LEU B O 1
ATOM 6258 N N . ALA B 1 269 ? 27.984 -5.266 -1.479 1 98.25 269 ALA B N 1
ATOM 6259 C CA . ALA B 1 269 ? 28.859 -5.168 -0.31 1 98.25 269 ALA B CA 1
ATOM 6260 C C . ALA B 1 269 ? 28.453 -4.008 0.588 1 98.25 269 ALA B C 1
ATOM 6262 O O . ALA B 1 269 ? 28.453 -4.129 1.815 1 98.25 269 ALA B O 1
ATOM 6263 N N . ARG B 1 270 ? 28.141 -2.945 -0.018 1 97.69 270 ARG B N 1
ATOM 6264 C CA . ARG B 1 270 ? 27.734 -1.762 0.728 1 97.69 270 ARG B CA 1
ATOM 6265 C C . ARG B 1 270 ? 26.438 -2.027 1.495 1 97.69 270 ARG B C 1
ATOM 6267 O O . ARG B 1 270 ? 26.312 -1.646 2.662 1 97.69 270 ARG B O 1
ATOM 6274 N N . LEU B 1 271 ? 25.422 -2.646 0.836 1 98.25 271 LEU B N 1
ATOM 6275 C CA . LEU B 1 271 ? 24.172 -3.008 1.499 1 98.25 271 LEU B CA 1
ATOM 6276 C C . LEU B 1 271 ? 24.438 -3.912 2.697 1 98.25 271 LEU B C 1
ATOM 6278 O O . LEU B 1 271 ? 23.875 -3.705 3.773 1 98.25 271 LEU B O 1
ATOM 6282 N N . LEU B 1 272 ? 25.328 -4.898 2.496 1 97.81 272 LEU B N 1
ATOM 6283 C CA . LEU B 1 272 ? 25.656 -5.836 3.564 1 97.81 272 LEU B CA 1
ATOM 6284 C C . LEU B 1 272 ? 26.359 -5.125 4.715 1 97.81 272 LEU B C 1
ATOM 6286 O O . LEU B 1 272 ? 26.094 -5.41 5.883 1 97.81 272 LEU B O 1
ATOM 6290 N N . ARG B 1 273 ? 27.234 -4.184 4.387 1 96.25 273 ARG B N 1
ATOM 6291 C CA . ARG B 1 273 ? 27.969 -3.438 5.406 1 96.25 273 ARG B CA 1
ATOM 6292 C C . ARG B 1 273 ? 27.016 -2.605 6.262 1 96.25 273 ARG B C 1
ATOM 6294 O O . ARG B 1 273 ? 27.141 -2.58 7.488 1 96.25 273 ARG B O 1
ATOM 6301 N N . VAL B 1 274 ? 26.078 -1.92 5.625 1 97.5 274 VAL B N 1
ATOM 6302 C CA . VAL B 1 274 ? 25.109 -1.098 6.359 1 97.5 274 VAL B CA 1
ATOM 6303 C C . VAL B 1 274 ? 24.312 -1.975 7.312 1 97.5 274 VAL B C 1
ATOM 6305 O O . VAL B 1 274 ? 24.094 -1.614 8.469 1 97.5 274 VAL B O 1
ATOM 6308 N N . HIS B 1 275 ? 23.859 -3.178 6.867 1 97.06 275 HIS B N 1
ATOM 6309 C CA . HIS B 1 275 ? 23 -4.043 7.656 1 97.06 275 HIS B CA 1
ATOM 6310 C C . HIS B 1 275 ? 23.781 -4.742 8.766 1 97.06 275 HIS B C 1
ATOM 6312 O O . HIS B 1 275 ? 23.188 -5.312 9.688 1 97.06 275 HIS B O 1
ATOM 6318 N N . SER B 1 276 ? 25.094 -4.695 8.656 1 91.75 276 SER B N 1
ATOM 6319 C CA . SER B 1 276 ? 25.922 -5.301 9.688 1 91.75 276 SER B CA 1
ATOM 6320 C C . SER B 1 276 ? 26.391 -4.266 10.703 1 91.75 276 SER B C 1
ATOM 6322 O O . SER B 1 276 ? 27.188 -4.57 11.594 1 91.75 276 SER B O 1
ATOM 6324 N N . GLY B 1 277 ? 25.906 -3.082 10.508 1 82.88 277 GLY B N 1
ATOM 6325 C CA . GLY B 1 277 ? 26.328 -2.025 11.414 1 82.88 277 GLY B CA 1
ATOM 6326 C C . GLY B 1 277 ? 25.922 -2.279 12.859 1 82.88 277 GLY B C 1
ATOM 6327 O O . GLY B 1 277 ? 25.109 -3.166 13.133 1 82.88 277 GLY B O 1
ATOM 6328 N N . GLY B 1 278 ? 26.641 -1.561 13.758 1 80 278 GLY B N 1
ATOM 6329 C CA . GLY B 1 278 ? 26.438 -1.779 15.18 1 80 278 GLY B CA 1
ATOM 6330 C C . GLY B 1 278 ? 25.953 -0.542 15.906 1 80 278 GLY B C 1
ATOM 6331 O O . GLY B 1 278 ? 25.281 0.309 15.32 1 80 278 GLY B O 1
ATOM 6332 N N . THR B 1 279 ? 26.125 -0.593 17.125 1 75.06 279 THR B N 1
ATOM 6333 C CA . THR B 1 279 ? 25.719 0.515 17.984 1 75.06 279 THR B CA 1
ATOM 6334 C C . THR B 1 279 ? 26.766 1.618 17.984 1 75.06 279 THR B C 1
ATOM 6336 O O . THR B 1 279 ? 27.969 1.341 17.875 1 75.06 279 THR B O 1
ATOM 6339 N N . ALA B 1 280 ? 26.219 2.773 17.766 1 73.88 280 ALA B N 1
ATOM 6340 C CA . ALA B 1 280 ? 27.109 3.934 17.766 1 73.88 280 ALA B CA 1
ATOM 6341 C C . ALA B 1 280 ? 27.406 4.391 19.188 1 73.88 280 ALA B C 1
ATOM 6343 O O . ALA B 1 280 ? 26.609 4.168 20.109 1 73.88 280 ALA B O 1
ATOM 6344 N N . ALA B 1 281 ? 28.547 5.004 19.297 1 72 281 ALA B N 1
ATOM 6345 C CA . ALA B 1 281 ? 28.922 5.609 20.578 1 72 281 ALA B CA 1
ATOM 6346 C C . ALA B 1 281 ? 28.016 6.777 20.922 1 72 281 ALA B C 1
ATOM 6348 O O . ALA B 1 281 ? 27.5 7.457 20.031 1 72 281 ALA B O 1
ATOM 6349 N N . PRO B 1 282 ? 27.75 6.906 22.203 1 71.19 282 PRO B N 1
ATOM 6350 C CA . PRO B 1 282 ? 26.922 8.039 22.609 1 71.19 282 PRO B CA 1
ATOM 6351 C C . PRO B 1 282 ? 27.484 9.383 22.156 1 71.19 282 PRO B C 1
ATOM 6353 O O . PRO B 1 282 ? 28.719 9.539 22.062 1 71.19 282 PRO B O 1
ATOM 6356 N N . ALA B 1 283 ? 26.594 10.195 21.859 1 73.06 283 ALA B N 1
ATOM 6357 C CA . ALA B 1 283 ? 27 11.531 21.422 1 73.06 283 ALA B CA 1
ATOM 6358 C C . ALA B 1 283 ? 27.531 12.352 22.594 1 73.06 283 ALA B C 1
ATOM 6360 O O . ALA B 1 283 ? 27.016 12.25 23.719 1 73.06 283 ALA B O 1
ATOM 6361 N N . ALA B 1 284 ? 28.547 13.109 22.391 1 70.69 284 ALA B N 1
ATOM 6362 C CA . ALA B 1 284 ? 29.203 13.922 23.422 1 70.69 284 ALA B CA 1
ATOM 6363 C C . ALA B 1 284 ? 28.344 15.133 23.781 1 70.69 284 ALA B C 1
ATOM 6365 O O . ALA B 1 284 ? 28.328 15.57 24.938 1 70.69 284 ALA B O 1
ATOM 6366 N N . GLU B 1 285 ? 27.672 15.758 22.828 1 81.81 285 GLU B N 1
ATOM 6367 C CA . GLU B 1 285 ? 26.859 16.953 23.031 1 81.81 285 GLU B CA 1
ATOM 6368 C C . GLU B 1 285 ? 25.516 16.828 22.328 1 81.81 285 GLU B C 1
ATOM 6370 O O . GLU B 1 285 ? 25.375 16.078 21.359 1 81.81 285 GLU B O 1
ATOM 6375 N N . ARG B 1 286 ? 24.516 17.469 22.859 1 85.12 286 ARG B N 1
ATOM 6376 C CA . ARG B 1 286 ? 23.156 17.391 22.328 1 85.12 286 ARG B CA 1
ATOM 6377 C C . ARG B 1 286 ? 23.078 17.969 20.922 1 85.12 286 ARG B C 1
ATOM 6379 O O . ARG B 1 286 ? 22.422 17.406 20.047 1 85.12 286 ARG B O 1
ATOM 6386 N N . GLY B 1 287 ? 23.828 18.984 20.672 1 90.25 287 GLY B N 1
ATOM 6387 C CA . GLY B 1 287 ? 23.938 19.547 19.328 1 90.25 287 GLY B CA 1
ATOM 6388 C C . GLY B 1 287 ? 22.781 20.469 18.984 1 90.25 287 GLY B C 1
ATOM 6389 O O . GLY B 1 287 ? 22.641 20.891 17.828 1 90.25 287 GLY B O 1
ATOM 6390 N N . TYR B 1 288 ? 21.766 20.688 19.859 1 95.5 288 TYR B N 1
ATOM 6391 C CA . TYR B 1 288 ? 20.656 21.609 19.625 1 95.5 288 TYR B CA 1
ATOM 6392 C C . TYR B 1 288 ? 20.188 22.266 20.922 1 95.5 288 TYR B C 1
ATOM 6394 O O . TYR B 1 288 ? 20.438 21.734 22 1 95.5 288 TYR B O 1
ATOM 6402 N N . ARG B 1 289 ? 19.547 23.406 20.797 1 95.56 289 ARG B N 1
ATOM 6403 C CA . ARG B 1 289 ? 19.047 24.141 21.938 1 95.56 289 ARG B CA 1
ATOM 6404 C C . ARG B 1 289 ? 17.625 23.719 22.297 1 95.56 289 ARG B C 1
ATOM 6406 O O . ARG B 1 289 ? 16.797 23.469 21.406 1 95.56 289 ARG B O 1
ATOM 6413 N N . THR B 1 290 ? 17.375 23.641 23.609 1 96.19 290 THR B N 1
ATOM 6414 C CA . THR B 1 290 ? 16.047 23.266 24.062 1 96.19 290 THR B CA 1
ATOM 6415 C C . THR B 1 290 ? 15.336 24.453 24.703 1 96.19 290 THR B C 1
ATOM 6417 O O . THR B 1 290 ? 14.195 24.328 25.156 1 96.19 290 THR B O 1
ATOM 6420 N N . ARG B 1 291 ? 15.945 25.578 24.75 1 94.06 291 ARG B N 1
ATOM 6421 C CA . ARG B 1 291 ? 15.359 26.812 25.25 1 94.06 291 ARG B CA 1
ATOM 6422 C C . ARG B 1 291 ? 15.336 27.891 24.156 1 94.06 291 ARG B C 1
ATOM 6424 O O . ARG B 1 291 ? 16.344 28.109 23.469 1 94.06 291 ARG B O 1
ATOM 6431 N N . PRO B 1 292 ? 14.203 28.469 24.047 1 92.75 292 PRO B N 1
ATOM 6432 C CA . PRO B 1 292 ? 14.125 29.5 23.016 1 92.75 292 PRO B CA 1
ATOM 6433 C C . PRO B 1 292 ? 14.945 30.734 23.344 1 92.75 292 PRO B C 1
ATOM 6435 O O . PRO B 1 292 ? 15.078 31.109 24.516 1 92.75 292 PRO B O 1
ATOM 6438 N N . ARG B 1 293 ? 15.469 31.359 22.406 1 89.06 293 ARG B N 1
ATOM 6439 C CA . ARG B 1 293 ? 16.094 32.656 22.562 1 89.06 293 ARG B CA 1
ATOM 6440 C C . ARG B 1 293 ? 15.055 33.75 22.812 1 89.06 293 ARG B C 1
ATOM 6442 O O . ARG B 1 293 ? 13.891 33.594 22.438 1 89.06 293 ARG B O 1
ATOM 6449 N N . PRO B 1 294 ? 15.523 34.656 23.719 1 77.75 294 PRO B N 1
ATOM 6450 C CA . PRO B 1 294 ? 14.57 35.75 23.922 1 77.75 294 PRO B CA 1
ATOM 6451 C C . PRO B 1 294 ? 14.07 36.344 22.625 1 77.75 294 PRO B C 1
ATOM 6453 O O . PRO B 1 294 ? 14.75 36.281 21.594 1 77.75 294 PRO B O 1
ATOM 6456 N N . ALA B 1 295 ? 12.836 36.594 22.719 1 60.56 295 ALA B N 1
ATOM 6457 C CA . ALA B 1 295 ? 12.141 37.062 21.531 1 60.56 295 ALA B CA 1
ATOM 6458 C C . ALA B 1 295 ? 13.023 38.031 20.734 1 60.56 295 ALA B C 1
ATOM 6460 O O . ALA B 1 295 ? 13.266 39.156 21.172 1 60.56 295 ALA B O 1
ATOM 6461 N N . ALA B 1 296 ? 14.109 37.594 20.484 1 56.31 296 ALA B N 1
ATOM 6462 C CA . ALA B 1 296 ? 14.898 38.469 19.625 1 56.31 296 ALA B CA 1
ATOM 6463 C C . ALA B 1 296 ? 14.133 38.812 18.344 1 56.31 296 ALA B C 1
ATOM 6465 O O . ALA B 1 296 ? 13.281 38.062 17.891 1 56.31 296 ALA B O 1
ATOM 6466 N N . ASP B 1 297 ? 14.047 40.125 17.953 1 58.97 297 ASP B N 1
ATOM 6467 C CA . ASP B 1 297 ? 13.359 40.844 16.875 1 58.97 297 ASP B CA 1
ATOM 6468 C C . ASP B 1 297 ? 13.594 40.125 15.531 1 58.97 297 ASP B C 1
ATOM 6470 O O . ASP B 1 297 ? 14.391 40.594 14.719 1 58.97 297 ASP B O 1
ATOM 6474 N N . ARG B 1 298 ? 13.609 38.719 15.516 1 72.31 298 ARG B N 1
ATOM 6475 C CA . ARG B 1 298 ? 13.656 38.281 14.117 1 72.31 298 ARG B CA 1
ATOM 6476 C C . ARG B 1 298 ? 12.266 38.312 13.492 1 72.31 298 ARG B C 1
ATOM 6478 O O . ARG B 1 298 ? 11.336 37.688 14.016 1 72.31 298 ARG B O 1
ATOM 6485 N N . ASP B 1 299 ? 12.234 38.969 12.391 1 86.19 299 ASP B N 1
ATOM 6486 C CA . ASP B 1 299 ? 11.016 39.156 11.602 1 86.19 299 ASP B CA 1
ATOM 6487 C C . ASP B 1 299 ? 10.625 37.844 10.898 1 86.19 299 ASP B C 1
ATOM 6489 O O . ASP B 1 299 ? 11.461 37.219 10.234 1 86.19 299 ASP B O 1
ATOM 6493 N N . ALA B 1 300 ? 9.445 37.375 11.195 1 92.38 300 ALA B N 1
ATOM 6494 C CA . ALA B 1 300 ? 8.938 36.156 10.562 1 92.38 300 ALA B CA 1
ATOM 6495 C C . ALA B 1 300 ? 9.141 36.188 9.047 1 92.38 300 ALA B C 1
ATOM 6497 O O . ALA B 1 300 ? 9.391 35.156 8.414 1 92.38 300 ALA B O 1
ATOM 6498 N N . SER B 1 301 ? 9.086 37.312 8.477 1 92.12 301 SER B N 1
ATOM 6499 C CA . SER B 1 301 ? 9.266 37.469 7.039 1 92.12 301 SER B CA 1
ATOM 6500 C C . SER B 1 301 ? 10.695 37.156 6.621 1 92.12 301 SER B C 1
ATOM 6502 O O . SER B 1 301 ? 10.922 36.594 5.543 1 92.12 301 SER B O 1
ATOM 6504 N N . GLU B 1 302 ? 11.594 37.5 7.43 1 93 302 GLU B N 1
ATOM 6505 C CA . GLU B 1 302 ? 12.992 37.188 7.145 1 93 302 GLU B CA 1
ATOM 6506 C C . GLU B 1 302 ? 13.234 35.688 7.188 1 93 302 GLU B C 1
ATOM 6508 O O . GLU B 1 302 ? 13.984 35.156 6.367 1 93 302 GLU B O 1
ATOM 6513 N N . VAL B 1 303 ? 12.641 35.094 8.164 1 94.38 303 VAL B N 1
ATOM 6514 C CA . VAL B 1 303 ? 12.766 33.656 8.289 1 94.38 303 VAL B CA 1
ATOM 6515 C C . VAL B 1 303 ? 12.141 32.969 7.062 1 94.38 303 VAL B C 1
ATOM 6517 O O . VAL B 1 303 ? 12.695 32 6.531 1 94.38 303 VAL B O 1
ATOM 6520 N N . LEU B 1 304 ? 11 33.469 6.656 1 95.06 304 LEU B N 1
ATOM 6521 C CA . LEU B 1 304 ? 10.32 32.938 5.477 1 95.06 304 LEU B CA 1
ATOM 6522 C C . LEU B 1 304 ? 11.242 33 4.262 1 95.06 304 LEU B C 1
ATOM 6524 O O . LEU B 1 304 ? 11.367 32 3.535 1 95.06 304 LEU B O 1
ATOM 6528 N N . HIS B 1 305 ? 11.891 34.062 4.086 1 94.81 305 HIS B N 1
ATOM 6529 C CA . HIS B 1 305 ? 12.805 34.25 2.959 1 94.81 305 HIS B CA 1
ATOM 6530 C C . HIS B 1 305 ? 14.031 33.344 3.102 1 94.81 305 HIS B C 1
ATOM 6532 O O . HIS B 1 305 ? 14.484 32.75 2.127 1 94.81 305 HIS B O 1
ATOM 6538 N N . ALA B 1 306 ? 14.602 33.312 4.273 1 96 306 ALA B N 1
ATOM 6539 C CA . ALA B 1 306 ? 15.797 32.531 4.527 1 96 306 ALA B CA 1
ATOM 6540 C C . ALA B 1 306 ? 15.523 31.031 4.301 1 96 306 ALA B C 1
ATOM 6542 O O . ALA B 1 306 ? 16.359 30.328 3.736 1 96 306 ALA B O 1
ATOM 6543 N N . ALA B 1 307 ? 14.391 30.578 4.75 1 97.69 307 ALA B N 1
ATOM 6544 C CA . ALA B 1 307 ? 14.031 29.156 4.637 1 97.69 307 ALA B CA 1
ATOM 6545 C C . ALA B 1 307 ? 13.875 28.75 3.178 1 97.69 307 ALA B C 1
ATOM 6547 O O . ALA B 1 307 ? 14.039 27.578 2.836 1 97.69 307 ALA B O 1
ATOM 6548 N N . ARG B 1 308 ? 13.562 29.719 2.316 1 96.88 308 ARG B N 1
ATOM 6549 C CA . ARG B 1 308 ? 13.266 29.438 0.914 1 96.88 308 ARG B CA 1
ATOM 6550 C C . ARG B 1 308 ? 14.5 29.641 0.042 1 96.88 308 ARG B C 1
ATOM 6552 O O . ARG B 1 308 ? 14.43 29.516 -1.182 1 96.88 308 ARG B O 1
ATOM 6559 N N . ASP B 1 309 ? 15.609 29.969 0.677 1 97.25 309 ASP B N 1
ATOM 6560 C CA . ASP B 1 309 ? 16.844 30.156 -0.075 1 97.25 309 ASP B CA 1
ATOM 6561 C C . ASP B 1 309 ? 17.266 28.859 -0.77 1 97.25 309 ASP B C 1
ATOM 6563 O O . ASP B 1 309 ? 17.484 27.844 -0.114 1 97.25 309 ASP B O 1
ATOM 6567 N N . ILE B 1 310 ? 17.469 28.875 -2.041 1 95.75 310 ILE B N 1
ATOM 6568 C CA . ILE B 1 310 ? 17.734 27.688 -2.846 1 95.75 310 ILE B CA 1
ATOM 6569 C C . ILE B 1 310 ? 19.141 27.172 -2.553 1 95.75 310 ILE B C 1
ATOM 6571 O O . ILE B 1 310 ? 19.5 26.047 -2.914 1 95.75 310 ILE B O 1
ATOM 6575 N N . GLY B 1 311 ? 19.984 28.047 -1.974 1 97.06 311 GLY B N 1
ATOM 6576 C CA . GLY B 1 311 ? 21.344 27.656 -1.633 1 97.06 311 GLY B CA 1
ATOM 6577 C C . GLY B 1 311 ? 21.422 26.797 -0.389 1 97.06 311 GLY B C 1
ATOM 6578 O O . GLY B 1 311 ? 22.469 26.203 -0.095 1 97.06 311 GLY B O 1
ATOM 6579 N N . ARG B 1 312 ? 20.359 26.719 0.414 1 97.94 312 ARG B N 1
ATOM 6580 C CA . ARG B 1 312 ? 20.359 25.875 1.601 1 97.94 312 ARG B CA 1
ATOM 6581 C C . ARG B 1 312 ? 20.641 24.422 1.233 1 97.94 312 ARG B C 1
ATOM 6583 O O . ARG B 1 312 ? 20.25 23.953 0.165 1 97.94 312 ARG B O 1
ATOM 6590 N N . PRO B 1 313 ? 21.344 23.656 2.129 1 98.25 313 PRO B N 1
ATOM 6591 C CA . PRO B 1 313 ? 21.578 22.25 1.818 1 98.25 313 PRO B CA 1
ATOM 6592 C C . PRO B 1 313 ? 20.281 21.453 1.671 1 98.25 313 PRO B C 1
ATOM 6594 O O . PRO B 1 313 ? 19.344 21.656 2.441 1 98.25 313 PRO B O 1
ATOM 6597 N N . SER B 1 314 ? 20.234 20.703 0.612 1 97.81 314 SER B N 1
ATOM 6598 C CA . SER B 1 314 ? 19.109 19.797 0.375 1 97.81 314 SER B CA 1
ATOM 6599 C C . SER B 1 314 ? 19.312 18.453 1.076 1 97.81 314 SER B C 1
ATOM 6601 O O . SER B 1 314 ? 20.359 18.219 1.674 1 97.81 314 SER B O 1
ATOM 6603 N N . THR B 1 315 ? 18.266 17.625 1.047 1 98.62 315 THR B N 1
ATOM 6604 C CA . THR B 1 315 ? 18.344 16.281 1.614 1 98.62 315 THR B CA 1
ATOM 6605 C C . THR B 1 315 ? 19.531 15.523 1.028 1 98.62 315 THR B C 1
ATOM 6607 O O . THR B 1 315 ? 20.297 14.891 1.76 1 98.62 315 THR B O 1
ATOM 6610 N N . SER B 1 316 ? 19.703 15.578 -0.283 1 98.25 316 SER B N 1
ATOM 6611 C CA . SER B 1 316 ? 20.812 14.883 -0.926 1 98.25 316 SER B CA 1
ATOM 6612 C C . SER B 1 316 ? 22.156 15.406 -0.422 1 98.25 316 SER B C 1
ATOM 6614 O O . SER B 1 316 ? 23.109 14.641 -0.28 1 98.25 316 SER B O 1
ATOM 6616 N N . ASP B 1 317 ? 22.25 16.734 -0.171 1 98.56 317 ASP B N 1
ATOM 6617 C CA . ASP B 1 317 ? 23.453 17.312 0.389 1 98.56 317 ASP B CA 1
ATOM 6618 C C . ASP B 1 317 ? 23.75 16.75 1.779 1 98.56 317 ASP B C 1
ATOM 6620 O O . ASP B 1 317 ? 24.891 16.391 2.086 1 98.56 317 ASP B O 1
ATOM 6624 N N . TYR B 1 318 ? 22.734 16.734 2.598 1 98.75 318 TYR B N 1
ATOM 6625 C CA . TYR B 1 318 ? 22.906 16.188 3.943 1 98.75 318 TYR B CA 1
ATOM 6626 C C . TYR B 1 318 ? 23.281 14.711 3.895 1 98.75 318 TYR B C 1
ATOM 6628 O O . TYR B 1 318 ? 24.156 14.266 4.648 1 98.75 318 TYR B O 1
ATOM 6636 N N . CYS B 1 319 ? 22.609 13.914 3.023 1 98.56 319 CYS B N 1
ATOM 6637 C CA . CYS B 1 319 ? 22.922 12.492 2.918 1 98.56 319 CYS B CA 1
ATOM 6638 C C . CYS B 1 319 ? 24.406 12.289 2.576 1 98.56 319 CYS B C 1
ATOM 6640 O O . CYS B 1 319 ? 25.047 11.406 3.133 1 98.56 319 CYS B O 1
ATOM 6642 N N . ALA B 1 320 ? 24.953 13.078 1.694 1 98.06 320 ALA B N 1
ATOM 6643 C CA . ALA B 1 320 ? 26.328 12.953 1.23 1 98.06 320 ALA B CA 1
ATOM 6644 C C . ALA B 1 320 ? 27.328 13.312 2.338 1 98.06 320 ALA B C 1
ATOM 6646 O O . ALA B 1 320 ? 28.438 12.781 2.379 1 98.06 320 ALA B O 1
ATOM 6647 N N . ARG B 1 321 ? 26.969 14.172 3.273 1 98.25 321 ARG B N 1
ATOM 6648 C CA . ARG B 1 321 ? 27.922 14.734 4.219 1 98.25 321 ARG B CA 1
ATOM 6649 C C . ARG B 1 321 ? 27.797 14.086 5.59 1 98.25 321 ARG B C 1
ATOM 6651 O O . ARG B 1 321 ? 28.766 14.023 6.352 1 98.25 321 ARG B O 1
ATOM 6658 N N . ILE B 1 322 ? 26.609 13.57 5.906 1 98.19 322 ILE B N 1
ATOM 6659 C CA . ILE B 1 322 ? 26.328 13.133 7.27 1 98.19 322 ILE B CA 1
ATOM 6660 C C . ILE B 1 322 ? 26.469 11.617 7.359 1 98.19 322 ILE B C 1
ATOM 6662 O O . ILE B 1 322 ? 27.016 11.086 8.336 1 98.19 322 ILE B O 1
ATOM 6666 N N . PHE B 1 323 ? 25.969 10.898 6.367 1 98 323 PHE B N 1
ATOM 6667 C CA . PHE B 1 323 ? 25.844 9.453 6.484 1 98 323 PHE B CA 1
ATOM 6668 C C . PHE B 1 323 ? 26.938 8.75 5.68 1 98 323 PHE B C 1
ATOM 6670 O O . PHE B 1 323 ? 27.281 9.188 4.578 1 98 323 PHE B O 1
ATOM 6677 N N . GLU B 1 324 ? 27.438 7.723 6.25 1 96.25 324 GLU B N 1
ATOM 6678 C CA . GLU B 1 324 ? 28.406 6.871 5.566 1 96.25 324 GLU B CA 1
ATOM 6679 C C . GLU B 1 324 ? 27.719 5.715 4.852 1 96.25 324 GLU B C 1
ATOM 6681 O O . GLU B 1 324 ? 26.672 5.238 5.297 1 96.25 324 GLU B O 1
ATOM 6686 N N . ASP B 1 325 ? 28.25 5.297 3.693 1 96.5 325 ASP B N 1
ATOM 6687 C CA . ASP B 1 325 ? 27.766 4.16 2.912 1 96.5 325 ASP B CA 1
ATOM 6688 C C . ASP B 1 325 ? 26.312 4.352 2.5 1 96.5 325 ASP B C 1
ATOM 6690 O O . ASP B 1 325 ? 25.531 3.402 2.512 1 96.5 325 ASP B O 1
ATOM 6694 N N . PHE B 1 326 ? 25.922 5.582 2.256 1 98.06 326 PHE B N 1
ATOM 6695 C CA . PHE B 1 326 ? 24.531 5.867 1.933 1 98.06 326 PHE B CA 1
ATOM 6696 C C . PHE B 1 326 ? 24.141 5.223 0.607 1 98.06 326 PHE B C 1
ATOM 6698 O O . PHE B 1 326 ? 24.859 5.363 -0.39 1 98.06 326 PHE B O 1
ATOM 6705 N N . VAL B 1 327 ? 23.078 4.492 0.573 1 98.44 327 VAL B N 1
ATOM 6706 C CA . VAL B 1 327 ? 22.484 3.9 -0.619 1 98.44 327 VAL B CA 1
ATOM 6707 C C . VAL B 1 327 ? 21.078 4.453 -0.82 1 98.44 327 VAL B C 1
ATOM 6709 O O . VAL B 1 327 ? 20.172 4.176 -0.026 1 98.44 327 VAL B O 1
ATOM 6712 N N . GLU B 1 328 ? 20.922 5.242 -1.88 1 98.62 328 GLU B N 1
ATOM 6713 C CA . GLU B 1 328 ? 19.578 5.738 -2.197 1 98.62 328 GLU B CA 1
ATOM 6714 C C . GLU B 1 328 ? 18.703 4.629 -2.758 1 98.62 328 GLU B C 1
ATOM 6716 O O . GLU B 1 328 ? 19.125 3.863 -3.623 1 98.62 328 GLU B O 1
ATOM 6721 N N . LEU B 1 329 ? 17.562 4.469 -2.248 1 98.88 329 LEU B N 1
ATOM 6722 C CA . LEU B 1 329 ? 16.594 3.48 -2.703 1 98.88 329 LEU B CA 1
ATOM 6723 C C . LEU B 1 329 ? 15.367 4.164 -3.309 1 98.88 329 LEU B C 1
ATOM 6725 O O . LEU B 1 329 ? 14.875 5.152 -2.766 1 98.88 329 LEU B O 1
ATOM 6729 N N . HIS B 1 330 ? 14.891 3.656 -4.457 1 98.69 330 HIS B N 1
ATOM 6730 C CA . HIS B 1 330 ? 13.852 4.32 -5.234 1 98.69 330 HIS B CA 1
ATOM 6731 C C . HIS B 1 330 ? 12.547 3.527 -5.207 1 98.69 330 HIS B C 1
ATOM 6733 O O . HIS B 1 330 ? 12.547 2.344 -4.863 1 98.69 330 HIS B O 1
ATOM 6739 N N . GLY B 1 331 ? 11.477 4.297 -5.516 1 98.5 331 GLY B N 1
ATOM 6740 C CA . GLY B 1 331 ? 10.219 3.65 -5.863 1 98.5 331 GLY B CA 1
ATOM 6741 C C . GLY B 1 331 ? 9.281 3.488 -4.68 1 98.5 331 GLY B C 1
ATOM 6742 O O . GLY B 1 331 ? 9.734 3.326 -3.543 1 98.5 331 GLY B O 1
ATOM 6743 N N . ASP B 1 332 ? 7.988 3.445 -4.965 1 98.19 332 ASP B N 1
ATOM 6744 C CA . ASP B 1 332 ? 6.957 3.266 -3.945 1 98.19 332 ASP B CA 1
ATOM 6745 C C . ASP B 1 332 ? 6.324 1.879 -4.043 1 98.19 332 ASP B C 1
ATOM 6747 O O . ASP B 1 332 ? 5.52 1.497 -3.191 1 98.19 332 ASP B O 1
ATOM 6751 N N . ARG B 1 333 ? 6.664 1.019 -5.125 1 97.81 333 ARG B N 1
ATOM 6752 C CA . ARG B 1 333 ? 6.168 -0.324 -5.406 1 97.81 333 ARG B CA 1
ATOM 6753 C C . ARG B 1 333 ? 4.703 -0.288 -5.824 1 97.81 333 ARG B C 1
ATOM 6755 O O . ARG B 1 333 ? 3.996 -1.294 -5.723 1 97.81 333 ARG B O 1
ATOM 6762 N N . VAL B 1 334 ? 4.227 0.889 -6.254 1 95.44 334 VAL B N 1
ATOM 6763 C CA . VAL B 1 334 ? 2.822 1.009 -6.629 1 95.44 334 VAL B CA 1
ATOM 6764 C C . VAL B 1 334 ? 2.703 1.708 -7.98 1 95.44 334 VAL B C 1
ATOM 6766 O O . VAL B 1 334 ? 2.074 1.186 -8.906 1 95.44 334 VAL B O 1
ATOM 6769 N N . SER B 1 335 ? 3.389 2.93 -7.992 1 90.44 335 SER B N 1
ATOM 6770 C CA . SER B 1 335 ? 3.041 3.713 -9.172 1 90.44 335 SER B CA 1
ATOM 6771 C C . SER B 1 335 ? 4.223 4.559 -9.648 1 90.44 335 SER B C 1
ATOM 6773 O O . SER B 1 335 ? 4.207 5.086 -10.758 1 90.44 335 SER B O 1
ATOM 6775 N N . GLY B 1 336 ? 5.176 4.738 -8.766 1 96.69 336 GLY B N 1
ATOM 6776 C CA . GLY B 1 336 ? 6.234 5.605 -9.258 1 96.69 336 GLY B CA 1
ATOM 6777 C C . GLY B 1 336 ? 7.332 5.844 -8.234 1 96.69 336 GLY B C 1
ATOM 6778 O O . GLY B 1 336 ? 7.301 5.289 -7.137 1 96.69 336 GLY B O 1
ATOM 6779 N N . ASP B 1 337 ? 8.336 6.621 -8.68 1 98.25 337 ASP B N 1
ATOM 6780 C CA . ASP B 1 337 ? 9.375 7.191 -7.828 1 98.25 337 ASP B CA 1
ATOM 6781 C C . ASP B 1 337 ? 9.305 8.719 -7.816 1 98.25 337 ASP B C 1
ATOM 6783 O O . ASP B 1 337 ? 9.867 9.375 -8.688 1 98.25 337 ASP B O 1
ATOM 6787 N N . ASP B 1 338 ? 8.633 9.258 -6.812 1 98.56 338 ASP B N 1
ATOM 6788 C CA . ASP B 1 338 ? 8.445 10.695 -6.73 1 98.56 338 ASP B CA 1
ATOM 6789 C C . ASP B 1 338 ? 9.781 11.422 -6.574 1 98.56 338 ASP B C 1
ATOM 6791 O O . ASP B 1 338 ? 10.5 11.203 -5.602 1 98.56 338 ASP B O 1
ATOM 6795 N N . PRO B 1 339 ? 10.086 12.273 -7.477 1 98.31 339 PRO B N 1
ATOM 6796 C CA . PRO B 1 339 ? 11.391 12.938 -7.418 1 98.31 339 PRO B CA 1
ATOM 6797 C C . PRO B 1 339 ? 11.492 13.93 -6.266 1 98.31 339 PRO B C 1
ATOM 6799 O O . PRO B 1 339 ? 12.594 14.359 -5.906 1 98.31 339 PRO B O 1
ATOM 6802 N N . ALA B 1 340 ? 10.406 14.297 -5.672 1 98.75 340 ALA B N 1
ATOM 6803 C CA . ALA B 1 340 ? 10.406 15.273 -4.586 1 98.75 340 ALA B CA 1
ATOM 6804 C C . ALA B 1 340 ? 10.797 14.617 -3.26 1 98.75 340 ALA B C 1
ATOM 6806 O O . ALA B 1 340 ? 11 15.312 -2.258 1 98.75 340 ALA B O 1
ATOM 6807 N N . VAL B 1 341 ? 10.906 13.305 -3.242 1 98.88 341 VAL B N 1
ATOM 6808 C CA . VAL B 1 341 ? 11.266 12.594 -2.02 1 98.88 341 VAL B CA 1
ATOM 6809 C C . VAL B 1 341 ? 12.477 11.703 -2.279 1 98.88 341 VAL B C 1
ATOM 6811 O O . VAL B 1 341 ? 12.445 10.859 -3.184 1 98.88 341 VAL B O 1
ATOM 6814 N N . VAL B 1 342 ? 13.477 11.891 -1.51 1 98.69 342 VAL B N 1
ATOM 6815 C CA . VAL B 1 342 ? 14.664 11.047 -1.514 1 98.69 342 VAL B CA 1
ATOM 6816 C C . VAL B 1 342 ? 14.648 10.117 -0.299 1 98.69 342 VAL B C 1
ATOM 6818 O O . VAL B 1 342 ? 14.266 10.531 0.798 1 98.69 342 VAL B O 1
ATOM 6821 N N . ALA B 1 343 ? 15.016 8.867 -0.486 1 98.81 343 ALA B N 1
ATOM 6822 C CA . ALA B 1 343 ? 15.047 7.898 0.604 1 98.81 343 ALA B CA 1
ATOM 6823 C C . ALA B 1 343 ? 16.203 6.922 0.437 1 98.81 343 ALA B C 1
ATOM 6825 O O . ALA B 1 343 ? 16.703 6.727 -0.674 1 98.81 343 ALA B O 1
ATOM 6826 N N . GLY B 1 344 ? 16.672 6.363 1.542 1 98.81 344 GLY B N 1
ATOM 6827 C CA . GLY B 1 344 ? 17.734 5.383 1.485 1 98.81 344 GLY B CA 1
ATOM 6828 C C . GLY B 1 344 ? 18.203 4.918 2.855 1 98.81 344 GLY B C 1
ATOM 6829 O O . GLY B 1 344 ? 17.516 5.168 3.857 1 98.81 344 GLY B O 1
ATOM 6830 N N . ILE B 1 345 ? 19.266 4.176 2.881 1 98.81 345 ILE B N 1
ATOM 6831 C CA . ILE B 1 345 ? 19.859 3.664 4.109 1 98.81 345 ILE B CA 1
ATOM 6832 C C . ILE B 1 345 ? 21.344 4.043 4.164 1 98.81 345 ILE B C 1
ATOM 6834 O O . ILE B 1 345 ? 21.969 4.273 3.129 1 98.81 345 ILE B O 1
ATOM 6838 N N . GLY B 1 346 ? 21.859 4.18 5.285 1 98.31 346 GLY B N 1
ATOM 6839 C CA . GLY B 1 346 ? 23.266 4.457 5.562 1 98.31 346 GLY B CA 1
ATOM 6840 C C . GLY B 1 346 ? 23.641 4.227 7.012 1 98.31 346 GLY B C 1
ATOM 6841 O O . GLY B 1 346 ? 22.938 3.523 7.738 1 98.31 346 GLY B O 1
ATOM 6842 N N . THR B 1 347 ? 24.797 4.719 7.395 1 97.5 347 THR B N 1
ATOM 6843 C CA . THR B 1 347 ? 25.219 4.633 8.789 1 97.5 347 THR B CA 1
ATOM 6844 C C . THR B 1 347 ? 25.547 6.016 9.344 1 97.5 347 THR B C 1
ATOM 6846 O O . THR B 1 347 ? 26 6.891 8.602 1 97.5 347 THR B O 1
ATOM 6849 N N . LEU B 1 348 ? 25.141 6.238 10.469 1 96.5 348 LEU B N 1
ATOM 6850 C CA . LEU B 1 348 ? 25.5 7.414 11.258 1 96.5 348 LEU B CA 1
ATOM 6851 C C . LEU B 1 348 ? 26.344 7.023 12.469 1 96.5 348 LEU B C 1
ATOM 6853 O O . LEU B 1 348 ? 25.812 6.488 13.453 1 96.5 348 LEU B O 1
ATOM 6857 N N . GLY B 1 349 ? 27.641 7.305 12.43 1 91.62 349 GLY B N 1
ATOM 6858 C CA . GLY B 1 349 ? 28.547 6.852 13.477 1 91.62 349 GLY B CA 1
ATOM 6859 C C . GLY B 1 349 ? 28.578 5.344 13.617 1 91.62 349 GLY B C 1
ATOM 6860 O O . GLY B 1 349 ? 28.625 4.824 14.734 1 91.62 349 GLY B O 1
ATOM 6861 N N . GLY B 1 350 ? 28.375 4.66 12.586 1 93.19 350 GLY B N 1
ATOM 6862 C CA . GLY B 1 350 ? 28.438 3.209 12.602 1 93.19 350 GLY B CA 1
ATOM 6863 C C . GLY B 1 350 ? 27.078 2.561 12.789 1 93.19 350 GLY B C 1
ATOM 6864 O O . GLY B 1 350 ? 26.906 1.364 12.539 1 93.19 350 GLY B O 1
ATOM 6865 N N . ARG B 1 351 ? 26.141 3.338 13.18 1 95.56 351 ARG B N 1
ATOM 6866 C CA . ARG B 1 351 ? 24.797 2.824 13.375 1 95.56 351 ARG B CA 1
ATOM 6867 C C . ARG B 1 351 ? 23.984 2.895 12.086 1 95.56 351 ARG B C 1
ATOM 6869 O O . ARG B 1 351 ? 23.938 3.941 11.438 1 95.56 351 ARG B O 1
ATOM 6876 N N . PRO B 1 352 ? 23.391 1.779 11.695 1 97.88 352 PRO B N 1
ATOM 6877 C CA . PRO B 1 352 ? 22.516 1.855 10.523 1 97.88 352 PRO B CA 1
ATOM 6878 C C . PRO B 1 352 ? 21.312 2.756 10.742 1 97.88 352 PRO B C 1
ATOM 6880 O O . PRO B 1 352 ? 20.734 2.775 11.836 1 97.88 352 PRO B O 1
ATOM 6883 N N . VAL B 1 353 ? 20.938 3.51 9.727 1 98.5 353 VAL B N 1
ATOM 6884 C CA . VAL B 1 353 ? 19.781 4.398 9.789 1 98.5 353 VAL B CA 1
ATOM 6885 C C . VAL B 1 353 ? 19.047 4.383 8.453 1 98.5 353 VAL B C 1
ATOM 6887 O O . VAL B 1 353 ? 19.641 4.086 7.41 1 98.5 353 VAL B O 1
ATOM 6890 N N . VAL B 1 354 ? 17.766 4.578 8.492 1 98.88 354 VAL B N 1
ATOM 6891 C CA . VAL B 1 354 ? 16.953 4.879 7.316 1 98.88 354 VAL B CA 1
ATOM 6892 C C . VAL B 1 354 ? 16.734 6.387 7.211 1 98.88 354 VAL B C 1
ATOM 6894 O O . VAL B 1 354 ? 16.484 7.055 8.211 1 98.88 354 VAL B O 1
ATOM 6897 N N . VAL B 1 355 ? 16.875 6.945 6.004 1 98.94 355 VAL B N 1
ATOM 6898 C CA . VAL B 1 355 ? 16.719 8.383 5.785 1 98.94 355 VAL B CA 1
ATOM 6899 C C . VAL B 1 355 ? 15.633 8.633 4.742 1 98.94 355 VAL B C 1
ATOM 6901 O O . VAL B 1 355 ? 15.602 7.973 3.699 1 98.94 355 VAL B O 1
ATOM 6904 N N . VAL B 1 356 ? 14.719 9.5 5.023 1 98.94 356 VAL B N 1
ATOM 6905 C CA . VAL B 1 356 ? 13.711 9.992 4.09 1 98.94 356 VAL B CA 1
ATOM 6906 C C . VAL B 1 356 ? 13.648 11.516 4.148 1 98.94 356 VAL B C 1
ATOM 6908 O O . VAL B 1 356 ? 13.672 12.102 5.23 1 98.94 356 VAL B O 1
ATOM 6911 N N . GLY B 1 357 ? 13.57 12.188 3.021 1 98.94 357 GLY B N 1
ATOM 6912 C CA . GLY B 1 357 ? 13.461 13.633 3.082 1 98.94 357 GLY B CA 1
ATOM 6913 C C . GLY B 1 357 ? 12.938 14.242 1.798 1 98.94 357 GLY B C 1
ATOM 6914 O O . GLY B 1 357 ? 13 13.625 0.736 1 98.94 357 GLY B O 1
ATOM 6915 N N . HIS B 1 358 ? 12.43 15.414 1.896 1 98.88 358 HIS B N 1
ATOM 6916 C CA . HIS B 1 358 ? 12.047 16.188 0.724 1 98.88 358 HIS B CA 1
ATOM 6917 C C . HIS B 1 358 ? 13.281 16.672 -0.039 1 98.88 358 HIS B C 1
ATOM 6919 O O . HIS B 1 358 ? 14.312 16.953 0.564 1 98.88 358 HIS B O 1
ATOM 6925 N N . GLN B 1 359 ? 13.125 16.688 -1.322 1 98.75 359 GLN B N 1
ATOM 6926 C CA . GLN B 1 359 ? 14.227 17.109 -2.18 1 98.75 359 GLN B CA 1
ATOM 6927 C C . GLN B 1 359 ? 13.797 18.234 -3.121 1 98.75 359 GLN B C 1
ATOM 6929 O O . GLN B 1 359 ? 12.812 18.094 -3.852 1 98.75 359 GLN B O 1
ATOM 6934 N N . LYS B 1 360 ? 14.391 19.359 -3.139 1 96.81 360 LYS B N 1
ATOM 6935 C CA . LYS B 1 360 ? 14.109 20.484 -4.035 1 96.81 360 LYS B CA 1
ATOM 6936 C C . LYS B 1 360 ? 15.203 20.625 -5.094 1 96.81 360 LYS B C 1
ATOM 6938 O O . LYS B 1 360 ? 15.133 20 -6.152 1 96.81 360 LYS B O 1
ATOM 6943 N N . GLY B 1 361 ? 16.406 21.156 -4.777 1 93.94 361 GLY B N 1
ATOM 6944 C CA . GLY B 1 361 ? 17.516 21.406 -5.676 1 93.94 361 GLY B CA 1
ATOM 6945 C C . GLY B 1 361 ? 18.062 22.812 -5.562 1 93.94 361 GLY B C 1
ATOM 6946 O O . GLY B 1 361 ? 17.578 23.609 -4.75 1 93.94 361 GLY B O 1
ATOM 6947 N N . HIS B 1 362 ? 19.078 23.172 -6.434 1 96.25 362 HIS B N 1
ATOM 6948 C CA . HIS B 1 362 ? 19.797 24.438 -6.281 1 96.25 362 HIS B CA 1
ATOM 6949 C C . HIS B 1 362 ? 19.672 25.297 -7.543 1 96.25 362 HIS B C 1
ATOM 6951 O O . HIS B 1 362 ? 20.234 26.391 -7.602 1 96.25 362 HIS B O 1
ATOM 6957 N N . GLU B 1 363 ? 19.047 24.719 -8.555 1 96.25 363 GLU B N 1
ATOM 6958 C CA . GLU B 1 363 ? 18.844 25.422 -9.82 1 96.25 363 GLU B CA 1
ATOM 6959 C C . GLU B 1 363 ? 17.422 25.219 -10.344 1 96.25 363 GLU B C 1
ATOM 6961 O O . GLU B 1 363 ? 16.75 24.25 -9.953 1 96.25 363 GLU B O 1
ATOM 6966 N N . THR B 1 364 ? 17.078 26.094 -11.211 1 94.44 364 THR B N 1
ATOM 6967 C CA . THR B 1 364 ? 15.703 26.094 -11.719 1 94.44 364 THR B CA 1
ATOM 6968 C C . THR B 1 364 ? 15.352 24.75 -12.328 1 94.44 364 THR B C 1
ATOM 6970 O O . THR B 1 364 ? 14.273 24.203 -12.078 1 94.44 364 THR B O 1
ATOM 6973 N N . ALA B 1 365 ? 16.234 24.25 -13.07 1 96.06 365 ALA B N 1
ATOM 6974 C CA . ALA B 1 365 ? 15.984 22.969 -13.734 1 96.06 365 ALA B CA 1
ATOM 6975 C C . ALA B 1 365 ? 15.766 21.844 -12.711 1 96.06 365 ALA B C 1
ATOM 6977 O O . ALA B 1 365 ? 14.883 21.016 -12.883 1 96.06 365 ALA B O 1
ATOM 6978 N N . GLU B 1 366 ? 16.516 21.812 -11.695 1 95.94 366 GLU B N 1
ATOM 6979 C CA . GLU B 1 366 ? 16.391 20.812 -10.641 1 95.94 366 GLU B CA 1
ATOM 6980 C C . GLU B 1 366 ? 15.102 21 -9.844 1 95.94 366 GLU B C 1
ATOM 6982 O O . GLU B 1 366 ? 14.445 20.031 -9.469 1 95.94 366 GLU B O 1
ATOM 6987 N N . LEU B 1 367 ? 14.828 22.25 -9.562 1 96.94 367 LEU B N 1
ATOM 6988 C CA . LEU B 1 367 ? 13.609 22.562 -8.828 1 96.94 367 LEU B CA 1
ATOM 6989 C C . LEU B 1 367 ? 12.375 22.047 -9.562 1 96.94 367 LEU B C 1
ATOM 6991 O O . LEU B 1 367 ? 11.477 21.469 -8.945 1 96.94 367 LEU B O 1
ATOM 6995 N N . VAL B 1 368 ? 12.367 22.234 -10.828 1 96.44 368 VAL B N 1
ATOM 6996 C CA . VAL B 1 368 ? 11.25 21.781 -11.656 1 96.44 368 VAL B CA 1
ATOM 6997 C C . VAL B 1 368 ? 11.211 20.25 -11.664 1 96.44 368 VAL B C 1
ATOM 6999 O O . VAL B 1 368 ? 10.148 19.641 -11.477 1 96.44 368 VAL B O 1
ATOM 7002 N N . GLN B 1 369 ? 12.375 19.641 -11.836 1 96.75 369 GLN B N 1
ATOM 7003 C CA . GLN B 1 369 ? 12.469 18.188 -11.867 1 96.75 369 GLN B CA 1
ATOM 7004 C C . GLN B 1 369 ? 11.984 17.562 -10.555 1 96.75 369 GLN B C 1
ATOM 7006 O O . GLN B 1 369 ? 11.367 16.5 -10.547 1 96.75 369 GLN B O 1
ATOM 7011 N N . ARG B 1 370 ? 12.258 18.219 -9.477 1 98.12 370 ARG B N 1
ATOM 7012 C CA . ARG B 1 370 ? 11.906 17.734 -8.148 1 98.12 370 ARG B CA 1
ATOM 7013 C C . ARG B 1 370 ? 10.562 18.281 -7.695 1 98.12 370 ARG B C 1
ATOM 7015 O O . ARG B 1 370 ? 10.195 18.172 -6.523 1 98.12 370 ARG B O 1
ATOM 7022 N N . ASN B 1 371 ? 9.852 18.906 -8.586 1 97.44 371 ASN B N 1
ATOM 7023 C CA . ASN B 1 371 ? 8.539 19.484 -8.328 1 97.44 371 ASN B CA 1
ATOM 7024 C C . ASN B 1 371 ? 8.57 20.469 -7.164 1 97.44 371 ASN B C 1
ATOM 7026 O O . ASN B 1 371 ? 7.668 20.484 -6.324 1 97.44 371 ASN B O 1
ATOM 7030 N N . PHE B 1 372 ? 9.703 21.172 -7.102 1 97.06 372 PHE B N 1
ATOM 7031 C CA . PHE B 1 372 ? 9.906 22.219 -6.098 1 97.06 372 PHE B CA 1
ATOM 7032 C C . PHE B 1 372 ? 9.734 21.656 -4.691 1 97.06 372 PHE B C 1
ATOM 7034 O O . PHE B 1 372 ? 9.281 22.359 -3.789 1 97.06 372 PHE B O 1
ATOM 7041 N N . GLY B 1 373 ? 9.961 20.344 -4.496 1 98.25 373 GLY B N 1
ATOM 7042 C CA . GLY B 1 373 ? 9.875 19.688 -3.193 1 98.25 373 GLY B CA 1
ATOM 7043 C C . GLY B 1 373 ? 8.453 19.422 -2.754 1 98.25 373 GLY B C 1
ATOM 7044 O O . GLY B 1 373 ? 8.188 19.234 -1.563 1 98.25 373 GLY B O 1
ATOM 7045 N N . MET B 1 374 ? 7.488 19.406 -3.662 1 98.44 374 MET B N 1
ATOM 7046 C CA . MET B 1 374 ? 6.09 19.109 -3.367 1 98.44 374 MET B CA 1
ATOM 7047 C C . MET B 1 374 ? 5.734 17.688 -3.781 1 98.44 374 MET B C 1
ATOM 7049 O O . MET B 1 374 ? 5.457 17.438 -4.953 1 98.44 374 MET B O 1
ATOM 7053 N N . PRO B 1 375 ? 5.66 16.828 -2.84 1 98.56 375 PRO B N 1
ATOM 7054 C CA . PRO B 1 375 ? 5.441 15.422 -3.18 1 98.56 375 PRO B CA 1
ATOM 7055 C C . PRO B 1 375 ? 4.031 15.148 -3.691 1 98.56 375 PRO B C 1
ATOM 7057 O O . PRO B 1 375 ? 3.076 15.797 -3.252 1 98.56 375 PRO B O 1
ATOM 7060 N N . GLN B 1 376 ? 3.945 14.289 -4.609 1 97.94 376 GLN B N 1
ATOM 7061 C CA . GLN B 1 376 ? 2.715 13.609 -4.992 1 97.94 376 GLN B CA 1
ATOM 7062 C C . GLN B 1 376 ? 2.486 12.367 -4.137 1 97.94 376 GLN B C 1
ATOM 7064 O O . GLN B 1 376 ? 3.346 11.984 -3.34 1 97.94 376 GLN B O 1
ATOM 7069 N N . PRO B 1 377 ? 1.319 11.688 -4.285 1 98.25 377 PRO B N 1
ATOM 7070 C CA . PRO B 1 377 ? 1.05 10.523 -3.439 1 98.25 377 PRO B CA 1
ATOM 7071 C C . PRO B 1 377 ? 2.172 9.492 -3.484 1 98.25 377 PRO B C 1
ATOM 7073 O O . PRO B 1 377 ? 2.494 8.883 -2.463 1 98.25 377 PRO B O 1
ATOM 7076 N N . ALA B 1 378 ? 2.84 9.32 -4.578 1 98.38 378 ALA B N 1
ATOM 7077 C CA . ALA B 1 378 ? 3.916 8.344 -4.719 1 98.38 378 ALA B CA 1
ATOM 7078 C C . ALA B 1 378 ? 5.051 8.633 -3.742 1 98.38 378 ALA B C 1
ATOM 7080 O O . ALA B 1 378 ? 5.707 7.711 -3.25 1 98.38 378 ALA B O 1
ATOM 7081 N N . GLY B 1 379 ? 5.309 9.891 -3.498 1 98.75 379 GLY B N 1
ATOM 7082 C CA . GLY B 1 379 ? 6.324 10.258 -2.527 1 98.75 379 GLY B CA 1
ATOM 7083 C C . GLY B 1 379 ? 6.004 9.789 -1.119 1 98.75 379 GLY B C 1
ATOM 7084 O O . GLY B 1 379 ? 6.887 9.336 -0.391 1 98.75 379 GLY B O 1
ATOM 7085 N N . TYR B 1 380 ? 4.777 9.914 -0.754 1 98.81 380 TYR B N 1
ATOM 7086 C CA . TYR B 1 380 ? 4.348 9.5 0.578 1 98.81 380 TYR B CA 1
ATOM 7087 C C . TYR B 1 380 ? 4.301 7.98 0.687 1 98.81 380 TYR B C 1
ATOM 7089 O O . TYR B 1 380 ? 4.617 7.418 1.736 1 98.81 380 TYR B O 1
ATOM 7097 N N . HIS B 1 381 ? 3.918 7.277 -0.403 1 98.5 381 HIS B N 1
ATOM 7098 C CA . HIS B 1 381 ? 4.016 5.82 -0.424 1 98.5 381 HIS B CA 1
ATOM 7099 C C . HIS B 1 381 ? 5.461 5.363 -0.236 1 98.5 381 HIS B C 1
ATOM 7101 O O . HIS B 1 381 ? 5.723 4.402 0.491 1 98.5 381 HIS B O 1
ATOM 7107 N N . LYS B 1 382 ? 6.355 6.043 -0.939 1 98.75 382 LYS B N 1
ATOM 7108 C CA . LYS B 1 382 ? 7.777 5.738 -0.819 1 98.75 382 LYS B CA 1
ATOM 7109 C C . LYS B 1 382 ? 8.266 5.941 0.613 1 98.75 382 LYS B C 1
ATOM 7111 O O . LYS B 1 382 ? 9 5.109 1.147 1 98.75 382 LYS B O 1
ATOM 7116 N N . ALA B 1 383 ? 7.832 7.008 1.229 1 98.94 383 ALA B N 1
ATOM 7117 C CA . ALA B 1 383 ? 8.195 7.277 2.619 1 98.94 383 ALA B CA 1
ATOM 7118 C C . ALA B 1 383 ? 7.672 6.18 3.543 1 98.94 383 ALA B C 1
ATOM 7120 O O . ALA B 1 383 ? 8.406 5.688 4.406 1 98.94 383 ALA B O 1
ATOM 7121 N N . ARG B 1 384 ? 6.445 5.812 3.369 1 98.56 384 ARG B N 1
ATOM 7122 C CA . ARG B 1 384 ? 5.844 4.773 4.199 1 98.56 384 ARG B CA 1
ATOM 7123 C C . ARG B 1 384 ? 6.578 3.447 4.035 1 98.56 384 ARG B C 1
ATOM 7125 O O . ARG B 1 384 ? 6.809 2.736 5.016 1 98.56 384 ARG B O 1
ATOM 7132 N N . ARG B 1 385 ? 6.93 3.115 2.801 1 98.5 385 ARG B N 1
ATOM 7133 C CA . ARG B 1 385 ? 7.703 1.905 2.541 1 98.5 385 ARG B CA 1
ATOM 7134 C C . ARG B 1 385 ? 9.016 1.914 3.324 1 98.5 385 ARG B C 1
ATOM 7136 O O . ARG B 1 385 ? 9.406 0.895 3.896 1 98.5 385 ARG B O 1
ATOM 7143 N N . MET B 1 386 ? 9.656 3.018 3.383 1 98.88 386 MET B N 1
ATOM 7144 C CA . MET B 1 386 ? 10.938 3.125 4.062 1 98.88 386 MET B CA 1
ATOM 7145 C C . MET B 1 386 ? 10.758 3.127 5.578 1 98.88 386 MET B C 1
ATOM 7147 O O . MET B 1 386 ? 11.633 2.668 6.316 1 98.88 386 MET B O 1
ATOM 7151 N N . MET B 1 387 ? 9.617 3.641 6.047 1 98.94 387 MET B N 1
ATOM 7152 C CA . MET B 1 387 ? 9.281 3.484 7.457 1 98.94 387 MET B CA 1
ATOM 7153 C C . MET B 1 387 ? 9.172 2.01 7.832 1 98.94 387 MET B C 1
ATOM 7155 O O . MET B 1 387 ? 9.688 1.586 8.867 1 98.94 387 MET B O 1
ATOM 7159 N N . ASP B 1 388 ? 8.531 1.246 6.977 1 98.69 388 ASP B N 1
ATOM 7160 C CA . ASP B 1 388 ? 8.43 -0.194 7.191 1 98.69 388 ASP B CA 1
ATOM 7161 C C . ASP B 1 388 ? 9.805 -0.85 7.188 1 98.69 388 ASP B C 1
ATOM 7163 O O . ASP B 1 388 ? 10.062 -1.776 7.961 1 98.69 388 ASP B O 1
ATOM 7167 N N . TYR B 1 389 ? 10.656 -0.358 6.293 1 98.81 389 TYR B N 1
ATOM 7168 C CA . TYR B 1 389 ? 12.031 -0.84 6.234 1 98.81 389 TYR B CA 1
ATOM 7169 C C . TYR B 1 389 ? 12.75 -0.612 7.562 1 98.81 389 TYR B C 1
ATOM 7171 O O . TYR B 1 389 ? 13.398 -1.519 8.086 1 98.81 389 TYR B O 1
ATOM 7179 N N . ALA B 1 390 ? 12.617 0.593 8.102 1 98.88 390 ALA B N 1
ATOM 7180 C CA . ALA B 1 390 ? 13.242 0.957 9.375 1 98.88 390 ALA B CA 1
ATOM 7181 C C . ALA B 1 390 ? 12.789 0.025 10.492 1 98.88 390 ALA B C 1
ATOM 7183 O O . ALA B 1 390 ? 13.617 -0.5 11.242 1 98.88 390 ALA B O 1
ATOM 7184 N N . GLU B 1 391 ? 11.539 -0.166 10.594 1 98.56 391 GLU B N 1
ATOM 7185 C CA . GLU B 1 391 ? 11.008 -1.002 11.664 1 98.56 391 GLU B CA 1
ATOM 7186 C C . GLU B 1 391 ? 11.453 -2.453 11.508 1 98.56 391 GLU B C 1
ATOM 7188 O O . GLU B 1 391 ? 11.812 -3.107 12.484 1 98.56 391 GLU B O 1
ATOM 7193 N N . ARG B 1 392 ? 11.398 -2.984 10.266 1 98.12 392 ARG B N 1
ATOM 7194 C CA . ARG B 1 392 ? 11.75 -4.375 9.992 1 98.12 392 ARG B CA 1
ATOM 7195 C C . ARG B 1 392 ? 13.172 -4.68 10.461 1 98.12 392 ARG B C 1
ATOM 7197 O O . ARG B 1 392 ? 13.422 -5.738 11.047 1 98.12 392 ARG B O 1
ATOM 7204 N N . PHE B 1 393 ? 14.047 -3.758 10.242 1 98.25 393 PHE B N 1
ATOM 7205 C CA . PHE B 1 393 ? 15.445 -4.035 10.523 1 98.25 393 PHE B CA 1
ATOM 7206 C C . PHE B 1 393 ? 15.875 -3.396 11.836 1 98.25 393 PHE B C 1
ATOM 7208 O O . PHE B 1 393 ? 17.031 -3.506 12.242 1 98.25 393 PHE B O 1
ATOM 7215 N N . GLY B 1 394 ? 14.953 -2.676 12.5 1 97.62 394 GLY B N 1
ATOM 7216 C CA . GLY B 1 394 ? 15.266 -2.018 13.758 1 97.62 394 GLY B CA 1
ATOM 7217 C C . GLY B 1 394 ? 16.188 -0.822 13.594 1 97.62 394 GLY B C 1
ATOM 7218 O O . GLY B 1 394 ? 16.984 -0.516 14.484 1 97.62 394 GLY B O 1
ATOM 7219 N N . PHE B 1 395 ? 16.156 -0.187 12.391 1 98.38 395 PHE B N 1
ATOM 7220 C CA . PHE B 1 395 ? 16.969 0.99 12.117 1 98.38 395 PHE B CA 1
ATOM 7221 C C . PHE B 1 395 ? 16.25 2.262 12.547 1 98.38 395 PHE B C 1
ATOM 7223 O O . PHE B 1 395 ? 15.07 2.439 12.258 1 98.38 395 PHE B O 1
ATOM 7230 N N . PRO B 1 396 ? 16.953 3.186 13.25 1 98.5 396 PRO B N 1
ATOM 7231 C CA . PRO B 1 396 ? 16.344 4.496 13.461 1 98.5 396 PRO B CA 1
ATOM 7232 C C . PRO B 1 396 ? 15.953 5.18 12.148 1 98.5 396 PRO B C 1
ATOM 7234 O O . PRO B 1 396 ? 16.625 4.98 11.125 1 98.5 396 PRO B O 1
ATOM 7237 N N . LEU B 1 397 ? 14.875 5.941 12.203 1 98.94 397 LEU B N 1
ATOM 7238 C CA . LEU B 1 397 ? 14.422 6.719 11.062 1 98.94 397 LEU B CA 1
ATOM 7239 C C . LEU B 1 397 ? 14.797 8.188 11.219 1 98.94 397 LEU B C 1
ATOM 7241 O O . LEU B 1 397 ? 14.539 8.789 12.266 1 98.94 397 LEU B O 1
ATOM 7245 N N . VAL B 1 398 ? 15.422 8.742 10.227 1 98.94 398 VAL B N 1
ATOM 7246 C CA . VAL B 1 398 ? 15.695 10.172 10.141 1 98.94 398 VAL B CA 1
ATOM 7247 C C . VAL B 1 398 ? 14.922 10.773 8.969 1 98.94 398 VAL B C 1
ATOM 7249 O O . VAL B 1 398 ? 15.016 10.289 7.84 1 98.94 398 VAL B O 1
ATOM 7252 N N . THR B 1 399 ? 14.156 11.773 9.234 1 98.94 399 THR B N 1
ATOM 7253 C CA . THR B 1 399 ? 13.461 12.445 8.141 1 98.94 399 THR B CA 1
ATOM 7254 C C . THR B 1 399 ? 13.883 13.906 8.047 1 98.94 399 THR B C 1
ATOM 7256 O O . THR B 1 399 ? 14.094 14.562 9.07 1 98.94 399 THR B O 1
ATOM 7259 N N . PHE B 1 400 ? 14.078 14.422 6.848 1 98.94 400 PHE B N 1
ATOM 7260 C CA . PHE B 1 400 ? 14.352 15.828 6.566 1 98.94 400 PHE B CA 1
ATOM 7261 C C . PHE B 1 400 ? 13.164 16.484 5.883 1 98.94 400 PHE B C 1
ATOM 7263 O O . PHE B 1 400 ? 12.781 16.094 4.773 1 98.94 400 PHE B O 1
ATOM 7270 N N . VAL B 1 401 ? 12.648 17.469 6.516 1 98.94 401 VAL B N 1
ATOM 7271 C CA . VAL B 1 401 ? 11.445 18.141 6.031 1 98.94 401 VAL B CA 1
ATOM 7272 C C . VAL B 1 401 ? 11.82 19.469 5.371 1 98.94 401 VAL B C 1
ATOM 7274 O O . VAL B 1 401 ? 12.367 20.359 6.027 1 98.94 401 VAL B O 1
ATOM 7277 N N . ASP B 1 402 ? 11.57 19.625 4.148 1 98.81 402 ASP B N 1
ATOM 7278 C CA . ASP B 1 402 ? 11.742 20.844 3.365 1 98.81 402 ASP B CA 1
ATOM 7279 C C . ASP B 1 402 ? 10.766 20.891 2.191 1 98.81 402 ASP B C 1
ATOM 7281 O O . ASP B 1 402 ? 11.141 20.609 1.052 1 98.81 402 ASP B O 1
ATOM 7285 N N . THR B 1 403 ? 9.555 21.297 2.475 1 98.75 403 THR B N 1
ATOM 7286 C CA . THR B 1 403 ? 8.484 21.328 1.481 1 98.75 403 THR B CA 1
ATOM 7287 C C . THR B 1 403 ? 7.543 22.5 1.731 1 98.75 403 THR B C 1
ATOM 7289 O O . THR B 1 403 ? 7.223 22.812 2.879 1 98.75 403 THR B O 1
ATOM 7292 N N . PRO B 1 404 ? 7.184 23.188 0.646 1 97.44 404 PRO B N 1
ATOM 7293 C CA . PRO B 1 404 ? 6.125 24.188 0.833 1 97.44 404 PRO B CA 1
ATOM 7294 C C . PRO B 1 404 ? 4.77 23.562 1.139 1 97.44 404 PRO B C 1
ATOM 7296 O O . PRO B 1 404 ? 3.838 24.266 1.545 1 97.44 404 PRO B O 1
ATOM 7299 N N . GLY B 1 405 ? 4.656 22.266 0.946 1 97.5 405 GLY B N 1
ATOM 7300 C CA . GLY B 1 405 ? 3.436 21.5 1.089 1 97.5 405 GLY B CA 1
ATOM 7301 C C . GLY B 1 405 ? 3.275 20.422 0.023 1 97.5 405 GLY B C 1
ATOM 7302 O O . GLY B 1 405 ? 4.051 20.375 -0.935 1 97.5 405 GLY B O 1
ATOM 7303 N N . ALA B 1 406 ? 2.295 19.578 0.212 1 98.19 406 ALA B N 1
ATOM 7304 C CA . ALA B 1 406 ? 2 18.547 -0.787 1 98.19 406 ALA B CA 1
ATOM 7305 C C . ALA B 1 406 ? 1.482 19.172 -2.078 1 98.19 406 ALA B C 1
ATOM 7307 O O . ALA B 1 406 ? 0.827 20.219 -2.051 1 98.19 406 ALA B O 1
ATOM 7308 N N . HIS B 1 407 ? 1.77 18.516 -3.184 1 97.31 407 HIS B N 1
ATOM 7309 C CA . HIS B 1 407 ? 1.39 19.031 -4.492 1 97.31 407 HIS B CA 1
ATOM 7310 C C . HIS B 1 407 ? -0.126 19.141 -4.625 1 97.31 407 HIS B C 1
ATOM 7312 O O . HIS B 1 407 ? -0.829 18.125 -4.52 1 97.31 407 HIS B O 1
ATOM 7318 N N . PRO B 1 408 ? -0.636 20.328 -4.824 1 95.44 408 PRO B N 1
ATOM 7319 C CA . PRO B 1 408 ? -2.078 20.5 -5.008 1 95.44 408 PRO B CA 1
ATOM 7320 C C . PRO B 1 408 ? -2.506 20.375 -6.469 1 95.44 408 PRO B C 1
ATOM 7322 O O . PRO B 1 408 ? -2.824 21.375 -7.113 1 95.44 408 PRO B O 1
ATOM 7325 N N . GLY B 1 409 ? -2.648 19.188 -6.961 1 95 409 GLY B N 1
ATOM 7326 C CA . GLY B 1 409 ? -3 18.969 -8.359 1 95 409 GLY B CA 1
ATOM 7327 C C . GLY B 1 409 ? -4.137 17.969 -8.539 1 95 409 GLY B C 1
ATOM 7328 O O . GLY B 1 409 ? -4.527 17.297 -7.59 1 95 409 GLY B O 1
ATOM 7329 N N . VAL B 1 410 ? -4.652 17.969 -9.758 1 95.44 410 VAL B N 1
ATOM 7330 C CA . VAL B 1 410 ? -5.77 17.094 -10.094 1 95.44 410 VAL B CA 1
ATOM 7331 C C . VAL B 1 410 ? -5.344 15.633 -9.953 1 95.44 410 VAL B C 1
ATOM 7333 O O . VAL B 1 410 ? -6.035 14.836 -9.312 1 95.44 410 VAL B O 1
ATOM 7336 N N . ASP B 1 411 ? -4.195 15.32 -10.516 1 94.19 411 ASP B N 1
ATOM 7337 C CA . ASP B 1 411 ? -3.705 13.945 -10.453 1 94.19 411 ASP B CA 1
ATOM 7338 C C . ASP B 1 411 ? -3.457 13.508 -9.016 1 94.19 411 ASP B C 1
ATOM 7340 O O . ASP B 1 411 ? -3.719 12.359 -8.648 1 94.19 411 ASP B O 1
ATOM 7344 N N . ALA B 1 412 ? -2.885 14.391 -8.25 1 96.5 412 ALA B N 1
ATOM 7345 C CA . ALA B 1 412 ? -2.631 14.086 -6.844 1 96.5 412 ALA B CA 1
ATOM 7346 C C . ALA B 1 412 ? -3.926 13.742 -6.113 1 96.5 412 ALA B C 1
ATOM 7348 O O . ALA B 1 412 ? -3.975 12.781 -5.34 1 96.5 412 ALA B O 1
ATOM 7349 N N . GLU B 1 413 ? -4.957 14.508 -6.363 1 96.5 413 GLU B N 1
ATOM 7350 C CA . GLU B 1 413 ? -6.25 14.258 -5.738 1 96.5 413 GLU B CA 1
ATOM 7351 C C . GLU B 1 413 ? -6.828 12.914 -6.191 1 96.5 413 GLU B C 1
ATOM 7353 O O . GLU B 1 413 ? -7.375 12.164 -5.383 1 96.5 413 GLU B O 1
ATOM 7358 N N . GLN B 1 414 ? -6.734 12.695 -7.457 1 94.94 414 GLN B N 1
ATOM 7359 C CA . GLN B 1 414 ? -7.254 11.453 -8.016 1 94.94 414 GLN B CA 1
ATOM 7360 C C . GLN B 1 414 ? -6.547 10.242 -7.422 1 94.94 414 GLN B C 1
ATOM 7362 O O . GLN B 1 414 ? -7.16 9.188 -7.227 1 94.94 414 GLN B O 1
ATOM 7367 N N . ARG B 1 415 ? -5.305 10.383 -7.145 1 96.62 415 ARG B N 1
ATOM 7368 C CA . ARG B 1 415 ? -4.504 9.281 -6.629 1 96.62 415 ARG B CA 1
ATOM 7369 C C . ARG B 1 415 ? -4.461 9.297 -5.105 1 96.62 415 ARG B C 1
ATOM 7371 O O . ARG B 1 415 ? -3.602 8.656 -4.496 1 96.62 415 ARG B O 1
ATOM 7378 N N . GLY B 1 416 ? -5.297 10.055 -4.523 1 97.31 416 GLY B N 1
ATOM 7379 C CA . GLY B 1 416 ? -5.535 9.969 -3.09 1 97.31 416 GLY B CA 1
ATOM 7380 C C . GLY B 1 416 ? -4.496 10.703 -2.268 1 97.31 416 GLY B C 1
ATOM 7381 O O . GLY B 1 416 ? -3.93 10.141 -1.326 1 97.31 416 GLY B O 1
ATOM 7382 N N . GLN B 1 417 ? -4.234 11.961 -2.564 1 97.94 417 GLN B N 1
ATOM 7383 C CA . GLN B 1 417 ? -3.234 12.75 -1.857 1 97.94 417 GLN B CA 1
ATOM 7384 C C . GLN B 1 417 ? -3.51 12.773 -0.356 1 97.94 417 GLN B C 1
ATOM 7386 O O . GLN B 1 417 ? -2.615 12.5 0.448 1 97.94 417 GLN B O 1
ATOM 7391 N N . GLY B 1 418 ? -4.754 13.102 -0.024 1 98.19 418 GLY B N 1
ATOM 7392 C CA . GLY B 1 418 ? -5.125 13.133 1.382 1 98.19 418 GLY B CA 1
ATOM 7393 C C . GLY B 1 418 ? -4.941 11.797 2.076 1 98.19 418 GLY B C 1
ATOM 7394 O O . GLY B 1 418 ? -4.363 11.727 3.162 1 98.19 418 GLY B O 1
ATOM 7395 N N . THR B 1 419 ? -5.391 10.703 1.456 1 98.56 419 THR B N 1
ATOM 7396 C CA . THR B 1 419 ? -5.266 9.359 2.008 1 98.56 419 THR B CA 1
ATOM 7397 C C . THR B 1 419 ? -3.799 8.977 2.186 1 98.56 419 THR B C 1
ATOM 7399 O O . THR B 1 419 ? -3.418 8.414 3.213 1 98.56 419 THR B O 1
ATOM 7402 N N . ALA B 1 420 ? -2.951 9.289 1.187 1 98.56 420 ALA B N 1
ATOM 7403 C CA . ALA B 1 420 ? -1.527 8.969 1.249 1 98.56 420 ALA B CA 1
ATOM 7404 C C . ALA B 1 420 ? -0.862 9.648 2.439 1 98.56 420 ALA B C 1
ATOM 7406 O O . ALA B 1 420 ? -0.072 9.031 3.158 1 98.56 420 ALA B O 1
ATOM 7407 N N . ILE B 1 421 ? -1.204 10.898 2.666 1 98.81 421 ILE B N 1
ATOM 7408 C CA . ILE B 1 421 ? -0.645 11.656 3.777 1 98.81 421 ILE B CA 1
ATOM 7409 C C . ILE B 1 421 ? -1.146 11.078 5.102 1 98.81 421 ILE B C 1
ATOM 7411 O O . ILE B 1 421 ? -0.363 10.867 6.027 1 98.81 421 ILE B O 1
ATOM 7415 N N . ALA B 1 422 ? -2.469 10.836 5.191 1 98.81 422 ALA B N 1
ATOM 7416 C CA . ALA B 1 422 ? -3.064 10.281 6.402 1 98.81 422 ALA B CA 1
ATOM 7417 C C . ALA B 1 422 ? -2.391 8.977 6.801 1 98.81 422 ALA B C 1
ATOM 7419 O O . ALA B 1 422 ? -2.059 8.766 7.973 1 98.81 422 ALA B O 1
ATOM 7420 N N . GLU B 1 423 ? -2.186 8.109 5.832 1 98.5 423 GLU B N 1
ATOM 7421 C CA . GLU B 1 423 ? -1.577 6.805 6.094 1 98.5 423 GLU B CA 1
ATOM 7422 C C . GLU B 1 423 ? -0.115 6.957 6.508 1 98.5 423 GLU B C 1
ATOM 7424 O O . GLU B 1 423 ? 0.386 6.184 7.324 1 98.5 423 GLU B O 1
ATOM 7429 N N . CYS B 1 424 ? 0.549 7.887 5.891 1 98.56 424 CYS B N 1
ATOM 7430 C CA . CYS B 1 424 ? 1.938 8.141 6.258 1 98.56 424 CYS B CA 1
ATOM 7431 C C . CYS B 1 424 ? 2.043 8.602 7.707 1 98.56 424 CYS B C 1
ATOM 7433 O O . CYS B 1 424 ? 2.879 8.109 8.461 1 98.56 424 CYS B O 1
ATOM 7435 N N . ILE B 1 425 ? 1.174 9.547 8.078 1 98.88 425 ILE B N 1
ATOM 7436 C CA . ILE B 1 425 ? 1.138 10.055 9.445 1 98.88 425 ILE B CA 1
ATOM 7437 C C . ILE B 1 425 ? 0.838 8.922 10.414 1 98.88 425 ILE B C 1
ATOM 7439 O O . ILE B 1 425 ? 1.523 8.766 11.43 1 98.88 425 ILE B O 1
ATOM 7443 N N . SER B 1 426 ? -0.155 8.148 10.094 1 98.81 426 SER B N 1
ATOM 7444 C CA . SER B 1 426 ? -0.572 7.027 10.93 1 98.81 426 SER B CA 1
ATOM 7445 C C . SER B 1 426 ? 0.562 6.023 11.109 1 98.81 426 SER B C 1
ATOM 7447 O O . SER B 1 426 ? 0.815 5.566 12.227 1 98.81 426 SER B O 1
ATOM 7449 N N . ARG B 1 427 ? 1.251 5.719 10.008 1 98.62 427 ARG B N 1
ATOM 7450 C CA . ARG B 1 427 ? 2.316 4.723 10.078 1 98.62 427 ARG B CA 1
ATOM 7451 C C . ARG B 1 427 ? 3.482 5.227 10.922 1 98.62 427 ARG B C 1
ATOM 7453 O O . ARG B 1 427 ? 4.02 4.492 11.758 1 98.62 427 ARG B O 1
ATOM 7460 N N . MET B 1 428 ? 3.881 6.434 10.703 1 98.81 428 MET B N 1
ATOM 7461 C CA . MET B 1 428 ? 5.004 6.984 11.453 1 98.81 428 MET B CA 1
ATOM 7462 C C . MET B 1 428 ? 4.684 7.035 12.945 1 98.81 428 MET B C 1
ATOM 7464 O O . MET B 1 428 ? 5.543 6.746 13.781 1 98.81 428 MET B O 1
ATOM 7468 N N . ALA B 1 429 ? 3.471 7.324 13.281 1 98.75 429 ALA B N 1
ATOM 7469 C CA . ALA B 1 429 ? 3.037 7.453 14.664 1 98.75 429 ALA B CA 1
ATOM 7470 C C . ALA B 1 429 ? 3.188 6.129 15.414 1 98.75 429 ALA B C 1
ATOM 7472 O O . ALA B 1 429 ? 3.311 6.113 16.641 1 98.75 429 ALA B O 1
ATOM 7473 N N . ARG B 1 430 ? 3.252 5.039 14.672 1 98.69 430 ARG B N 1
ATOM 7474 C CA . ARG B 1 430 ? 3.188 3.738 15.328 1 98.69 430 ARG B CA 1
ATOM 7475 C C . ARG B 1 430 ? 4.508 2.99 15.195 1 98.69 430 ARG B C 1
ATOM 7477 O O . ARG B 1 430 ? 4.582 1.791 15.469 1 98.69 430 ARG B O 1
ATOM 7484 N N . LEU B 1 431 ? 5.562 3.613 14.758 1 98.75 431 LEU B N 1
ATOM 7485 C CA . LEU B 1 431 ? 6.855 2.963 14.594 1 98.75 431 LEU B CA 1
ATOM 7486 C C . LEU B 1 431 ? 7.445 2.572 15.945 1 98.75 431 LEU B C 1
ATOM 7488 O O . LEU B 1 431 ? 7.367 3.344 16.906 1 98.75 431 LEU B O 1
ATOM 7492 N N . LYS B 1 432 ? 8.062 1.469 16.047 1 98.62 432 LYS B N 1
ATOM 7493 C CA . LYS B 1 432 ? 8.68 0.98 17.281 1 98.62 432 LYS B CA 1
ATOM 7494 C C . LYS B 1 432 ? 10.203 1.13 17.219 1 98.62 432 LYS B C 1
ATOM 7496 O O . LYS B 1 432 ? 10.93 0.349 17.844 1 98.62 432 LYS B O 1
ATOM 7501 N N . VAL B 1 433 ? 10.68 2.031 16.375 1 98.69 433 VAL B N 1
ATOM 7502 C CA . VAL B 1 433 ? 12.086 2.412 16.297 1 98.69 433 VAL B CA 1
ATOM 7503 C C . VAL B 1 433 ? 12.234 3.914 16.531 1 98.69 433 VAL B C 1
ATOM 7505 O O . VAL B 1 433 ? 11.273 4.672 16.344 1 98.69 433 VAL B O 1
ATOM 7508 N N . PRO B 1 434 ? 13.43 4.355 16.953 1 98.5 434 PRO B N 1
ATOM 7509 C CA . PRO B 1 434 ? 13.625 5.801 17.094 1 98.5 434 PRO B CA 1
ATOM 7510 C C . PRO B 1 434 ? 13.383 6.559 15.789 1 98.5 434 PRO B C 1
ATOM 7512 O O . PRO B 1 434 ? 13.836 6.129 14.727 1 98.5 434 PRO B O 1
ATOM 7515 N N . ALA B 1 435 ? 12.648 7.578 15.867 1 98.94 435 ALA B N 1
ATOM 7516 C CA . ALA B 1 435 ? 12.391 8.445 14.719 1 98.94 435 ALA B CA 1
ATOM 7517 C C . ALA B 1 435 ? 12.688 9.906 15.055 1 98.94 435 ALA B C 1
ATOM 7519 O O . ALA B 1 435 ? 12.117 10.453 16 1 98.94 435 ALA B O 1
ATOM 7520 N N . VAL B 1 436 ? 13.57 10.516 14.305 1 98.88 436 VAL B N 1
ATOM 7521 C CA . VAL B 1 436 ? 13.922 11.922 14.484 1 98.88 436 VAL B CA 1
ATOM 7522 C C . VAL B 1 436 ? 13.609 12.703 13.211 1 98.88 436 VAL B C 1
ATOM 7524 O O . VAL B 1 436 ? 14.117 12.375 12.133 1 98.88 436 VAL B O 1
ATOM 7527 N N . SER B 1 437 ? 12.773 13.664 13.312 1 98.94 437 SER B N 1
ATOM 7528 C CA . SER B 1 437 ? 12.43 14.531 12.195 1 98.94 437 SER B CA 1
ATOM 7529 C C . SER B 1 437 ? 13.094 15.898 12.336 1 98.94 437 SER B C 1
ATOM 7531 O O . SER B 1 437 ? 13.094 16.484 13.414 1 98.94 437 SER B O 1
ATOM 7533 N N . VAL B 1 438 ? 13.633 16.406 11.25 1 98.94 438 VAL B N 1
ATOM 7534 C CA . VAL B 1 438 ? 14.266 17.719 11.273 1 98.94 438 VAL B CA 1
ATOM 7535 C C . VAL B 1 438 ? 13.68 18.594 10.172 1 98.94 438 VAL B C 1
ATOM 7537 O O . VAL B 1 438 ? 13.758 18.234 8.992 1 98.94 438 VAL B O 1
ATOM 7540 N N . VAL B 1 439 ? 13.07 19.672 10.547 1 98.94 439 VAL B N 1
ATOM 7541 C CA . VAL B 1 439 ? 12.695 20.672 9.555 1 98.94 439 VAL B CA 1
ATOM 7542 C C . VAL B 1 439 ? 13.922 21.469 9.125 1 98.94 439 VAL B C 1
ATOM 7544 O O . VAL B 1 439 ? 14.477 22.234 9.914 1 98.94 439 VAL B O 1
ATOM 7547 N N . THR B 1 440 ? 14.273 21.328 7.855 1 98.88 440 THR B N 1
ATOM 7548 C CA . THR B 1 440 ? 15.547 21.891 7.426 1 98.88 440 THR B CA 1
ATOM 7549 C C . THR B 1 440 ? 15.328 23.156 6.594 1 98.88 440 THR B C 1
ATOM 7551 O O . THR B 1 440 ? 16.266 23.922 6.352 1 98.88 440 THR B O 1
ATOM 7554 N N . GLY B 1 441 ? 14.18 23.375 6.148 1 98.56 441 GLY B N 1
ATOM 7555 C CA . GLY B 1 441 ? 13.781 24.547 5.387 1 98.56 441 GLY B CA 1
ATOM 7556 C C . GLY B 1 441 ? 12.328 24.938 5.605 1 98.56 441 GLY B C 1
ATOM 7557 O O . GLY B 1 441 ? 11.977 25.453 6.664 1 98.56 441 GLY B O 1
ATOM 7558 N N . GLU B 1 442 ? 11.523 24.594 4.609 1 98.44 442 GLU B N 1
ATOM 7559 C CA . GLU B 1 442 ? 10.094 24.875 4.73 1 98.44 442 GLU B CA 1
ATOM 7560 C C . GLU B 1 442 ? 9.344 23.656 5.297 1 98.44 442 GLU B C 1
ATOM 7562 O O . GLU B 1 442 ? 9.523 22.531 4.824 1 98.44 442 GLU B O 1
ATOM 7567 N N . GLY B 1 443 ? 8.617 23.828 6.336 1 98.69 443 GLY B N 1
ATOM 7568 C CA . GLY B 1 443 ? 7.688 22.828 6.844 1 98.69 443 GLY B CA 1
ATOM 7569 C C . GLY B 1 443 ? 6.242 23.156 6.527 1 98.69 443 GLY B C 1
ATOM 7570 O O . GLY B 1 443 ? 5.508 23.641 7.387 1 98.69 443 GLY B O 1
ATOM 7571 N N . GLY B 1 444 ? 5.852 22.797 5.359 1 98.12 444 GLY B N 1
ATOM 7572 C CA . GLY B 1 444 ? 4.555 23.219 4.863 1 98.12 444 GLY B CA 1
ATOM 7573 C C . GLY B 1 444 ? 3.449 22.219 5.16 1 98.12 444 GLY B C 1
ATOM 7574 O O . GLY B 1 444 ? 3.266 21.25 4.422 1 98.12 444 GLY B O 1
ATOM 7575 N N . SER B 1 445 ? 2.654 22.469 6.102 1 97.44 445 SER B N 1
ATOM 7576 C CA . SER B 1 445 ? 1.342 21.875 6.352 1 97.44 445 SER B CA 1
ATOM 7577 C C . SER B 1 445 ? 1.423 20.359 6.43 1 97.44 445 SER B C 1
ATOM 7579 O O . SER B 1 445 ? 2.373 19.812 6.992 1 97.44 445 SER B O 1
ATOM 7581 N N . GLY B 1 446 ? 0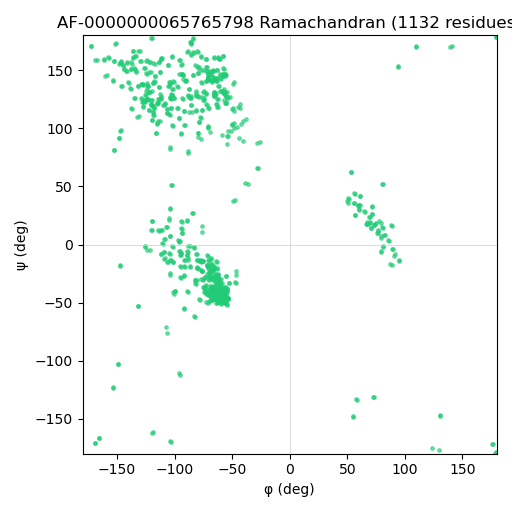.32 19.688 5.992 1 98.06 446 GLY B N 1
ATOM 7582 C CA . GLY B 1 446 ? 0.198 18.234 6.09 1 98.06 446 GLY B CA 1
ATOM 7583 C C . GLY B 1 446 ? 1.278 17.5 5.324 1 98.06 446 GLY B C 1
ATOM 7584 O O . GLY B 1 446 ? 1.684 16.406 5.719 1 98.06 446 GLY B O 1
ATOM 7585 N N . GLY B 1 447 ? 1.696 18.125 4.234 1 98.38 447 GLY B N 1
ATOM 7586 C CA . GLY B 1 447 ? 2.783 17.5 3.486 1 98.38 447 GLY B CA 1
ATOM 7587 C C . GLY B 1 447 ? 4.062 17.375 4.293 1 98.38 447 GLY B C 1
ATOM 7588 O O . GLY B 1 447 ? 4.773 16.375 4.176 1 98.38 447 GLY B O 1
ATOM 7589 N N . ALA B 1 448 ? 4.352 18.344 5.062 1 98.88 448 ALA B N 1
ATOM 7590 C CA . ALA B 1 448 ? 5.5 18.297 5.965 1 98.88 448 ALA B CA 1
ATOM 7591 C C . ALA B 1 448 ? 5.262 17.328 7.117 1 98.88 448 ALA B C 1
ATOM 7593 O O . ALA B 1 448 ? 6.145 16.547 7.465 1 98.88 448 ALA B O 1
ATOM 7594 N N . LEU B 1 449 ? 4.059 17.391 7.664 1 98.88 449 LEU B N 1
ATOM 7595 C CA . LEU B 1 449 ? 3.73 16.594 8.844 1 98.88 449 LEU B CA 1
ATOM 7596 C C . LEU B 1 449 ? 3.838 15.102 8.547 1 98.88 449 LEU B C 1
ATOM 7598 O O . LEU B 1 449 ? 4.199 14.312 9.422 1 98.88 449 LEU B O 1
ATOM 7602 N N . ALA B 1 450 ? 3.596 14.688 7.328 1 98.88 450 ALA B N 1
ATOM 7603 C CA . ALA B 1 450 ? 3.689 13.281 6.941 1 98.88 450 ALA B CA 1
ATOM 7604 C C . ALA B 1 450 ? 5.062 12.711 7.277 1 98.88 450 ALA B C 1
ATOM 7606 O O . ALA B 1 450 ? 5.203 11.5 7.492 1 98.88 450 ALA B O 1
ATOM 7607 N N . LEU B 1 451 ? 6.082 13.562 7.305 1 98.88 451 LEU B N 1
ATOM 7608 C CA . LEU B 1 451 ? 7.434 13.156 7.668 1 98.88 451 LEU B CA 1
ATOM 7609 C C . LEU B 1 451 ? 7.84 13.75 9.016 1 98.88 451 LEU B C 1
ATOM 7611 O O . LEU B 1 451 ? 9.023 13.766 9.359 1 98.88 451 LEU B O 1
ATOM 7615 N N . GLY B 1 452 ? 6.875 14.305 9.773 1 98.75 452 GLY B N 1
ATOM 7616 C CA . GLY B 1 452 ? 7.23 15.102 10.938 1 98.75 452 GLY B CA 1
ATOM 7617 C C . GLY B 1 452 ? 6.684 14.539 12.234 1 98.75 452 GLY B C 1
ATOM 7618 O O . GLY B 1 452 ? 6.547 15.266 13.227 1 98.75 452 GLY B O 1
ATOM 7619 N N . VAL B 1 453 ? 6.34 13.281 12.242 1 98.75 453 VAL B N 1
ATOM 7620 C CA . VAL B 1 453 ? 5.746 12.68 13.43 1 98.75 453 VAL B CA 1
ATOM 7621 C C . VAL B 1 453 ? 6.793 11.844 14.164 1 98.75 453 VAL B C 1
ATOM 7623 O O . VAL B 1 453 ? 6.566 10.664 14.453 1 98.75 453 VAL B O 1
ATOM 7626 N N . GLY B 1 454 ? 7.941 12.406 14.445 1 98.56 454 GLY B N 1
ATOM 7627 C CA . GLY B 1 454 ? 9.039 11.703 15.102 1 98.56 454 GLY B CA 1
ATOM 7628 C C . GLY B 1 454 ? 8.938 11.711 16.609 1 98.56 454 GLY B C 1
ATOM 7629 O O . GLY B 1 454 ? 8.133 12.453 17.188 1 98.56 454 GLY B O 1
ATOM 7630 N N . ASN B 1 455 ? 9.711 10.805 17.266 1 98.81 455 ASN B N 1
ATOM 7631 C CA . ASN B 1 455 ? 9.898 10.891 18.719 1 98.81 455 ASN B CA 1
ATOM 7632 C C . ASN B 1 455 ? 10.523 12.219 19.125 1 98.81 455 ASN B C 1
ATOM 7634 O O . ASN B 1 455 ? 10.25 12.734 20.203 1 98.81 455 ASN B O 1
ATOM 7638 N N . ARG B 1 456 ? 11.391 12.609 18.281 1 98.5 456 ARG B N 1
ATOM 7639 C CA . ARG B 1 456 ? 12.047 13.914 18.406 1 98.5 456 ARG B CA 1
ATOM 7640 C C . ARG B 1 456 ? 11.891 14.727 17.125 1 98.5 456 ARG B C 1
ATOM 7642 O O . ARG B 1 456 ? 12.117 14.211 16.031 1 98.5 456 ARG B O 1
ATOM 7649 N N . VAL B 1 457 ? 11.422 15.953 17.297 1 98.88 457 VAL B N 1
ATOM 7650 C CA . VAL B 1 457 ? 11.281 16.859 16.172 1 98.88 457 VAL B CA 1
ATOM 7651 C C . VAL B 1 457 ? 12.18 18.078 16.375 1 98.88 457 VAL B C 1
ATOM 7653 O O . VAL B 1 457 ? 12.016 18.828 17.359 1 98.88 457 VAL B O 1
ATOM 7656 N N . LEU B 1 458 ? 13.133 18.25 15.469 1 98.88 458 LEU B N 1
ATOM 7657 C CA . LEU B 1 458 ? 14.055 19.391 15.516 1 98.88 458 LEU B CA 1
ATOM 7658 C C . LEU B 1 458 ? 13.797 20.344 14.352 1 98.88 458 LEU B C 1
ATOM 7660 O O . LEU B 1 458 ? 13.125 19.984 13.383 1 98.88 458 LEU B O 1
ATOM 7664 N N . VAL B 1 459 ? 14.258 21.562 14.484 1 98.81 459 VAL B N 1
ATOM 7665 C CA . VAL B 1 459 ? 14.133 22.562 13.43 1 98.81 459 VAL B CA 1
ATOM 7666 C C . VAL B 1 459 ? 15.422 23.391 13.336 1 98.81 459 VAL B C 1
ATOM 7668 O O . VAL B 1 459 ? 16.062 23.672 14.352 1 98.81 459 VAL B O 1
ATOM 7671 N N . LEU B 1 460 ? 15.836 23.672 12.125 1 98.75 460 LEU B N 1
ATOM 7672 C CA . LEU B 1 460 ? 16.984 24.562 11.977 1 98.75 460 LEU B CA 1
ATOM 7673 C C . LEU B 1 460 ? 16.594 26 12.305 1 98.75 460 LEU B C 1
ATOM 7675 O O . LEU B 1 460 ? 15.445 26.391 12.148 1 98.75 460 LEU B O 1
ATOM 7679 N N . GLU B 1 461 ? 17.547 26.766 12.602 1 96.81 461 GLU B N 1
ATOM 7680 C CA . GLU B 1 461 ? 17.375 28.109 13.133 1 96.81 461 GLU B CA 1
ATOM 7681 C C . GLU B 1 461 ? 16.562 28.984 12.172 1 96.81 461 GLU B C 1
ATOM 7683 O O . GLU B 1 461 ? 15.719 29.781 12.602 1 96.81 461 GLU B O 1
ATOM 7688 N N . ASN B 1 462 ? 16.812 28.875 10.914 1 97.19 462 ASN B N 1
ATOM 7689 C CA . ASN B 1 462 ? 16.156 29.734 9.93 1 97.19 462 ASN B CA 1
ATOM 7690 C C . ASN B 1 462 ? 15.102 29 9.133 1 97.19 462 ASN B C 1
ATOM 7692 O O . ASN B 1 462 ? 14.711 29.438 8.047 1 97.19 462 ASN B O 1
ATOM 7696 N N . ALA B 1 463 ? 14.711 27.828 9.617 1 98.25 463 ALA B N 1
ATOM 7697 C CA . ALA B 1 463 ? 13.586 27.094 9.031 1 98.25 463 ALA B CA 1
ATOM 7698 C C . ALA B 1 463 ? 12.266 27.516 9.672 1 98.25 463 ALA B C 1
ATOM 7700 O O . ALA B 1 463 ? 12.258 28.219 10.68 1 98.25 463 ALA B O 1
ATOM 7701 N N . TYR B 1 464 ? 11.172 27.125 9.016 1 98.19 464 TYR B N 1
ATOM 7702 C CA . TYR B 1 464 ? 9.875 27.406 9.625 1 98.19 464 TYR B CA 1
ATOM 7703 C C . TYR B 1 464 ? 8.938 26.203 9.477 1 98.19 464 TYR B C 1
ATOM 7705 O O . TYR B 1 464 ? 9.203 25.297 8.688 1 98.19 464 TYR B O 1
ATOM 7713 N N . TYR B 1 465 ? 8 26.078 10.273 1 98.44 465 TYR B N 1
ATOM 7714 C CA . TYR B 1 465 ? 6.914 25.094 10.242 1 98.44 465 TYR B CA 1
ATOM 7715 C C . TYR B 1 465 ? 5.559 25.781 10.367 1 98.44 465 TYR B C 1
ATOM 7717 O O . TYR B 1 465 ? 5.348 26.594 11.273 1 98.44 465 TYR B O 1
ATOM 7725 N N . SER B 1 466 ? 4.652 25.484 9.383 1 98.38 466 SER B N 1
ATOM 7726 C CA . SER B 1 466 ? 3.408 26.25 9.352 1 98.38 466 SER B CA 1
ATOM 7727 C C . SER B 1 466 ? 2.236 25.375 8.914 1 98.38 466 SER B C 1
ATOM 7729 O O . SER B 1 466 ? 2.412 24.422 8.141 1 98.38 466 SER B O 1
ATOM 7731 N N . VAL B 1 467 ? 1.057 25.703 9.375 1 97.94 467 VAL B N 1
ATOM 7732 C CA . VAL B 1 467 ? -0.168 24.969 9.078 1 97.94 467 VAL B CA 1
ATOM 7733 C C . VAL B 1 467 ? -0.604 25.234 7.645 1 97.94 467 VAL B C 1
ATOM 7735 O O . VAL B 1 467 ? -1.273 24.406 7.02 1 97.94 467 VAL B O 1
ATOM 7738 N N . ILE B 1 468 ? -0.293 26.328 7.113 1 96.06 468 ILE B N 1
ATOM 7739 C CA . ILE B 1 468 ? -0.573 26.812 5.766 1 96.06 468 ILE B CA 1
ATOM 7740 C C . ILE B 1 468 ? 0.5 27.812 5.344 1 96.06 468 ILE B C 1
ATOM 7742 O O . ILE B 1 468 ? 1.207 28.375 6.188 1 96.06 468 ILE B O 1
ATOM 7746 N N . SER B 1 469 ? 0.629 27.969 4.074 1 94.5 469 SER B N 1
ATOM 7747 C CA . SER B 1 469 ? 1.548 29.016 3.637 1 94.5 469 SER B CA 1
ATOM 7748 C C . SER B 1 469 ? 1.064 30.391 4.082 1 94.5 469 SER B C 1
ATOM 7750 O O . SER B 1 469 ? -0.138 30.656 4.078 1 94.5 469 SER B O 1
ATOM 7752 N N . PRO B 1 470 ? 1.999 31.219 4.48 1 95.75 470 PRO B N 1
ATOM 7753 C CA . PRO B 1 470 ? 1.588 32.594 4.848 1 95.75 470 PRO B CA 1
ATOM 7754 C C . PRO B 1 470 ? 0.819 33.281 3.734 1 95.75 470 PRO B C 1
ATOM 7756 O O . PRO B 1 470 ? -0.115 34.031 4.008 1 95.75 470 PRO B O 1
ATOM 7759 N N . GLU B 1 471 ? 1.207 33.062 2.512 1 93.56 471 GLU B N 1
ATOM 7760 C CA . GLU B 1 471 ? 0.463 33.594 1.378 1 93.56 471 GLU B CA 1
ATOM 7761 C C . GLU B 1 471 ? -0.978 33.094 1.373 1 93.56 471 GLU B C 1
ATOM 7763 O O . GLU B 1 471 ? -1.911 33.875 1.166 1 93.56 471 GLU B O 1
ATOM 7768 N N . GLY B 1 472 ? -1.092 31.812 1.555 1 92 472 GLY B N 1
ATOM 7769 C CA . GLY B 1 472 ? -2.424 31.234 1.618 1 92 472 GLY B CA 1
ATOM 7770 C C . GLY B 1 472 ? -3.262 31.781 2.754 1 92 472 GLY B C 1
ATOM 7771 O O . GLY B 1 472 ? -4.445 32.094 2.572 1 92 472 GLY B O 1
ATOM 7772 N N . CYS B 1 473 ? -2.674 31.906 3.902 1 94.69 473 CYS B N 1
ATOM 7773 C CA . CYS B 1 473 ? -3.354 32.5 5.059 1 94.69 473 CYS B CA 1
ATOM 7774 C C . CYS B 1 473 ? -3.826 33.906 4.758 1 94.69 473 CYS B C 1
ATOM 7776 O O . CYS B 1 473 ? -4.977 34.25 5.035 1 94.69 473 CYS B O 1
ATOM 7778 N N . SER B 1 474 ? -2.941 34.688 4.215 1 94.38 474 SER B N 1
ATOM 7779 C CA . SER B 1 474 ? -3.254 36.062 3.865 1 94.38 474 SER B CA 1
ATOM 7780 C C . SER B 1 474 ? -4.457 36.156 2.934 1 94.38 474 SER B C 1
ATOM 7782 O O . SER B 1 474 ? -5.379 36.938 3.162 1 94.38 474 SER B O 1
ATOM 7784 N N . THR B 1 475 ? -4.434 35.312 1.963 1 91.06 475 THR B N 1
ATOM 7785 C CA . THR B 1 475 ? -5.492 35.312 0.959 1 91.06 475 THR B CA 1
ATOM 7786 C C . THR B 1 475 ? -6.82 34.875 1.579 1 91.06 475 THR B C 1
ATOM 7788 O O . THR B 1 475 ? -7.859 35.469 1.287 1 91.06 475 THR B O 1
ATOM 7791 N N . ILE B 1 476 ? -6.805 33.875 2.404 1 88.81 476 ILE B N 1
ATOM 7792 C CA . ILE B 1 476 ? -8.039 33.344 2.959 1 88.81 476 ILE B CA 1
ATOM 7793 C C . ILE B 1 476 ? -8.609 34.281 4.004 1 88.81 476 ILE B C 1
ATOM 7795 O O . ILE B 1 476 ? -9.812 34.562 4.012 1 88.81 476 ILE B O 1
ATOM 7799 N N . LEU B 1 477 ? -7.805 34.875 4.863 1 90.88 477 LEU B N 1
ATOM 7800 C CA . LEU B 1 477 ? -8.32 35.625 6.02 1 90.88 477 LEU B CA 1
ATOM 7801 C C . LEU B 1 477 ? -8.445 37.094 5.719 1 90.88 477 LEU B C 1
ATOM 7803 O O . LEU B 1 477 ? -9.297 37.781 6.293 1 90.88 477 LEU B O 1
ATOM 7807 N N . TRP B 1 478 ? -7.594 37.594 4.816 1 91.94 478 TRP B N 1
ATOM 7808 C CA . TRP B 1 478 ? -7.633 39.031 4.508 1 91.94 478 TRP B CA 1
ATOM 7809 C C . TRP B 1 478 ? -8.133 39.25 3.084 1 91.94 478 TRP B C 1
ATOM 7811 O O . TRP B 1 478 ? -8.344 40.406 2.674 1 91.94 478 TRP B O 1
ATOM 7821 N N . GLY B 1 479 ? -8.312 38.25 2.26 1 90 479 GLY B N 1
ATOM 7822 C CA . GLY B 1 479 ? -8.82 38.375 0.903 1 90 479 GLY B CA 1
ATOM 7823 C C . GLY B 1 479 ? -7.789 38.906 -0.072 1 90 479 GLY B C 1
ATOM 7824 O O . GLY B 1 479 ? -8.141 39.375 -1.161 1 90 479 GLY B O 1
ATOM 7825 N N . THR B 1 480 ? -6.52 38.969 0.443 1 91.62 480 THR B N 1
ATOM 7826 C CA . THR B 1 480 ? -5.422 39.469 -0.388 1 91.62 480 THR B CA 1
ATOM 7827 C C . THR B 1 480 ? -4.117 38.75 -0.023 1 91.62 480 THR B C 1
ATOM 7829 O O . THR B 1 480 ? -3.965 38.25 1.097 1 91.62 480 THR B O 1
ATOM 7832 N N . ALA B 1 481 ? -3.229 38.719 -0.933 1 87.56 481 ALA B N 1
ATOM 7833 C CA . ALA B 1 481 ? -1.922 38.094 -0.672 1 87.56 481 ALA B CA 1
ATOM 7834 C C . ALA B 1 481 ? -0.952 39.125 -0.091 1 87.56 481 ALA B C 1
ATOM 7836 O O . ALA B 1 481 ? 0.156 38.781 0.323 1 87.56 481 ALA B O 1
ATOM 7837 N N . GLU B 1 482 ? -1.342 40.344 0.065 1 91.56 482 GLU B N 1
ATOM 7838 C CA . GLU B 1 482 ? -0.453 41.469 0.429 1 91.56 482 GLU B CA 1
ATOM 7839 C C . GLU B 1 482 ? -0.108 41.406 1.915 1 91.56 482 GLU B C 1
ATOM 7841 O O . GLU B 1 482 ? 0.818 42.094 2.359 1 91.56 482 GLU B O 1
ATOM 7846 N N . ARG B 1 483 ? -0.785 40.656 2.65 1 94.69 483 ARG B N 1
ATOM 7847 C CA . ARG B 1 483 ? -0.571 40.625 4.094 1 94.69 483 ARG B CA 1
ATOM 7848 C C . ARG B 1 483 ? 0.199 39.375 4.5 1 94.69 483 ARG B C 1
ATOM 7850 O O . ARG B 1 483 ? -0 38.844 5.594 1 94.69 483 ARG B O 1
ATOM 7857 N N . THR B 1 484 ? 1.067 38.875 3.645 1 95.12 484 THR B N 1
ATOM 7858 C CA . THR B 1 484 ? 1.836 37.656 3.875 1 95.12 484 THR B CA 1
ATOM 7859 C C . THR B 1 484 ? 2.736 37.812 5.098 1 95.12 484 THR B C 1
ATOM 7861 O O . THR B 1 484 ? 2.834 36.875 5.922 1 95.12 484 THR B O 1
ATOM 7864 N N . SER B 1 485 ? 3.391 38.938 5.23 1 94.69 485 SER B N 1
ATOM 7865 C CA . SER B 1 485 ? 4.277 39.188 6.367 1 94.69 485 SER B CA 1
ATOM 7866 C C . SER B 1 485 ? 3.506 39.188 7.68 1 94.69 485 SER B C 1
ATOM 7868 O O . SER B 1 485 ? 3.959 38.594 8.672 1 94.69 485 SER B O 1
ATOM 7870 N N . GLN B 1 486 ? 2.418 39.844 7.676 1 94.62 486 GLN B N 1
ATOM 7871 C CA . GLN B 1 486 ? 1.57 39.875 8.859 1 94.62 486 GLN B CA 1
ATOM 7872 C C . GLN B 1 486 ? 1.071 38.469 9.211 1 94.62 486 GLN B C 1
ATOM 7874 O O . GLN B 1 486 ? 1.054 38.094 10.383 1 94.62 486 GLN B O 1
ATOM 7879 N N . ALA B 1 487 ? 0.659 37.781 8.188 1 96.19 487 ALA B N 1
ATOM 7880 C CA . ALA B 1 487 ? 0.196 36.406 8.391 1 96.19 487 ALA B CA 1
ATOM 7881 C C . ALA B 1 487 ? 1.291 35.531 9.008 1 96.19 487 ALA B C 1
ATOM 7883 O O . ALA B 1 487 ? 1.032 34.781 9.938 1 96.19 487 ALA B O 1
ATOM 7884 N N . ALA B 1 488 ? 2.506 35.656 8.5 1 96.44 488 ALA B N 1
ATOM 7885 C CA . ALA B 1 488 ? 3.631 34.875 9.016 1 96.44 488 ALA B CA 1
ATOM 7886 C C . ALA B 1 488 ? 3.859 35.156 10.5 1 96.44 488 ALA B C 1
ATOM 7888 O O . ALA B 1 488 ? 4.133 34.25 11.273 1 96.44 488 ALA B O 1
ATOM 7889 N N . GLU B 1 489 ? 3.754 36.406 10.828 1 95 489 GLU B N 1
ATOM 7890 C CA . GLU B 1 489 ? 3.928 36.812 12.219 1 95 489 GLU B CA 1
ATOM 7891 C C . GLU B 1 489 ? 2.83 36.25 13.109 1 95 489 GLU B C 1
ATOM 7893 O O . GLU B 1 489 ? 3.107 35.75 14.195 1 95 489 GLU B O 1
ATOM 7898 N N . GLN B 1 490 ? 1.645 36.344 12.625 1 95.81 490 GLN B N 1
ATOM 7899 C CA . GLN B 1 490 ? 0.498 35.875 13.406 1 95.81 490 GLN B CA 1
ATOM 7900 C C . GLN B 1 490 ? 0.505 34.375 13.555 1 95.81 490 GLN B C 1
ATOM 7902 O O . GLN B 1 490 ? 0.063 33.844 14.578 1 95.81 490 GLN B O 1
ATOM 7907 N N . LEU B 1 491 ? 1.039 33.656 12.602 1 96.75 491 LEU B N 1
ATOM 7908 C CA . LEU B 1 491 ? 1.052 32.188 12.602 1 96.75 491 LEU B CA 1
ATOM 7909 C C . LEU B 1 491 ? 2.168 31.656 13.492 1 96.75 491 LEU B C 1
ATOM 7911 O O . LEU B 1 491 ? 2.199 30.469 13.812 1 96.75 491 LEU B O 1
ATOM 7915 N N . ARG B 1 492 ? 3.117 32.531 13.906 1 95.44 492 ARG B N 1
ATOM 7916 C CA . ARG B 1 492 ? 4.223 32.156 14.789 1 95.44 492 ARG B CA 1
ATOM 7917 C C . ARG B 1 492 ? 4.98 30.953 14.227 1 95.44 492 ARG B C 1
ATOM 7919 O O . ARG B 1 492 ? 5.164 29.953 14.914 1 95.44 492 ARG B O 1
ATOM 7926 N N . ILE B 1 493 ? 5.57 31.125 13.047 1 96.81 493 ILE B N 1
ATOM 7927 C CA . ILE B 1 493 ? 6.078 30 12.266 1 96.81 493 ILE B CA 1
ATOM 7928 C C . ILE B 1 493 ? 7.57 29.812 12.539 1 96.81 493 ILE B C 1
ATOM 7930 O O . ILE B 1 493 ? 8.164 28.828 12.102 1 96.81 493 ILE B O 1
ATOM 7934 N N . THR B 1 494 ? 8.266 30.703 13.312 1 96.62 494 THR B N 1
ATOM 7935 C CA . THR B 1 494 ? 9.719 30.703 13.438 1 96.62 494 THR B CA 1
ATOM 7936 C C . THR B 1 494 ? 10.18 29.594 14.375 1 96.62 494 THR B C 1
ATOM 7938 O O . THR B 1 494 ? 9.398 29.094 15.188 1 96.62 494 THR B O 1
ATOM 7941 N N . ALA B 1 495 ? 11.484 29.234 14.289 1 97.06 495 ALA B N 1
ATOM 7942 C CA . ALA B 1 495 ? 12.062 28.188 15.133 1 97.06 495 ALA B CA 1
ATOM 7943 C C . ALA B 1 495 ? 11.844 28.5 16.609 1 97.06 495 ALA B C 1
ATOM 7945 O O . ALA B 1 495 ? 11.484 27.609 17.391 1 97.06 495 ALA B O 1
ATOM 7946 N N . GLU B 1 496 ? 12.031 29.75 16.984 1 95.75 496 GLU B N 1
ATOM 7947 C CA . GLU B 1 496 ? 11.875 30.141 18.375 1 95.75 496 GLU B CA 1
ATOM 7948 C C . GLU B 1 496 ? 10.422 30.031 18.828 1 95.75 496 GLU B C 1
ATOM 7950 O O . GLU B 1 496 ? 10.141 29.594 19.938 1 95.75 496 GLU B O 1
ATOM 7955 N N . ASP B 1 497 ? 9.523 30.5 17.969 1 95.56 497 ASP B N 1
ATOM 7956 C CA . ASP B 1 497 ? 8.102 30.375 18.266 1 95.56 497 ASP B CA 1
ATOM 7957 C C . ASP B 1 497 ? 7.695 28.922 18.438 1 95.56 497 ASP B C 1
ATOM 7959 O O . ASP B 1 497 ? 6.961 28.578 19.359 1 95.56 497 ASP B O 1
ATOM 7963 N N . LEU B 1 498 ? 8.156 28.078 17.547 1 97.19 498 LEU B N 1
ATOM 7964 C CA . LEU B 1 498 ? 7.816 26.656 17.547 1 97.19 498 LEU B CA 1
ATOM 7965 C C . LEU B 1 498 ? 8.336 25.984 18.812 1 97.19 498 LEU B C 1
ATOM 7967 O O . LEU B 1 498 ? 7.668 25.109 19.375 1 97.19 498 LEU B O 1
ATOM 7971 N N . LEU B 1 499 ? 9.539 26.328 19.172 1 97.06 499 LEU B N 1
ATOM 7972 C CA . LEU B 1 499 ? 10.094 25.797 20.406 1 97.06 499 LEU B CA 1
ATOM 7973 C C . LEU B 1 499 ? 9.266 26.219 21.609 1 97.06 499 LEU B C 1
ATOM 7975 O O . LEU B 1 499 ? 9.008 25.422 22.516 1 97.06 499 LEU B O 1
ATOM 7979 N N . ARG B 1 500 ? 8.789 27.516 21.656 1 95 500 ARG B N 1
ATOM 7980 C CA . ARG B 1 500 ? 7.957 28.031 22.75 1 95 500 ARG B CA 1
ATOM 7981 C C . ARG B 1 500 ? 6.621 27.297 22.812 1 95 500 ARG B C 1
ATOM 7983 O O . ARG B 1 500 ? 6.098 27.047 23.891 1 95 500 ARG B O 1
ATOM 7990 N N . LEU B 1 501 ? 6.129 26.969 21.641 1 94.75 501 LEU B N 1
ATOM 7991 C CA . LEU B 1 501 ? 4.836 26.297 21.547 1 94.75 501 LEU B CA 1
ATOM 7992 C C . LEU B 1 501 ? 4.977 24.812 21.859 1 94.75 501 LEU B C 1
ATOM 7994 O O . LEU B 1 501 ? 3.975 24.109 22 1 94.75 501 LEU B O 1
ATOM 7998 N N . GLY B 1 502 ? 6.242 24.266 21.875 1 96 502 GLY B N 1
ATOM 7999 C CA . GLY B 1 502 ? 6.492 22.859 22.156 1 96 502 GLY B CA 1
ATOM 8000 C C . GLY B 1 502 ? 6.316 21.984 20.922 1 96 502 GLY B C 1
ATOM 8001 O O . GLY B 1 502 ? 6.277 20.75 21.047 1 96 502 GLY B O 1
ATOM 8002 N N . VAL B 1 503 ? 6.141 22.625 19.797 1 97.94 503 VAL B N 1
ATOM 8003 C CA . VAL B 1 503 ? 5.934 21.875 18.547 1 97.94 503 VAL B CA 1
ATOM 8004 C C . VAL B 1 503 ? 7.223 21.156 18.156 1 97.94 503 VAL B C 1
ATOM 8006 O O . VAL B 1 503 ? 7.184 20.047 17.641 1 97.94 503 VAL B O 1
ATOM 8009 N N . VAL B 1 504 ? 8.32 21.828 18.406 1 98.5 504 VAL B N 1
ATOM 8010 C CA . VAL B 1 504 ? 9.609 21.188 18.188 1 98.5 504 VAL B CA 1
ATOM 8011 C C . VAL B 1 504 ? 10.328 21 19.516 1 98.5 504 VAL B C 1
ATOM 8013 O O . VAL B 1 504 ? 10.039 21.703 20.5 1 98.5 504 VAL B O 1
ATOM 8016 N N . ASP B 1 505 ? 11.219 20.062 19.484 1 98.06 505 ASP B N 1
ATOM 8017 C CA . ASP B 1 505 ? 11.906 19.703 20.719 1 98.06 505 ASP B CA 1
ATOM 8018 C C . ASP B 1 505 ? 13.234 20.453 20.844 1 98.06 505 ASP B C 1
ATOM 8020 O O . ASP B 1 505 ? 13.812 20.516 21.938 1 98.06 505 ASP B O 1
ATOM 8024 N N . GLY B 1 506 ? 13.703 20.938 19.75 1 98.25 506 GLY B N 1
ATOM 8025 C CA . GLY B 1 506 ? 14.977 21.641 19.781 1 98.25 506 GLY B CA 1
ATOM 8026 C C . GLY B 1 506 ? 15.266 22.406 18.5 1 98.25 506 GLY B C 1
ATOM 8027 O O . GLY B 1 506 ? 14.656 22.141 17.453 1 98.25 506 GLY B O 1
ATOM 8028 N N . VAL B 1 507 ? 16.156 23.391 18.609 1 98.19 507 VAL B N 1
ATOM 8029 C CA . VAL B 1 507 ? 16.594 24.203 17.484 1 98.19 507 VAL B CA 1
ATOM 8030 C C . VAL B 1 507 ? 18.078 23.969 17.219 1 98.19 507 VAL B C 1
ATOM 8032 O O . VAL B 1 507 ? 18.906 24.094 18.125 1 98.19 507 VAL B O 1
ATOM 8035 N N . VAL B 1 508 ? 18.406 23.531 16.047 1 98.5 508 VAL B N 1
ATOM 8036 C CA . VAL B 1 508 ? 19.812 23.422 15.641 1 98.5 508 VAL B CA 1
ATOM 8037 C C . VAL B 1 508 ? 20.297 24.75 15.078 1 98.5 508 VAL B C 1
ATOM 8039 O O . VAL B 1 508 ? 19.781 25.219 14.062 1 98.5 508 VAL B O 1
ATOM 8042 N N . ASP B 1 509 ? 21.297 25.344 15.656 1 96.94 509 ASP B N 1
ATOM 8043 C CA . ASP B 1 509 ? 21.812 26.625 15.219 1 96.94 509 ASP B CA 1
ATOM 8044 C C . ASP B 1 509 ? 22.469 26.516 13.844 1 96.94 509 ASP B C 1
ATOM 8046 O O . ASP B 1 509 ? 23.125 25.531 13.547 1 96.94 509 ASP B O 1
ATOM 8050 N N . GLU B 1 510 ? 22.234 27.516 13.055 1 97.56 510 GLU B N 1
ATOM 8051 C CA . GLU B 1 510 ? 22.875 27.547 11.742 1 97.56 510 GLU B CA 1
ATOM 8052 C C . GLU B 1 510 ? 24.188 28.344 11.781 1 97.56 510 GLU B C 1
ATOM 8054 O O . GLU B 1 510 ? 24.406 29.141 12.695 1 97.56 510 GLU B O 1
ATOM 8059 N N . PRO B 1 511 ? 25.094 28.016 10.836 1 96.81 511 PRO B N 1
ATOM 8060 C CA . PRO B 1 511 ? 26.312 28.828 10.758 1 96.81 511 PRO B CA 1
ATOM 8061 C C . PRO B 1 511 ? 26.031 30.312 10.516 1 96.81 511 PRO B C 1
ATOM 8063 O O . PRO B 1 511 ? 24.922 30.672 10.117 1 96.81 511 PRO B O 1
ATOM 8066 N N . ALA B 1 512 ? 27.062 31.141 10.812 1 94.56 512 ALA B N 1
ATOM 8067 C CA . ALA B 1 512 ? 26.922 32.562 10.539 1 94.56 512 ALA B CA 1
ATOM 8068 C C . ALA B 1 512 ? 26.484 32.812 9.094 1 94.56 512 ALA B C 1
ATOM 8070 O O . ALA B 1 512 ? 27.094 32.281 8.164 1 94.56 512 ALA B O 1
ATOM 8071 N N . GLY B 1 513 ? 25.484 33.531 8.906 1 93.44 513 GLY B N 1
ATOM 8072 C CA . GLY B 1 513 ? 24.984 33.812 7.57 1 93.44 513 GLY B CA 1
ATOM 8073 C C . GLY B 1 513 ? 23.938 32.812 7.09 1 93.44 513 GLY B C 1
ATOM 8074 O O . GLY B 1 513 ? 23.344 33 6.027 1 93.44 513 GLY B O 1
ATOM 8075 N N . GLY B 1 514 ? 23.766 31.75 7.82 1 96.06 514 GLY B N 1
ATOM 8076 C CA . GLY B 1 514 ? 22.734 30.781 7.461 1 96.06 514 GLY B CA 1
ATOM 8077 C C . GLY B 1 514 ? 23.312 29.469 6.949 1 96.06 514 GLY B C 1
ATOM 8078 O O . GLY B 1 514 ? 24.5 29.375 6.695 1 96.06 514 GLY B O 1
ATOM 8079 N N . ALA B 1 515 ? 22.5 28.469 6.781 1 97.69 515 ALA B N 1
ATOM 8080 C CA . ALA B 1 515 ? 22.906 27.125 6.363 1 97.69 515 ALA B CA 1
ATOM 8081 C C . ALA B 1 515 ? 23.516 27.156 4.961 1 97.69 515 ALA B C 1
ATOM 8083 O O . ALA B 1 515 ? 24.391 26.344 4.648 1 97.69 515 ALA B O 1
ATOM 8084 N N . GLN B 1 516 ? 23.016 28.062 4.082 1 97.25 516 GLN B N 1
ATOM 8085 C CA . GLN B 1 516 ? 23.453 28.141 2.693 1 97.25 516 GLN B CA 1
ATOM 8086 C C . GLN B 1 516 ? 24.906 28.594 2.596 1 97.25 516 GLN B C 1
ATOM 8088 O O . GLN B 1 516 ? 25.562 28.359 1.579 1 97.25 516 GLN B O 1
ATOM 8093 N N . GLN B 1 517 ? 25.391 29.188 3.602 1 96.69 517 GLN B N 1
ATOM 8094 C CA . GLN B 1 517 ? 26.734 29.797 3.555 1 96.69 517 GLN B CA 1
ATOM 8095 C C . GLN B 1 517 ? 27.812 28.734 3.793 1 96.69 517 GLN B C 1
ATOM 8097 O O . GLN B 1 517 ? 28.938 28.891 3.332 1 96.69 517 GLN B O 1
ATOM 8102 N N . ASP B 1 518 ? 27.484 27.734 4.559 1 97.94 518 ASP B N 1
ATOM 8103 C CA . ASP B 1 518 ? 28.469 26.719 4.914 1 97.94 518 ASP B CA 1
ATOM 8104 C C . ASP B 1 518 ? 27.812 25.359 5.098 1 97.94 518 ASP B C 1
ATOM 8106 O O . ASP B 1 518 ? 27.5 24.953 6.223 1 97.94 518 ASP B O 1
ATOM 8110 N N . HIS B 1 519 ? 27.766 24.609 4.039 1 98.06 519 HIS B N 1
ATOM 8111 C CA . HIS B 1 519 ? 27.109 23.312 4.031 1 98.06 519 HIS B CA 1
ATOM 8112 C C . HIS B 1 519 ? 27.781 22.344 4.988 1 98.06 519 HIS B C 1
ATOM 8114 O O . HIS B 1 519 ? 27.109 21.578 5.684 1 98.06 519 HIS B O 1
ATOM 8120 N N . ALA B 1 520 ? 29.078 22.328 5.016 1 98.06 520 ALA B N 1
ATOM 8121 C CA . ALA B 1 520 ? 29.844 21.391 5.836 1 98.06 520 ALA B CA 1
ATOM 8122 C C . ALA B 1 520 ? 29.594 21.625 7.32 1 98.06 520 ALA B C 1
ATOM 8124 O O . ALA B 1 520 ? 29.375 20.688 8.078 1 98.06 520 ALA B O 1
ATOM 8125 N N . ALA B 1 521 ? 29.625 22.891 7.703 1 97.81 521 ALA B N 1
ATOM 8126 C CA . ALA B 1 521 ? 29.391 23.234 9.102 1 97.81 521 ALA B CA 1
ATOM 8127 C C . ALA B 1 521 ? 27.969 22.875 9.523 1 97.81 521 ALA B C 1
ATOM 8129 O O . ALA B 1 521 ? 27.734 22.375 10.625 1 97.81 521 ALA B O 1
ATOM 8130 N N . MET B 1 522 ? 27.062 23.234 8.664 1 98.19 522 MET B N 1
ATOM 8131 C CA . MET B 1 522 ? 25.672 22.906 8.969 1 98.19 522 MET B CA 1
ATOM 8132 C C . MET B 1 522 ? 25.484 21.406 9.125 1 98.19 522 MET B C 1
ATOM 8134 O O . MET B 1 522 ? 24.797 20.953 10.047 1 98.19 522 MET B O 1
ATOM 8138 N N . ALA B 1 523 ? 26.047 20.625 8.188 1 98.38 523 ALA B N 1
ATOM 8139 C CA . ALA B 1 523 ? 25.953 19.172 8.227 1 98.38 523 ALA B CA 1
ATOM 8140 C C . ALA B 1 523 ? 26.547 18.609 9.516 1 98.38 523 ALA B C 1
ATOM 8142 O O . ALA B 1 523 ? 26.016 17.672 10.102 1 98.38 523 ALA B O 1
ATOM 8143 N N . SER B 1 524 ? 27.656 19.125 9.914 1 96.88 524 SER B N 1
ATOM 8144 C CA . SER B 1 524 ? 28.312 18.688 11.141 1 96.88 524 SER B CA 1
ATOM 8145 C C . SER B 1 524 ? 27.422 18.922 12.359 1 96.88 524 SER B C 1
ATOM 8147 O O . SER B 1 524 ? 27.312 18.047 13.227 1 96.88 524 SER B O 1
ATOM 8149 N N . ARG B 1 525 ? 26.828 20.094 12.414 1 97.31 525 ARG B N 1
ATOM 8150 C CA . ARG B 1 525 ? 25.938 20.406 13.523 1 97.31 525 ARG B CA 1
ATOM 8151 C C . ARG B 1 525 ? 24.719 19.5 13.539 1 97.31 525 ARG B C 1
ATOM 8153 O O . ARG B 1 525 ? 24.297 19.016 14.594 1 97.31 525 ARG B O 1
ATOM 8160 N N . LEU B 1 526 ? 24.188 19.344 12.367 1 98.12 526 LEU B N 1
ATOM 8161 C CA . LEU B 1 526 ? 23.016 18.469 12.258 1 98.12 526 LEU B CA 1
ATOM 8162 C C . LEU B 1 526 ? 23.375 17.031 12.625 1 98.12 526 LEU B C 1
ATOM 8164 O O . LEU B 1 526 ? 22.594 16.359 13.297 1 98.12 526 LEU B O 1
ATOM 8168 N N . ALA B 1 527 ? 24.531 16.516 12.18 1 97.12 527 ALA B N 1
ATOM 8169 C CA . ALA B 1 527 ? 24.984 15.172 12.523 1 97.12 527 ALA B CA 1
ATOM 8170 C C . ALA B 1 527 ? 25.078 14.992 14.031 1 97.12 527 ALA B C 1
ATOM 8172 O O . ALA B 1 527 ? 24.703 13.953 14.57 1 97.12 527 ALA B O 1
ATOM 8173 N N . ALA B 1 528 ? 25.609 16 14.688 1 96.5 528 ALA B N 1
ATOM 8174 C CA . ALA B 1 528 ? 25.734 15.945 16.141 1 96.5 528 ALA B CA 1
ATOM 8175 C C . ALA B 1 528 ? 24.359 15.859 16.812 1 96.5 528 ALA B C 1
ATOM 8177 O O . ALA B 1 528 ? 24.172 15.086 17.75 1 96.5 528 ALA B O 1
ATOM 8178 N N . ALA B 1 529 ? 23.438 16.672 16.359 1 98 529 ALA B N 1
ATOM 8179 C CA . ALA B 1 529 ? 22.078 16.672 16.891 1 98 529 ALA B CA 1
ATOM 8180 C C . ALA B 1 529 ? 21.406 15.32 16.688 1 98 529 ALA B C 1
ATOM 8182 O O . ALA B 1 529 ? 20.734 14.812 17.578 1 98 529 ALA B O 1
ATOM 8183 N N . LEU B 1 530 ? 21.578 14.742 15.516 1 97.94 530 LEU B N 1
ATOM 8184 C CA . LEU B 1 530 ? 21 13.445 15.195 1 97.94 530 LEU B CA 1
ATOM 8185 C C . LEU B 1 530 ? 21.594 12.344 16.078 1 97.94 530 LEU B C 1
ATOM 8187 O O . LEU B 1 530 ? 20.859 11.516 16.609 1 97.94 530 LEU B O 1
ATOM 8191 N N . ARG B 1 531 ? 22.906 12.328 16.219 1 96.44 531 ARG B N 1
ATOM 8192 C CA . ARG B 1 5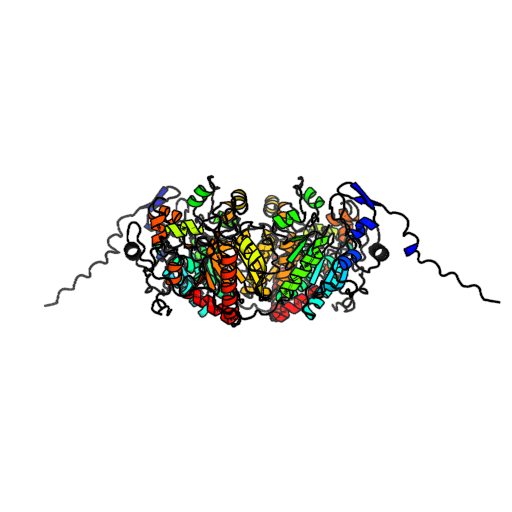31 ? 23.578 11.328 17.047 1 96.44 531 ARG B CA 1
ATOM 8193 C C . ARG B 1 531 ? 23.078 11.383 18.484 1 96.44 531 ARG B C 1
ATOM 8195 O O . ARG B 1 531 ? 22.797 10.344 19.094 1 96.44 531 ARG B O 1
ATOM 8202 N N . ALA B 1 532 ? 22.969 12.602 18.953 1 96.25 532 ALA B N 1
ATOM 8203 C CA . ALA B 1 532 ? 22.5 12.773 20.328 1 96.25 532 ALA B CA 1
ATOM 8204 C C . ALA B 1 532 ? 21.062 12.297 20.484 1 96.25 532 ALA B C 1
ATOM 8206 O O . ALA B 1 532 ? 20.75 11.586 21.453 1 96.25 532 ALA B O 1
ATOM 8207 N N . SER B 1 533 ? 20.234 12.688 19.594 1 97.38 533 SER B N 1
ATOM 8208 C CA . SER B 1 533 ? 18.812 12.344 19.656 1 97.38 533 SER B CA 1
ATOM 8209 C C . SER B 1 533 ? 18.609 10.836 19.531 1 97.38 533 SER B C 1
ATOM 8211 O O . SER B 1 533 ? 17.891 10.242 20.344 1 97.38 533 SER B O 1
ATOM 8213 N N . ILE B 1 534 ? 19.203 10.211 18.547 1 97.06 534 ILE B N 1
ATOM 8214 C CA . ILE B 1 534 ? 19.062 8.781 18.328 1 97.06 534 ILE B CA 1
ATOM 8215 C C . ILE B 1 534 ? 19.641 8.008 19.5 1 97.06 534 ILE B C 1
ATOM 8217 O O . ILE B 1 534 ? 19.078 7 19.938 1 97.06 534 ILE B O 1
ATOM 8221 N N . GLY B 1 535 ? 20.797 8.477 20 1 95.06 535 GLY B N 1
ATOM 8222 C CA . GLY B 1 535 ? 21.406 7.84 21.156 1 95.06 535 GLY B CA 1
ATOM 8223 C C . GLY B 1 535 ? 20.469 7.789 22.359 1 95.06 535 GLY B C 1
ATOM 8224 O O . GLY B 1 535 ? 20.328 6.738 22.984 1 95.06 535 GLY B O 1
ATOM 8225 N N . GLU B 1 536 ? 19.828 8.906 22.656 1 95.44 536 GLU B N 1
ATOM 8226 C CA . GLU B 1 536 ? 18.891 8.984 23.781 1 95.44 536 GLU B CA 1
ATOM 8227 C C . GLU B 1 536 ? 17.672 8.094 23.562 1 95.44 536 GLU B C 1
ATOM 8229 O O . GLU B 1 536 ? 17.25 7.367 24.453 1 95.44 536 GLU B O 1
ATOM 8234 N N . LEU B 1 537 ? 17.125 8.109 22.422 1 97 537 LEU B N 1
ATOM 8235 C CA . LEU B 1 537 ? 15.914 7.363 22.109 1 97 537 LEU B CA 1
ATOM 8236 C C . LEU B 1 537 ? 16.188 5.863 22.078 1 97 537 LEU B C 1
ATOM 8238 O O . LEU B 1 537 ? 15.305 5.055 22.344 1 97 537 LEU B O 1
ATOM 8242 N N . SER B 1 538 ? 17.422 5.496 21.703 1 94.88 538 SER B N 1
ATOM 8243 C CA . SER B 1 538 ? 17.766 4.086 21.547 1 94.88 538 SER B CA 1
ATOM 8244 C C . SER B 1 538 ? 17.844 3.387 22.906 1 94.88 538 SER B C 1
ATOM 8246 O O . SER B 1 538 ? 17.953 2.16 22.969 1 94.88 538 SER B O 1
ATOM 8248 N N . GLU B 1 539 ? 17.797 4.137 23.984 1 94.69 539 GLU B N 1
ATOM 8249 C CA . GLU B 1 539 ? 17.75 3.561 25.328 1 94.69 539 GLU B CA 1
ATOM 8250 C C . GLU B 1 539 ? 16.359 3.012 25.656 1 94.69 539 GLU B C 1
ATOM 8252 O O . GLU B 1 539 ? 16.203 2.236 26.594 1 94.69 539 GLU B O 1
ATOM 8257 N N . LEU B 1 540 ? 15.414 3.4 24.844 1 96.75 540 LEU B N 1
ATOM 8258 C CA . LEU B 1 540 ? 14.039 2.959 25.047 1 96.75 540 LEU B CA 1
ATOM 8259 C C . LEU B 1 540 ? 13.727 1.743 24.172 1 96.75 540 LEU B C 1
ATOM 8261 O O . LEU B 1 540 ? 14.234 1.633 23.047 1 96.75 540 LEU B O 1
ATOM 8265 N N . ASP B 1 541 ? 12.867 0.868 24.719 1 97.56 541 ASP B N 1
ATOM 8266 C CA . ASP B 1 541 ? 12.422 -0.242 23.875 1 97.56 541 ASP B CA 1
ATOM 8267 C C . ASP B 1 541 ? 11.242 0.172 22.984 1 97.56 541 ASP B C 1
ATOM 8269 O O . ASP B 1 541 ? 10.758 1.299 23.094 1 97.56 541 ASP B O 1
ATOM 8273 N N . GLY B 1 542 ? 10.836 -0.685 22.188 1 98.12 542 GLY B N 1
ATOM 8274 C CA . GLY B 1 542 ? 9.82 -0.374 21.188 1 98.12 542 GLY B CA 1
ATOM 8275 C C . GLY B 1 542 ? 8.539 0.16 21.797 1 98.12 542 GLY B C 1
ATOM 8276 O O . GLY B 1 542 ? 7.977 1.141 21.297 1 98.12 542 GLY B O 1
ATOM 8277 N N . ASP B 1 543 ? 8.023 -0.455 22.828 1 98.06 543 ASP B N 1
ATOM 8278 C CA . ASP B 1 543 ? 6.773 -0.033 23.453 1 98.06 543 ASP B CA 1
ATOM 8279 C C . ASP B 1 543 ? 6.93 1.329 24.125 1 98.06 543 ASP B C 1
ATOM 8281 O O . ASP B 1 543 ? 6.02 2.158 24.078 1 98.06 543 ASP B O 1
ATOM 8285 N N . ALA B 1 544 ? 8.07 1.554 24.688 1 98.62 544 ALA B N 1
ATOM 8286 C CA . ALA B 1 544 ? 8.344 2.838 25.328 1 98.62 544 ALA B CA 1
ATOM 8287 C C . ALA B 1 544 ? 8.445 3.955 24.297 1 98.62 544 ALA B C 1
ATOM 8289 O O . ALA B 1 544 ? 8.016 5.082 24.547 1 98.62 544 ALA B O 1
ATOM 8290 N N . LEU B 1 545 ? 9.062 3.637 23.172 1 98.69 545 LEU B N 1
ATOM 8291 C CA . LEU B 1 545 ? 9.148 4.609 22.078 1 98.69 545 LEU B CA 1
ATOM 8292 C C . LEU B 1 545 ? 7.754 4.996 21.594 1 98.69 545 LEU B C 1
ATOM 8294 O O . LEU B 1 545 ? 7.488 6.176 21.344 1 98.69 545 LEU B O 1
ATOM 8298 N N . LEU B 1 546 ? 6.867 3.988 21.469 1 98.25 546 LEU B N 1
ATOM 8299 C CA . LEU B 1 546 ? 5.488 4.219 21.062 1 98.25 546 LEU B CA 1
ATOM 8300 C C . LEU B 1 546 ? 4.766 5.125 22.047 1 98.25 546 LEU B C 1
ATOM 8302 O O . LEU B 1 546 ? 4.07 6.059 21.656 1 98.25 546 LEU B O 1
ATOM 8306 N N . ASP B 1 547 ? 4.949 4.832 23.25 1 98.12 547 ASP B N 1
ATOM 8307 C CA . ASP B 1 547 ? 4.289 5.598 24.312 1 98.12 547 ASP B CA 1
ATOM 8308 C C . ASP B 1 547 ? 4.824 7.027 24.359 1 98.12 547 ASP B C 1
ATOM 8310 O O . ASP B 1 547 ? 4.055 7.977 24.516 1 98.12 547 ASP B O 1
ATOM 8314 N N . GLN B 1 548 ? 6.109 7.109 24.266 1 98.44 548 GLN B N 1
ATOM 8315 C CA . GLN B 1 548 ? 6.738 8.422 24.297 1 98.44 548 GLN B CA 1
ATOM 8316 C C . GLN B 1 548 ? 6.227 9.305 23.156 1 98.44 548 GLN B C 1
ATOM 8318 O O . GLN B 1 548 ? 5.895 10.469 23.375 1 98.44 548 GLN B O 1
ATOM 8323 N N . ARG B 1 549 ? 6.195 8.797 21.969 1 98.5 549 ARG B N 1
ATOM 8324 C CA . ARG B 1 549 ? 5.727 9.539 20.812 1 98.5 549 ARG B CA 1
ATOM 8325 C C . ARG B 1 549 ? 4.254 9.914 20.953 1 98.5 549 ARG B C 1
ATOM 8327 O O . ARG B 1 549 ? 3.855 11.031 20.641 1 98.5 549 ARG B O 1
ATOM 8334 N N . ARG B 1 550 ? 3.447 8.914 21.359 1 98.12 550 ARG B N 1
ATOM 8335 C CA . ARG B 1 550 ? 2.025 9.172 21.578 1 98.12 550 ARG B CA 1
ATOM 8336 C C . ARG B 1 550 ? 1.817 10.336 22.531 1 98.12 550 ARG B C 1
ATOM 8338 O O . ARG B 1 550 ? 1.017 11.234 22.266 1 98.12 550 ARG B O 1
ATOM 8345 N N . ARG B 1 551 ? 2.508 10.359 23.609 1 97.44 551 ARG B N 1
ATOM 8346 C CA . ARG B 1 551 ? 2.375 11.406 24.609 1 97.44 551 ARG B CA 1
ATOM 8347 C C . ARG B 1 551 ? 2.811 12.758 24.047 1 97.44 551 ARG B C 1
ATOM 8349 O O . ARG B 1 551 ? 2.205 13.789 24.359 1 97.44 551 ARG B O 1
ATOM 8356 N N . ARG B 1 552 ? 3.84 12.719 23.281 1 97.44 552 ARG B N 1
ATOM 8357 C CA . ARG B 1 552 ? 4.34 13.953 22.688 1 97.44 552 ARG B CA 1
ATOM 8358 C C . ARG B 1 552 ? 3.246 14.648 21.891 1 97.44 552 ARG B C 1
ATOM 8360 O O . ARG B 1 552 ? 3.025 15.852 22.047 1 97.44 552 ARG B O 1
ATOM 8367 N N . PHE B 1 553 ? 2.555 13.906 21.078 1 97.88 553 PHE B N 1
ATOM 8368 C CA . PHE B 1 553 ? 1.58 14.531 20.203 1 97.88 553 PHE B CA 1
ATOM 8369 C C . PHE B 1 553 ? 0.235 14.688 20.891 1 97.88 553 PHE B C 1
ATOM 8371 O O . PHE B 1 553 ? -0.577 15.531 20.516 1 97.88 553 PHE B O 1
ATOM 8378 N N . ASP B 1 554 ? -0.007 13.961 21.938 1 97 554 ASP B N 1
ATOM 8379 C CA . ASP B 1 554 ? -1.247 14.047 22.703 1 97 554 ASP B CA 1
ATOM 8380 C C . ASP B 1 554 ? -1.347 15.375 23.438 1 97 554 ASP B C 1
ATOM 8382 O O . ASP B 1 554 ? -2.445 15.836 23.766 1 97 554 ASP B O 1
ATOM 8386 N N . ARG B 1 555 ? -0.318 15.992 23.688 1 94.38 555 ARG B N 1
ATOM 8387 C CA . ARG B 1 555 ? -0.306 17.188 24.531 1 94.38 555 ARG B CA 1
ATOM 8388 C C . ARG B 1 555 ? -0.841 18.391 23.766 1 94.38 555 ARG B C 1
ATOM 8390 O O . ARG B 1 555 ? -1.27 19.375 24.375 1 94.38 555 ARG B O 1
ATOM 8397 N N . PHE B 1 556 ? -0.78 18.344 22.5 1 94.38 556 PHE B N 1
ATOM 8398 C CA . PHE B 1 556 ? -1.168 19.516 21.719 1 94.38 556 PHE B CA 1
ATOM 8399 C C . PHE B 1 556 ? -2.674 19.734 21.781 1 94.38 556 PHE B C 1
ATOM 8401 O O . PHE B 1 556 ? -3.453 18.875 21.375 1 94.38 556 PHE B O 1
ATOM 8408 N N . GLY B 1 557 ? -3.102 20.828 22.312 1 84 557 GLY B N 1
ATOM 8409 C CA . GLY B 1 557 ? -4.504 21.203 22.328 1 84 557 GLY B CA 1
ATOM 8410 C C . GLY B 1 557 ? -5.25 20.688 23.547 1 84 557 GLY B C 1
ATOM 8411 O O . GLY B 1 557 ? -6.449 20.938 23.703 1 84 557 GLY B O 1
ATOM 8412 N N . ASP B 1 558 ? -4.598 19.922 24.391 1 82.19 558 ASP B N 1
ATOM 8413 C CA . ASP B 1 558 ? -5.234 19.422 25.609 1 82.19 558 ASP B CA 1
ATOM 8414 C C . ASP B 1 558 ? -5.293 20.516 26.688 1 82.19 558 ASP B C 1
ATOM 8416 O O . ASP B 1 558 ? -4.262 20.906 27.234 1 82.19 558 ASP B O 1
ATOM 8420 N N . PRO B 1 559 ? -6.508 20.984 26.938 1 75.31 559 PRO B N 1
ATOM 8421 C CA . PRO B 1 559 ? -6.586 22.062 27.922 1 75.31 559 PRO B CA 1
ATOM 8422 C C . PRO B 1 559 ? -6.152 21.609 29.328 1 75.31 559 PRO B C 1
ATOM 8424 O O . PRO B 1 559 ? -5.812 22.438 30.172 1 75.31 559 PRO B O 1
ATOM 8427 N N . ASP B 1 560 ? -6.316 20.25 29.641 1 64.94 560 ASP B N 1
ATOM 8428 C CA . ASP B 1 560 ? -5.906 19.75 30.953 1 64.94 560 ASP B CA 1
ATOM 8429 C C . ASP B 1 560 ? -4.383 19.719 31.062 1 64.94 560 ASP B C 1
ATOM 8431 O O . ASP B 1 560 ? -3.844 19.625 32.188 1 64.94 560 ASP B O 1
ATOM 8435 N N . HIS B 1 561 ? -3.74 19.625 29.984 1 57.41 561 HIS B N 1
ATOM 8436 C CA . HIS B 1 561 ? -2.281 19.625 30 1 57.41 561 HIS B CA 1
ATOM 8437 C C . HIS B 1 561 ? -1.718 21.031 29.922 1 57.41 561 HIS B C 1
ATOM 8439 O O . HIS B 1 561 ? -0.503 21.234 30 1 57.41 561 HIS B O 1
ATOM 8445 N N . SER B 1 562 ? -2.494 21.938 29.609 1 48.41 562 SER B N 1
ATOM 8446 C CA . SER B 1 562 ? -1.952 23.281 29.484 1 48.41 562 SER B CA 1
ATOM 8447 C C . SER B 1 562 ? -1.329 23.75 30.797 1 48.41 562 SER B C 1
ATOM 8449 O O . SER B 1 562 ? -0.517 24.688 30.797 1 48.41 562 SER B O 1
ATOM 8451 N N . ASP B 1 563 ? -1.94 23.344 31.891 1 39.69 563 ASP B N 1
ATOM 8452 C CA . ASP B 1 563 ? -1.334 23.844 33.125 1 39.69 563 ASP B CA 1
ATOM 8453 C C . ASP B 1 563 ? 0.028 23.203 33.375 1 39.69 563 ASP B C 1
ATOM 8455 O O . ASP B 1 563 ? 0.651 23.438 34.406 1 39.69 563 ASP B O 1
ATOM 8459 N N . SER B 1 564 ? 0.282 22.062 32.781 1 36 564 SER B N 1
ATOM 8460 C CA . SER B 1 564 ? 1.603 21.562 33.156 1 36 564 SER B CA 1
ATOM 8461 C C . SER B 1 564 ? 2.709 22.422 32.562 1 36 564 SER B C 1
ATOM 8463 O O . SER B 1 564 ? 2.73 22.656 31.344 1 36 564 SER B O 1
ATOM 8465 N N . GLU B 1 565 ? 3.225 23.281 33.219 1 32.69 565 GLU B N 1
ATOM 8466 C CA . GLU B 1 565 ? 4.414 24.094 32.969 1 32.69 565 GLU B CA 1
ATOM 8467 C C . GLU B 1 565 ? 5.375 23.359 32.031 1 32.69 565 GLU B C 1
ATOM 8469 O O . GLU B 1 565 ? 5.809 22.25 32.312 1 32.69 565 GLU B O 1
ATOM 8474 N N . VAL B 1 566 ? 5.352 23.406 30.766 1 33.62 566 VAL B N 1
ATOM 8475 C CA . VAL B 1 566 ? 6.582 23.156 30.031 1 33.62 566 VAL B CA 1
ATOM 8476 C C . VAL B 1 566 ? 7.785 23.547 30.875 1 33.62 566 VAL B C 1
ATOM 8478 O O . VAL B 1 566 ? 8.039 24.734 31.094 1 33.62 566 VAL B O 1
ATOM 8481 N N . GLN B 1 567 ? 8.094 22.891 32 1 26.14 567 GLN B N 1
ATOM 8482 C CA . GLN B 1 567 ? 9.414 23.156 32.594 1 26.14 567 GLN B CA 1
ATOM 8483 C C . GLN B 1 567 ? 10.492 23.188 31.5 1 26.14 567 GLN B C 1
ATOM 8485 O O . GLN B 1 567 ? 10.602 22.234 30.719 1 26.14 567 GLN B O 1
ATOM 8490 N N . PRO B 1 568 ? 11.164 24.328 31.312 1 26.88 568 PRO B N 1
ATOM 8491 C CA . PRO B 1 568 ? 12.398 24.297 30.531 1 26.88 568 PRO B CA 1
ATOM 8492 C C . PRO B 1 568 ? 13.289 23.109 30.875 1 26.88 568 PRO B C 1
ATOM 8494 O O . PRO B 1 568 ? 13.273 22.625 32 1 26.88 568 PRO B O 1
#

Sequence (1136 aa):
MAEPARTLAQDPRLADADQVRWTRCPNCRSLVYLRRLRRNGHVCPDCAHHMRMGVHDRIESLLDAGSFERFGADVAPVDVLGFTDSRPYTERLAQAQRRSGSNEAVLCGTGTIDGAPLVVAALDFGFLGGSVGGVTGELVARAARTALDRRTPLVLVCASGGARMQEGTISLMQMAKTSQEVARLHEAGVLVVSIGTDPTYGGVTASFGMLGDVVVAEPGARIGFAGPQVIRQTIRQELPAGFQTAEYLRDAGMVDLVVPRHELRAHLARLLRVHSGGTAAPAAERGYRTRPRPAADRDASEVLHAARDIGRPSTSDYCARIFEDFVELHGDRVSGDDPAVVAGIGTLGGRPVVVVGHQKGHETAELVQRNFGMPQPAGYHKARRMMDYAERFGFPLVTFVDTPGAHPGVDAEQRGQGTAIAECISRMARLKVPAVSVVTGEGGSGGALALGVGNRVLVLENAYYSVISPEGCSTILWGTAERTSQAAEQLRITAEDLLRLGVVDGVVDEPAGGAQQDHAAMASRLAAALRASIGELSELDGDALLDQRRRRFDRFGDPDHSDSEVQPMAEPARTLAQDPRLADADQVRWTRCPNCRSLVYLRRLRRNGHVCPDCAHHMRMGVHDRIESLLDAGSFERFGADVAPVDVLGFTDSRPYTERLAQAQRRSGSNEAVLCGTGTIDGAPLVVAALDFGFLGGSVGGVTGELVARAARTALDRRTPLVLVCASGGARMQEGTISLMQMAKTSQEVARLHEAGVLVVSIGTDPTYGGVTASFGMLGDVVVAEPGARIGFAGPQVIRQTIRQELPAGFQTAEYLRDAGMVDLVVPRHELRAHLARLLRVHSGGTAAPAAERGYRTRPRPAADRDASEVLHAARDIGRPSTSDYCARIFEDFVELHGDRVSGDDPAVVAGIGTLGGRPVVVVGHQKGHETAELVQRNFGMPQPAGYHKARRMMDYAERFGFPLVTFVDTPGAHPGVDAEQRGQGTAIAECISRMARLKVPAVSVVTGEGGSGGALALGVGNRVLVLENAYYSVISPEGCSTILWGTAERTSQAAEQLRITAEDLLRLGVVDGVVDEPAGGAQQDHAAMASRLAAALRASIGELSELDGDALLDQRRRRFDRFGDPDHSDSEVQP

Secondary structure (DSSP, 8-state):
-----------TTTTTTSS--EEE-TTT--EEEHHHHHHTTTB-TTT--B----HHHHHHHHSPTT--EEE-TT-----SS--BSSSBHHHHHHHHHHHHSSSSSEEEEEEEETTEEEEEEEE-TTTGGG-B-HHHHHHHHHHHHHHHHHT--EEEEEEE--B-GGGHHHHHHHHHHHHHHHHHHHHHT--EEEEEEEEEETTTTTTGGG--SEEEE-TT-BEESS-HHHHHHHH-SPPPTTTTBHHHHHHTTS-SEE--HHHHHHHHHHHHHHHT--PPPPPSS--SBSSPPP-----HHHHHHHHT-TTSPPHHHHHHHH-EEEEE----SSS---TTEEEEEEEETTEEEEEEEE---SSHHHHHHTGGG---HHHHHHHHHHHHHHHHHTPPEEEEEEES-S---HHHHHTTHHHHHHHHHHHHHT-SS-EEEEEEEEEEHHHHHTT---SEEEEETT-EEESS-HHHHHHHHHSSSTTHHHHHHHHT-BHHHHHHHTSSSEEEPPPTT-GGG-HHHHHHHHHHHHHHHHHHHTTS-HHHHHHHHHHHHHTTT-TTTTTS----/-----------HHHHTTSS--EEE-TTT--EEEHHHHHHTTTB-TTT--B----HHHHHHHHSPTT--EEE-TT-----SS--BSSSBHHHHHHHHHHHHSSSSSEEEEEEEETTEEEEEEEE-TTTGGG-B-HHHHHHHHHHHHHHHHHT--EEEEEEE--B-GGGHHHHHHHHHHHHHHHHHHHHHT--EEEEEEEEEETTTTTTGGG--SEEEE-TT-BEESS-HHHHHHHH-SPPPTTTTBHHHHHHTTS-SEE--HHHHHHHHHHHHHHHT--PPPPPSS--SBSSPPP-----HHHHHHHHT-TTSPPHHHHHHHH-EEEEE----SSS---TTEEEEEEEETTEEEEEEEE---SSHHHHHHTGGG---HHHHHHHHHHHHHHHHHTPPEEEEEEES-S---HHHHHTTHHHHHHHHHHHHHT-SS-EEEEEEEEEEHHHHHTT---SEEEEETT-EEESS-HHHHHHHHHSSSTTHHHHHHHHT-BHHHHHHHTSSSEEEPPPTT-GGG-HHHHHHHHHHHHHHHHHHHTTS-HHHHHHHHHHHHHTTT-TTTTTS----

pLDDT: mean 92.85, std 14.14, range [21.67, 98.94]